Protein 7SH1 (pdb70)

Structure (mmCIF, N/CA/C/O backbone):
data_7SH1
#
_entry.id   7SH1
#
_cell.length_a   141.130
_cell.length_b   141.130
_cell.length_c   173.614
_cell.angle_alpha   90.00
_cell.angle_beta   90.00
_cell.angle_gamma   120.00
#
_symmetry.space_group_name_H-M   'P 31 2 1'
#
loop_
_entity.id
_entity.type
_entity.pdbx_description
1 polymer 'Excinuclease ABC subunit UvrA'
2 non-polymer "ADENOSINE-5'-DIPHOSPHATE"
3 non-polymer 'ZINC ION'
4 non-polymer 'CHLORIDE ION'
5 non-polymer 'MAGNESIUM ION'
6 water water
#
loop_
_atom_site.group_PDB
_atom_site.id
_atom_site.type_symbol
_atom_site.label_atom_id
_atom_site.label_alt_id
_atom_site.label_comp_id
_atom_site.label_asym_id
_atom_site.label_entity_id
_atom_site.label_seq_id
_atom_site.pdbx_PDB_ins_code
_atom_site.Cartn_x
_atom_site.Cartn_y
_atom_site.Cartn_z
_atom_site.occupancy
_atom_site.B_iso_or_equiv
_atom_site.auth_seq_id
_atom_site.auth_comp_id
_atom_site.auth_asym_id
_atom_site.auth_atom_id
_atom_site.pdbx_PDB_model_num
ATOM 1 N N . CYS A 1 35 ? -3.207 103.133 -15.404 1.00 69.37 15 CYS A N 1
ATOM 2 C CA . CYS A 1 35 ? -4.622 102.638 -15.118 1.00 63.63 15 CYS A CA 1
ATOM 3 C C . CYS A 1 35 ? -5.323 103.785 -14.428 1.00 55.92 15 CYS A C 1
ATOM 4 O O . CYS A 1 35 ? -5.027 104.057 -13.246 1.00 54.71 15 CYS A O 1
ATOM 7 N N . ALA A 1 36 ? -6.196 104.480 -15.162 1.00 47.92 16 ALA A N 1
ATOM 8 C CA . ALA A 1 36 ? -6.859 105.685 -14.674 1.00 50.54 16 ALA A CA 1
ATOM 9 C C . ALA A 1 36 ? -7.480 105.446 -13.293 1.00 54.09 16 ALA A C 1
ATOM 10 O O . ALA A 1 36 ? -7.245 106.238 -12.411 1.00 50.33 16 ALA A O 1
ATOM 12 N N . ALA A 1 37 ? -8.181 104.304 -13.101 1.00 51.65 17 ALA A N 1
ATOM 13 C CA . ALA A 1 37 ? -8.858 104.011 -11.818 1.00 50.70 17 ALA A CA 1
ATOM 14 C C . ALA A 1 37 ? -7.944 104.026 -10.627 1.00 45.09 17 ALA A C 1
ATOM 15 O O . ALA A 1 37 ? -8.405 104.343 -9.555 1.00 42.00 17 ALA A O 1
ATOM 17 N N . ASP A 1 38 ? -6.683 103.593 -10.827 1.00 47.48 18 ASP A N 1
ATOM 18 C CA . ASP A 1 38 ? -5.632 103.515 -9.794 1.00 51.75 18 ASP A CA 1
ATOM 19 C C . ASP A 1 38 ? -4.706 104.761 -9.725 1.00 51.71 18 ASP A C 1
ATOM 20 O O . ASP A 1 38 ? -3.693 104.738 -8.994 1.00 48.63 18 ASP A O 1
ATOM 25 N N . SER A 1 39 ? -5.043 105.818 -10.466 1.00 47.72 19 SER A N 1
ATOM 26 C CA . SER A 1 39 ? -4.146 106.976 -10.645 1.00 50.92 19 SER A CA 1
ATOM 27 C C . SER A 1 39 ? -4.392 108.138 -9.627 1.00 55.64 19 SER A C 1
ATOM 28 O O . SER A 1 39 ? -3.593 109.063 -9.565 1.00 53.14 19 SER A O 1
ATOM 31 N N . HIS A 1 40 ? -5.475 108.097 -8.842 1.00 50.55 20 HIS A N 1
ATOM 32 C CA . HIS A 1 40 ? -5.880 109.233 -8.015 1.00 48.72 20 HIS A CA 1
ATOM 33 C C . HIS A 1 40 ? -5.330 109.054 -6.607 1.00 47.75 20 HIS A C 1
ATOM 34 O O . HIS A 1 40 ? -6.069 108.774 -5.644 1.00 46.28 20 HIS A O 1
ATOM 41 N N . ASP A 1 41 ? -4.000 109.147 -6.519 1.00 43.99 21 ASP A N 1
ATOM 42 C CA . ASP A 1 41 ? -3.282 108.799 -5.297 1.00 41.41 21 ASP A CA 1
ATOM 43 C C . ASP A 1 41 ? -2.790 110.014 -4.476 1.00 36.81 21 ASP A C 1
ATOM 44 O O . ASP A 1 41 ? -2.039 109.819 -3.499 1.00 36.38 21 ASP A O 1
ATOM 49 N N . MET A 1 42 ? -3.325 111.202 -4.761 1.00 35.69 22 MET A N 1
ATOM 50 C CA . MET A 1 42 ? -2.949 112.463 -4.037 1.00 36.40 22 MET A CA 1
ATOM 51 C C . MET A 1 42 ? -4.167 113.250 -3.759 1.00 34.05 22 MET A C 1
ATOM 52 O O . MET A 1 42 ? -5.046 113.300 -4.572 1.00 33.01 22 MET A O 1
ATOM 57 N N . ILE A 1 43 ? -4.257 113.880 -2.593 1.00 31.55 23 ILE A N 1
ATOM 58 C CA . ILE A 1 43 ? -5.248 114.869 -2.400 1.00 34.27 23 ILE A CA 1
ATOM 59 C C . ILE A 1 43 ? -4.544 116.163 -2.858 1.00 34.29 23 ILE A C 1
ATOM 60 O O . ILE A 1 43 ? -3.543 116.528 -2.254 1.00 36.47 23 ILE A O 1
ATOM 65 N N . ARG A 1 44 ? -5.129 116.881 -3.811 1.00 36.46 24 ARG A N 1
ATOM 66 C CA . ARG A 1 44 ? -4.481 118.058 -4.446 1.00 37.95 24 ARG A CA 1
ATOM 67 C C . ARG A 1 44 ? -5.321 119.239 -4.114 1.00 36.82 24 ARG A C 1
ATOM 68 O O . ARG A 1 44 ? -6.486 119.229 -4.381 1.00 37.47 24 ARG A O 1
ATOM 76 N N . VAL A 1 45 ? -4.737 120.244 -3.472 1.00 36.52 25 VAL A N 1
ATOM 77 C CA . VAL A 1 45 ? -5.470 121.469 -3.085 1.00 34.48 25 VAL A CA 1
ATOM 78 C C . VAL A 1 45 ? -4.840 122.614 -3.929 1.00 36.48 25 VAL A C 1
ATOM 79 O O . VAL A 1 45 ? -3.605 122.732 -3.963 1.00 32.58 25 VAL A O 1
ATOM 83 N N . HIS A 1 46 ? -5.652 123.451 -4.553 1.00 36.54 26 HIS A N 1
ATOM 84 C CA . HIS A 1 46 ? -5.138 124.585 -5.327 1.00 43.45 26 HIS A CA 1
ATOM 85 C C . HIS A 1 46 ? -6.017 125.724 -4.978 1.00 38.58 26 HIS A C 1
ATOM 86 O O . HIS A 1 46 ? -7.235 125.565 -4.946 1.00 41.96 26 HIS A O 1
ATOM 93 N N . GLY A 1 47 ? -5.425 126.889 -4.687 1.00 44.55 27 GLY A N 1
ATOM 94 C CA . GLY A 1 47 ? -6.239 128.085 -4.473 1.00 41.39 27 GLY A CA 1
ATOM 95 C C . GLY A 1 47 ? -7.004 128.156 -3.177 1.00 38.85 27 GLY A C 1
ATOM 96 O O . GLY A 1 47 ? -8.086 128.722 -3.145 1.00 43.96 27 GLY A O 1
ATOM 97 N N . ALA A 1 48 ? -6.413 127.634 -2.094 1.00 42.07 28 ALA A N 1
ATOM 98 C CA . ALA A 1 48 ? -7.058 127.694 -0.769 1.00 35.63 28 ALA A CA 1
ATOM 99 C C . ALA A 1 48 ? -6.904 129.049 -0.124 1.00 33.70 28 ALA A C 1
ATOM 100 O O . ALA A 1 48 ? -5.776 129.515 0.052 1.00 33.21 28 ALA A O 1
ATOM 102 N N . ARG A 1 49 ? -8.013 129.640 0.283 1.00 36.25 29 ARG A N 1
ATOM 103 C CA . ARG A 1 49 ? -8.026 131.014 0.756 1.00 41.64 29 ARG A CA 1
ATOM 104 C C . ARG A 1 49 ? -8.855 131.145 1.999 1.00 41.48 29 ARG A C 1
ATOM 105 O O . ARG A 1 49 ? -9.051 132.272 2.444 1.00 38.05 29 ARG A O 1
ATOM 113 N N . GLU A 1 50 ? -9.300 130.047 2.635 1.00 36.88 30 GLU A N 1
ATOM 114 C CA . GLU A 1 50 ? -9.990 130.227 3.924 1.00 35.70 30 GLU A CA 1
ATOM 115 C C . GLU A 1 50 ? -9.194 130.998 4.962 1.00 31.82 30 GLU A C 1
ATOM 116 O O . GLU A 1 50 ? -8.005 130.745 5.153 1.00 33.33 30 GLU A O 1
ATOM 122 N N . ASN A 1 51 ? -9.872 131.907 5.656 1.00 34.99 31 ASN A N 1
ATOM 123 C CA . ASN A 1 51 ? -9.256 132.738 6.708 1.00 36.17 31 ASN A CA 1
ATOM 124 C C . ASN A 1 51 ? -7.951 133.427 6.247 1.00 33.01 31 ASN A C 1
ATOM 125 O O . ASN A 1 51 ? -7.999 134.120 5.266 1.00 36.53 31 ASN A O 1
ATOM 130 N N . ASN A 1 52 ? -6.786 133.184 6.842 1.00 32.64 32 ASN A N 1
ATOM 131 C CA . ASN A 1 52 ? -5.597 133.830 6.377 1.00 33.83 32 ASN A CA 1
ATOM 132 C C . ASN A 1 52 ? -4.841 133.128 5.261 1.00 38.58 32 ASN A C 1
ATOM 133 O O . ASN A 1 52 ? -3.725 133.563 4.914 1.00 35.02 32 ASN A O 1
ATOM 138 N N . LEU A 1 53 ? -5.411 132.091 4.630 1.00 33.40 33 LEU A N 1
ATOM 139 C CA . LEU A 1 53 ? -4.610 131.230 3.742 1.00 32.59 33 LEU A CA 1
ATOM 140 C C . LEU A 1 53 ? -4.357 132.022 2.458 1.00 31.75 33 LEU A C 1
ATOM 141 O O . LEU A 1 53 ? -5.274 132.468 1.879 1.00 36.64 33 LEU A O 1
ATOM 146 N N . LYS A 1 54 ? -3.127 132.088 2.010 1.00 33.45 34 LYS A N 1
ATOM 147 C CA . LYS A 1 54 ? -2.745 132.940 0.857 1.00 39.04 34 LYS A CA 1
ATOM 148 C C . LYS A 1 54 ? -2.650 132.189 -0.465 1.00 35.04 34 LYS A C 1
ATOM 149 O O . LYS A 1 54 ? -1.579 131.925 -0.991 1.00 38.76 34 LYS A O 1
ATOM 155 N N . ASN A 1 55 ? -3.817 131.817 -0.964 1.00 39.75 35 ASN A N 1
ATOM 156 C CA . ASN A 1 55 ? -3.936 131.023 -2.171 1.00 46.21 35 ASN A CA 1
ATOM 157 C C . ASN A 1 55 ? -2.991 129.818 -2.205 1.00 46.44 35 ASN A C 1
ATOM 158 O O . ASN A 1 55 ? -2.239 129.622 -3.151 1.00 48.61 35 ASN A O 1
ATOM 163 N N . VAL A 1 56 ? -3.015 129.020 -1.146 1.00 41.11 36 VAL A N 1
ATOM 164 C CA . VAL A 1 56 ? -2.053 127.980 -1.042 1.00 38.97 36 VAL A CA 1
ATOM 165 C C . VAL A 1 56 ? -2.443 126.731 -1.873 1.00 35.30 36 VAL A C 1
ATOM 166 O O . VAL A 1 56 ? -3.609 126.508 -2.242 1.00 36.65 36 VAL A O 1
ATOM 170 N N . GLN A 1 57 ? -1.409 125.931 -2.077 1.00 39.41 37 GLN A N 1
ATOM 171 C CA . GLN A 1 57 ? -1.453 124.688 -2.775 1.00 42.55 37 GLN A CA 1
ATOM 172 C C . GLN A 1 57 ? -0.591 123.692 -2.069 1.00 44.59 37 GLN A C 1
ATOM 173 O O . GLN A 1 57 ? 0.521 124.058 -1.530 1.00 42.80 37 GLN A O 1
ATOM 179 N N . VAL A 1 58 ? -1.133 122.463 -1.977 1.00 33.64 38 VAL A N 1
ATOM 180 C CA . VAL A 1 58 ? -0.380 121.305 -1.490 1.00 38.57 38 VAL A CA 1
ATOM 181 C C . VAL A 1 58 ? -0.782 120.013 -2.262 1.00 32.76 38 VAL A C 1
ATOM 182 O O . VAL A 1 58 ? -1.843 119.925 -2.793 1.00 30.31 38 VAL A O 1
ATOM 186 N N . GLU A 1 59 ? 0.031 118.998 -2.093 1.00 39.09 39 GLU A N 1
ATOM 187 C CA . GLU A 1 59 ? -0.168 117.694 -2.623 1.00 39.91 39 GLU A CA 1
ATOM 188 C C . GLU A 1 59 ? 0.087 116.710 -1.505 1.00 35.09 39 GLU A C 1
ATOM 189 O O . GLU A 1 59 ? 1.232 116.400 -1.183 1.00 33.57 39 GLU A O 1
ATOM 195 N N . ILE A 1 60 ? -1.002 116.119 -1.009 1.00 30.52 40 ILE A N 1
ATOM 196 C CA . ILE A 1 60 ? -0.932 115.284 0.188 1.00 32.17 40 ILE A CA 1
ATOM 197 C C . ILE A 1 60 ? -1.046 113.801 -0.299 1.00 31.44 40 ILE A C 1
ATOM 198 O O . ILE A 1 60 ? -1.999 113.498 -1.005 1.00 31.63 40 ILE A O 1
ATOM 203 N N . PRO A 1 61 ? -0.096 112.968 0.022 1.00 29.51 41 PRO A N 1
ATOM 204 C CA . PRO A 1 61 ? -0.093 111.596 -0.448 1.00 32.23 41 PRO A CA 1
ATOM 205 C C . PRO A 1 61 ? -1.121 110.724 0.314 1.00 32.18 41 PRO A C 1
ATOM 206 O O . PRO A 1 61 ? -1.190 110.711 1.562 1.00 29.41 41 PRO A O 1
ATOM 210 N N . LYS A 1 62 ? -1.951 110.038 -0.451 1.00 32.23 42 LYS A N 1
ATOM 211 C CA . LYS A 1 62 ? -2.994 109.184 0.159 1.00 31.78 42 LYS A CA 1
ATOM 212 C C . LYS A 1 62 ? -2.369 108.006 0.824 1.00 27.57 42 LYS A C 1
ATOM 213 O O . LYS A 1 62 ? -1.281 107.534 0.459 1.00 32.27 42 LYS A O 1
ATOM 219 N N . ARG A 1 63 ? -3.040 107.514 1.868 1.00 29.24 43 ARG A N 1
ATOM 220 C CA . ARG A 1 63 ? -2.560 106.346 2.606 1.00 29.17 43 ARG A CA 1
ATOM 221 C C . ARG A 1 63 ? -1.160 106.515 3.213 1.00 27.12 43 ARG A C 1
ATOM 222 O O . ARG A 1 63 ? -0.375 105.536 3.390 1.00 26.55 43 ARG A O 1
ATOM 230 N N . ARG A 1 64 ? -0.867 107.764 3.583 1.00 28.51 44 ARG A N 1
ATOM 231 C CA . ARG A 1 64 ? 0.365 108.144 4.263 1.00 26.56 44 ARG A CA 1
ATOM 232 C C . ARG A 1 64 ? 0.023 109.050 5.435 1.00 24.18 44 ARG A C 1
ATOM 233 O O . ARG A 1 64 ? -1.088 109.563 5.566 1.00 25.47 44 ARG A O 1
ATOM 241 N N . LEU A 1 65 ? 0.969 109.232 6.325 1.00 26.28 45 LEU A N 1
ATOM 242 C CA . LEU A 1 65 ? 0.747 110.091 7.430 1.00 26.19 45 LEU A CA 1
ATOM 243 C C . LEU A 1 65 ? 1.363 111.499 7.055 1.00 24.32 45 LEU A C 1
ATOM 244 O O . LEU A 1 65 ? 2.586 111.584 6.920 1.00 28.73 45 LEU A O 1
ATOM 249 N N . THR A 1 66 ? 0.549 112.536 6.987 1.00 29.39 46 THR A N 1
ATOM 250 C CA . THR A 1 66 ? 1.030 113.918 6.724 1.00 28.10 46 THR A CA 1
ATOM 251 C C . THR A 1 66 ? 0.814 114.751 8.013 1.00 26.31 46 THR A C 1
ATOM 252 O O . THR A 1 66 ? -0.278 114.768 8.550 1.00 25.29 46 THR A O 1
ATOM 256 N N . VAL A 1 67 ? 1.899 115.344 8.520 1.00 23.34 47 VAL A N 1
ATOM 257 C CA . VAL A 1 67 ? 1.877 116.213 9.684 1.00 26.78 47 VAL A CA 1
ATOM 258 C C . VAL A 1 67 ? 1.862 117.701 9.210 1.00 29.17 47 VAL A C 1
ATOM 259 O O . VAL A 1 67 ? 2.615 118.059 8.266 1.00 26.47 47 VAL A O 1
ATOM 263 N N . PHE A 1 68 ? 0.949 118.476 9.774 1.00 27.11 48 PHE A N 1
ATOM 264 C CA . PHE A 1 68 ? 0.765 119.897 9.509 1.00 27.96 48 PHE A CA 1
ATOM 265 C C . PHE A 1 68 ? 1.263 120.686 10.717 1.00 31.86 48 PHE A C 1
ATOM 266 O O . PHE A 1 68 ? 0.805 120.491 11.865 1.00 28.84 48 PHE A O 1
ATOM 274 N N . THR A 1 69 ? 2.295 121.494 10.456 1.00 27.21 49 THR A N 1
ATOM 275 C CA . THR A 1 69 ? 3.090 122.170 11.480 1.00 26.20 49 THR A CA 1
ATOM 276 C C . THR A 1 69 ? 3.027 123.736 11.268 1.00 26.22 49 THR A C 1
ATOM 277 O O . THR A 1 69 ? 2.580 124.222 10.209 1.00 28.26 49 THR A O 1
ATOM 281 N N . GLY A 1 70 ? 3.498 124.484 12.264 1.00 26.11 50 GLY A N 1
ATOM 282 C CA . GLY A 1 70 ? 3.451 125.926 12.204 1.00 28.40 50 GLY A CA 1
ATOM 283 C C . GLY A 1 70 ? 3.011 126.533 13.477 1.00 31.07 50 GLY A C 1
ATOM 284 O O . GLY A 1 70 ? 2.278 125.918 14.288 1.00 27.92 50 GLY A O 1
ATOM 285 N N . VAL A 1 71 ? 3.309 127.819 13.633 1.00 28.41 51 VAL A N 1
ATOM 286 C CA . VAL A 1 71 ? 2.914 128.477 14.884 1.00 26.46 51 VAL A CA 1
ATOM 287 C C . VAL A 1 71 ? 1.389 128.636 14.968 1.00 25.08 51 VAL A C 1
ATOM 288 O O . VAL A 1 71 ? 0.684 128.549 13.979 1.00 23.69 51 VAL A O 1
ATOM 292 N N . SER A 1 72 ? 0.857 128.832 16.168 1.00 28.89 52 SER A N 1
ATOM 293 C CA . SER A 1 72 ? -0.590 129.073 16.298 1.00 33.63 52 SER A CA 1
ATOM 294 C C . SER A 1 72 ? -0.963 130.286 15.471 1.00 32.44 52 SER A C 1
ATOM 295 O O . SER A 1 72 ? -0.258 131.282 15.431 1.00 33.33 52 SER A O 1
ATOM 298 N N . GLY A 1 73 ? -2.092 130.186 14.841 1.00 31.04 53 GLY A N 1
ATOM 299 C CA . GLY A 1 73 ? -2.586 131.182 13.943 1.00 30.49 53 GLY A CA 1
ATOM 300 C C . GLY A 1 73 ? -1.914 131.191 12.601 1.00 29.25 53 GLY A C 1
ATOM 301 O O . GLY A 1 73 ? -2.270 132.015 11.815 1.00 29.85 53 GLY A O 1
ATOM 302 N N . SER A 1 74 ? -1.051 130.235 12.276 1.00 31.15 54 SER A N 1
ATOM 303 C CA . SER A 1 74 ? -0.419 130.222 10.936 1.00 26.89 54 SER A CA 1
ATOM 304 C C . SER A 1 74 ? -1.337 129.802 9.840 1.00 33.57 54 SER A C 1
ATOM 305 O O . SER A 1 74 ? -1.064 130.062 8.635 1.00 28.28 54 SER A O 1
ATOM 308 N N . GLY A 1 75 ? -2.405 129.079 10.205 1.00 27.87 55 GLY A N 1
ATOM 309 C CA . GLY A 1 75 ? -3.339 128.568 9.217 1.00 25.28 55 GLY A CA 1
ATOM 310 C C . GLY A 1 75 ? -3.568 127.002 9.130 1.00 27.92 55 GLY A C 1
ATOM 311 O O . GLY A 1 75 ? -4.173 126.547 8.196 1.00 30.65 55 GLY A O 1
ATOM 312 N N . LYS A 1 76 ? -3.052 126.234 10.072 1.00 28.81 56 LYS A N 1
ATOM 313 C CA . LYS A 1 76 ? -3.032 124.788 10.002 1.00 28.96 56 LYS A CA 1
ATOM 314 C C . LYS A 1 76 ? -4.460 124.227 9.945 1.00 30.17 56 LYS A C 1
ATOM 315 O O . LYS A 1 76 ? -4.804 123.445 9.037 1.00 29.00 56 LYS A O 1
ATOM 321 N N . SER A 1 77 ? -5.291 124.678 10.870 1.00 32.32 57 SER A N 1
ATOM 322 C CA . SER A 1 77 ? -6.663 124.171 10.962 1.00 32.63 57 SER A CA 1
ATOM 323 C C . SER A 1 77 ? -7.534 124.736 9.840 1.00 36.34 57 SER A C 1
ATOM 324 O O . SER A 1 77 ? -8.422 124.018 9.322 1.00 26.77 57 SER A O 1
ATOM 327 N N . SER A 1 78 ? -7.298 125.997 9.443 1.00 30.59 58 SER A N 1
ATOM 328 C CA . SER A 1 78 ? -7.892 126.539 8.229 1.00 30.38 58 SER A CA 1
ATOM 329 C C . SER A 1 78 ? -7.731 125.584 7.009 1.00 30.98 58 SER A C 1
ATOM 330 O O . SER A 1 78 ? -8.653 125.404 6.226 1.00 30.13 58 SER A O 1
ATOM 333 N N . LEU A 1 79 ? -6.540 125.062 6.816 1.00 27.56 59 LEU A N 1
ATOM 334 C CA . LEU A 1 79 ? -6.250 124.174 5.701 1.00 27.60 59 LEU A CA 1
ATOM 335 C C . LEU A 1 79 ? -6.844 122.753 5.964 1.00 32.33 59 LEU A C 1
ATOM 336 O O . LEU A 1 79 ? -7.577 122.227 5.161 1.00 28.66 59 LEU A O 1
ATOM 341 N N . VAL A 1 80 ? -6.579 122.195 7.125 1.00 31.94 60 VAL A N 1
ATOM 342 C CA . VAL A 1 80 ? -6.846 120.768 7.366 1.00 32.06 60 VAL A CA 1
ATOM 343 C C . VAL A 1 80 ? -8.321 120.554 7.692 1.00 31.18 60 VAL A C 1
ATOM 344 O O . VAL A 1 80 ? -8.962 119.688 7.131 1.00 31.76 60 VAL A O 1
ATOM 348 N N . PHE A 1 81 ? -8.844 121.334 8.590 1.00 28.68 61 PHE A N 1
ATOM 349 C CA . PHE A 1 81 ? -10.230 121.173 9.036 1.00 31.61 61 PHE A CA 1
ATOM 350 C C . PHE A 1 81 ? -11.246 121.989 8.210 1.00 36.04 61 PHE A C 1
ATOM 351 O O . PHE A 1 81 ? -12.266 121.447 7.761 1.00 35.36 61 PHE A O 1
ATOM 359 N N . ASP A 1 82 ? -10.968 123.269 7.973 1.00 31.84 62 ASP A N 1
ATOM 360 C CA . ASP A 1 82 ? -11.945 124.175 7.324 1.00 32.78 62 ASP A CA 1
ATOM 361 C C . ASP A 1 82 ? -11.908 124.027 5.809 1.00 31.12 62 ASP A C 1
ATOM 362 O O . ASP A 1 82 ? -12.812 124.520 5.134 1.00 30.84 62 ASP A O 1
ATOM 367 N N . THR A 1 83 ? -10.883 123.391 5.253 1.00 30.11 63 THR A N 1
ATOM 368 C CA . THR A 1 83 ? -10.793 123.192 3.806 1.00 29.42 63 THR A CA 1
ATOM 369 C C . THR A 1 83 ? -10.880 121.696 3.443 1.00 33.41 63 THR A C 1
ATOM 370 O O . THR A 1 83 ? -11.924 121.285 2.915 1.00 31.45 63 THR A O 1
ATOM 374 N N . ILE A 1 84 ? -9.854 120.903 3.775 1.00 30.78 64 ILE A N 1
ATOM 375 C CA . ILE A 1 84 ? -9.752 119.526 3.342 1.00 33.15 64 ILE A CA 1
ATOM 376 C C . ILE A 1 84 ? -10.876 118.668 3.915 1.00 33.32 64 ILE A C 1
ATOM 377 O O . ILE A 1 84 ? -11.630 118.082 3.140 1.00 35.29 64 ILE A O 1
ATOM 382 N N . ALA A 1 85 ? -11.056 118.683 5.243 1.00 33.89 65 ALA A N 1
ATOM 383 C CA . ALA A 1 85 ? -12.021 117.823 5.886 1.00 36.29 65 ALA A CA 1
ATOM 384 C C . ALA A 1 85 ? -13.396 118.353 5.636 1.00 36.49 65 ALA A C 1
ATOM 385 O O . ALA A 1 85 ? -14.284 117.560 5.391 1.00 34.39 65 ALA A O 1
ATOM 387 N N . ALA A 1 86 ? -13.614 119.676 5.725 1.00 32.27 66 ALA A N 1
ATOM 388 C CA . ALA A 1 86 ? -14.937 120.242 5.496 1.00 35.78 66 ALA A CA 1
ATOM 389 C C . ALA A 1 86 ? -15.472 119.903 4.086 1.00 33.08 66 ALA A C 1
ATOM 390 O O . ALA A 1 86 ? -16.643 119.590 3.947 1.00 34.34 66 ALA A O 1
ATOM 392 N N . GLU A 1 87 ? -14.630 119.956 3.086 1.00 30.48 67 GLU A N 1
ATOM 393 C CA . GLU A 1 87 ? -15.057 119.655 1.720 1.00 36.81 67 GLU A CA 1
ATOM 394 C C . GLU A 1 87 ? -15.419 118.141 1.559 1.00 38.40 67 GLU A C 1
ATOM 395 O O . GLU A 1 87 ? -16.386 117.841 0.902 1.00 35.59 67 GLU A O 1
ATOM 401 N N . SER A 1 88 ? -14.623 117.235 2.114 1.00 36.89 68 SER A N 1
ATOM 402 C CA . SER A 1 88 ? -14.998 115.789 2.111 1.00 41.64 68 SER A CA 1
ATOM 403 C C . SER A 1 88 ? -16.348 115.581 2.740 1.00 38.34 68 SER A C 1
ATOM 404 O O . SER A 1 88 ? -17.147 114.842 2.207 1.00 41.65 68 SER A O 1
ATOM 407 N N . GLN A 1 89 ? -16.608 116.274 3.840 1.00 35.76 69 GLN A N 1
ATOM 408 C CA . GLN A 1 89 ? -17.843 116.106 4.577 1.00 40.55 69 GLN A CA 1
ATOM 409 C C . GLN A 1 89 ? -19.045 116.683 3.792 1.00 43.46 69 GLN A C 1
ATOM 410 O O . GLN A 1 89 ? -20.144 116.087 3.739 1.00 35.23 69 GLN A O 1
ATOM 416 N N . ARG A 1 90 ? -18.856 117.845 3.203 1.00 36.06 70 ARG A N 1
ATOM 417 C CA . ARG A 1 90 ? -19.853 118.374 2.291 1.00 40.31 70 ARG A CA 1
ATOM 418 C C . ARG A 1 90 ? -20.134 117.377 1.140 1.00 35.46 70 ARG A C 1
ATOM 419 O O . ARG A 1 90 ? -21.279 117.143 0.803 1.00 34.85 70 ARG A O 1
ATOM 427 N N . LEU A 1 91 ? -19.130 116.848 0.477 1.00 36.94 71 LEU A N 1
ATOM 428 C CA . LEU A 1 91 ? -19.464 115.984 -0.632 1.00 37.03 71 LEU A CA 1
ATOM 429 C C . LEU A 1 91 ? -20.255 114.724 -0.184 1.00 44.55 71 LEU A C 1
ATOM 430 O O . LEU A 1 91 ? -21.123 114.254 -0.921 1.00 46.31 71 LEU A O 1
ATOM 435 N N . ILE A 1 92 ? -19.997 114.221 1.019 1.00 43.48 72 ILE A N 1
ATOM 436 C CA . ILE A 1 92 ? -20.714 113.031 1.541 1.00 42.30 72 ILE A CA 1
ATOM 437 C C . ILE A 1 92 ? -22.095 113.438 1.867 1.00 38.64 72 ILE A C 1
ATOM 438 O O . ILE A 1 92 ? -23.045 112.741 1.496 1.00 41.45 72 ILE A O 1
ATOM 443 N N . ASN A 1 93 ? -22.243 114.558 2.557 1.00 39.78 73 ASN A N 1
ATOM 444 C CA . ASN A 1 93 ? -23.587 115.023 2.961 1.00 37.02 73 ASN A CA 1
ATOM 445 C C . ASN A 1 93 ? -24.558 115.267 1.837 1.00 40.69 73 ASN A C 1
ATOM 446 O O . ASN A 1 93 ? -25.699 114.947 2.009 1.00 40.67 73 ASN A O 1
ATOM 451 N N . GLU A 1 94 ? -24.110 115.850 0.714 1.00 40.31 74 GLU A N 1
ATOM 452 C CA . GLU A 1 94 ? -24.964 116.036 -0.468 1.00 41.51 74 GLU A CA 1
ATOM 453 C C . GLU A 1 94 ? -25.471 114.705 -1.093 1.00 40.12 74 GLU A C 1
ATOM 454 O O . GLU A 1 94 ? -26.347 114.773 -1.917 1.00 40.45 74 GLU A O 1
ATOM 460 N N . THR A 1 95 ? -24.842 113.551 -0.802 1.00 37.74 75 THR A N 1
ATOM 461 C CA . THR A 1 95 ? -25.378 112.247 -1.258 1.00 42.19 75 THR A CA 1
ATOM 462 C C . THR A 1 95 ? -26.481 111.730 -0.386 1.00 43.95 75 THR A C 1
ATOM 463 O O . THR A 1 95 ? -27.197 110.842 -0.817 1.00 53.37 75 THR A O 1
ATOM 467 N N . TYR A 1 96 ? -26.658 112.251 0.815 1.00 47.14 76 TYR A N 1
ATOM 468 C CA . TYR A 1 96 ? -27.717 111.748 1.676 1.00 45.78 76 TYR A CA 1
ATOM 469 C C . TYR A 1 96 ? -29.076 112.252 1.205 1.00 56.44 76 TYR A C 1
ATOM 470 O O . TYR A 1 96 ? -29.182 113.334 0.639 1.00 52.28 76 TYR A O 1
ATOM 479 N N . SER A 1 97 ? -30.118 111.445 1.407 1.00 61.80 77 SER A N 1
ATOM 480 C CA . SER A 1 97 ? -31.473 111.827 0.988 1.00 61.06 77 SER A CA 1
ATOM 481 C C . SER A 1 97 ? -31.759 113.162 1.658 1.00 66.89 77 SER A C 1
ATOM 482 O O . SER A 1 97 ? -31.099 113.503 2.667 1.00 55.90 77 SER A O 1
ATOM 485 N N . ALA A 1 98 ? -32.708 113.911 1.081 1.00 66.23 78 ALA A N 1
ATOM 486 C CA . ALA A 1 98 ? -33.143 115.225 1.606 1.00 72.60 78 ALA A CA 1
ATOM 487 C C . ALA A 1 98 ? -33.644 115.120 3.046 1.00 74.21 78 ALA A C 1
ATOM 488 O O . ALA A 1 98 ? -33.350 116.009 3.874 1.00 70.29 78 ALA A O 1
ATOM 490 N N . PHE A 1 99 ? -34.397 114.057 3.339 1.00 80.34 79 PHE A N 1
ATOM 491 C CA . PHE A 1 99 ? -34.876 113.811 4.710 1.00 89.47 79 PHE A CA 1
ATOM 492 C C . PHE A 1 99 ? -33.678 113.757 5.676 1.00 84.25 79 PHE A C 1
ATOM 493 O O . PHE A 1 99 ? -33.657 114.490 6.658 1.00 78.53 79 PHE A O 1
ATOM 501 N N . ILE A 1 100 ? -32.670 112.938 5.372 1.00 86.02 80 ILE A N 1
ATOM 502 C CA . ILE A 1 100 ? -31.423 112.927 6.168 1.00 88.28 80 ILE A CA 1
ATOM 503 C C . ILE A 1 100 ? -30.667 114.298 6.133 1.00 88.27 80 ILE A C 1
ATOM 504 O O . ILE A 1 100 ? -30.278 114.756 7.212 1.00 80.91 80 ILE A O 1
ATOM 509 N N . GLN A 1 101 ? -30.550 114.945 4.942 1.00 86.12 81 GLN A N 1
ATOM 510 C CA . GLN A 1 101 ? -29.826 116.263 4.621 1.00 82.03 81 GLN A CA 1
ATOM 511 C C . GLN A 1 101 ? -28.679 116.053 3.571 1.00 77.30 81 GLN A C 1
ATOM 512 O O . GLN A 1 101 ? -28.698 116.510 2.408 1.00 71.01 81 GLN A O 1
ATOM 518 N N . LEU A 1 107 ? -23.619 123.331 5.352 1.00 73.07 87 LEU A N 1
ATOM 519 C CA . LEU A 1 107 ? -22.238 123.052 4.958 1.00 79.52 87 LEU A CA 1
ATOM 520 C C . LEU A 1 107 ? -21.887 123.680 3.568 1.00 77.57 87 LEU A C 1
ATOM 521 O O . LEU A 1 107 ? -22.160 123.089 2.513 1.00 81.16 87 LEU A O 1
ATOM 526 N N . ALA A 1 108 ? -21.298 124.879 3.572 1.00 63.71 88 ALA A N 1
ATOM 527 C CA . ALA A 1 108 ? -20.935 125.571 2.327 1.00 62.16 88 ALA A CA 1
ATOM 528 C C . ALA A 1 108 ? -19.519 125.138 1.933 1.00 60.14 88 ALA A C 1
ATOM 529 O O . ALA A 1 108 ? -18.703 124.729 2.771 1.00 73.43 88 ALA A O 1
ATOM 531 N N . ARG A 1 109 ? -19.264 125.165 0.643 1.00 51.84 89 ARG A N 1
ATOM 532 C CA . ARG A 1 109 ? -17.968 124.805 0.135 1.00 59.39 89 ARG A CA 1
ATOM 533 C C . ARG A 1 109 ? -16.963 125.799 0.748 1.00 56.18 89 ARG A C 1
ATOM 534 O O . ARG A 1 109 ? -17.247 126.980 0.806 1.00 47.61 89 ARG A O 1
ATOM 542 N N . PRO A 1 110 ? -15.831 125.314 1.265 1.00 54.78 90 PRO A N 1
ATOM 543 C CA . PRO A 1 110 ? -14.789 126.284 1.597 1.00 51.58 90 PRO A CA 1
ATOM 544 C C . PRO A 1 110 ? -14.296 127.095 0.382 1.00 48.85 90 PRO A C 1
ATOM 545 O O . PRO A 1 110 ? -14.470 126.693 -0.798 1.00 41.76 90 PRO A O 1
ATOM 549 N N . GLU A 1 111 ? -13.585 128.169 0.697 1.00 42.53 91 GLU A N 1
ATOM 550 C CA . GLU A 1 111 ? -13.006 129.003 -0.309 1.00 43.68 91 GLU A CA 1
ATOM 551 C C . GLU A 1 111 ? -11.712 128.376 -0.824 1.00 40.03 91 GLU A C 1
ATOM 552 O O . GLU A 1 111 ? -10.635 128.476 -0.231 1.00 36.14 91 GLU A O 1
ATOM 558 N N . VAL A 1 112 ? -11.848 127.688 -1.939 1.00 41.32 92 VAL A N 1
ATOM 559 C CA . VAL A 1 112 ? -10.748 126.972 -2.555 1.00 43.54 92 VAL A CA 1
ATOM 560 C C . VAL A 1 112 ? -11.109 126.780 -4.043 1.00 45.90 92 VAL A C 1
ATOM 561 O O . VAL A 1 112 ? -12.268 126.663 -4.373 1.00 54.03 92 VAL A O 1
ATOM 565 N N . ASP A 1 113 ? -10.142 126.727 -4.927 1.00 45.05 93 ASP A N 1
ATOM 566 C CA . ASP A 1 113 ? -10.462 126.546 -6.354 1.00 47.89 93 ASP A CA 1
ATOM 567 C C . ASP A 1 113 ? -10.619 125.083 -6.756 1.00 50.83 93 ASP A C 1
ATOM 568 O O . ASP A 1 113 ? -11.652 124.687 -7.207 1.00 56.71 93 ASP A O 1
ATOM 573 N N . VAL A 1 114 ? -9.586 124.297 -6.605 1.00 54.31 94 VAL A N 1
ATOM 574 C CA . VAL A 1 114 ? -9.728 122.876 -6.860 1.00 56.70 94 VAL A CA 1
ATOM 575 C C . VAL A 1 114 ? -9.281 122.083 -5.616 1.00 54.04 94 VAL A C 1
ATOM 576 O O . VAL A 1 114 ? -8.313 122.441 -4.910 1.00 44.56 94 VAL A O 1
ATOM 580 N N . LEU A 1 115 ? -10.058 121.029 -5.343 1.00 49.66 95 LEU A N 1
ATOM 581 C CA . LEU A 1 115 ? -9.820 120.101 -4.261 1.00 45.48 95 LEU A CA 1
ATOM 582 C C . LEU A 1 115 ? -10.072 118.747 -4.882 1.00 41.25 95 LEU A C 1
ATOM 583 O O . LEU A 1 115 ? -11.195 118.389 -5.060 1.00 46.00 95 LEU A O 1
ATOM 588 N N . ASP A 1 116 ? -9.007 118.079 -5.318 1.00 36.61 96 ASP A N 1
ATOM 589 C CA . ASP A 1 116 ? -9.086 116.807 -6.059 1.00 46.07 96 ASP A CA 1
ATOM 590 C C . ASP A 1 116 ? -8.562 115.673 -5.249 1.00 42.04 96 ASP A C 1
ATOM 591 O O . ASP A 1 116 ? -7.654 115.869 -4.457 1.00 40.59 96 ASP A O 1
ATOM 596 N N . GLY A 1 117 ? -9.132 114.484 -5.464 1.00 33.22 97 GLY A N 1
ATOM 597 C CA . GLY A 1 117 ? -8.613 113.268 -4.802 1.00 33.19 97 GLY A CA 1
ATOM 598 C C . GLY A 1 117 ? -9.063 113.068 -3.360 1.00 26.51 97 GLY A C 1
ATOM 599 O O . GLY A 1 117 ? -8.577 112.190 -2.690 1.00 35.46 97 GLY A O 1
ATOM 600 N N . LEU A 1 118 ? -10.059 113.795 -2.928 1.00 28.08 98 LEU A N 1
ATOM 601 C CA . LEU A 1 118 ? -10.572 113.733 -1.598 1.00 30.91 98 LEU A CA 1
ATOM 602 C C . LEU A 1 118 ? -11.200 112.335 -1.373 1.00 35.90 98 LEU A C 1
ATOM 603 O O . LEU A 1 118 ? -11.783 111.785 -2.283 1.00 31.51 98 LEU A O 1
ATOM 608 N N . THR A 1 119 ? -11.187 111.888 -0.133 1.00 33.17 99 THR A N 1
ATOM 609 C CA . THR A 1 119 ? -11.935 110.688 0.288 1.00 36.02 99 THR A CA 1
ATOM 610 C C . THR A 1 119 ? -12.836 111.075 1.419 1.00 37.34 99 THR A C 1
ATOM 611 O O . THR A 1 119 ? -12.879 112.251 1.838 1.00 35.29 99 THR A O 1
ATOM 615 N N . THR A 1 120 ? -13.567 110.082 1.938 1.00 36.13 100 THR A N 1
ATOM 616 C CA . THR A 1 120 ? -14.324 110.266 3.182 1.00 33.72 100 THR A CA 1
ATOM 617 C C . THR A 1 120 ? -13.337 110.734 4.266 1.00 28.80 100 THR A C 1
ATOM 618 O O . THR A 1 120 ? -12.248 110.153 4.405 1.00 29.71 100 THR A O 1
ATOM 622 N N . ALA A 1 121 ? -13.734 111.721 5.018 1.00 28.55 101 ALA A N 1
ATOM 623 C CA . ALA A 1 121 ? -12.930 112.214 6.089 1.00 31.61 101 ALA A CA 1
ATOM 624 C C . ALA A 1 121 ? -13.621 112.003 7.406 1.00 32.91 101 ALA A C 1
ATOM 625 O O . ALA A 1 121 ? -14.753 112.280 7.502 1.00 33.99 101 ALA A O 1
ATOM 627 N N . ILE A 1 122 ? -12.881 111.584 8.425 1.00 28.17 102 ILE A N 1
ATOM 628 C CA . ILE A 1 122 ? -13.444 111.458 9.775 1.00 31.57 102 ILE A CA 1
ATOM 629 C C . ILE A 1 122 ? -12.554 112.254 10.726 1.00 25.23 102 ILE A C 1
ATOM 630 O O . ILE A 1 122 ? -11.356 112.007 10.799 1.00 27.54 102 ILE A O 1
ATOM 635 N N . LEU A 1 123 ? -13.160 113.166 11.456 1.00 29.03 103 LEU A N 1
ATOM 636 C CA . LEU A 1 123 ? -12.478 114.061 12.385 1.00 27.45 103 LEU A CA 1
ATOM 637 C C . LEU A 1 123 ? -12.238 113.314 13.662 1.00 30.53 103 LEU A C 1
ATOM 638 O O . LEU A 1 123 ? -13.171 112.748 14.190 1.00 33.88 103 LEU A O 1
ATOM 643 N N . VAL A 1 124 ? -11.002 113.252 14.149 1.00 27.93 104 VAL A N 1
ATOM 644 C CA . VAL A 1 124 ? -10.700 112.681 15.458 1.00 27.91 104 VAL A CA 1
ATOM 645 C C . VAL A 1 124 ? -10.195 113.867 16.314 1.00 30.34 104 VAL A C 1
ATOM 646 O O . VAL A 1 124 ? -8.988 114.091 16.443 1.00 33.28 104 VAL A O 1
ATOM 650 N N . ASP A 1 125 ? -11.113 114.688 16.804 1.00 32.10 105 ASP A N 1
ATOM 651 C CA . ASP A 1 125 ? -10.717 115.979 17.378 1.00 35.00 105 ASP A CA 1
ATOM 652 C C . ASP A 1 125 ? -10.858 115.879 18.882 1.00 34.25 105 ASP A C 1
ATOM 653 O O . ASP A 1 125 ? -11.162 114.800 19.384 1.00 35.48 105 ASP A O 1
ATOM 658 N N . GLN A 1 126 ? -10.549 116.931 19.598 1.00 34.53 106 GLN A N 1
ATOM 659 C CA . GLN A 1 126 ? -10.709 116.945 21.056 1.00 37.25 106 GLN A CA 1
ATOM 660 C C . GLN A 1 126 ? -12.095 117.447 21.513 1.00 43.46 106 GLN A C 1
ATOM 661 O O . GLN A 1 126 ? -12.264 117.799 22.675 1.00 43.15 106 GLN A O 1
ATOM 667 N N . GLN A 1 127 ? -13.100 117.433 20.624 1.00 48.95 107 GLN A N 1
ATOM 668 C CA . GLN A 1 127 ? -14.482 117.797 21.002 1.00 52.78 107 GLN A CA 1
ATOM 669 C C . GLN A 1 127 ? -15.103 116.735 21.917 1.00 54.54 107 GLN A C 1
ATOM 670 O O . GLN A 1 127 ? -14.798 115.556 21.765 1.00 44.15 107 GLN A O 1
ATOM 676 N N . PRO A 1 128 ? -16.004 117.143 22.843 1.00 62.52 108 PRO A N 1
ATOM 677 C CA . PRO A 1 128 ? -16.576 116.116 23.733 1.00 64.25 108 PRO A CA 1
ATOM 678 C C . PRO A 1 128 ? -17.406 114.994 23.017 1.00 69.31 108 PRO A C 1
ATOM 679 O O . PRO A 1 128 ? -17.670 115.039 21.811 1.00 56.34 108 PRO A O 1
ATOM 683 N N . MET A 1 129 ? -17.827 114.015 23.790 1.00 73.99 109 MET A N 1
ATOM 684 C CA . MET A 1 129 ? -18.799 113.022 23.335 1.00 83.72 109 MET A CA 1
ATOM 685 C C . MET A 1 129 ? -20.128 113.109 24.118 1.00 86.98 109 MET A C 1
ATOM 686 O O . MET A 1 129 ? -20.953 112.206 24.009 1.00 91.59 109 MET A O 1
ATOM 691 N N . GLY A 1 130 ? -20.335 114.191 24.886 1.00 106.47 110 GLY A N 1
ATOM 692 C CA . GLY A 1 130 ? -21.551 114.396 25.705 1.00 110.06 110 GLY A CA 1
ATOM 693 C C . GLY A 1 130 ? -22.205 115.751 25.471 1.00 111.97 110 GLY A C 1
ATOM 694 O O . GLY A 1 130 ? -22.747 116.015 24.392 1.00 90.88 110 GLY A O 1
ATOM 695 N N . LEU A 1 133 ? -25.132 114.094 31.214 1.00 77.10 113 LEU A N 1
ATOM 696 C CA . LEU A 1 133 ? -25.936 113.412 30.223 1.00 72.65 113 LEU A CA 1
ATOM 697 C C . LEU A 1 133 ? -26.299 111.970 30.696 1.00 75.37 113 LEU A C 1
ATOM 698 O O . LEU A 1 133 ? -26.122 111.599 31.855 1.00 74.15 113 LEU A O 1
ATOM 703 N N . ARG A 1 134 ? -26.853 111.165 29.804 1.00 76.22 114 ARG A N 1
ATOM 704 C CA . ARG A 1 134 ? -26.989 109.720 30.034 1.00 71.79 114 ARG A CA 1
ATOM 705 C C . ARG A 1 134 ? -25.885 109.008 29.254 1.00 66.84 114 ARG A C 1
ATOM 706 O O . ARG A 1 134 ? -26.076 107.911 28.717 1.00 75.78 114 ARG A O 1
ATOM 714 N N . SER A 1 135 ? -24.729 109.652 29.182 1.00 52.09 115 SER A N 1
ATOM 715 C CA . SER A 1 135 ? -23.702 109.255 28.275 1.00 48.69 115 SER A CA 1
ATOM 716 C C . SER A 1 135 ? -22.468 108.913 29.124 1.00 43.32 115 SER A C 1
ATOM 717 O O . SER A 1 135 ? -22.025 109.740 29.923 1.00 39.07 115 SER A O 1
ATOM 720 N N . THR A 1 136 ? -21.973 107.680 28.978 1.00 41.32 116 THR A N 1
ATOM 721 C CA . THR A 1 136 ? -20.795 107.203 29.686 1.00 39.71 116 THR A CA 1
ATOM 722 C C . THR A 1 136 ? -19.819 106.687 28.670 1.00 36.93 116 THR A C 1
ATOM 723 O O . THR A 1 136 ? -20.166 106.496 27.529 1.00 38.27 116 THR A O 1
ATOM 727 N N . VAL A 1 137 ? -18.593 106.410 29.093 1.00 35.55 117 VAL A N 1
ATOM 728 C CA . VAL A 1 137 ? -17.637 105.702 28.211 1.00 33.78 117 VAL A CA 1
ATOM 729 C C . VAL A 1 137 ? -18.276 104.350 27.702 1.00 36.00 117 VAL A C 1
ATOM 730 O O . VAL A 1 137 ? -18.072 103.985 26.569 1.00 35.81 117 VAL A O 1
ATOM 734 N N . GLY A 1 138 ? -19.016 103.617 28.531 1.00 38.74 118 GLY A N 1
ATOM 735 C CA . GLY A 1 138 ? -19.666 102.350 28.083 1.00 35.52 118 GLY A CA 1
ATOM 736 C C . GLY A 1 138 ? -20.728 102.606 26.984 1.00 37.61 118 GLY A C 1
ATOM 737 O O . GLY A 1 138 ? -20.684 101.971 25.954 1.00 41.23 118 GLY A O 1
ATOM 738 N N . THR A 1 139 ? -21.619 103.562 27.199 1.00 39.89 119 THR A N 1
ATOM 739 C CA . THR A 1 139 ? -22.601 103.900 26.191 1.00 44.84 119 THR A CA 1
ATOM 740 C C . THR A 1 139 ? -21.999 104.450 24.931 1.00 48.70 119 THR A C 1
ATOM 741 O O . THR A 1 139 ? -22.580 104.249 23.897 1.00 50.86 119 THR A O 1
ATOM 745 N N . ALA A 1 140 ? -20.835 105.120 24.989 1.00 44.81 120 ALA A N 1
ATOM 746 C CA . ALA A 1 140 ? -20.208 105.688 23.786 1.00 39.74 120 ALA A CA 1
ATOM 747 C C . ALA A 1 140 ? -19.354 104.738 22.975 1.00 45.68 120 ALA A C 1
ATOM 748 O O . ALA A 1 140 ? -18.872 105.108 21.934 1.00 50.83 120 ALA A O 1
ATOM 750 N N . THR A 1 141 ? -19.156 103.525 23.447 1.00 46.49 121 THR A N 1
ATOM 751 C CA . THR A 1 141 ? -18.246 102.576 22.860 1.00 45.73 121 THR A CA 1
ATOM 752 C C . THR A 1 141 ? -18.958 101.213 22.621 1.00 46.62 121 THR A C 1
ATOM 753 O O . THR A 1 141 ? -19.964 100.871 23.274 1.00 49.61 121 THR A O 1
ATOM 757 N N . ASP A 1 142 ? -18.353 100.414 21.755 1.00 43.07 122 ASP A N 1
ATOM 758 C CA . ASP A 1 142 ? -18.762 99.053 21.550 1.00 43.35 122 ASP A CA 1
ATOM 759 C C . ASP A 1 142 ? -18.707 98.259 22.838 1.00 49.64 122 ASP A C 1
ATOM 760 O O . ASP A 1 142 ? -19.552 97.388 23.021 1.00 40.57 122 ASP A O 1
ATOM 765 N N . ALA A 1 143 ? -17.706 98.541 23.681 1.00 43.55 123 ALA A N 1
ATOM 766 C CA . ALA A 1 143 ? -17.454 97.798 24.938 1.00 42.15 123 ALA A CA 1
ATOM 767 C C . ALA A 1 143 ? -18.708 97.671 25.829 1.00 39.14 123 ALA A C 1
ATOM 768 O O . ALA A 1 143 ? -18.964 96.616 26.392 1.00 38.83 123 ALA A O 1
ATOM 770 N N . GLY A 1 144 ? -19.460 98.734 25.924 1.00 35.97 124 GLY A N 1
ATOM 771 C CA . GLY A 1 144 ? -20.641 98.823 26.755 1.00 44.25 124 GLY A CA 1
ATOM 772 C C . GLY A 1 144 ? -21.715 97.913 26.238 1.00 50.99 124 GLY A C 1
ATOM 773 O O . GLY A 1 144 ? -22.293 97.132 26.997 1.00 41.54 124 GLY A O 1
ATOM 774 N N . THR A 1 145 ? -21.932 97.982 24.921 1.00 46.61 125 THR A N 1
ATOM 775 C CA . THR A 1 145 ? -22.921 97.162 24.257 1.00 39.02 125 THR A CA 1
ATOM 776 C C . THR A 1 145 ? -22.605 95.697 24.351 1.00 39.23 125 THR A C 1
ATOM 777 O O . THR A 1 145 ? -23.499 94.929 24.697 1.00 39.53 125 THR A O 1
ATOM 781 N N . LEU A 1 146 ? -21.337 95.338 24.152 1.00 34.71 126 LEU A N 1
ATOM 782 C CA . LEU A 1 146 ? -20.897 94.004 24.204 1.00 35.37 126 LEU A CA 1
ATOM 783 C C . LEU A 1 146 ? -20.987 93.426 25.662 1.00 42.46 126 LEU A C 1
ATOM 784 O O . LEU A 1 146 ? -21.251 92.228 25.840 1.00 39.23 126 LEU A O 1
ATOM 789 N N . LEU A 1 147 ? -20.653 94.252 26.654 1.00 36.11 127 LEU A N 1
ATOM 790 C CA . LEU A 1 147 ? -20.806 93.934 28.066 1.00 37.28 127 LEU A CA 1
ATOM 791 C C . LEU A 1 147 ? -22.281 93.552 28.393 1.00 37.32 127 LEU A C 1
ATOM 792 O O . LEU A 1 147 ? -22.476 92.519 29.001 1.00 38.34 127 LEU A O 1
ATOM 797 N N . ARG A 1 148 ? -23.233 94.370 27.975 1.00 36.00 128 ARG A N 1
ATOM 798 C CA . ARG A 1 148 ? -24.640 94.119 28.179 1.00 41.46 128 ARG A CA 1
ATOM 799 C C . ARG A 1 148 ? -25.114 92.806 27.549 1.00 49.83 128 ARG A C 1
ATOM 800 O O . ARG A 1 148 ? -25.884 92.038 28.160 1.00 41.79 128 ARG A O 1
ATOM 808 N N . ILE A 1 149 ? -24.603 92.538 26.369 1.00 41.66 129 ILE A N 1
ATOM 809 C CA . ILE A 1 149 ? -24.865 91.292 25.692 1.00 45.65 129 ILE A CA 1
ATOM 810 C C . ILE A 1 149 ? -24.279 90.132 26.453 1.00 50.97 129 ILE A C 1
ATOM 811 O O . ILE A 1 149 ? -24.951 89.070 26.599 1.00 45.54 129 ILE A O 1
ATOM 816 N N . LEU A 1 150 ? -23.042 90.279 26.940 1.00 50.11 130 LEU A N 1
ATOM 817 C CA . LEU A 1 150 ? -22.456 89.218 27.721 1.00 44.12 130 LEU A CA 1
ATOM 818 C C . LEU A 1 150 ? -23.343 88.908 28.959 1.00 52.51 130 LEU A C 1
ATOM 819 O O . LEU A 1 150 ? -23.668 87.748 29.214 1.00 47.59 130 LEU A O 1
ATOM 824 N N . PHE A 1 151 ? -23.739 89.941 29.682 1.00 46.85 131 PHE A N 1
ATOM 825 C CA . PHE A 1 151 ? -24.550 89.776 30.876 1.00 50.05 131 PHE A CA 1
ATOM 826 C C . PHE A 1 151 ? -25.904 89.083 30.528 1.00 54.66 131 PHE A C 1
ATOM 827 O O . PHE A 1 151 ? -26.221 88.029 31.131 1.00 52.17 131 PHE A O 1
ATOM 835 N N . SER A 1 152 ? -26.621 89.578 29.515 1.00 51.03 132 SER A N 1
ATOM 836 C CA . SER A 1 152 ? -27.864 88.894 29.026 1.00 53.19 132 SER A CA 1
ATOM 837 C C . SER A 1 152 ? -27.726 87.406 28.653 1.00 48.24 132 SER A C 1
ATOM 838 O O . SER A 1 152 ? -28.683 86.659 28.769 1.00 54.97 132 SER A O 1
ATOM 841 N N . ARG A 1 153 ? -26.561 86.963 28.250 1.00 44.83 133 ARG A N 1
ATOM 842 C CA . ARG A 1 153 ? -26.347 85.567 27.937 1.00 54.67 133 ARG A CA 1
ATOM 843 C C . ARG A 1 153 ? -25.871 84.700 29.091 1.00 57.81 133 ARG A C 1
ATOM 844 O O . ARG A 1 153 ? -26.183 83.511 29.152 1.00 54.18 133 ARG A O 1
ATOM 852 N N . LEU A 1 154 ? -25.084 85.281 29.969 1.00 47.40 134 LEU A N 1
ATOM 853 C CA . LEU A 1 154 ? -24.328 84.511 30.916 1.00 54.53 134 LEU A CA 1
ATOM 854 C C . LEU A 1 154 ? -24.798 84.713 32.352 1.00 45.94 134 LEU A C 1
ATOM 855 O O . LEU A 1 154 ? -24.645 83.832 33.161 1.00 52.68 134 LEU A O 1
ATOM 860 N N . ALA A 1 155 ? -25.389 85.857 32.657 1.00 47.79 135 ALA A N 1
ATOM 861 C CA . ALA A 1 155 ? -25.711 86.192 34.025 1.00 43.61 135 ALA A CA 1
ATOM 862 C C . ALA A 1 155 ? -26.962 85.443 34.532 1.00 50.12 135 ALA A C 1
ATOM 863 O O . ALA A 1 155 ? -27.854 85.139 33.747 1.00 42.00 135 ALA A O 1
ATOM 865 N N . LYS A 1 156 ? -26.981 85.186 35.840 1.00 46.98 136 LYS A N 1
ATOM 866 C CA . LYS A 1 156 ? -28.056 84.419 36.557 1.00 49.92 136 LYS A CA 1
ATOM 867 C C . LYS A 1 156 ? -28.489 85.279 37.740 1.00 47.29 136 LYS A C 1
ATOM 868 O O . LYS A 1 156 ? -27.637 85.802 38.444 1.00 49.09 136 LYS A O 1
ATOM 874 N N . PRO A 1 157 ? -29.771 85.444 37.988 1.00 44.76 137 PRO A N 1
ATOM 875 C CA . PRO A 1 157 ? -30.829 84.879 37.164 1.00 48.99 137 PRO A CA 1
ATOM 876 C C . PRO A 1 157 ? -30.942 85.594 35.817 1.00 48.18 137 PRO A C 1
ATOM 877 O O . PRO A 1 157 ? -30.635 86.804 35.752 1.00 49.49 137 PRO A O 1
ATOM 881 N N . TYR A 1 158 ? -31.462 84.896 34.798 1.00 46.89 138 TYR A N 1
ATOM 882 C CA . TYR A 1 158 ? -31.968 85.549 33.576 1.00 44.06 138 TYR A CA 1
ATOM 883 C C . TYR A 1 158 ? -32.922 86.654 33.905 1.00 51.34 138 TYR A C 1
ATOM 884 O O . TYR A 1 158 ? -33.853 86.463 34.703 1.00 52.19 138 TYR A O 1
ATOM 893 N N . ILE A 1 159 ? -32.696 87.829 33.300 1.00 40.69 139 ILE A N 1
ATOM 894 C CA . ILE A 1 159 ? -33.625 88.956 33.413 1.00 40.05 139 ILE A CA 1
ATOM 895 C C . ILE A 1 159 ? -34.078 89.560 32.075 1.00 36.98 139 ILE A C 1
ATOM 896 O O . ILE A 1 159 ? -34.784 90.605 32.030 1.00 41.19 139 ILE A O 1
ATOM 901 N N . GLY A 1 160 ? -33.662 88.990 30.986 1.00 40.77 140 GLY A N 1
ATOM 902 C CA . GLY A 1 160 ? -33.966 89.647 29.717 1.00 44.95 140 GLY A CA 1
ATOM 903 C C . GLY A 1 160 ? -32.806 89.752 28.746 1.00 43.75 140 GLY A C 1
ATOM 904 O O . GLY A 1 160 ? -31.712 89.204 28.961 1.00 47.76 140 GLY A O 1
ATOM 905 N N . THR A 1 161 ? -33.071 90.491 27.667 1.00 48.22 141 THR A N 1
ATOM 906 C CA . THR A 1 161 ? -32.088 90.716 26.570 1.00 47.27 141 THR A CA 1
ATOM 907 C C . THR A 1 161 ? -31.132 91.877 26.981 1.00 42.51 141 THR A C 1
ATOM 908 O O . THR A 1 161 ? -31.331 92.514 28.019 1.00 42.89 141 THR A O 1
ATOM 912 N N . GLN A 1 162 ? -30.165 92.197 26.126 1.00 49.22 142 GLN A N 1
ATOM 913 C CA . GLN A 1 162 ? -29.118 93.229 26.414 1.00 42.79 142 GLN A CA 1
ATOM 914 C C . GLN A 1 162 ? -29.715 94.504 26.941 1.00 39.40 142 GLN A C 1
ATOM 915 O O . GLN A 1 162 ? -29.146 95.160 27.852 1.00 43.96 142 GLN A O 1
ATOM 921 N N . LYS A 1 163 ? -30.896 94.875 26.485 1.00 40.15 143 LYS A N 1
ATOM 922 C CA . LYS A 1 163 ? -31.445 96.104 26.998 1.00 37.23 143 LYS A CA 1
ATOM 923 C C . LYS A 1 163 ? -31.967 96.081 28.459 1.00 41.51 143 LYS A C 1
ATOM 924 O O . LYS A 1 163 ? -32.229 97.161 29.042 1.00 35.98 143 LYS A O 1
ATOM 930 N N . ALA A 1 164 ? -32.142 94.885 29.036 1.00 38.11 144 ALA A N 1
ATOM 931 C CA . ALA A 1 164 ? -32.504 94.818 30.514 1.00 44.30 144 ALA A CA 1
ATOM 932 C C . ALA A 1 164 ? -31.323 95.333 31.427 1.00 45.47 144 ALA A C 1
ATOM 933 O O . ALA A 1 164 ? -31.493 95.657 32.621 1.00 42.25 144 ALA A O 1
ATOM 935 N N . PHE A 1 165 ? -30.131 95.403 30.826 1.00 45.12 145 PHE A N 1
ATOM 936 C CA . PHE A 1 165 ? -28.937 95.873 31.492 1.00 41.56 145 PHE A CA 1
ATOM 937 C C . PHE A 1 165 ? -28.542 97.302 31.179 1.00 44.73 145 PHE A C 1
ATOM 938 O O . PHE A 1 165 ? -27.492 97.753 31.641 1.00 40.63 145 PHE A O 1
ATOM 946 N N . ALA A 1 166 ? -29.418 98.053 30.507 1.00 45.48 146 ALA A N 1
ATOM 947 C CA . ALA A 1 166 ? -29.114 99.399 29.997 1.00 45.54 146 ALA A CA 1
ATOM 948 C C . ALA A 1 166 ? -29.883 100.387 30.783 1.00 48.73 146 ALA A C 1
ATOM 949 O O . ALA A 1 166 ? -31.002 100.111 31.144 1.00 42.27 146 ALA A O 1
ATOM 951 N N . PHE A 1 167 ? -29.340 101.584 30.991 1.00 46.38 147 PHE A N 1
ATOM 952 C CA . PHE A 1 167 ? -30.004 102.611 31.792 1.00 48.67 147 PHE A CA 1
ATOM 953 C C . PHE A 1 167 ? -30.558 103.731 30.927 1.00 54.80 147 PHE A C 1
ATOM 954 O O . PHE A 1 167 ? -31.082 104.716 31.456 1.00 58.17 147 PHE A O 1
ATOM 962 N N . ASN A 1 168 ? -30.505 103.564 29.608 1.00 63.06 148 ASN A N 1
ATOM 963 C CA . ASN A 1 168 ? -31.421 104.294 28.674 1.00 80.97 148 ASN A CA 1
ATOM 964 C C . ASN A 1 168 ? -32.674 103.497 28.297 1.00 80.32 148 ASN A C 1
ATOM 965 O O . ASN A 1 168 ? -33.161 102.676 29.083 1.00 93.96 148 ASN A O 1
ATOM 970 N N . VAL A 1 192 ? -38.400 100.542 31.511 1.00 83.34 172 VAL A N 1
ATOM 971 C CA . VAL A 1 192 ? -37.630 100.924 30.330 1.00 80.10 172 VAL A CA 1
ATOM 972 C C . VAL A 1 192 ? -36.212 100.324 30.391 1.00 90.90 172 VAL A C 1
ATOM 973 O O . VAL A 1 192 ? -35.164 101.036 30.475 1.00 89.62 172 VAL A O 1
ATOM 977 N N . GLY A 1 193 ? -36.213 98.987 30.326 1.00 78.02 173 GLY A N 1
ATOM 978 C CA . GLY A 1 193 ? -35.003 98.167 30.437 1.00 70.02 173 GLY A CA 1
ATOM 979 C C . GLY A 1 193 ? -34.439 98.158 31.857 1.00 69.24 173 GLY A C 1
ATOM 980 O O . GLY A 1 193 ? -35.191 97.959 32.852 1.00 55.81 173 GLY A O 1
ATOM 981 N N . GLY A 1 194 ? -33.126 98.403 31.961 1.00 49.64 174 GLY A N 1
ATOM 982 C CA . GLY A 1 194 ? -32.429 98.344 33.229 1.00 44.83 174 GLY A CA 1
ATOM 983 C C . GLY A 1 194 ? -32.439 99.585 34.055 1.00 41.75 174 GLY A C 1
ATOM 984 O O . GLY A 1 194 ? -31.854 99.616 35.135 1.00 48.46 174 GLY A O 1
ATOM 985 N N . MET A 1 195 ? -33.063 100.622 33.563 1.00 39.94 175 MET A N 1
ATOM 986 C CA . MET A 1 195 ? -33.003 101.917 34.188 1.00 46.11 175 MET A CA 1
ATOM 987 C C . MET A 1 195 ? -33.560 101.935 35.602 1.00 57.76 175 MET A C 1
ATOM 988 O O . MET A 1 195 ? -34.569 101.272 35.909 1.00 51.22 175 MET A O 1
ATOM 993 N N . CYS A 1 196 ? -32.909 102.697 36.472 1.00 58.37 176 CYS A N 1
ATOM 994 C CA . CYS A 1 196 ? -33.452 102.908 37.807 1.00 66.52 176 CYS A CA 1
ATOM 995 C C . CYS A 1 196 ? -34.566 103.950 37.708 1.00 65.56 176 CYS A C 1
ATOM 996 O O . CYS A 1 196 ? -34.336 105.082 37.272 1.00 64.98 176 CYS A O 1
ATOM 999 N N . LEU A 1 197 ? -35.769 103.543 38.112 1.00 68.14 177 LEU A N 1
ATOM 1000 C CA . LEU A 1 197 ? -36.977 104.345 37.894 1.00 69.29 177 LEU A CA 1
ATOM 1001 C C . LEU A 1 197 ? -36.946 105.594 38.741 1.00 71.66 177 LEU A C 1
ATOM 1002 O O . LEU A 1 197 ? -37.318 106.654 38.246 1.00 75.48 177 LEU A O 1
ATOM 1007 N N . ALA A 1 198 ? -36.439 105.476 39.978 1.00 71.12 178 ALA A N 1
ATOM 1008 C CA . ALA A 1 198 ? -36.302 106.611 40.924 1.00 75.40 178 ALA A CA 1
ATOM 1009 C C . ALA A 1 198 ? -35.516 107.816 40.381 1.00 72.96 178 ALA A C 1
ATOM 1010 O O . ALA A 1 198 ? -36.017 108.933 40.456 1.00 85.27 178 ALA A O 1
ATOM 1012 N N . CYS A 1 199 ? -34.310 107.589 39.840 1.00 71.93 179 CYS A N 1
ATOM 1013 C CA . CYS A 1 199 ? -33.447 108.667 39.275 1.00 64.07 179 CYS A CA 1
ATOM 1014 C C . CYS A 1 199 ? -33.448 108.777 37.725 1.00 68.22 179 CYS A C 1
ATOM 1015 O O . CYS A 1 199 ? -32.818 109.686 37.157 1.00 72.07 179 CYS A O 1
ATOM 1018 N N . GLU A 1 200 ? -34.168 107.859 37.059 1.00 65.77 180 GLU A N 1
ATOM 1019 C CA . GLU A 1 200 ? -34.315 107.810 35.585 1.00 75.00 180 GLU A CA 1
ATOM 1020 C C . GLU A 1 200 ? -32.961 107.692 34.852 1.00 77.46 180 GLU A C 1
ATOM 1021 O O . GLU A 1 200 ? -32.688 108.397 33.888 1.00 77.70 180 GLU A O 1
ATOM 1027 N N . GLY A 1 201 ? -32.124 106.784 35.347 1.00 81.88 181 GLY A N 1
ATOM 1028 C CA . GLY A 1 201 ? -30.821 106.480 34.749 1.00 87.36 181 GLY A CA 1
ATOM 1029 C C . GLY A 1 201 ? -29.690 107.491 34.902 1.00 84.26 181 GLY A C 1
ATOM 1030 O O . GLY A 1 201 ? -28.707 107.388 34.167 1.00 75.06 181 GLY A O 1
ATOM 1031 N N . ILE A 1 202 ? -29.791 108.411 35.872 1.00 83.16 182 ILE A N 1
ATOM 1032 C CA . ILE A 1 202 ? -28.876 109.578 35.987 1.00 78.66 182 ILE A CA 1
ATOM 1033 C C . ILE A 1 202 ? -27.609 109.291 36.806 1.00 61.47 182 ILE A C 1
ATOM 1034 O O . ILE A 1 202 ? -27.678 109.009 37.990 1.00 59.83 182 ILE A O 1
ATOM 1039 N N . CYS A 1 316 ? -28.346 108.772 44.614 1.00 66.22 296 CYS A N 1
ATOM 1040 C CA . CYS A 1 316 ? -29.627 108.091 44.545 1.00 74.69 296 CYS A CA 1
ATOM 1041 C C . CYS A 1 316 ? -29.711 106.969 45.567 1.00 74.54 296 CYS A C 1
ATOM 1042 O O . CYS A 1 316 ? -29.026 105.974 45.433 1.00 90.51 296 CYS A O 1
ATOM 1045 N N . SER A 1 317 ? -30.557 107.116 46.577 1.00 86.26 297 SER A N 1
ATOM 1046 C CA . SER A 1 317 ? -30.715 106.106 47.632 1.00 89.40 297 SER A CA 1
ATOM 1047 C C . SER A 1 317 ? -31.123 104.682 47.178 1.00 98.59 297 SER A C 1
ATOM 1048 O O . SER A 1 317 ? -30.830 103.708 47.876 1.00 102.66 297 SER A O 1
ATOM 1049 N N . GLU A 1 318 ? -31.780 104.555 46.021 1.00 96.73 298 GLU A N 1
ATOM 1050 C CA . GLU A 1 318 ? -32.283 103.244 45.552 1.00 91.44 298 GLU A CA 1
ATOM 1051 C C . GLU A 1 318 ? -31.234 102.411 44.813 1.00 77.65 298 GLU A C 1
ATOM 1052 O O . GLU A 1 318 ? -31.137 101.199 45.026 1.00 71.60 298 GLU A O 1
ATOM 1058 N N . CYS A 1 319 ? -30.461 103.060 43.942 1.00 68.95 299 CYS A N 1
ATOM 1059 C CA . CYS A 1 319 ? -29.411 102.376 43.158 1.00 77.39 299 CYS A CA 1
ATOM 1060 C C . CYS A 1 319 ? -27.949 102.737 43.496 1.00 76.64 299 CYS A C 1
ATOM 1061 O O . CYS A 1 319 ? -27.032 102.218 42.840 1.00 72.58 299 CYS A O 1
ATOM 1064 N N . HIS A 1 320 ? -27.735 103.617 44.484 1.00 78.27 300 HIS A N 1
ATOM 1065 C CA . HIS A 1 320 ? -26.385 103.970 44.978 1.00 74.06 300 HIS A CA 1
ATOM 1066 C C . HIS A 1 320 ? -25.475 104.542 43.897 1.00 61.49 300 HIS A C 1
ATOM 1067 O O . HIS A 1 320 ? -24.301 104.269 43.893 1.00 64.95 300 HIS A O 1
ATOM 1074 N N . GLY A 1 321 ? -26.035 105.337 42.988 1.00 58.16 301 GLY A N 1
ATOM 1075 C CA . GLY A 1 321 ? -25.267 105.953 41.884 1.00 56.91 301 GLY A CA 1
ATOM 1076 C C . GLY A 1 321 ? -25.049 105.130 40.611 1.00 54.20 301 GLY A C 1
ATOM 1077 O O . GLY A 1 321 ? -24.635 105.682 39.601 1.00 51.08 301 GLY A O 1
ATOM 1078 N N . THR A 1 322 ? -25.358 103.831 40.628 1.00 60.43 302 THR A N 1
ATOM 1079 C CA . THR A 1 322 ? -25.067 102.928 39.469 1.00 53.75 302 THR A CA 1
ATOM 1080 C C . THR A 1 322 ? -25.984 103.080 38.251 1.00 55.40 302 THR A C 1
ATOM 1081 O O . THR A 1 322 ? -25.640 102.631 37.155 1.00 48.70 302 THR A O 1
ATOM 1085 N N . ARG A 1 323 ? -27.164 103.670 38.462 1.00 54.16 303 ARG A N 1
ATOM 1086 C CA . ARG A 1 323 ? -28.168 104.011 37.412 1.00 57.12 303 ARG A CA 1
ATOM 1087 C C . ARG A 1 323 ? -29.099 102.866 37.023 1.00 48.64 303 ARG A C 1
ATOM 1088 O O . ARG A 1 323 ? -29.968 103.029 36.182 1.00 46.49 303 ARG A O 1
ATOM 1096 N N . LEU A 1 324 ? -28.976 101.755 37.708 1.00 49.15 304 LEU A N 1
ATOM 1097 C CA . LEU A 1 324 ? -29.591 100.539 37.313 1.00 46.60 304 LEU A CA 1
ATOM 1098 C C . LEU A 1 324 ? -30.604 100.056 38.379 1.00 53.43 304 LEU A C 1
ATOM 1099 O O . LEU A 1 324 ? -30.383 100.116 39.577 1.00 49.23 304 LEU A O 1
ATOM 1104 N N . SER A 1 325 ? -31.726 99.552 37.909 1.00 52.89 305 SER A N 1
ATOM 1105 C CA . SER A 1 325 ? -32.735 99.011 38.789 1.00 52.84 305 SER A CA 1
ATOM 1106 C C . SER A 1 325 ? -32.154 97.821 39.559 1.00 52.33 305 SER A C 1
ATOM 1107 O O . SER A 1 325 ? -31.084 97.240 39.206 1.00 46.45 305 SER A O 1
ATOM 1110 N N . GLU A 1 326 ? -32.916 97.413 40.560 1.00 52.19 306 GLU A N 1
ATOM 1111 C CA . GLU A 1 326 ? -32.584 96.268 41.432 1.00 51.58 306 GLU A CA 1
ATOM 1112 C C . GLU A 1 326 ? -32.527 94.995 40.655 1.00 40.23 306 GLU A C 1
ATOM 1113 O O . GLU A 1 326 ? -31.610 94.151 40.787 1.00 47.32 306 GLU A O 1
ATOM 1119 N N . THR A 1 327 ? -33.500 94.840 39.764 1.00 41.23 307 THR A N 1
ATOM 1120 C CA . THR A 1 327 ? -33.482 93.681 38.883 1.00 44.25 307 THR A CA 1
ATOM 1121 C C . THR A 1 327 ? -32.229 93.710 38.013 1.00 37.55 307 THR A C 1
ATOM 1122 O O . THR A 1 327 ? -31.569 92.651 37.804 1.00 38.15 307 THR A O 1
ATOM 1126 N N . ALA A 1 328 ? -31.910 94.882 37.468 1.00 37.64 308 ALA A N 1
ATOM 1127 C CA . ALA A 1 328 ? -30.690 94.959 36.567 1.00 41.28 308 ALA A CA 1
ATOM 1128 C C . ALA A 1 328 ? -29.443 94.499 37.330 1.00 36.22 308 ALA A C 1
ATOM 1129 O O . ALA A 1 328 ? -28.705 93.641 36.859 1.00 40.72 308 ALA A O 1
ATOM 1131 N N . ARG A 1 329 ? -29.311 94.968 38.570 1.00 40.49 309 ARG A N 1
ATOM 1132 C CA . ARG A 1 329 ? -28.198 94.569 39.450 1.00 41.58 309 ARG A CA 1
ATOM 1133 C C . ARG A 1 329 ? -28.220 93.159 40.038 1.00 47.83 309 ARG A C 1
ATOM 1134 O O . ARG A 1 329 ? -27.133 92.617 40.392 1.00 42.32 309 ARG A O 1
ATOM 1142 N N . SER A 1 330 ? -29.374 92.480 40.005 1.00 45.29 310 SER A N 1
ATOM 1143 C CA . SER A 1 330 ? -29.458 91.097 40.521 1.00 39.18 310 SER A CA 1
ATOM 1144 C C . SER A 1 330 ? -28.825 90.107 39.663 1.00 45.04 310 SER A C 1
ATOM 1145 O O . SER A 1 330 ? -28.555 89.001 40.091 1.00 43.90 310 SER A O 1
ATOM 1148 N N . ALA A 1 331 ? -28.590 90.450 38.394 1.00 42.16 311 ALA A N 1
ATOM 1149 C CA . ALA A 1 331 ? -28.095 89.455 37.505 1.00 39.19 311 ALA A CA 1
ATOM 1150 C C . ALA A 1 331 ? -26.571 89.388 37.585 1.00 45.52 311 ALA A C 1
ATOM 1151 O O . ALA A 1 331 ? -25.908 90.372 37.252 1.00 52.54 311 ALA A O 1
ATOM 1153 N N . LYS A 1 332 ? -26.014 88.207 37.868 1.00 41.49 312 LYS A N 1
ATOM 1154 C CA . LYS A 1 332 ? -24.623 88.087 38.267 1.00 44.24 312 LYS A CA 1
ATOM 1155 C C . LYS A 1 332 ? -23.827 87.093 37.466 1.00 47.07 312 LYS A C 1
ATOM 1156 O O . LYS A 1 332 ? -24.334 86.091 37.010 1.00 51.32 312 LYS A O 1
ATOM 1162 N N . ILE A 1 333 ? -22.577 87.434 37.193 1.00 43.91 313 ILE A N 1
ATOM 1163 C CA . ILE A 1 333 ? -21.615 86.461 36.705 1.00 42.43 313 ILE A CA 1
ATOM 1164 C C . ILE A 1 333 ? -20.547 86.450 37.776 1.00 48.02 313 ILE A C 1
ATOM 1165 O O . ILE A 1 333 ? -19.940 87.491 38.090 1.00 47.09 313 ILE A O 1
ATOM 1170 N N . ASP A 1 334 ? -20.275 85.277 38.327 1.00 52.77 314 ASP A N 1
ATOM 1171 C CA . ASP A 1 334 ? -19.260 85.099 39.345 1.00 51.27 314 ASP A CA 1
ATOM 1172 C C . ASP A 1 334 ? -19.331 86.191 40.403 1.00 45.62 314 ASP A C 1
ATOM 1173 O O . ASP A 1 334 ? -18.353 86.704 40.838 1.00 44.72 314 ASP A O 1
ATOM 1178 N N . GLY A 1 335 ? -20.532 86.525 40.818 1.00 42.34 315 GLY A N 1
ATOM 1179 C CA . GLY A 1 335 ? -20.745 87.412 41.926 1.00 43.40 315 GLY A CA 1
ATOM 1180 C C . GLY A 1 335 ? -20.885 88.859 41.545 1.00 45.68 315 GLY A C 1
ATOM 1181 O O . GLY A 1 335 ? -21.346 89.647 42.355 1.00 43.16 315 GLY A O 1
ATOM 1182 N N . LEU A 1 336 ? -20.586 89.213 40.298 1.00 45.29 316 LEU A N 1
ATOM 1183 C CA . LEU A 1 336 ? -20.549 90.639 39.896 1.00 43.82 316 LEU A CA 1
ATOM 1184 C C . LEU A 1 336 ? -21.781 91.039 39.089 1.00 40.53 316 LEU A C 1
ATOM 1185 O O . LEU A 1 336 ? -22.189 90.296 38.218 1.00 44.50 316 LEU A O 1
ATOM 1190 N N . SER A 1 337 ? -22.396 92.174 39.368 1.00 35.44 317 SER A N 1
ATOM 1191 C CA . SER A 1 337 ? -23.404 92.668 38.460 1.00 38.98 317 SER A CA 1
ATOM 1192 C C . SER A 1 337 ? -22.730 93.548 37.343 1.00 43.91 317 SER A C 1
ATOM 1193 O O . SER A 1 337 ? -21.523 93.814 37.392 1.00 36.68 317 SER A O 1
ATOM 1196 N N . ILE A 1 338 ? -23.530 94.030 36.409 1.00 39.20 318 ILE A N 1
ATOM 1197 C CA . ILE A 1 338 ? -23.025 94.869 35.369 1.00 43.34 318 ILE A CA 1
ATOM 1198 C C . ILE A 1 338 ? -22.604 96.217 35.936 1.00 41.64 318 ILE A C 1
ATOM 1199 O O . ILE A 1 338 ? -21.698 96.838 35.365 1.00 36.64 318 ILE A O 1
ATOM 1204 N N . ALA A 1 339 ? -23.239 96.655 37.034 1.00 37.26 319 ALA A N 1
ATOM 1205 C CA . ALA A 1 339 ? -22.792 97.864 37.761 1.00 41.55 319 ALA A CA 1
ATOM 1206 C C . ALA A 1 339 ? -21.368 97.744 38.315 1.00 37.18 319 ALA A C 1
ATOM 1207 O O . ALA A 1 339 ? -20.583 98.699 38.127 1.00 37.90 319 ALA A O 1
ATOM 1209 N N . ASP A 1 340 ? -21.033 96.579 38.885 1.00 37.65 320 ASP A N 1
ATOM 1210 C CA . ASP A 1 340 ? -19.653 96.262 39.312 1.00 43.41 320 ASP A CA 1
ATOM 1211 C C . ASP A 1 340 ? -18.699 96.224 38.123 1.00 38.59 320 ASP A C 1
ATOM 1212 O O . ASP A 1 340 ? -17.608 96.793 38.182 1.00 35.10 320 ASP A O 1
ATOM 1217 N N . ALA A 1 341 ? -19.059 95.506 37.064 1.00 32.90 321 ALA A N 1
ATOM 1218 C CA . ALA A 1 341 ? -18.162 95.433 35.908 1.00 34.36 321 ALA A CA 1
ATOM 1219 C C . ALA A 1 341 ? -17.886 96.876 35.281 1.00 36.20 321 ALA A C 1
ATOM 1220 O O . ALA A 1 341 ? -16.755 97.169 34.895 1.00 32.56 321 ALA A O 1
ATOM 1222 N N . SER A 1 342 ? -18.917 97.708 35.221 1.00 32.62 322 SER A N 1
ATOM 1223 C CA . SER A 1 342 ? -18.834 99.062 34.765 1.00 37.62 322 SER A CA 1
ATOM 1224 C C . SER A 1 342 ? -18.045 100.004 35.704 1.00 37.59 322 SER A C 1
ATOM 1225 O O . SER A 1 342 ? -17.620 101.061 35.247 1.00 37.38 322 SER A O 1
ATOM 1228 N N . ALA A 1 343 ? -17.955 99.687 37.007 1.00 34.10 323 ALA A N 1
ATOM 1229 C CA . ALA A 1 343 ? -17.314 100.562 38.006 1.00 36.20 323 ALA A CA 1
ATOM 1230 C C . ALA A 1 343 ? -15.814 100.321 38.049 1.00 36.56 323 ALA A C 1
ATOM 1231 O O . ALA A 1 343 ? -15.113 101.204 38.435 1.00 37.01 323 ALA A O 1
ATOM 1233 N N . MET A 1 344 ? -15.359 99.132 37.685 1.00 32.67 324 MET A N 1
ATOM 1234 C CA . MET A 1 344 ? -13.974 98.788 37.701 1.00 37.02 324 MET A CA 1
ATOM 1235 C C . MET A 1 344 ? -13.157 99.570 36.640 1.00 34.92 324 MET A C 1
ATOM 1236 O O . MET A 1 344 ? -13.713 99.948 35.614 1.00 32.14 324 MET A O 1
ATOM 1241 N N . GLN A 1 345 ? -11.838 99.635 36.794 1.00 35.24 325 GLN A N 1
ATOM 1242 C CA . GLN A 1 345 ? -10.980 100.171 35.717 1.00 33.76 325 GLN A CA 1
ATOM 1243 C C . GLN A 1 345 ? -11.068 99.229 34.539 1.00 36.53 325 GLN A C 1
ATOM 1244 O O . GLN A 1 345 ? -11.193 98.014 34.727 1.00 34.85 325 GLN A O 1
ATOM 1250 N N . ILE A 1 346 ? -10.917 99.757 33.327 1.00 32.71 326 ILE A N 1
ATOM 1251 C CA . ILE A 1 346 ? -10.941 98.921 32.167 1.00 30.34 326 ILE A CA 1
ATOM 1252 C C . ILE A 1 346 ? -9.827 97.920 32.208 1.00 36.59 326 ILE A C 1
ATOM 1253 O O . ILE A 1 346 ? -10.002 96.779 31.749 1.00 34.35 326 ILE A O 1
ATOM 1258 N N . SER A 1 347 ? -8.686 98.304 32.769 1.00 30.69 327 SER A N 1
ATOM 1259 C CA . SER A 1 347 ? -7.635 97.373 32.849 1.00 36.53 327 SER A CA 1
ATOM 1260 C C . SER A 1 347 ? -8.004 96.084 33.703 1.00 34.18 327 SER A C 1
ATOM 1261 O O . SER A 1 347 ? -7.626 95.017 33.346 1.00 38.21 327 SER A O 1
ATOM 1264 N N . ASP A 1 348 ? -8.717 96.232 34.808 1.00 35.04 328 ASP A N 1
ATOM 1265 C CA . ASP A 1 348 ? -9.172 95.079 35.641 1.00 35.91 328 ASP A CA 1
ATOM 1266 C C . ASP A 1 348 ? -10.354 94.333 34.973 1.00 38.61 328 ASP A C 1
ATOM 1267 O O . ASP A 1 348 ? -10.388 93.116 34.977 1.00 46.42 328 ASP A O 1
ATOM 1272 N N . LEU A 1 349 ? -11.272 95.071 34.352 1.00 35.99 329 LEU A N 1
ATOM 1273 C CA . LEU A 1 349 ? -12.301 94.463 33.533 1.00 35.07 329 LEU A CA 1
ATOM 1274 C C . LEU A 1 349 ? -11.771 93.560 32.448 1.00 44.30 329 LEU A C 1
ATOM 1275 O O . LEU A 1 349 ? -12.302 92.470 32.250 1.00 41.12 329 LEU A O 1
ATOM 1280 N N . ALA A 1 350 ? -10.712 93.959 31.761 1.00 42.19 330 ALA A N 1
ATOM 1281 C CA . ALA A 1 350 ? -10.144 93.100 30.702 1.00 43.54 330 ALA A CA 1
ATOM 1282 C C . ALA A 1 350 ? -9.637 91.737 31.269 1.00 44.38 330 ALA A C 1
ATOM 1283 O O . ALA A 1 350 ? -9.850 90.673 30.651 1.00 47.36 330 ALA A O 1
ATOM 1285 N N . ALA A 1 351 ? -8.972 91.780 32.418 1.00 42.76 331 ALA A N 1
ATOM 1286 C CA . ALA A 1 351 ? -8.460 90.569 33.084 1.00 48.23 331 ALA A CA 1
ATOM 1287 C C . ALA A 1 351 ? -9.625 89.673 33.541 1.00 48.91 331 ALA A C 1
ATOM 1288 O O . ALA A 1 351 ? -9.592 88.489 33.308 1.00 53.80 331 ALA A O 1
ATOM 1290 N N . TRP A 1 352 ? -10.644 90.275 34.136 1.00 44.46 332 TRP A N 1
ATOM 1291 C CA . TRP A 1 352 ? -11.868 89.571 34.514 1.00 51.41 332 TRP A CA 1
ATOM 1292 C C . TRP A 1 352 ? -12.499 88.847 33.333 1.00 51.68 332 TRP A C 1
ATOM 1293 O O . TRP A 1 352 ? -12.798 87.639 33.386 1.00 55.09 332 TRP A O 1
ATOM 1304 N N . ILE A 1 353 ? -12.719 89.597 32.267 1.00 45.87 333 ILE A N 1
ATOM 1305 C CA . ILE A 1 353 ? -13.302 89.060 31.049 1.00 53.43 333 ILE A CA 1
ATOM 1306 C C . ILE A 1 353 ? -12.476 87.880 30.531 1.00 57.11 333 ILE A C 1
ATOM 1307 O O . ILE A 1 353 ? -13.041 86.877 30.159 1.00 53.70 333 ILE A O 1
ATOM 1312 N N . ARG A 1 354 ? -11.160 88.031 30.512 1.00 56.64 334 ARG A N 1
ATOM 1313 C CA . ARG A 1 354 ? -10.266 86.971 30.099 1.00 62.22 334 ARG A CA 1
ATOM 1314 C C . ARG A 1 354 ? -10.359 85.714 31.010 1.00 67.87 334 ARG A C 1
ATOM 1315 O O . ARG A 1 354 ? -10.034 84.626 30.566 1.00 66.82 334 ARG A O 1
ATOM 1323 N N . GLY A 1 355 ? -10.761 85.887 32.271 1.00 71.17 335 GLY A N 1
ATOM 1324 C CA . GLY A 1 355 ? -10.902 84.791 33.232 1.00 71.57 335 GLY A CA 1
ATOM 1325 C C . GLY A 1 355 ? -12.172 83.963 33.084 1.00 70.11 335 GLY A C 1
ATOM 1326 O O . GLY A 1 355 ? -12.235 82.856 33.570 1.00 68.55 335 GLY A O 1
ATOM 1327 N N . LEU A 1 356 ? -13.177 84.509 32.417 1.00 64.95 336 LEU A N 1
ATOM 1328 C CA . LEU A 1 356 ? -14.421 83.820 32.199 1.00 63.31 336 LEU A CA 1
ATOM 1329 C C . LEU A 1 356 ? -14.274 82.703 31.146 1.00 70.10 336 LEU A C 1
ATOM 1330 O O . LEU A 1 356 ? -13.841 82.951 30.021 1.00 65.55 336 LEU A O 1
ATOM 1335 N N . THR A 1 357 ? -14.674 81.488 31.508 1.00 80.33 337 THR A N 1
ATOM 1336 C CA . THR A 1 357 ? -14.699 80.344 30.571 1.00 89.03 337 THR A CA 1
ATOM 1337 C C . THR A 1 357 ? -16.122 79.798 30.524 1.00 84.42 337 THR A C 1
ATOM 1338 O O . THR A 1 357 ? -16.624 79.289 31.509 1.00 93.29 337 THR A O 1
ATOM 1342 N N . ASP A 1 358 ? -16.787 79.957 29.398 1.00 77.19 338 ASP A N 1
ATOM 1343 C CA . ASP A 1 358 ? -18.069 79.347 29.216 1.00 79.72 338 ASP A CA 1
ATOM 1344 C C . ASP A 1 358 ? -18.215 79.177 27.721 1.00 92.74 338 ASP A C 1
ATOM 1345 O O . ASP A 1 358 ? -18.332 80.182 27.017 1.00 113.63 338 ASP A O 1
ATOM 1350 N N . PRO A 1 359 ? -18.200 77.916 27.220 1.00 94.74 339 PRO A N 1
ATOM 1351 C CA . PRO A 1 359 ? -18.384 77.642 25.770 1.00 84.14 339 PRO A CA 1
ATOM 1352 C C . PRO A 1 359 ? -19.542 78.407 25.068 1.00 71.29 339 PRO A C 1
ATOM 1353 O O . PRO A 1 359 ? -19.459 78.674 23.865 1.00 71.26 339 PRO A O 1
ATOM 1357 N N . SER A 1 360 ? -20.607 78.745 25.796 1.00 67.61 340 SER A N 1
ATOM 1358 C CA . SER A 1 360 ? -21.729 79.516 25.218 1.00 73.56 340 SER A CA 1
ATOM 1359 C C . SER A 1 360 ? -21.298 80.842 24.560 1.00 81.80 340 SER A C 1
ATOM 1360 O O . SER A 1 360 ? -21.985 81.317 23.648 1.00 79.93 340 SER A O 1
ATOM 1363 N N . VAL A 1 361 ? -20.192 81.437 25.032 1.00 82.75 341 VAL A N 1
ATOM 1364 C CA . VAL A 1 361 ? -19.798 82.796 24.627 1.00 87.35 341 VAL A CA 1
ATOM 1365 C C . VAL A 1 361 ? -18.288 82.943 24.371 1.00 92.56 341 VAL A C 1
ATOM 1366 O O . VAL A 1 361 ? -17.719 84.008 24.613 1.00 97.53 341 VAL A O 1
ATOM 1370 N N . THR A 1 362 ? -17.643 81.889 23.872 1.00 87.22 342 THR A N 1
ATOM 1371 C CA . THR A 1 362 ? -16.214 81.941 23.549 1.00 84.63 342 THR A CA 1
ATOM 1372 C C . THR A 1 362 ? -15.906 83.134 22.629 1.00 80.81 342 THR A C 1
ATOM 1373 O O . THR A 1 362 ? -14.932 83.851 22.840 1.00 79.62 342 THR A O 1
ATOM 1377 N N . THR A 1 363 ? -16.778 83.358 21.654 1.00 71.72 343 THR A N 1
ATOM 1378 C CA . THR A 1 363 ? -16.563 84.347 20.595 1.00 72.72 343 THR A CA 1
ATOM 1379 C C . THR A 1 363 ? -16.754 85.817 21.096 1.00 77.62 343 THR A C 1
ATOM 1380 O O . THR A 1 363 ? -15.950 86.722 20.756 1.00 70.19 343 THR A O 1
ATOM 1384 N N . LEU A 1 364 ? -17.788 86.039 21.909 1.00 68.37 344 LEU A N 1
ATOM 1385 C CA . LEU A 1 364 ? -18.074 87.357 22.501 1.00 60.46 344 LEU A CA 1
ATOM 1386 C C . LEU A 1 364 ? -17.003 87.779 23.517 1.00 58.12 344 LEU A C 1
ATOM 1387 O O . LEU A 1 364 ? -16.634 88.940 23.569 1.00 61.69 344 LEU A O 1
ATOM 1392 N N . LEU A 1 365 ? -16.491 86.837 24.301 1.00 54.84 345 LEU A N 1
ATOM 1393 C CA . LEU A 1 365 ? -15.386 87.091 25.213 1.00 59.30 345 LEU A CA 1
ATOM 1394 C C . LEU A 1 365 ? -14.090 87.517 24.503 1.00 67.85 345 LEU A C 1
ATOM 1395 O O . LEU A 1 365 ? -13.275 88.279 25.051 1.00 62.36 345 LEU A O 1
ATOM 1400 N N . THR A 1 366 ? -13.892 86.999 23.299 1.00 68.26 346 THR A N 1
ATOM 1401 C CA . THR A 1 366 ? -12.722 87.315 22.501 1.00 66.76 346 THR A CA 1
ATOM 1402 C C . THR A 1 366 ? -12.878 88.734 21.884 1.00 60.51 346 THR A C 1
ATOM 1403 O O . THR A 1 366 ? -11.964 89.540 21.938 1.00 56.79 346 THR A O 1
ATOM 1407 N N . VAL A 1 367 ? -14.051 89.026 21.354 1.00 49.90 347 VAL A N 1
ATOM 1408 C CA . VAL A 1 367 ? -14.373 90.306 20.781 1.00 49.64 347 VAL A CA 1
ATOM 1409 C C . VAL A 1 367 ? -14.382 91.421 21.850 1.00 55.32 347 VAL A C 1
ATOM 1410 O O . VAL A 1 367 ? -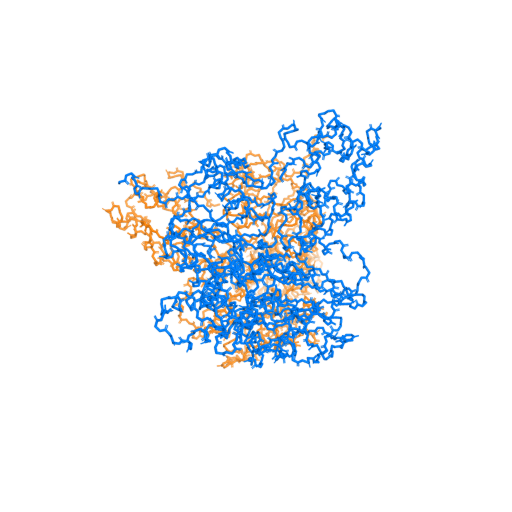13.833 92.495 21.591 1.00 47.85 347 VAL A O 1
ATOM 1414 N N . LEU A 1 368 ? -15.000 91.164 23.021 1.00 50.25 348 LEU A N 1
ATOM 1415 C CA . LEU A 1 368 ? -15.061 92.117 24.140 1.00 46.63 348 LEU A CA 1
ATOM 1416 C C . LEU A 1 368 ? -13.668 92.363 24.711 1.00 51.41 348 LEU A C 1
ATOM 1417 O O . LEU A 1 368 ? -13.270 93.524 24.919 1.00 49.33 348 LEU A O 1
ATOM 1422 N N . GLY A 1 369 ? -12.981 91.262 25.014 1.00 48.40 349 GLY A N 1
ATOM 1423 C CA . GLY A 1 369 ? -11.590 91.235 25.487 1.00 52.49 349 GLY A CA 1
ATOM 1424 C C . GLY A 1 369 ? -10.640 91.987 24.558 1.00 54.85 349 GLY A C 1
ATOM 1425 O O . GLY A 1 369 ? -9.739 92.632 25.032 1.00 50.64 349 GLY A O 1
ATOM 1426 N N . GLN A 1 370 ? -10.879 91.951 23.248 1.00 50.93 350 GLN A N 1
ATOM 1427 C CA . GLN A 1 370 ? -10.064 92.711 22.300 1.00 60.19 350 GLN A CA 1
ATOM 1428 C C . GLN A 1 370 ? -10.334 94.205 22.340 1.00 55.04 350 GLN A C 1
ATOM 1429 O O . GLN A 1 370 ? -9.381 94.961 22.398 1.00 51.66 350 GLN A O 1
ATOM 1435 N N . THR A 1 371 ? -11.598 94.630 22.276 1.00 48.01 351 THR A N 1
ATOM 1436 C CA . THR A 1 371 ? -11.883 96.035 22.392 1.00 48.88 351 THR A CA 1
ATOM 1437 C C . THR A 1 371 ? -11.327 96.621 23.746 1.00 47.96 351 THR A C 1
ATOM 1438 O O . THR A 1 371 ? -10.683 97.701 23.746 1.00 40.52 351 THR A O 1
ATOM 1442 N N . LEU A 1 372 ? -11.436 95.860 24.834 1.00 33.99 352 LEU A N 1
ATOM 1443 C CA . LEU A 1 372 ? -10.922 96.311 26.119 1.00 38.32 352 LEU A CA 1
ATOM 1444 C C . LEU A 1 372 ? -9.415 96.412 26.079 1.00 42.35 352 LEU A C 1
ATOM 1445 O O . LEU A 1 372 ? -8.850 97.381 26.674 1.00 35.30 352 LEU A O 1
ATOM 1450 N N . GLU A 1 373 ? -8.758 95.462 25.397 1.00 41.28 353 GLU A N 1
ATOM 1451 C CA . GLU A 1 373 ? -7.296 95.478 25.312 1.00 48.41 353 GLU A CA 1
ATOM 1452 C C . GLU A 1 373 ? -6.804 96.723 24.548 1.00 40.06 353 GLU A C 1
ATOM 1453 O O . GLU A 1 373 ? -5.793 97.276 24.908 1.00 40.15 353 GLU A O 1
ATOM 1459 N N . SER A 1 374 ? -7.545 97.129 23.534 1.00 38.06 354 SER A N 1
ATOM 1460 C CA . SER A 1 374 ? -7.264 98.301 22.791 1.00 43.00 354 SER A CA 1
ATOM 1461 C C . SER A 1 374 ? -7.390 99.583 23.644 1.00 45.27 354 SER A C 1
ATOM 1462 O O . SER A 1 374 ? -6.489 100.438 23.542 1.00 41.45 354 SER A O 1
ATOM 1465 N N . PHE A 1 375 ? -8.427 99.716 24.519 1.00 36.51 355 PHE A N 1
ATOM 1466 C CA . PHE A 1 375 ? -8.383 100.766 25.569 1.00 34.98 355 PHE A CA 1
ATOM 1467 C C . PHE A 1 375 ? -7.094 100.702 26.366 1.00 37.04 355 PHE A C 1
ATOM 1468 O O . PHE A 1 375 ? -6.489 101.737 26.605 1.00 31.48 355 PHE A O 1
ATOM 1476 N N . VAL A 1 376 ? -6.646 99.514 26.752 1.00 33.49 356 VAL A N 1
ATOM 1477 C CA . VAL A 1 376 ? -5.432 99.435 27.536 1.00 38.67 356 VAL A CA 1
ATOM 1478 C C . VAL A 1 376 ? -4.195 99.904 26.742 1.00 36.77 356 VAL A C 1
ATOM 1479 O O . VAL A 1 376 ? -3.390 100.642 27.286 1.00 36.02 356 VAL A O 1
ATOM 1483 N N . GLN A 1 377 ? -4.094 99.469 25.513 1.00 37.23 357 GLN A N 1
ATOM 1484 C CA . GLN A 1 377 ? -2.985 99.763 24.631 1.00 43.35 357 GLN A CA 1
ATOM 1485 C C . GLN A 1 377 ? -2.894 101.259 24.360 1.00 44.54 357 GLN A C 1
ATOM 1486 O O . GLN A 1 377 ? -1.811 101.770 24.270 1.00 41.49 357 GLN A O 1
ATOM 1492 N N . ILE A 1 378 ? -4.023 101.917 24.114 1.00 37.48 358 ILE A N 1
ATOM 1493 C CA . ILE A 1 378 ? -4.015 103.359 23.902 1.00 36.46 358 ILE A CA 1
ATOM 1494 C C . ILE A 1 378 ? -3.730 104.151 25.176 1.00 37.58 358 ILE A C 1
ATOM 1495 O O . ILE A 1 378 ? -3.637 105.377 25.156 1.00 40.38 358 ILE A O 1
ATOM 1500 N N . GLY A 1 379 ? -3.691 103.478 26.320 1.00 34.43 359 GLY A N 1
ATOM 1501 C CA . GLY A 1 379 ? -3.417 104.109 27.574 1.00 33.46 359 GLY A CA 1
ATOM 1502 C C . GLY A 1 379 ? -4.626 104.555 28.356 1.00 34.01 359 GLY A C 1
ATOM 1503 O O . GLY A 1 379 ? -4.482 105.318 29.275 1.00 35.91 359 GLY A O 1
ATOM 1504 N N . LEU A 1 380 ? -5.844 104.058 28.054 1.00 31.26 360 LEU A N 1
ATOM 1505 C CA . LEU A 1 380 ? -7.005 104.484 28.821 1.00 30.02 360 LEU A CA 1
ATOM 1506 C C . LEU A 1 380 ? -7.509 103.381 29.817 1.00 34.33 360 LEU A C 1
ATOM 1507 O O . LEU A 1 380 ? -8.672 103.414 30.238 1.00 32.04 360 LEU A O 1
ATOM 1512 N N . GLY A 1 381 ? -6.630 102.454 30.188 1.00 32.25 361 GLY A N 1
ATOM 1513 C CA . GLY A 1 381 ? -6.889 101.435 31.179 1.00 32.22 361 GLY A CA 1
ATOM 1514 C C . GLY A 1 381 ? -7.407 101.847 32.508 1.00 35.31 361 GLY A C 1
ATOM 1515 O O . GLY A 1 381 ? -8.113 101.054 33.175 1.00 30.65 361 GLY A O 1
ATOM 1516 N N . TYR A 1 382 ? -7.107 103.092 32.866 1.00 32.79 362 TYR A N 1
ATOM 1517 C CA . TYR A 1 382 ? -7.551 103.706 34.125 1.00 32.58 362 TYR A CA 1
ATOM 1518 C C . TYR A 1 382 ? -8.965 104.236 34.151 1.00 31.63 362 TYR A C 1
ATOM 1519 O O . TYR A 1 382 ? -9.456 104.555 35.199 1.00 31.03 362 TYR A O 1
ATOM 1528 N N . LEU A 1 383 ? -9.598 104.408 32.993 1.00 28.38 363 LEU A N 1
ATOM 1529 C CA . LEU A 1 383 ? -10.958 104.821 32.943 1.00 28.08 363 LEU A CA 1
ATOM 1530 C C . LEU A 1 383 ? -11.830 103.637 33.386 1.00 30.77 363 LEU A C 1
ATOM 1531 O O . LEU A 1 383 ? -11.417 102.493 33.259 1.00 30.67 363 LEU A O 1
ATOM 1536 N N . SER A 1 384 ? -13.023 103.947 33.829 1.00 31.99 364 SER A N 1
ATOM 1537 C CA . SER A 1 384 ? -14.076 102.893 34.018 1.00 33.34 364 SER A CA 1
ATOM 1538 C C . SER A 1 384 ? -15.176 103.116 32.953 1.00 32.54 364 SER A C 1
ATOM 1539 O O . SER A 1 384 ? -15.331 104.237 32.434 1.00 30.67 364 SER A O 1
ATOM 1542 N N . LEU A 1 385 ? -15.907 102.066 32.602 1.00 30.27 365 LEU A N 1
ATOM 1543 C CA . LEU A 1 385 ? -16.957 102.204 31.597 1.00 32.73 365 LEU A CA 1
ATOM 1544 C C . LEU A 1 385 ? -18.044 103.094 32.127 1.00 33.92 365 LEU A C 1
ATOM 1545 O O . LEU A 1 385 ? -18.712 103.726 31.333 1.00 32.29 365 LEU A O 1
ATOM 1550 N N . ASP A 1 386 ? -18.211 103.219 33.444 1.00 30.77 366 ASP A N 1
ATOM 1551 C CA . ASP A 1 386 ? -19.282 104.090 33.946 1.00 32.00 366 ASP A CA 1
ATOM 1552 C C . ASP A 1 386 ? -18.899 105.583 34.076 1.00 37.35 366 ASP A C 1
ATOM 1553 O O . ASP A 1 386 ? -19.659 106.349 34.569 1.00 36.65 366 ASP A O 1
ATOM 1558 N N . ARG A 1 387 ? -17.701 105.979 33.631 1.00 35.92 367 ARG A N 1
ATOM 1559 C CA . ARG A 1 387 ? -17.249 107.378 33.685 1.00 30.89 367 ARG A CA 1
ATOM 1560 C C . ARG A 1 387 ? -18.114 108.144 32.774 1.00 32.60 367 ARG A C 1
ATOM 1561 O O . ARG A 1 387 ? -18.303 107.745 31.618 1.00 31.42 367 ARG A O 1
ATOM 1569 N N . SER A 1 388 ? -18.643 109.252 33.282 1.00 33.81 368 SER A N 1
ATOM 1570 C CA . SER A 1 388 ? -19.467 110.133 32.506 1.00 40.71 368 SER A CA 1
ATOM 1571 C C . SER A 1 388 ? -18.653 110.796 31.342 1.00 43.50 368 SER A C 1
ATOM 1572 O O . SER A 1 388 ? -17.587 111.333 31.552 1.00 33.71 368 SER A O 1
ATOM 1575 N N . SER A 1 389 ? -19.168 110.710 30.120 1.00 35.48 369 SER A N 1
ATOM 1576 C CA . SER A 1 389 ? -18.528 111.257 28.955 1.00 40.29 369 SER A CA 1
ATOM 1577 C C . SER A 1 389 ? -18.175 112.723 29.081 1.00 39.35 369 SER A C 1
ATOM 1578 O O . SER A 1 389 ? -17.139 113.120 28.594 1.00 36.56 369 SER A O 1
ATOM 1581 N N . SER A 1 390 ? -19.037 113.517 29.708 1.00 36.29 370 SER A N 1
ATOM 1582 C CA . SER A 1 390 ? -18.820 114.947 29.798 1.00 38.34 370 SER A CA 1
ATOM 1583 C C . SER A 1 390 ? -17.630 115.280 30.683 1.00 38.97 370 SER A C 1
ATOM 1584 O O . SER A 1 390 ? -17.078 116.311 30.524 1.00 38.63 370 SER A O 1
ATOM 1587 N N . THR A 1 391 ? -17.202 114.391 31.571 1.00 35.63 371 THR A N 1
ATOM 1588 C CA . THR A 1 391 ? -16.075 114.641 32.426 1.00 35.83 371 THR A CA 1
ATOM 1589 C C . THR A 1 391 ? -14.731 114.183 31.865 1.00 37.29 371 THR A C 1
ATOM 1590 O O . THR A 1 391 ? -13.727 114.238 32.546 1.00 37.10 371 THR A O 1
ATOM 1594 N N . LEU A 1 392 ? -14.699 113.657 30.646 1.00 34.14 372 LEU A N 1
ATOM 1595 C CA . LEU A 1 392 ? -13.405 113.356 30.023 1.00 34.37 372 LEU A CA 1
ATOM 1596 C C . LEU A 1 392 ? -12.643 114.622 29.604 1.00 31.94 372 LEU A C 1
ATOM 1597 O O . LEU A 1 392 ? -13.229 115.562 29.084 1.00 31.61 372 LEU A O 1
ATOM 1602 N N . SER A 1 393 ? -11.333 114.616 29.697 1.00 31.01 373 SER A N 1
ATOM 1603 C CA . SER A 1 393 ? -10.595 115.705 29.035 1.00 35.18 373 SER A CA 1
ATOM 1604 C C . SER A 1 393 ? -10.757 115.609 27.467 1.00 41.08 373 SER A C 1
ATOM 1605 O O . SER A 1 393 ? -11.157 114.579 26.897 1.00 35.92 373 SER A O 1
ATOM 1608 N N . GLY A 1 394 ? -10.372 116.669 26.774 1.00 33.69 374 GLY A N 1
ATOM 1609 C CA . GLY A 1 394 ? -10.285 116.620 25.325 1.00 33.94 374 GLY A CA 1
ATOM 1610 C C . GLY A 1 394 ? -9.443 115.485 24.806 1.00 30.88 374 GLY A C 1
ATOM 1611 O O . GLY A 1 394 ? -9.854 114.777 23.879 1.00 30.02 374 GLY A O 1
ATOM 1612 N N . GLY A 1 395 ? -8.274 115.270 25.410 1.00 28.05 375 GLY A N 1
ATOM 1613 C CA . GLY A 1 395 ? -7.398 114.193 25.062 1.00 27.57 375 GLY A CA 1
ATOM 1614 C C . GLY A 1 395 ? -7.999 112.763 25.262 1.00 33.43 375 GLY A C 1
ATOM 1615 O O . GLY A 1 395 ? -7.849 111.864 24.434 1.00 28.32 375 GLY A O 1
ATOM 1616 N N . GLU A 1 396 ? -8.614 112.565 26.411 1.00 30.85 376 GLU A N 1
ATOM 1617 C CA . GLU A 1 396 ? -9.255 111.326 26.723 1.00 31.25 376 GLU A CA 1
ATOM 1618 C C . GLU A 1 396 ? -10.372 111.023 25.691 1.00 29.90 376 GLU A C 1
ATOM 1619 O O . GLU A 1 396 ? -10.434 109.900 25.236 1.00 31.16 376 GLU A O 1
ATOM 1625 N N . ALA A 1 397 ? -11.207 112.030 25.394 1.00 26.79 377 ALA A N 1
ATOM 1626 C CA . ALA A 1 397 ? -12.273 111.975 24.423 1.00 28.71 377 ALA A CA 1
ATOM 1627 C C . ALA A 1 397 ? -11.747 111.593 23.098 1.00 34.07 377 ALA A C 1
ATOM 1628 O O . ALA A 1 397 ? -12.264 110.656 22.461 1.00 31.85 377 ALA A O 1
ATOM 1630 N N . GLN A 1 398 ? -10.642 112.229 22.674 1.00 28.92 378 GLN A N 1
ATOM 1631 C CA . GLN A 1 398 ? -10.023 111.839 21.428 1.00 28.41 378 GLN A CA 1
ATOM 1632 C C . GLN A 1 398 ? -9.530 110.396 21.390 1.00 30.39 378 GLN A C 1
ATOM 1633 O O . GLN A 1 398 ? -9.652 109.731 20.377 1.00 27.77 378 GLN A O 1
ATOM 1639 N N . ARG A 1 399 ? -8.889 109.936 22.460 1.00 28.19 379 ARG A N 1
ATOM 1640 C CA . ARG A 1 399 ? -8.442 108.582 22.514 1.00 29.03 379 ARG A CA 1
ATOM 1641 C C . ARG A 1 399 ? -9.601 107.559 22.594 1.00 28.09 379 ARG A C 1
ATOM 1642 O O . ARG A 1 399 ? -9.443 106.492 22.057 1.00 27.30 379 ARG A O 1
ATOM 1650 N N . VAL A 1 400 ? -10.703 107.898 23.213 1.00 26.96 380 VAL A N 1
ATOM 1651 C CA . VAL A 1 400 ? -11.869 107.002 23.224 1.00 30.52 380 VAL A CA 1
ATOM 1652 C C . VAL A 1 400 ? -12.370 106.805 21.777 1.00 35.10 380 VAL A C 1
ATOM 1653 O O . VAL A 1 400 ? -12.613 105.693 21.374 1.00 30.79 380 VAL A O 1
ATOM 1657 N N . LYS A 1 401 ? -12.439 107.903 20.989 1.00 30.49 381 LYS A N 1
ATOM 1658 C CA . LYS A 1 401 ? -12.799 107.818 19.590 1.00 30.56 381 LYS A CA 1
ATOM 1659 C C . LYS A 1 401 ? -11.847 106.993 18.801 1.00 29.57 381 LYS A C 1
ATOM 1660 O O . LYS A 1 401 ? -12.257 106.304 17.877 1.00 28.00 381 LYS A O 1
ATOM 1666 N N . MET A 1 402 ? -10.561 107.072 19.119 1.00 28.11 382 MET A N 1
ATOM 1667 C CA . MET A 1 402 ? -9.530 106.385 18.339 1.00 31.73 382 MET A CA 1
ATOM 1668 C C . MET A 1 402 ? -9.614 104.869 18.515 1.00 34.78 382 MET A C 1
ATOM 1669 O O . MET A 1 402 ? -9.182 104.140 17.610 1.00 31.25 382 MET A O 1
ATOM 1674 N N . VAL A 1 403 ? -10.152 104.413 19.659 1.00 34.90 383 VAL A N 1
ATOM 1675 C CA . VAL A 1 403 ? -10.374 102.976 19.884 1.00 38.30 383 VAL A CA 1
ATOM 1676 C C . VAL A 1 403 ? -11.316 102.374 18.828 1.00 27.94 383 VAL A C 1
ATOM 1677 O O . VAL A 1 403 ? -11.016 101.351 18.236 1.00 32.57 383 VAL A O 1
ATOM 1681 N N . ARG A 1 404 ? -12.384 103.082 18.581 1.00 28.07 384 ARG A N 1
ATOM 1682 C CA . ARG A 1 404 ? -13.340 102.767 17.533 1.00 30.89 384 ARG A CA 1
ATOM 1683 C C . ARG A 1 404 ? -12.701 102.736 16.131 1.00 32.66 384 ARG A C 1
ATOM 1684 O O . ARG A 1 404 ? -12.864 101.790 15.377 1.00 28.51 384 ARG A O 1
ATOM 1692 N N . HIS A 1 405 ? -11.860 103.721 15.794 1.00 29.31 385 HIS A N 1
ATOM 1693 C CA . HIS A 1 405 ? -11.222 103.752 14.475 1.00 28.78 385 HIS A CA 1
ATOM 1694 C C . HIS A 1 405 ? -10.212 102.652 14.294 1.00 27.57 385 HIS A C 1
ATOM 1695 O O . HIS A 1 405 ? -10.066 102.034 13.234 1.00 25.82 385 HIS A O 1
ATOM 1702 N N . LEU A 1 406 ? -9.432 102.413 15.316 1.00 27.68 386 LEU A N 1
ATOM 1703 C CA . LEU A 1 406 ? -8.484 101.305 15.251 1.00 29.28 386 LEU A CA 1
ATOM 1704 C C . LEU A 1 406 ? -9.182 99.925 15.069 1.00 30.66 386 LEU A C 1
ATOM 1705 O O . LEU A 1 406 ? -8.600 99.038 14.491 1.00 30.28 386 LEU A O 1
ATOM 1710 N N . GLY A 1 407 ? -10.385 99.776 15.600 1.00 31.20 387 GLY A N 1
ATOM 1711 C CA . GLY A 1 407 ? -11.109 98.481 15.450 1.00 33.11 387 GLY A CA 1
ATOM 1712 C C . GLY A 1 407 ? -11.945 98.461 14.172 1.00 38.27 387 GLY A C 1
ATOM 1713 O O . GLY A 1 407 ? -12.538 97.465 13.905 1.00 39.41 387 GLY A O 1
ATOM 1714 N N . SER A 1 408 ? -12.087 99.594 13.432 1.00 31.39 388 SER A N 1
ATOM 1715 C CA . SER A 1 408 ? -13.024 99.667 12.304 1.00 29.06 388 SER A CA 1
ATOM 1716 C C . SER A 1 408 ? -12.437 99.007 11.110 1.00 34.13 388 SER A C 1
ATOM 1717 O O . SER A 1 408 ? -11.220 99.070 10.823 1.00 32.46 388 SER A O 1
ATOM 1720 N N . ALA A 1 409 ? -13.277 98.325 10.373 1.00 30.64 389 ALA A N 1
ATOM 1721 C CA . ALA A 1 409 ? -12.803 97.725 9.102 1.00 32.48 389 ALA A CA 1
ATOM 1722 C C . ALA A 1 409 ? -12.768 98.741 7.941 1.00 31.41 389 ALA A C 1
ATOM 1723 O O . ALA A 1 409 ? -12.363 98.382 6.852 1.00 36.01 389 ALA A O 1
ATOM 1725 N N . LEU A 1 410 ? -13.244 99.957 8.141 1.00 33.53 390 LEU A N 1
ATOM 1726 C CA . LEU A 1 410 ? -13.121 101.007 7.106 1.00 34.08 390 LEU A CA 1
ATOM 1727 C C . LEU A 1 410 ? -11.700 101.220 6.689 1.00 32.78 390 LEU A C 1
ATOM 1728 O O . LEU A 1 410 ? -10.746 101.190 7.486 1.00 32.80 390 LEU A O 1
ATOM 1733 N N . THR A 1 411 ? -11.553 101.337 5.381 1.00 29.35 391 THR A N 1
ATOM 1734 C CA . THR A 1 411 ? -10.307 101.673 4.711 1.00 29.53 391 THR A CA 1
ATOM 1735 C C . THR A 1 411 ? -10.579 102.824 3.718 1.00 28.28 391 THR A C 1
ATOM 1736 O O . THR A 1 411 ? -11.740 103.215 3.467 1.00 29.45 391 THR A O 1
ATOM 1740 N N . ASP A 1 412 ? -9.481 103.409 3.232 1.00 31.45 392 ASP A N 1
ATOM 1741 C CA . ASP A 1 412 ? -9.507 104.601 2.339 1.00 28.96 392 ASP A CA 1
ATOM 1742 C C . ASP A 1 412 ? -10.259 105.794 2.887 1.00 27.50 392 ASP A C 1
ATOM 1743 O O . ASP A 1 412 ? -10.885 106.568 2.141 1.00 35.68 392 ASP A O 1
ATOM 1748 N N . VAL A 1 413 ? -10.160 105.954 4.188 1.00 26.66 393 VAL A N 1
ATOM 1749 C CA . VAL A 1 413 ? -10.729 107.024 4.907 1.00 32.48 393 VAL A CA 1
ATOM 1750 C C . VAL A 1 413 ? -9.561 108.046 5.163 1.00 30.60 393 VAL A C 1
ATOM 1751 O O . VAL A 1 413 ? -8.447 107.653 5.323 1.00 30.18 393 VAL A O 1
ATOM 1755 N N . THR A 1 414 ? -9.893 109.311 5.248 1.00 29.61 394 THR A N 1
ATOM 1756 C CA . THR A 1 414 ? -8.933 110.310 5.725 1.00 32.66 394 THR A CA 1
ATOM 1757 C C . THR A 1 414 ? -9.265 110.603 7.184 1.00 24.50 394 THR A C 1
ATOM 1758 O O . THR A 1 414 ? -10.262 111.240 7.466 1.00 29.11 394 THR A O 1
ATOM 1762 N N . TYR A 1 415 ? -8.440 110.096 8.094 1.00 23.04 395 TYR A N 1
ATOM 1763 C CA . TYR A 1 415 ? -8.630 110.391 9.524 1.00 25.26 395 TYR A CA 1
ATOM 1764 C C . TYR A 1 415 ? -7.845 111.686 9.838 1.00 28.26 395 TYR A C 1
ATOM 1765 O O . TYR A 1 415 ? -6.635 111.780 9.497 1.00 28.43 395 TYR A O 1
ATOM 1774 N N . VAL A 1 416 ? -8.514 112.641 10.456 1.00 26.99 396 VAL A N 1
ATOM 1775 C CA . VAL A 1 416 ? -7.910 113.971 10.706 1.00 28.37 396 VAL A CA 1
ATOM 1776 C C . VAL A 1 416 ? -7.829 114.246 12.218 1.00 28.81 396 VAL A C 1
ATOM 1777 O O . VAL A 1 416 ? -8.845 114.390 12.891 1.00 27.94 396 VAL A O 1
ATOM 1781 N N . PHE A 1 417 ? -6.626 114.281 12.757 1.00 25.10 397 PHE A N 1
ATOM 1782 C CA . PHE A 1 417 ? -6.394 114.472 14.150 1.00 25.69 397 PHE A CA 1
ATOM 1783 C C . PHE A 1 417 ? -5.866 115.903 14.502 1.00 31.31 397 PHE A C 1
ATOM 1784 O O . PHE A 1 417 ? -4.855 116.376 13.923 1.00 30.75 397 PHE A O 1
ATOM 1792 N N . ASP A 1 418 ? -6.419 116.465 15.547 1.00 30.72 398 ASP A N 1
ATOM 1793 C CA . ASP A 1 418 ? -5.945 117.680 16.165 1.00 31.27 398 ASP A CA 1
ATOM 1794 C C . ASP A 1 418 ? -5.035 117.399 17.360 1.00 28.53 398 ASP A C 1
ATOM 1795 O O . ASP A 1 418 ? -5.511 117.014 18.401 1.00 30.54 398 ASP A O 1
ATOM 1800 N N . GLU A 1 419 ? -3.718 117.453 17.174 1.00 26.40 399 GLU A N 1
ATOM 1801 C CA . GLU A 1 419 ? -2.783 117.412 18.223 1.00 28.67 399 GLU A CA 1
ATOM 1802 C C . GLU A 1 419 ? -2.991 116.182 19.175 1.00 29.45 399 GLU A C 1
ATOM 1803 O O . GLU A 1 419 ? -3.283 116.321 20.383 1.00 29.62 399 GLU A O 1
ATOM 1809 N N . PRO A 1 420 ? -2.745 115.008 18.636 1.00 28.60 400 PRO A N 1
ATOM 1810 C CA . PRO A 1 420 ? -3.052 113.788 19.361 1.00 28.94 400 PRO A CA 1
ATOM 1811 C C . PRO A 1 420 ? -2.098 113.461 20.522 1.00 30.57 400 PRO A C 1
ATOM 1812 O O . PRO A 1 420 ? -2.356 112.500 21.280 1.00 32.62 400 PRO A O 1
ATOM 1816 N N . THR A 1 421 ? -1.078 114.299 20.758 1.00 26.95 401 THR A N 1
ATOM 1817 C CA . THR A 1 421 ? -0.221 114.162 21.927 1.00 29.76 401 THR A CA 1
ATOM 1818 C C . THR A 1 421 ? -0.753 114.868 23.159 1.00 28.87 401 THR A C 1
ATOM 1819 O O . THR A 1 421 ? -0.140 114.727 24.240 1.00 28.34 401 THR A O 1
ATOM 1823 N N . VAL A 1 422 ? -1.854 115.619 23.020 1.00 27.61 402 VAL A N 1
ATOM 1824 C CA . VAL A 1 422 ? -2.469 116.326 24.099 1.00 30.35 402 VAL A CA 1
ATOM 1825 C C . VAL A 1 422 ? -2.769 115.373 25.264 1.00 32.09 402 VAL A C 1
ATOM 1826 O O . VAL A 1 422 ? -3.326 114.267 25.081 1.00 30.57 402 VAL A O 1
ATOM 1830 N N . GLY A 1 423 ? -2.377 115.784 26.453 1.00 26.45 403 GLY A N 1
ATOM 1831 C CA . GLY A 1 423 ? -2.651 115.037 27.682 1.00 27.78 403 GLY A CA 1
ATOM 1832 C C . GLY A 1 423 ? -1.794 113.807 27.803 1.00 26.38 403 GLY A C 1
ATOM 1833 O O . GLY A 1 423 ? -2.006 113.014 28.720 1.00 30.46 403 GLY A O 1
ATOM 1834 N N . LEU A 1 424 ? -0.781 113.656 26.975 1.00 25.95 404 LEU A N 1
ATOM 1835 C CA . LEU A 1 424 ? 0.125 112.550 27.132 1.00 26.83 404 LEU A CA 1
ATOM 1836 C C . LEU A 1 424 ? 1.460 112.925 27.770 1.00 29.06 404 LEU A C 1
ATOM 1837 O O . LEU A 1 424 ? 2.213 113.828 27.322 1.00 29.64 404 LEU A O 1
ATOM 1842 N N . HIS A 1 425 ? 1.846 112.086 28.709 1.00 27.43 405 HIS A N 1
ATOM 1843 C CA . HIS A 1 425 ? 3.152 112.142 29.344 1.00 31.23 405 HIS A CA 1
ATOM 1844 C C . HIS A 1 425 ? 4.276 111.802 28.375 1.00 27.73 405 HIS A C 1
ATOM 1845 O O . HIS A 1 425 ? 4.057 111.035 27.427 1.00 30.50 405 HIS A O 1
ATOM 1852 N N . PRO A 1 426 ? 5.494 112.335 28.607 1.00 29.13 406 PRO A N 1
ATOM 1853 C CA . PRO A 1 426 ? 6.603 112.013 27.717 1.00 31.28 406 PRO A CA 1
ATOM 1854 C C . PRO A 1 426 ? 6.811 110.503 27.481 1.00 31.01 406 PRO A C 1
ATOM 1855 O O . PRO A 1 426 ? 7.218 110.049 26.434 1.00 29.71 406 PRO A O 1
ATOM 1859 N N . HIS A 1 427 ? 6.566 109.731 28.509 1.00 30.07 407 HIS A N 1
ATOM 1860 C CA . HIS A 1 427 ? 6.686 108.288 28.437 1.00 32.80 407 HIS A CA 1
ATOM 1861 C C . HIS A 1 427 ? 5.734 107.657 27.427 1.00 30.49 407 HIS A C 1
ATOM 1862 O O . HIS A 1 427 ? 6.030 106.592 26.920 1.00 32.02 407 HIS A O 1
ATOM 1869 N N . ASP A 1 428 ? 4.596 108.288 27.183 1.00 27.65 408 ASP A N 1
ATOM 1870 C CA . ASP A 1 428 ? 3.515 107.695 26.388 1.00 29.41 408 ASP A CA 1
ATOM 1871 C C . ASP A 1 428 ? 3.384 108.194 24.928 1.00 33.16 408 ASP A C 1
ATOM 1872 O O . ASP A 1 428 ? 2.501 107.750 24.196 1.00 29.91 408 ASP A O 1
ATOM 1877 N N . ILE A 1 429 ? 4.280 109.090 24.489 1.00 26.65 409 ILE A N 1
ATOM 1878 C CA . ILE A 1 429 ? 4.262 109.568 23.153 1.00 28.14 409 ILE A CA 1
ATOM 1879 C C . ILE A 1 429 ? 4.562 108.480 22.147 1.00 26.10 409 ILE A C 1
ATOM 1880 O O . ILE A 1 429 ? 3.891 108.420 21.141 1.00 24.80 409 ILE A O 1
ATOM 1885 N N . GLN A 1 430 ? 5.609 107.690 22.334 1.00 27.88 410 GLN A N 1
ATOM 1886 C CA . GLN A 1 430 ? 5.959 106.693 21.353 1.00 30.09 410 GLN A CA 1
ATOM 1887 C C . GLN A 1 430 ? 4.743 105.764 21.032 1.00 29.23 410 GLN A C 1
ATOM 1888 O O . GLN A 1 430 ? 4.521 105.400 19.864 1.00 27.41 410 GLN A O 1
ATOM 1894 N N . ARG A 1 431 ? 3.983 105.400 22.033 1.00 32.19 411 ARG A N 1
ATOM 1895 C CA . ARG A 1 431 ? 2.803 104.505 21.825 1.00 31.40 411 ARG A CA 1
ATOM 1896 C C . ARG A 1 431 ? 1.743 105.153 20.986 1.00 32.79 411 ARG A C 1
ATOM 1897 O O . ARG A 1 431 ? 1.120 104.511 20.198 1.00 28.04 411 ARG A O 1
ATOM 1905 N N . MET A 1 432 ? 1.465 106.435 21.202 1.00 29.38 412 MET A N 1
ATOM 1906 C CA . MET A 1 432 ? 0.522 107.148 20.335 1.00 28.83 412 MET A CA 1
ATOM 1907 C C . MET A 1 432 ? 1.067 107.217 18.864 1.00 28.62 412 MET A C 1
ATOM 1908 O O . MET A 1 432 ? 0.318 107.000 17.938 1.00 28.60 412 MET A O 1
ATOM 1913 N N . ASN A 1 433 ? 2.353 107.469 18.663 1.00 27.30 413 ASN A N 1
ATOM 1914 C CA . ASN A 1 433 ? 2.935 107.441 17.342 1.00 28.80 413 ASN A CA 1
ATOM 1915 C C . ASN A 1 433 ? 2.681 106.095 16.673 1.00 28.05 413 ASN A C 1
ATOM 1916 O O . ASN A 1 433 ? 2.413 106.047 15.499 1.00 24.69 413 ASN A O 1
ATOM 1921 N N . GLU A 1 434 ? 2.908 105.013 17.402 1.00 28.01 414 GLU A N 1
ATOM 1922 C CA . GLU A 1 434 ? 2.706 103.666 16.843 1.00 29.96 414 GLU A CA 1
ATOM 1923 C C . GLU A 1 434 ? 1.261 103.458 16.454 1.00 26.19 414 GLU A C 1
ATOM 1924 O O . GLU A 1 434 ? 1.015 102.886 15.395 1.00 29.07 414 GLU A O 1
ATOM 1930 N N . LEU A 1 435 ? 0.315 103.979 17.216 1.00 25.86 415 LEU A N 1
ATOM 1931 C CA . LEU A 1 435 ? -1.065 103.850 16.837 1.00 27.56 415 LEU A CA 1
ATOM 1932 C C . LEU A 1 435 ? -1.499 104.645 15.640 1.00 32.41 415 LEU A C 1
ATOM 1933 O O . LEU A 1 435 ? -2.346 104.164 14.832 1.00 25.43 415 LEU A O 1
ATOM 1938 N N . LEU A 1 436 ? -0.946 105.868 15.485 1.00 27.59 416 LEU A N 1
ATOM 1939 C CA . LEU A 1 436 ? -1.176 106.630 14.273 1.00 27.57 416 LEU A CA 1
ATOM 1940 C C . LEU A 1 436 ? -0.666 105.901 13.046 1.00 23.78 416 LEU A C 1
ATOM 1941 O O . LEU A 1 436 ? -1.385 105.867 11.998 1.00 24.68 416 LEU A O 1
ATOM 1946 N N . LEU A 1 437 ? 0.518 105.281 13.150 1.00 23.37 417 LEU A N 1
ATOM 1947 C CA . LEU A 1 437 ? 1.076 104.602 12.029 1.00 25.96 417 LEU A CA 1
ATOM 1948 C C . LEU A 1 437 ? 0.232 103.275 11.773 1.00 30.79 417 LEU A C 1
ATOM 1949 O O . LEU A 1 437 ? 0.040 102.893 10.625 1.00 27.39 417 LEU A O 1
ATOM 1954 N N . ARG A 1 438 ? -0.277 102.663 12.844 1.00 31.44 418 ARG A N 1
ATOM 1955 C CA . ARG A 1 438 ? -1.163 101.490 12.735 1.00 31.34 418 ARG A CA 1
ATOM 1956 C C . ARG A 1 438 ? -2.392 101.834 11.914 1.00 33.27 418 ARG A C 1
ATOM 1957 O O . ARG A 1 438 ? -2.729 101.107 10.989 1.00 30.98 418 ARG A O 1
ATOM 1965 N N . LEU A 1 439 ? -3.030 102.992 12.211 1.00 27.77 419 LEU A N 1
ATOM 1966 C CA . LEU A 1 439 ? -4.119 103.455 11.482 1.00 26.56 419 LEU A CA 1
ATOM 1967 C C . LEU A 1 439 ? -3.856 103.713 10.013 1.00 29.84 419 LEU A C 1
ATOM 1968 O O . LEU A 1 439 ? -4.674 103.391 9.137 1.00 31.38 419 LEU A O 1
ATOM 1973 N N . ARG A 1 440 ? -2.701 104.307 9.687 1.00 29.85 420 ARG A N 1
ATOM 1974 C CA . ARG A 1 440 ? -2.277 104.435 8.315 1.00 26.24 420 ARG A CA 1
ATOM 1975 C C . ARG A 1 440 ? -2.171 103.037 7.665 1.00 28.84 420 ARG A C 1
ATOM 1976 O O . ARG A 1 440 ? -2.565 102.860 6.514 1.00 30.32 420 ARG A O 1
ATOM 1984 N N . ASP A 1 441 ? -1.514 102.114 8.351 1.00 29.75 421 ASP A N 1
ATOM 1985 C CA . ASP A 1 441 ? -1.152 100.833 7.788 1.00 30.50 421 ASP A CA 1
ATOM 1986 C C . ASP A 1 441 ? -2.392 99.897 7.540 1.00 31.97 421 ASP A C 1
ATOM 1987 O O . ASP A 1 441 ? -2.271 98.937 6.793 1.00 31.10 421 ASP A O 1
ATOM 1992 N N . LYS A 1 442 ? -3.520 100.238 8.123 1.00 30.16 422 LYS A N 1
ATOM 1993 C CA . LYS A 1 442 ? -4.846 99.702 7.762 1.00 31.04 422 LYS A CA 1
ATOM 1994 C C . LYS A 1 442 ? -5.332 100.113 6.388 1.00 33.88 422 LYS A C 1
ATOM 1995 O O . LYS A 1 442 ? -6.350 99.613 5.940 1.00 33.48 422 LYS A O 1
ATOM 2001 N N . GLY A 1 443 ? -4.608 101.023 5.715 1.00 29.36 423 GLY A N 1
ATOM 2002 C CA . GLY A 1 443 ? -4.976 101.517 4.443 1.00 26.97 423 GLY A CA 1
ATOM 2003 C C . GLY A 1 443 ? -5.701 102.811 4.406 1.00 28.45 423 GLY A C 1
ATOM 2004 O O . GLY A 1 443 ? -6.638 102.986 3.625 1.00 28.45 423 GLY A O 1
ATOM 2005 N N . ASN A 1 444 ? -5.261 103.769 5.237 1.00 28.66 424 ASN A N 1
ATOM 2006 C CA . ASN A 1 444 ? -5.918 105.026 5.386 1.00 26.28 424 ASN A CA 1
ATOM 2007 C C . ASN A 1 444 ? -4.974 106.248 5.303 1.00 27.80 424 ASN A C 1
ATOM 2008 O O . ASN A 1 444 ? -3.901 106.150 5.697 1.00 27.01 424 ASN A O 1
ATOM 2013 N N . THR A 1 445 ? -5.499 107.408 4.930 1.00 28.15 425 THR A N 1
ATOM 2014 C CA . THR A 1 445 ? -4.770 108.666 4.998 1.00 26.45 425 THR A CA 1
ATOM 2015 C C . THR A 1 445 ? -4.910 109.208 6.403 1.00 25.86 425 THR A C 1
ATOM 2016 O O . THR A 1 445 ? -5.982 109.253 6.948 1.00 28.95 425 THR A O 1
ATOM 2020 N N . VAL A 1 446 ? -3.793 109.559 7.014 1.00 25.88 426 VAL A N 1
ATOM 2021 C CA . VAL A 1 446 ? -3.806 110.132 8.346 1.00 25.84 426 VAL A CA 1
ATOM 2022 C C . VAL A 1 446 ? -3.191 111.575 8.278 1.00 26.99 426 VAL A C 1
ATOM 2023 O O . VAL A 1 446 ? -2.001 111.736 7.968 1.00 26.74 426 VAL A O 1
ATOM 2027 N N . LEU A 1 447 ? -4.019 112.551 8.605 1.00 27.90 427 LEU A N 1
ATOM 2028 C CA . LEU A 1 447 ? -3.642 113.943 8.692 1.00 31.12 427 LEU A CA 1
ATOM 2029 C C . LEU A 1 447 ? -3.566 114.344 10.148 1.00 30.93 427 LEU A C 1
ATOM 2030 O O . LEU A 1 447 ? -4.520 114.195 10.866 1.00 28.36 427 LEU A O 1
ATOM 2035 N N . VAL A 1 448 ? -2.401 114.864 10.572 1.00 25.72 428 VAL A N 1
ATOM 2036 C CA . VAL A 1 448 ? -2.206 115.233 11.950 1.00 27.88 428 VAL A CA 1
ATOM 2037 C C . VAL A 1 448 ? -1.673 116.707 12.115 1.00 25.83 428 VAL A C 1
ATOM 2038 O O . VAL A 1 448 ? -0.673 117.071 11.479 1.00 27.09 428 VAL A O 1
ATOM 2042 N N . VAL A 1 449 ? -2.341 117.512 12.929 1.00 25.84 429 VAL A N 1
ATOM 2043 C CA . VAL A 1 449 ? -1.834 118.875 13.259 1.00 24.77 429 VAL A CA 1
ATOM 2044 C C . VAL A 1 449 ? -1.010 118.696 14.517 1.00 27.27 429 VAL A C 1
ATOM 2045 O O . VAL A 1 449 ? -1.552 118.203 15.514 1.00 27.40 429 VAL A O 1
ATOM 2049 N N . GLU A 1 450 ? 0.313 118.870 14.464 1.00 24.28 430 GLU A N 1
ATOM 2050 C CA . GLU A 1 450 ? 1.141 118.741 15.643 1.00 25.35 430 GLU A CA 1
ATOM 2051 C C . GLU A 1 450 ? 2.249 119.793 15.812 1.00 27.76 430 GLU A C 1
ATOM 2052 O O . GLU A 1 450 ? 2.721 120.331 14.806 1.00 26.22 430 GLU A O 1
ATOM 2058 N N . HIS A 1 451 ? 2.690 119.944 17.075 1.00 26.04 431 HIS A N 1
ATOM 2059 C CA . HIS A 1 451 ? 3.798 120.768 17.487 1.00 28.17 431 HIS A CA 1
ATOM 2060 C C . HIS A 1 451 ? 4.885 119.963 18.084 1.00 32.52 431 HIS A C 1
ATOM 2061 O O . HIS A 1 451 ? 6.016 120.423 18.134 1.00 29.98 431 HIS A O 1
ATOM 2068 N N . LYS A 1 452 ? 4.637 118.699 18.443 1.00 28.65 432 LYS A N 1
ATOM 2069 C CA . LYS A 1 452 ? 5.659 117.918 19.173 1.00 30.29 432 LYS A CA 1
ATOM 2070 C C . LYS A 1 452 ? 6.647 117.280 18.202 1.00 31.46 432 LYS A C 1
ATOM 2071 O O . LYS A 1 452 ? 6.268 116.477 17.347 1.00 30.10 432 LYS A O 1
ATOM 2077 N N . PRO A 1 453 ? 7.943 117.622 18.309 1.00 29.74 433 PRO A N 1
ATOM 2078 C CA . PRO A 1 453 ? 8.901 117.014 17.400 1.00 30.92 433 PRO A CA 1
ATOM 2079 C C . PRO A 1 453 ? 8.955 115.459 17.391 1.00 31.25 433 PRO A C 1
ATOM 2080 O O . PRO A 1 453 ? 9.208 114.867 16.376 1.00 28.09 433 PRO A O 1
ATOM 2084 N N . GLU A 1 454 ? 8.825 114.839 18.530 1.00 27.22 434 GLU A N 1
ATOM 2085 C CA . GLU A 1 454 ? 8.807 113.391 18.602 1.00 30.15 434 GLU A CA 1
ATOM 2086 C C . GLU A 1 454 ? 7.694 112.728 17.708 1.00 26.56 434 GLU A C 1
ATOM 2087 O O . GLU A 1 454 ? 7.883 111.612 17.219 1.00 28.27 434 GLU A O 1
ATOM 2093 N N . THR A 1 455 ? 6.605 113.431 17.460 1.00 24.37 435 THR A N 1
ATOM 2094 C CA . THR A 1 455 ? 5.553 112.969 16.526 1.00 27.89 435 THR A CA 1
ATOM 2095 C C . THR A 1 455 ? 5.761 113.463 15.109 1.00 31.22 435 THR A C 1
ATOM 2096 O O . THR A 1 455 ? 5.637 112.696 14.138 1.00 28.41 435 THR A O 1
ATOM 2100 N N . ILE A 1 456 ? 6.113 114.745 14.949 1.00 31.75 436 ILE A N 1
ATOM 2101 C CA . ILE A 1 456 ? 6.459 115.273 13.634 1.00 28.76 436 ILE A CA 1
ATOM 2102 C C . ILE A 1 456 ? 7.419 114.358 12.891 1.00 25.13 436 ILE A C 1
ATOM 2103 O O . ILE A 1 456 ? 7.191 114.074 11.714 1.00 28.23 436 ILE A O 1
ATOM 2108 N N . VAL A 1 457 ? 8.480 113.879 13.522 1.00 25.68 437 VAL A N 1
ATOM 2109 C CA . VAL A 1 457 ? 9.487 113.163 12.811 1.00 28.42 437 VAL A CA 1
ATOM 2110 C C . VAL A 1 457 ? 9.075 111.780 12.317 1.00 33.15 437 VAL A C 1
ATOM 2111 O O . VAL A 1 457 ? 9.845 111.151 11.596 1.00 29.58 437 VAL A O 1
ATOM 2115 N N . ILE A 1 458 ? 7.907 111.273 12.705 1.00 29.68 438 ILE A N 1
ATOM 2116 C CA . ILE A 1 458 ? 7.427 109.991 12.071 1.00 33.10 438 ILE A CA 1
ATOM 2117 C C . ILE A 1 458 ? 6.700 110.184 10.756 1.00 31.54 438 ILE A C 1
ATOM 2118 O O . ILE A 1 458 ? 6.324 109.231 10.142 1.00 29.00 438 ILE A O 1
ATOM 2123 N N . ALA A 1 459 ? 6.470 111.418 10.343 1.00 29.36 439 ALA A N 1
ATOM 2124 C CA . ALA A 1 459 ? 5.639 111.677 9.214 1.00 30.70 439 ALA A CA 1
ATOM 2125 C C . ALA A 1 459 ? 6.286 111.198 7.908 1.00 29.67 439 ALA A C 1
ATOM 2126 O O . ALA A 1 459 ? 7.520 111.174 7.766 1.00 28.65 439 ALA A O 1
ATOM 2128 N N . ASP A 1 460 ? 5.422 110.739 6.991 1.00 29.64 440 ASP A N 1
ATOM 2129 C CA . ASP A 1 460 ? 5.826 110.518 5.620 1.00 30.95 440 ASP A CA 1
ATOM 2130 C C . ASP A 1 460 ? 5.960 111.848 4.888 1.00 28.05 440 ASP A C 1
ATOM 2131 O O . ASP A 1 460 ? 6.597 111.916 3.873 1.00 28.11 440 ASP A O 1
ATOM 2136 N N . HIS A 1 461 ? 5.202 112.867 5.302 1.00 27.79 441 HIS A N 1
ATOM 2137 C CA . HIS A 1 461 ? 5.195 114.140 4.551 1.00 29.15 441 HIS A CA 1
ATOM 2138 C C . HIS A 1 461 ? 4.849 115.266 5.558 1.00 29.53 441 HIS A C 1
ATOM 2139 O O . HIS A 1 461 ? 4.074 115.059 6.492 1.00 22.90 441 HIS A O 1
ATOM 2146 N N . VAL A 1 462 ? 5.424 116.469 5.343 1.00 28.19 442 VAL A N 1
ATOM 2147 C CA . VAL A 1 462 ? 5.218 117.601 6.198 1.00 24.82 442 VAL A CA 1
ATOM 2148 C C . VAL A 1 462 ? 4.657 118.702 5.399 1.00 25.78 442 VAL A C 1
ATOM 2149 O O . VAL A 1 462 ? 5.118 118.956 4.274 1.00 28.73 442 VAL A O 1
ATOM 2153 N N . VAL A 1 463 ? 3.685 119.404 5.952 1.00 27.45 443 VAL A N 1
ATOM 2154 C CA . VAL A 1 463 ? 3.192 120.634 5.413 1.00 27.58 443 VAL A CA 1
ATOM 2155 C C . VAL A 1 463 ? 3.310 121.683 6.546 1.00 30.46 443 VAL A C 1
ATOM 2156 O O . VAL A 1 463 ? 2.622 121.605 7.545 1.00 30.89 443 VAL A O 1
ATOM 2160 N N . ASP A 1 464 ? 4.177 122.680 6.358 1.00 28.29 444 ASP A N 1
ATOM 2161 C CA . ASP A 1 464 ? 4.517 123.690 7.408 1.00 26.89 444 ASP A CA 1
ATOM 2162 C C . ASP A 1 464 ? 3.916 125.021 6.995 1.00 27.36 444 ASP A C 1
ATOM 2163 O O . ASP A 1 464 ? 4.163 125.462 5.853 1.00 27.11 444 ASP A O 1
ATOM 2168 N N . LEU A 1 465 ? 3.058 125.585 7.853 1.00 28.09 445 LEU A N 1
ATOM 2169 C CA . LEU A 1 465 ? 2.345 126.801 7.584 1.00 27.38 445 LEU A CA 1
ATOM 2170 C C . LEU A 1 465 ? 3.104 127.948 8.298 1.00 27.71 445 LEU A C 1
ATOM 2171 O O . LEU A 1 465 ? 3.749 127.741 9.316 1.00 26.47 445 LEU A O 1
ATOM 2176 N N . GLY A 1 466 ? 3.043 129.142 7.697 1.00 30.75 446 GLY A N 1
ATOM 2177 C CA . GLY A 1 466 ? 3.820 130.251 8.258 1.00 31.77 446 GLY A CA 1
ATOM 2178 C C . GLY A 1 466 ? 3.833 131.439 7.278 1.00 32.82 446 GLY A C 1
ATOM 2179 O O . GLY A 1 466 ? 3.035 131.478 6.372 1.00 33.97 446 GLY A O 1
ATOM 2180 N N . PRO A 1 467 ? 4.775 132.368 7.427 1.00 32.72 447 PRO A N 1
ATOM 2181 C CA . PRO A 1 467 ? 5.895 132.239 8.306 1.00 30.81 447 PRO A CA 1
ATOM 2182 C C . PRO A 1 467 ? 5.547 132.295 9.760 1.00 28.84 447 PRO A C 1
ATOM 2183 O O . PRO A 1 467 ? 6.123 131.598 10.580 1.00 32.04 447 PRO A O 1
ATOM 2187 N N . LEU A 1 468 ? 4.606 133.152 10.097 1.00 31.86 448 LEU A N 1
ATOM 2188 C CA . LEU A 1 468 ? 4.258 133.387 11.484 1.00 35.13 448 LEU A CA 1
ATOM 2189 C C . LEU A 1 468 ? 2.751 133.336 11.518 1.00 32.62 448 LEU A C 1
ATOM 2190 O O . LEU A 1 468 ? 2.172 132.475 10.789 1.00 31.99 448 LEU A O 1
ATOM 2195 N N . ALA A 1 469 ? 2.102 134.119 12.370 1.00 30.73 449 ALA A N 1
ATOM 2196 C CA . ALA A 1 469 ? 0.631 134.045 12.598 1.00 33.32 449 ALA A CA 1
ATOM 2197 C C . ALA A 1 469 ? -0.167 135.093 11.907 1.00 41.79 449 ALA A C 1
ATOM 2198 O O . ALA A 1 469 ? 0.355 136.164 11.611 1.00 35.04 449 ALA A O 1
ATOM 2200 N N . GLY A 1 470 ? -1.429 134.767 11.606 1.00 39.13 450 GLY A N 1
ATOM 2201 C CA . GLY A 1 470 ? -2.396 135.737 11.102 1.00 43.85 450 GLY A CA 1
ATOM 2202 C C . GLY A 1 470 ? -2.038 136.296 9.751 1.00 41.95 450 GLY A C 1
ATOM 2203 O O . GLY A 1 470 ? -1.714 135.548 8.821 1.00 36.96 450 GLY A O 1
ATOM 2204 N N . THR A 1 471 ? -1.988 137.622 9.642 1.00 43.49 451 THR A N 1
ATOM 2205 C CA . THR A 1 471 ? -1.484 138.279 8.388 1.00 41.14 451 THR A CA 1
ATOM 2206 C C . THR A 1 471 ? -0.028 137.970 8.130 1.00 38.29 451 THR A C 1
ATOM 2207 O O . THR A 1 471 ? 0.386 137.991 7.025 1.00 38.85 451 THR A O 1
ATOM 2211 N N . LYS A 1 472 ? 0.755 137.651 9.151 1.00 39.56 452 LYS A N 1
ATOM 2212 C CA . LYS A 1 472 ? 2.137 137.210 8.925 1.00 38.70 452 LYS A CA 1
ATOM 2213 C C . LYS A 1 472 ? 2.258 135.688 8.613 1.00 36.32 452 LYS A C 1
ATOM 2214 O O . LYS A 1 472 ? 3.356 135.159 8.537 1.00 33.43 452 LYS A O 1
ATOM 2220 N N . GLY A 1 473 ? 1.142 134.999 8.417 1.00 40.51 453 GLY A N 1
ATOM 2221 C CA . GLY A 1 473 ? 1.176 133.552 8.122 1.00 38.03 453 GLY A CA 1
ATOM 2222 C C . GLY A 1 473 ? 0.350 133.212 6.916 1.00 37.56 453 GLY A C 1
ATOM 2223 O O . GLY A 1 473 ? 0.216 133.995 6.002 1.00 33.34 453 GLY A O 1
ATOM 2224 N N . GLY A 1 474 ? -0.212 131.999 6.887 1.00 30.06 454 GLY A N 1
ATOM 2225 C CA . GLY A 1 474 ? -1.144 131.650 5.846 1.00 27.28 454 GLY A CA 1
ATOM 2226 C C . GLY A 1 474 ? -0.422 131.188 4.614 1.00 27.81 454 GLY A C 1
ATOM 2227 O O . GLY A 1 474 ? -1.037 130.949 3.615 1.00 29.95 454 GLY A O 1
ATOM 2228 N N . GLU A 1 475 ? 0.878 130.968 4.698 1.00 26.90 455 GLU A N 1
ATOM 2229 C CA . GLU A 1 475 ? 1.536 130.442 3.568 1.00 29.94 455 GLU A CA 1
ATOM 2230 C C . GLU A 1 475 ? 2.073 129.056 3.898 1.00 26.83 455 GLU A C 1
ATOM 2231 O O . GLU A 1 475 ? 2.425 128.780 5.083 1.00 31.61 455 GLU A O 1
ATOM 2237 N N . VAL A 1 476 ? 2.209 128.237 2.851 1.00 29.24 456 VAL A N 1
ATOM 2238 C CA . VAL A 1 476 ? 2.989 126.994 2.967 1.00 32.97 456 VAL A CA 1
ATOM 2239 C C . VAL A 1 476 ? 4.458 127.307 2.799 1.00 31.42 456 VAL A C 1
ATOM 2240 O O . VAL A 1 476 ? 4.901 127.486 1.724 1.00 35.95 456 VAL A O 1
ATOM 2244 N N . VAL A 1 477 ? 5.215 127.348 3.887 1.00 30.26 457 VAL A N 1
ATOM 2245 C CA . VAL A 1 477 ? 6.594 127.745 3.841 1.00 28.12 457 VAL A CA 1
ATOM 2246 C C . VAL A 1 477 ? 7.494 126.588 3.705 1.00 29.11 457 VAL A C 1
ATOM 2247 O O . VAL A 1 477 ? 8.658 126.749 3.394 1.00 26.49 457 VAL A O 1
ATOM 2251 N N . PHE A 1 478 ? 7.022 125.355 3.978 1.00 26.62 458 PHE A N 1
ATOM 2252 C CA . PHE A 1 478 ? 7.791 124.197 3.575 1.00 26.26 458 PHE A CA 1
ATOM 2253 C C . PHE A 1 478 ? 6.782 123.045 3.275 1.00 31.60 458 PHE A C 1
ATOM 2254 O O . PHE A 1 478 ? 5.818 122.917 4.009 1.00 30.03 458 PHE A O 1
ATOM 2262 N N . GLU A 1 479 ? 7.083 122.195 2.296 1.00 29.17 459 GLU A N 1
ATOM 2263 C CA . GLU A 1 479 ? 6.336 120.941 2.085 1.00 29.33 459 GLU A CA 1
ATOM 2264 C C . GLU A 1 479 ? 7.307 119.898 1.625 1.00 29.35 459 GLU A C 1
ATOM 2265 O O . GLU A 1 479 ? 8.091 120.168 0.718 1.00 29.01 459 GLU A O 1
ATOM 2271 N N . GLY A 1 480 ? 7.352 118.731 2.253 1.00 26.89 460 GLY A N 1
ATOM 2272 C CA . GLY A 1 480 ? 8.289 117.725 1.874 1.00 25.99 460 GLY A CA 1
ATOM 2273 C C . GLY A 1 480 ? 8.534 116.747 2.962 1.00 27.25 460 GLY A C 1
ATOM 2274 O O . GLY A 1 480 ? 7.656 116.481 3.753 1.00 31.74 460 GLY A O 1
ATOM 2275 N N . THR A 1 481 ? 9.733 116.201 2.970 1.00 27.30 461 THR A N 1
ATOM 2276 C CA . THR A 1 481 ? 10.158 115.292 3.934 1.00 30.23 461 THR A CA 1
ATOM 2277 C C . THR A 1 481 ? 10.510 115.895 5.298 1.00 36.15 461 THR A C 1
ATOM 2278 O O . THR A 1 481 ? 10.768 117.102 5.410 1.00 29.44 461 THR A O 1
ATOM 2282 N N . VAL A 1 482 ? 10.556 115.042 6.315 1.00 29.52 462 VAL A N 1
ATOM 2283 C CA . VAL A 1 482 ? 10.965 115.457 7.639 1.00 28.46 462 VAL A CA 1
ATOM 2284 C C . VAL A 1 482 ? 12.440 115.981 7.605 1.00 33.72 462 VAL A C 1
ATOM 2285 O O . VAL A 1 482 ? 12.757 116.959 8.286 1.00 29.22 462 VAL A O 1
ATOM 2289 N N . GLU A 1 483 ? 13.332 115.298 6.879 1.00 29.98 463 GLU A N 1
ATOM 2290 C CA . GLU A 1 483 ? 14.750 115.704 6.772 1.00 33.32 463 GLU A CA 1
ATOM 2291 C C . GLU A 1 483 ? 14.861 117.080 6.085 1.00 32.16 463 GLU A C 1
ATOM 2292 O O . GLU A 1 483 ? 15.677 117.863 6.504 1.00 35.01 463 GLU A O 1
ATOM 2298 N N . GLY A 1 484 ? 13.987 117.344 5.105 1.00 31.21 464 GLY A N 1
ATOM 2299 C CA . GLY A 1 484 ? 13.764 118.608 4.458 1.00 27.65 464 GLY A CA 1
ATOM 2300 C C . GLY A 1 484 ? 13.329 119.694 5.415 1.00 34.67 464 GLY A C 1
ATOM 2301 O O . GLY A 1 484 ? 13.803 120.878 5.345 1.00 27.47 464 GLY A O 1
ATOM 2302 N N . LEU A 1 485 ? 12.387 119.340 6.300 1.00 26.62 465 LEU A N 1
ATOM 2303 C CA . LEU A 1 485 ? 11.925 120.245 7.303 1.00 30.74 465 LEU A CA 1
ATOM 2304 C C . LEU A 1 485 ? 13.077 120.663 8.201 1.00 30.09 465 LEU A C 1
ATOM 2305 O O . LEU A 1 485 ? 13.237 121.856 8.452 1.00 30.99 465 LEU A O 1
ATOM 2310 N N . ARG A 1 486 ? 13.867 119.698 8.655 1.00 30.25 466 ARG A N 1
ATOM 2311 C CA . ARG A 1 486 ? 14.971 119.957 9.509 1.00 31.29 466 ARG A CA 1
ATOM 2312 C C . ARG A 1 486 ? 15.969 120.974 8.890 1.00 35.44 466 ARG A C 1
ATOM 2313 O O . ARG A 1 486 ? 16.487 121.816 9.623 1.00 31.86 466 ARG A O 1
ATOM 2321 N N . ALA A 1 487 ? 16.189 120.901 7.572 1.00 29.93 467 ALA A N 1
ATOM 2322 C CA . ALA A 1 487 ? 17.120 121.784 6.853 1.00 31.98 467 ALA A CA 1
ATOM 2323 C C . ALA A 1 487 ? 16.505 123.056 6.393 1.00 31.26 467 ALA A C 1
ATOM 2324 O O . ALA A 1 487 ? 17.217 123.931 5.831 1.00 34.77 467 ALA A O 1
ATOM 2326 N N . SER A 1 488 ? 15.189 123.186 6.540 1.00 25.91 468 SER A N 1
ATOM 2327 C CA . SER A 1 488 ? 14.493 124.175 5.807 1.00 29.77 468 SER A CA 1
ATOM 2328 C C . SER A 1 488 ? 14.776 125.642 6.309 1.00 31.49 468 SER A C 1
ATOM 2329 O O . SER A 1 488 ? 14.534 126.573 5.549 1.00 34.98 468 SER A O 1
ATOM 2332 N N . GLY A 1 489 ? 15.085 125.838 7.572 1.00 35.59 469 GLY A N 1
ATOM 2333 C CA . GLY A 1 489 ? 15.078 127.200 8.138 1.00 34.35 469 GLY A CA 1
ATOM 2334 C C . GLY A 1 489 ? 13.800 127.894 8.408 1.00 34.08 469 GLY A C 1
ATOM 2335 O O . GLY A 1 489 ? 13.791 129.117 8.658 1.00 32.97 469 GLY A O 1
ATOM 2336 N N . THR A 1 490 ? 12.652 127.191 8.373 1.00 25.73 470 THR A N 1
ATOM 2337 C CA . THR A 1 490 ? 11.431 127.834 8.754 1.00 23.64 470 THR A CA 1
ATOM 2338 C C . THR A 1 490 ? 11.495 127.952 10.282 1.00 21.67 470 THR A C 1
ATOM 2339 O O . THR A 1 490 ? 12.391 127.411 10.945 1.00 24.57 470 THR A O 1
ATOM 2343 N N . VAL A 1 491 ? 10.540 128.670 10.814 1.00 25.65 471 VAL A N 1
ATOM 2344 C CA . VAL A 1 491 ? 10.349 128.712 12.305 1.00 29.40 471 VAL A CA 1
ATOM 2345 C C . VAL A 1 491 ? 10.252 127.314 12.893 1.00 31.34 471 VAL A C 1
ATOM 2346 O O . VAL A 1 491 ? 10.911 126.967 13.897 1.00 27.29 471 VAL A O 1
ATOM 2350 N N . THR A 1 492 ? 9.432 126.465 12.254 1.00 27.55 472 THR A N 1
ATOM 2351 C CA . THR A 1 492 ? 9.358 125.095 12.726 1.00 27.04 472 THR A CA 1
ATOM 2352 C C . THR A 1 492 ? 10.678 124.411 12.622 1.00 24.63 472 THR A C 1
ATOM 2353 O O . THR A 1 492 ? 11.162 123.728 13.553 1.00 25.15 472 THR A O 1
ATOM 2357 N N . GLY A 1 493 ? 11.277 124.479 11.460 1.00 26.38 473 GLY A N 1
ATOM 2358 C CA . GLY A 1 493 ? 12.541 123.832 11.349 1.00 25.10 473 GLY A CA 1
ATOM 2359 C C . GLY A 1 493 ? 13.593 124.270 12.363 1.00 30.20 473 GLY A C 1
ATOM 2360 O O . GLY A 1 493 ? 14.344 123.455 12.858 1.00 25.81 473 GLY A O 1
ATOM 2361 N N . ARG A 1 494 ? 13.642 125.566 12.658 1.00 30.44 474 ARG A N 1
ATOM 2362 C CA . ARG A 1 494 ? 14.688 126.101 13.577 1.00 29.78 474 ARG A CA 1
ATOM 2363 C C . ARG A 1 494 ? 14.455 125.665 14.995 1.00 32.66 474 ARG A C 1
ATOM 2364 O O . ARG A 1 494 ? 15.373 125.599 15.760 1.00 34.55 474 ARG A O 1
ATOM 2372 N N . HIS A 1 495 ? 13.221 125.360 15.355 1.00 31.45 475 HIS A N 1
ATOM 2373 C CA . HIS A 1 495 ? 12.886 124.929 16.746 1.00 30.99 475 HIS A CA 1
ATOM 2374 C C . HIS A 1 495 ? 12.803 123.445 16.951 1.00 35.25 475 HIS A C 1
ATOM 2375 O O . HIS A 1 495 ? 12.699 122.990 18.084 1.00 31.89 475 HIS A O 1
ATOM 2382 N N . LEU A 1 496 ? 12.918 122.667 15.892 1.00 35.39 476 LEU A N 1
ATOM 2383 C CA . LEU A 1 496 ? 12.762 121.175 16.018 1.00 36.81 476 LEU A CA 1
ATOM 2384 C C . LEU A 1 496 ? 13.602 120.516 17.041 1.00 40.17 476 LEU A C 1
ATOM 2385 O O . LEU A 1 496 ? 13.173 119.508 17.623 1.00 37.96 476 LEU A O 1
ATOM 2390 N N . ASP A 1 497 ? 14.833 120.998 17.195 1.00 37.93 477 ASP A N 1
ATOM 2391 C CA . ASP A 1 497 ? 15.799 120.411 18.089 1.00 39.41 477 ASP A CA 1
ATOM 2392 C C . ASP A 1 497 ? 16.009 121.220 19.377 1.00 39.50 477 ASP A C 1
ATOM 2393 O O . ASP A 1 497 ? 16.986 121.033 20.063 1.00 46.58 477 ASP A O 1
ATOM 2398 N N . ASP A 1 498 ? 15.135 122.163 19.674 1.00 43.19 478 ASP A N 1
ATOM 2399 C CA . ASP A 1 498 ? 15.141 122.887 20.961 1.00 50.66 478 ASP A CA 1
ATOM 2400 C C . ASP A 1 498 ? 14.820 122.076 22.151 1.00 56.86 478 ASP A C 1
ATOM 2401 O O . ASP A 1 498 ? 13.750 121.464 22.223 1.00 69.40 478 ASP A O 1
ATOM 2406 N N . ARG A 1 499 ? 15.730 122.128 23.111 1.00 52.32 479 ARG A N 1
ATOM 2407 C CA . ARG A 1 499 ? 15.584 121.469 24.371 1.00 53.78 479 ARG A CA 1
ATOM 2408 C C . ARG A 1 499 ? 15.893 122.539 25.398 1.00 58.55 479 ARG A C 1
ATOM 2409 O O . ARG A 1 499 ? 17.004 123.008 25.429 1.00 49.40 479 ARG A O 1
ATOM 2417 N N . ALA A 1 500 ? 14.914 122.939 26.205 1.00 45.75 480 ALA A N 1
ATOM 2418 C CA . ALA A 1 500 ? 15.188 123.878 27.262 1.00 44.67 480 ALA A CA 1
ATOM 2419 C C . ALA A 1 500 ? 16.139 123.262 28.259 1.00 42.00 480 ALA A C 1
ATOM 2420 O O . ALA A 1 500 ? 16.282 122.064 28.369 1.00 47.53 480 ALA A O 1
ATOM 2422 N N . SER A 1 501 ? 16.799 124.113 29.014 1.00 39.10 481 SER A N 1
ATOM 2423 C CA . SER A 1 501 ? 17.656 123.650 30.063 1.00 37.10 481 SER A CA 1
ATOM 2424 C C . SER A 1 501 ? 17.026 124.107 31.379 1.00 32.50 481 SER A C 1
ATOM 2425 O O . SER A 1 501 ? 16.159 124.990 31.405 1.00 36.08 481 SER A O 1
ATOM 2428 N N . LEU A 1 502 ? 17.410 123.425 32.446 1.00 32.99 482 LEU A N 1
ATOM 2429 C CA . LEU A 1 502 ? 17.014 123.799 33.785 1.00 37.80 482 LEU A CA 1
ATOM 2430 C C . LEU A 1 502 ? 17.526 125.221 34.121 1.00 42.33 482 LEU A C 1
ATOM 2431 O O . LEU A 1 502 ? 18.598 125.607 33.664 1.00 34.91 482 LEU A O 1
ATOM 2436 N N . LYS A 1 503 ? 16.779 125.970 34.923 1.00 40.71 483 LYS A N 1
ATOM 2437 C CA . LYS A 1 503 ? 17.273 127.265 35.424 1.00 41.55 483 LYS A CA 1
ATOM 2438 C C . LYS A 1 503 ? 18.441 127.073 36.382 1.00 42.25 483 LYS A C 1
ATOM 2439 O O . LYS A 1 503 ? 18.492 126.096 37.091 1.00 41.98 483 LYS A O 1
ATOM 2445 N N . PRO A 1 504 ? 19.432 128.002 36.363 1.00 41.84 484 PRO A N 1
ATOM 2446 C CA . PRO A 1 504 ? 20.610 127.828 37.236 1.00 42.24 484 PRO A CA 1
ATOM 2447 C C . PRO A 1 504 ? 20.244 128.035 38.711 1.00 37.08 484 PRO A C 1
ATOM 2448 O O . PRO A 1 504 ? 20.945 127.515 39.595 1.00 43.91 484 PRO A O 1
ATOM 2452 N N . SER A 1 505 ? 19.133 128.715 38.964 1.00 37.94 485 SER A N 1
ATOM 2453 C CA . SER A 1 505 ? 18.584 128.782 40.294 1.00 42.27 485 SER A CA 1
ATOM 2454 C C . SER A 1 505 ? 17.085 128.909 40.223 1.00 40.37 485 SER A C 1
ATOM 2455 O O . SER A 1 505 ? 16.526 129.235 39.182 1.00 44.93 485 SER A O 1
ATOM 2458 N N . VAL A 1 506 ? 16.417 128.656 41.344 1.00 41.76 486 VAL A N 1
ATOM 2459 C CA . VAL A 1 506 ? 14.959 128.786 41.411 1.00 44.24 486 VAL A CA 1
ATOM 2460 C C . VAL A 1 506 ? 14.536 129.785 42.442 1.00 45.06 486 VAL A C 1
ATOM 2461 O O . VAL A 1 506 ? 15.206 129.983 43.404 1.00 48.34 486 VAL A O 1
ATOM 2465 N N . ARG A 1 507 ? 13.317 130.257 42.303 1.00 48.90 487 ARG A N 1
ATOM 2466 C CA . ARG A 1 507 ? 12.721 131.145 43.266 1.00 48.35 487 ARG A CA 1
ATOM 2467 C C . ARG A 1 507 ? 12.456 130.468 44.588 1.00 53.87 487 ARG A C 1
ATOM 2468 O O . ARG A 1 507 ? 12.229 129.265 44.637 1.00 43.60 487 ARG A O 1
ATOM 2476 N N . GLN A 1 508 ? 12.412 131.285 45.649 1.00 60.69 488 GLN A N 1
ATOM 2477 C CA . GLN A 1 508 ? 12.190 130.812 47.014 1.00 52.20 488 GLN A CA 1
ATOM 2478 C C . GLN A 1 508 ? 10.767 131.040 47.392 1.00 47.47 488 GLN A C 1
ATOM 2479 O O . GLN A 1 508 ? 10.164 132.113 47.050 1.00 42.22 488 GLN A O 1
ATOM 2485 N N . ARG A 1 509 ? 10.159 130.025 48.020 1.00 43.27 489 ARG A N 1
ATOM 2486 C CA . ARG A 1 509 ? 8.736 130.190 48.394 1.00 52.99 489 ARG A CA 1
ATOM 2487 C C . ARG A 1 509 ? 8.533 131.301 49.446 1.00 60.74 489 ARG A C 1
ATOM 2488 O O . ARG A 1 509 ? 9.371 131.486 50.338 1.00 55.75 489 ARG A O 1
ATOM 2496 N N . THR A 1 510 ? 7.390 131.956 49.366 1.00 59.16 490 THR A N 1
ATOM 2497 C CA . THR A 1 510 ? 6.975 132.982 50.306 1.00 60.60 490 THR A CA 1
ATOM 2498 C C . THR A 1 510 ? 5.872 132.481 51.225 1.00 64.84 490 THR A C 1
ATOM 2499 O O . THR A 1 510 ? 5.164 133.294 51.811 1.00 70.10 490 THR A O 1
ATOM 2503 N N . GLY A 1 511 ? 5.722 131.161 51.350 1.00 58.37 491 GLY A N 1
ATOM 2504 C CA . GLY A 1 511 ? 4.523 130.552 51.933 1.00 58.39 491 GLY A CA 1
ATOM 2505 C C . GLY A 1 511 ? 4.229 129.158 51.336 1.00 63.64 491 GLY A C 1
ATOM 2506 O O . GLY A 1 511 ? 5.035 128.566 50.592 1.00 54.46 491 GLY A O 1
ATOM 2507 N N . VAL A 1 512 ? 3.054 128.643 51.640 1.00 53.31 492 VAL A N 1
ATOM 2508 C CA . VAL A 1 512 ? 2.762 127.233 51.410 1.00 51.29 492 VAL A CA 1
ATOM 2509 C C . VAL A 1 512 ? 1.242 127.153 51.364 1.00 56.86 492 VAL A C 1
ATOM 2510 O O . VAL A 1 512 ? 0.583 127.901 52.080 1.00 58.12 492 VAL A O 1
ATOM 2514 N N . VAL A 1 513 ? 0.685 126.380 50.424 1.00 52.18 493 VAL A N 1
ATOM 2515 C CA . VAL A 1 513 ? -0.706 125.962 50.460 1.00 45.92 493 VAL A CA 1
ATOM 2516 C C . VAL A 1 513 ? -0.664 124.560 51.014 1.00 44.56 493 VAL A C 1
ATOM 2517 O O . VAL A 1 513 ? -0.015 123.677 50.446 1.00 40.74 493 VAL A O 1
ATOM 2521 N N . GLU A 1 514 ? -1.347 124.337 52.120 1.00 46.80 494 GLU A N 1
ATOM 2522 C CA . GLU A 1 514 ? -1.273 123.054 52.830 1.00 42.01 494 GLU A CA 1
ATOM 2523 C C . GLU A 1 514 ? -2.424 122.181 52.387 1.00 43.00 494 GLU A C 1
ATOM 2524 O O . GLU A 1 514 ? -3.537 122.519 52.638 1.00 39.12 494 GLU A O 1
ATOM 2530 N N . VAL A 1 515 ? -2.127 121.068 51.708 1.00 45.76 495 VAL A N 1
ATOM 2531 C CA . VAL A 1 515 ? -3.135 120.126 51.264 1.00 39.48 495 VAL A CA 1
ATOM 2532 C C . VAL A 1 515 ? -3.046 118.965 52.170 1.00 37.81 495 VAL A C 1
ATOM 2533 O O . VAL A 1 515 ? -1.961 118.413 52.348 1.00 36.54 495 VAL A O 1
ATOM 2537 N N . ARG A 1 516 ? -4.177 118.528 52.718 1.00 38.40 496 ARG A N 1
ATOM 2538 C CA . ARG A 1 516 ? -4.166 117.441 53.657 1.00 38.40 496 ARG A CA 1
ATOM 2539 C C . ARG A 1 516 ? -5.280 116.455 53.429 1.00 37.45 496 ARG A C 1
ATOM 2540 O O . ARG A 1 516 ? -6.379 116.845 53.308 1.00 41.95 496 ARG A O 1
ATOM 2548 N N . GLY A 1 517 ? -4.998 115.170 53.473 1.00 38.91 497 GLY A N 1
ATOM 2549 C CA . GLY A 1 517 ? -6.047 114.182 53.329 1.00 45.41 497 GLY A CA 1
ATOM 2550 C C . GLY A 1 517 ? -6.760 114.150 51.977 1.00 46.26 497 GLY A C 1
ATOM 2551 O O . GLY A 1 517 ? -7.863 113.622 51.918 1.00 44.14 497 GLY A O 1
ATOM 2552 N N . ALA A 1 518 ? -6.153 114.708 50.912 1.00 43.80 498 ALA A N 1
ATOM 2553 C CA . ALA A 1 518 ? -6.766 114.711 49.530 1.00 38.38 498 ALA A CA 1
ATOM 2554 C C . ALA A 1 518 ? -7.056 113.262 49.149 1.00 36.88 498 ALA A C 1
ATOM 2555 O O . ALA A 1 518 ? -6.184 112.387 49.177 1.00 35.12 498 ALA A O 1
ATOM 2557 N N . ASP A 1 519 ? -8.324 112.986 48.928 1.00 36.54 499 ASP A N 1
ATOM 2558 C CA . ASP A 1 519 ? -8.761 111.628 48.611 1.00 40.87 499 ASP A CA 1
ATOM 2559 C C . ASP A 1 519 ? -9.752 111.559 47.452 1.00 37.58 499 ASP A C 1
ATOM 2560 O O . ASP A 1 519 ? -10.319 110.507 47.244 1.00 33.57 499 ASP A O 1
ATOM 2565 N N . ALA A 1 520 ? -9.928 112.655 46.719 1.00 37.21 500 ALA A N 1
ATOM 2566 C CA . ALA A 1 520 ? -10.693 112.618 45.477 1.00 41.98 500 ALA A CA 1
ATOM 2567 C C . ALA A 1 520 ? -10.167 111.491 44.564 1.00 39.33 500 ALA A C 1
ATOM 2568 O O . ALA A 1 520 ? -8.950 111.280 44.401 1.00 39.49 500 ALA A O 1
ATOM 2570 N N . HIS A 1 521 ? -11.110 110.705 44.025 1.00 38.48 501 HIS A N 1
ATOM 2571 C CA . HIS A 1 521 ? -10.833 109.695 43.038 1.00 35.86 501 HIS A CA 1
ATOM 2572 C C . HIS A 1 521 ? -9.828 108.668 43.439 1.00 39.13 501 HIS A C 1
ATOM 2573 O O . HIS A 1 521 ? -10.078 107.916 44.370 1.00 40.03 501 HIS A O 1
ATOM 2580 N N . ASN A 1 522 ? -8.666 108.603 42.773 1.00 33.08 502 ASN A N 1
ATOM 2581 C CA . ASN A 1 522 ? -7.662 107.650 43.177 1.00 31.11 502 ASN A CA 1
ATOM 2582 C C . ASN A 1 522 ? -6.619 108.134 44.251 1.00 31.90 502 ASN A C 1
ATOM 2583 O O . ASN A 1 522 ? -5.625 107.456 44.464 1.00 33.33 502 ASN A O 1
ATOM 2588 N N . LEU A 1 523 ? -6.787 109.316 44.815 1.00 30.97 503 LEU A N 1
ATOM 2589 C CA . LEU A 1 523 ? -5.717 109.937 45.614 1.00 36.47 503 LEU A CA 1
ATOM 2590 C C . LEU A 1 523 ? -5.630 109.283 46.988 1.00 41.59 503 LEU A C 1
ATOM 2591 O O . LEU A 1 523 ? -6.667 109.067 47.647 1.00 42.85 503 LEU A O 1
ATOM 2596 N N . ARG A 1 524 ? -4.418 108.983 47.417 1.00 35.04 504 ARG A N 1
ATOM 2597 C CA . ARG A 1 524 ? -4.208 108.073 48.551 1.00 42.71 504 ARG A CA 1
ATOM 2598 C C . ARG A 1 524 ? -3.980 108.902 49.814 1.00 38.99 504 ARG A C 1
ATOM 2599 O O . ARG A 1 524 ? -2.889 108.896 50.358 1.00 39.38 504 ARG A O 1
ATOM 2607 N N . ASP A 1 525 ? -4.972 109.693 50.196 1.00 38.70 505 ASP A N 1
ATOM 2608 C CA . ASP A 1 525 ? -4.913 110.526 51.401 1.00 44.42 505 ASP A CA 1
ATOM 2609 C C . ASP A 1 525 ? -3.694 111.388 51.407 1.00 44.56 505 ASP A C 1
ATOM 2610 O O . ASP A 1 525 ? -2.887 111.340 52.336 1.00 43.92 505 ASP A O 1
ATOM 2615 N N . VAL A 1 526 ? -3.545 112.151 50.335 1.00 40.63 506 VAL A N 1
ATOM 2616 C CA . VAL A 1 526 ? -2.296 112.868 50.083 1.00 40.20 506 VAL A CA 1
ATOM 2617 C C . VAL A 1 526 ? -2.171 114.093 50.969 1.00 38.10 506 VAL A C 1
ATOM 2618 O O . VAL A 1 526 ? -3.067 114.916 51.017 1.00 37.15 506 VAL A O 1
ATOM 2622 N N . ASP A 1 527 ? -0.997 114.228 51.582 1.00 40.32 507 ASP A N 1
ATOM 2623 C CA . ASP A 1 527 ? -0.566 115.455 52.236 1.00 42.93 507 ASP A CA 1
ATOM 2624 C C . ASP A 1 527 ? 0.555 116.068 51.437 1.00 35.04 507 ASP A C 1
ATOM 2625 O O . ASP A 1 527 ? 1.567 115.426 51.237 1.00 39.10 507 ASP A O 1
ATOM 2630 N N . VAL A 1 528 ? 0.395 117.303 51.023 1.00 34.52 508 VAL A N 1
ATOM 2631 C CA . VAL A 1 528 ? 1.463 117.937 50.298 1.00 41.36 508 VAL A CA 1
ATOM 2632 C C . VAL A 1 528 ? 1.349 119.386 50.554 1.00 34.79 508 VAL A C 1
ATOM 2633 O O . VAL A 1 528 ? 0.250 119.921 50.630 1.00 36.61 508 VAL A O 1
ATOM 2637 N N . ASP A 1 529 ? 2.500 120.034 50.632 1.00 37.52 509 ASP A N 1
ATOM 2638 C CA . ASP A 1 529 ? 2.593 121.502 50.583 1.00 39.24 509 ASP A CA 1
ATOM 2639 C C . ASP A 1 529 ? 2.967 122.038 49.189 1.00 36.48 509 ASP A C 1
ATOM 2640 O O . ASP A 1 529 ? 4.008 121.697 48.670 1.00 44.27 509 ASP A O 1
ATOM 2645 N N . ILE A 1 530 ? 2.157 122.917 48.627 1.00 37.85 510 ILE A N 1
ATOM 2646 C CA . ILE A 1 530 ? 2.433 123.579 47.371 1.00 39.55 510 ILE A CA 1
ATOM 2647 C C . ILE A 1 530 ? 3.036 124.993 47.667 1.00 41.52 510 ILE A C 1
ATOM 2648 O O . ILE A 1 530 ? 2.412 125.779 48.329 1.00 41.41 510 ILE A O 1
ATOM 2653 N N . PRO A 1 531 ? 4.213 125.339 47.113 1.00 41.87 511 PRO A N 1
ATOM 2654 C CA . PRO A 1 531 ? 4.820 126.617 47.481 1.00 41.10 511 PRO A CA 1
ATOM 2655 C C . PRO A 1 531 ? 4.155 127.825 46.863 1.00 46.42 511 PRO A C 1
ATOM 2656 O O . PRO A 1 531 ? 3.704 127.801 45.694 1.00 47.71 511 PRO A O 1
ATOM 2660 N N . LEU A 1 532 ? 4.032 128.874 47.668 1.00 47.34 512 LEU A N 1
ATOM 2661 C CA . LEU A 1 532 ? 3.463 130.134 47.222 1.00 47.60 512 LEU A CA 1
ATOM 2662 C C . LEU A 1 532 ? 4.610 131.032 46.719 1.00 41.86 512 LEU A C 1
ATOM 2663 O O . LEU A 1 532 ? 5.754 130.848 47.126 1.00 45.62 512 LEU A O 1
ATOM 2668 N N . GLY A 1 533 ? 4.290 131.963 45.826 1.00 44.27 513 GLY A N 1
ATOM 2669 C CA . GLY A 1 533 ? 5.266 132.872 45.194 1.00 45.64 513 GLY A CA 1
ATOM 2670 C C . GLY A 1 533 ? 6.215 132.314 44.147 1.00 50.19 513 GLY A C 1
ATOM 2671 O O . GLY A 1 533 ? 7.222 132.972 43.830 1.00 44.40 513 GLY A O 1
ATOM 2672 N N . VAL A 1 534 ? 5.943 131.103 43.628 1.00 45.63 514 VAL A N 1
ATOM 2673 C CA . VAL A 1 534 ? 6.824 130.450 42.643 1.00 40.32 514 VAL A CA 1
ATOM 2674 C C . VAL A 1 534 ? 6.014 129.751 41.556 1.00 42.77 514 VAL A C 1
ATOM 2675 O O . VAL A 1 534 ? 4.778 129.709 41.633 1.00 42.87 514 VAL A O 1
ATOM 2679 N N . LEU A 1 535 ? 6.704 129.247 40.532 1.00 40.75 515 LEU A N 1
ATOM 2680 C CA . LEU A 1 535 ? 6.039 128.531 39.434 1.00 36.07 515 LEU A CA 1
ATOM 2681 C C . LEU A 1 535 ? 6.098 127.074 39.859 1.00 34.26 515 LEU A C 1
ATOM 2682 O O . LEU A 1 535 ? 7.154 126.503 39.931 1.00 38.32 515 LEU A O 1
ATOM 2687 N N . THR A 1 536 ? 4.970 126.490 40.211 1.00 37.67 516 THR A N 1
ATOM 2688 C CA . THR A 1 536 ? 4.942 125.027 40.436 1.00 37.12 516 THR A CA 1
ATOM 2689 C C . THR A 1 536 ? 4.407 124.298 39.197 1.00 32.85 516 THR A C 1
ATOM 2690 O O . THR A 1 536 ? 3.426 124.754 38.583 1.00 30.66 516 THR A O 1
ATOM 2694 N N . VAL A 1 537 ? 5.094 123.221 38.814 1.00 32.78 517 VAL A N 1
ATOM 2695 C CA . VAL A 1 537 ? 4.614 122.350 37.754 1.00 32.70 517 VAL A CA 1
ATOM 2696 C C . VAL A 1 537 ? 4.192 120.998 38.297 1.00 33.58 517 VAL A C 1
ATOM 2697 O O . VAL A 1 537 ? 4.963 120.319 38.907 1.00 31.83 517 VAL A O 1
ATOM 2701 N N . VAL A 1 538 ? 2.933 120.606 38.032 1.00 30.78 518 VAL A N 1
ATOM 2702 C CA . VAL A 1 538 ? 2.410 119.341 38.538 1.00 28.23 518 VAL A CA 1
ATOM 2703 C C . VAL A 1 538 ? 2.441 118.386 37.358 1.00 27.66 518 VAL A C 1
ATOM 2704 O O . VAL A 1 538 ? 1.851 118.697 36.338 1.00 28.96 518 VAL A O 1
ATOM 2708 N N . THR A 1 539 ? 3.088 117.226 37.539 1.00 27.49 519 THR A N 1
ATOM 2709 C CA . THR A 1 539 ? 3.392 116.306 36.476 1.00 29.83 519 THR A CA 1
ATOM 2710 C C . THR A 1 539 ? 2.965 114.885 36.913 1.00 30.96 519 THR A C 1
ATOM 2711 O O . THR A 1 539 ? 2.611 114.628 38.089 1.00 29.88 519 THR A O 1
ATOM 2715 N N . GLY A 1 540 ? 3.056 113.970 35.962 1.00 29.28 520 GLY A N 1
ATOM 2716 C CA . GLY A 1 540 ? 2.858 112.534 36.176 1.00 30.59 520 GLY A CA 1
ATOM 2717 C C . GLY A 1 540 ? 1.977 112.020 35.027 1.00 31.50 520 GLY A C 1
ATOM 2718 O O . GLY A 1 540 ? 1.348 112.816 34.291 1.00 29.20 520 GLY A O 1
ATOM 2719 N N . VAL A 1 541 ? 1.939 110.714 34.868 1.00 30.08 521 VAL A N 1
ATOM 2720 C CA . VAL A 1 541 ? 1.218 110.108 33.741 1.00 30.08 521 VAL A CA 1
ATOM 2721 C C . VAL A 1 541 ? -0.269 110.413 33.772 1.00 26.68 521 VAL A C 1
ATOM 2722 O O . VAL A 1 541 ? -0.810 110.807 34.771 1.00 24.69 521 VAL A O 1
ATOM 2726 N N . ALA A 1 542 ? -0.899 110.413 32.606 1.00 27.00 522 ALA A N 1
ATOM 2727 C CA . ALA A 1 542 ? -2.342 110.574 32.536 1.00 28.55 522 ALA A CA 1
ATOM 2728 C C . ALA A 1 542 ? -2.938 109.535 33.499 1.00 25.72 522 ALA A C 1
ATOM 2729 O O . ALA A 1 542 ? -2.480 108.387 33.554 1.00 29.33 522 ALA A O 1
ATOM 2731 N N . GLY A 1 543 ? -3.963 109.971 34.161 1.00 28.96 523 GLY A N 1
ATOM 2732 C CA . GLY A 1 543 ? -4.633 109.243 35.196 1.00 33.47 523 GLY A CA 1
ATOM 2733 C C . GLY A 1 543 ? -3.886 109.050 36.519 1.00 34.75 523 GLY A C 1
ATOM 2734 O O . GLY A 1 543 ? -4.353 108.286 37.345 1.00 28.89 523 GLY A O 1
ATOM 2735 N N . SER A 1 544 ? -2.761 109.739 36.729 1.00 30.37 524 SER A N 1
ATOM 2736 C CA . SER A 1 544 ? -2.040 109.603 38.000 1.00 29.87 524 SER A CA 1
ATOM 2737 C C . SER A 1 544 ? -2.718 110.322 39.134 1.00 29.13 524 SER A C 1
ATOM 2738 O O . SER A 1 544 ? -2.493 109.976 40.259 1.00 32.86 524 SER A O 1
ATOM 2741 N N . GLY A 1 545 ? -3.573 111.290 38.821 1.00 29.20 525 GLY A N 1
ATOM 2742 C CA . GLY A 1 545 ? -4.348 112.060 39.783 1.00 31.70 525 GLY A CA 1
ATOM 2743 C C . GLY A 1 545 ? -4.051 113.558 39.901 1.00 33.69 525 GLY A C 1
ATOM 2744 O O . GLY A 1 545 ? -4.371 114.140 40.919 1.00 31.90 525 GLY A O 1
ATOM 2745 N N . LYS A 1 546 ? -3.450 114.183 38.861 1.00 34.08 526 LYS A N 1
ATOM 2746 C CA . LYS A 1 546 ? -3.050 115.578 38.881 1.00 31.99 526 LYS A CA 1
ATOM 2747 C C . LYS A 1 546 ? -4.221 116.499 39.014 1.00 30.77 526 LYS A C 1
ATOM 2748 O O . LYS A 1 546 ? -4.235 117.349 39.874 1.00 33.72 526 LYS A O 1
ATOM 2754 N N . SER A 1 547 ? -5.213 116.347 38.159 1.00 28.80 527 SER A N 1
ATOM 2755 C CA . SER A 1 547 ? -6.349 117.175 38.199 1.00 30.33 527 SER A CA 1
ATOM 2756 C C . SER A 1 547 ? -7.203 116.844 39.458 1.00 30.66 527 SER A C 1
ATOM 2757 O O . SER A 1 547 ? -7.832 117.726 40.029 1.00 35.12 527 SER A O 1
ATOM 2760 N N . SER A 1 548 ? -7.255 115.598 39.875 1.00 33.81 528 SER A N 1
ATOM 2761 C CA . SER A 1 548 ? -8.042 115.247 41.103 1.00 33.36 528 SER A CA 1
ATOM 2762 C C . SER A 1 548 ? -7.431 116.067 42.312 1.00 34.73 528 SER A C 1
ATOM 2763 O O . SER A 1 548 ? -8.127 116.738 43.058 1.00 35.62 528 SER A O 1
ATOM 2766 N N . LEU A 1 549 ? -6.102 116.087 42.380 1.00 34.43 529 LEU A N 1
ATOM 2767 C CA . LEU A 1 549 ? -5.407 116.829 43.434 1.00 35.84 529 LEU A CA 1
ATOM 2768 C C . LEU A 1 549 ? -5.638 118.284 43.358 1.00 37.06 529 LEU A C 1
ATOM 2769 O O . LEU A 1 549 ? -6.090 118.895 44.334 1.00 39.63 529 LEU A O 1
ATOM 2774 N N . ILE A 1 550 ? -5.336 118.895 42.225 1.00 35.50 530 ILE A N 1
ATOM 2775 C CA . ILE A 1 550 ? -5.431 120.347 42.094 1.00 36.40 530 ILE A CA 1
ATOM 2776 C C . ILE A 1 550 ? -6.841 120.883 42.117 1.00 41.28 530 ILE A C 1
ATOM 2777 O O . ILE A 1 550 ? -7.149 121.878 42.820 1.00 42.01 530 ILE A O 1
ATOM 2782 N N . HIS A 1 551 ? -7.723 120.249 41.375 1.00 41.20 531 HIS A N 1
ATOM 2783 C CA . HIS A 1 551 ? -9.072 120.676 41.369 1.00 40.36 531 HIS A CA 1
ATOM 2784 C C . HIS A 1 551 ? -9.741 120.387 42.719 1.00 40.41 531 HIS A C 1
ATOM 2785 O O . HIS A 1 551 ? -10.510 121.200 43.193 1.00 46.74 531 HIS A O 1
ATOM 2792 N N . GLY A 1 552 ? -9.492 119.230 43.312 1.00 40.56 532 GLY A N 1
ATOM 2793 C CA . GLY A 1 552 ? -10.196 118.864 44.513 1.00 42.33 532 GLY A CA 1
ATOM 2794 C C . GLY A 1 552 ? -9.695 119.636 45.721 1.00 43.99 532 GLY A C 1
ATOM 2795 O O . GLY A 1 552 ? -10.458 119.939 46.587 1.00 43.31 532 GLY A O 1
ATOM 2796 N N . SER A 1 553 ? -8.391 119.921 45.800 1.00 47.21 533 SER A N 1
ATOM 2797 C CA . SER A 1 553 ? -7.790 120.488 47.028 1.00 39.80 533 SER A CA 1
ATOM 2798 C C . SER A 1 553 ? -7.365 121.925 46.962 1.00 42.36 533 SER A C 1
ATOM 2799 O O . SER A 1 553 ? -7.175 122.534 48.019 1.00 41.77 533 SER A O 1
ATOM 2802 N N . VAL A 1 554 ? -7.152 122.487 45.769 1.00 39.15 534 VAL A N 1
ATOM 2803 C CA . VAL A 1 554 ? -6.666 123.877 45.663 1.00 37.13 534 VAL A CA 1
ATOM 2804 C C . VAL A 1 554 ? -7.677 124.787 45.075 1.00 42.51 534 VAL A C 1
ATOM 2805 O O . VAL A 1 554 ? -7.810 125.894 45.581 1.00 38.10 534 VAL A O 1
ATOM 2809 N N . ALA A 1 555 ? -8.362 124.356 43.994 1.00 41.65 535 ALA A N 1
ATOM 2810 C CA . ALA A 1 555 ? -9.276 125.238 43.262 1.00 41.23 535 ALA A CA 1
ATOM 2811 C C . ALA A 1 555 ? -10.427 125.810 44.086 1.00 49.45 535 ALA A C 1
ATOM 2812 O O . ALA A 1 555 ? -10.926 126.878 43.764 1.00 51.28 535 ALA A O 1
ATOM 2814 N N . GLY A 1 556 ? -10.870 125.132 45.127 1.00 48.46 536 GLY A N 1
ATOM 2815 C CA . GLY A 1 556 ? -11.864 125.788 46.046 1.00 68.34 536 GLY A CA 1
ATOM 2816 C C . GLY A 1 556 ? -11.540 127.168 46.686 1.00 67.11 536 GLY A C 1
ATOM 2817 O O . GLY A 1 556 ? -12.396 127.998 46.859 1.00 73.13 536 GLY A O 1
ATOM 2818 N N . ARG A 1 557 ? -10.283 127.433 46.961 1.00 59.74 537 ARG A N 1
ATOM 2819 C CA . ARG A 1 557 ? -9.879 128.333 48.028 1.00 59.19 537 ARG A CA 1
ATOM 2820 C C . ARG A 1 557 ? -9.858 129.810 47.610 1.00 57.58 537 ARG A C 1
ATOM 2821 O O . ARG A 1 557 ? -10.052 130.125 46.446 1.00 56.48 537 ARG A O 1
ATOM 2829 N N . ASP A 1 558 ? -9.593 130.691 48.582 1.00 55.67 538 ASP A N 1
ATOM 2830 C CA . ASP A 1 558 ? -9.743 132.143 48.421 1.00 60.79 538 ASP A CA 1
ATOM 2831 C C . ASP A 1 558 ? -8.567 132.716 47.666 1.00 54.19 538 ASP A C 1
ATOM 2832 O O . ASP A 1 558 ? -7.429 132.463 48.007 1.00 52.54 538 ASP A O 1
ATOM 2837 N N . GLY A 1 559 ? -8.854 133.588 46.717 1.00 56.32 539 GLY A N 1
ATOM 2838 C CA . GLY A 1 559 ? -7.821 134.189 45.875 1.00 60.13 539 GLY A CA 1
ATOM 2839 C C . GLY A 1 559 ? -7.200 133.210 44.865 1.00 57.16 539 GLY A C 1
ATOM 2840 O O . GLY A 1 559 ? -6.125 133.528 44.340 1.00 51.96 539 GLY A O 1
ATOM 2841 N N . VAL A 1 560 ? -7.860 132.052 44.603 1.00 58.93 540 VAL A N 1
ATOM 2842 C CA . VAL A 1 560 ? -7.416 131.061 43.584 1.00 52.07 540 VAL A CA 1
ATOM 2843 C C . VAL A 1 560 ? -8.268 131.186 42.346 1.00 47.06 540 VAL A C 1
ATOM 2844 O O . VAL A 1 560 ? -9.434 130.980 42.417 1.00 50.58 540 VAL A O 1
ATOM 2848 N N . VAL A 1 561 ? -7.659 131.554 41.214 1.00 46.29 541 VAL A N 1
ATOM 2849 C CA . VAL A 1 561 ? -8.337 131.681 39.912 1.00 45.19 541 VAL A CA 1
ATOM 2850 C C . VAL A 1 561 ? -7.985 130.432 39.126 1.00 47.68 541 VAL A C 1
ATOM 2851 O O . VAL A 1 561 ? -6.774 130.159 38.917 1.00 44.90 541 VAL A O 1
ATOM 2855 N N . THR A 1 562 ? -9.000 129.650 38.745 1.00 44.74 542 THR A N 1
ATOM 2856 C CA . THR A 1 562 ? -8.837 128.538 37.811 1.00 48.96 542 THR A CA 1
ATOM 2857 C C . THR A 1 562 ? -8.970 129.054 36.406 1.00 47.87 542 THR A C 1
ATOM 2858 O O . THR A 1 562 ? -9.970 129.705 36.109 1.00 47.79 542 THR A O 1
ATOM 2862 N N . VAL A 1 563 ? -7.976 128.815 35.537 1.00 40.09 543 VAL A N 1
ATOM 2863 C CA . VAL A 1 563 ? -8.129 129.216 34.110 1.00 41.22 543 VAL A CA 1
ATOM 2864 C C . VAL A 1 563 ? -7.972 128.004 33.176 1.00 42.51 543 VAL A C 1
ATOM 2865 O O . VAL A 1 563 ? -6.865 127.592 32.867 1.00 50.34 543 VAL A O 1
ATOM 2869 N N . ASP A 1 564 ? -9.097 127.418 32.773 1.00 47.18 544 ASP A N 1
ATOM 2870 C CA . ASP A 1 564 ? -9.113 126.159 32.043 1.00 44.41 544 ASP A CA 1
ATOM 2871 C C . ASP A 1 564 ? -9.588 126.300 30.615 1.00 47.82 544 ASP A C 1
ATOM 2872 O O . ASP A 1 564 ? -9.907 127.405 30.158 1.00 41.13 544 ASP A O 1
ATOM 2877 N N . GLN A 1 565 ? -9.644 125.153 29.913 1.00 46.06 545 GLN A N 1
ATOM 2878 C CA . GLN A 1 565 ? -9.925 125.088 28.479 1.00 43.84 545 GLN A CA 1
ATOM 2879 C C . GLN A 1 565 ? -11.344 124.913 28.093 1.00 43.56 545 GLN A C 1
ATOM 2880 O O . GLN A 1 565 ? -11.625 124.807 26.905 1.00 41.16 545 GLN A O 1
ATOM 2886 N N . SER A 1 566 ? -12.244 125.006 29.070 1.00 43.20 546 SER A N 1
ATOM 2887 C CA . SER A 1 566 ? -13.651 124.704 28.841 1.00 46.93 546 SER A CA 1
ATOM 2888 C C . SER A 1 566 ? -14.423 125.762 28.037 1.00 50.19 546 SER A C 1
ATOM 2889 O O . SER A 1 566 ? -14.056 126.933 28.036 1.00 46.20 546 SER A O 1
ATOM 2892 N N . PRO A 1 567 ? -15.521 125.345 27.362 1.00 57.38 547 PRO A N 1
ATOM 2893 C CA . PRO A 1 567 ? -16.327 126.280 26.593 1.00 56.37 547 PRO A CA 1
ATOM 2894 C C . PRO A 1 567 ? -16.877 127.454 27.366 1.00 59.60 547 PRO A C 1
ATOM 2895 O O . PRO A 1 567 ? -17.065 127.394 28.573 1.00 62.17 547 PRO A O 1
ATOM 2899 N N . ILE A 1 568 ? -17.085 128.535 26.633 1.00 66.26 548 ILE A N 1
ATOM 2900 C CA . ILE A 1 568 ? -17.546 129.782 27.188 1.00 67.71 548 ILE A CA 1
ATOM 2901 C C . ILE A 1 568 ? -19.030 129.904 26.831 1.00 73.45 548 ILE A C 1
ATOM 2902 O O . ILE A 1 568 ? -19.457 129.553 25.711 1.00 69.00 548 ILE A O 1
ATOM 2907 N N . LYS A 1 569 ? -19.777 130.485 27.764 1.00 76.38 549 LYS A N 1
ATOM 2908 C CA . LYS A 1 569 ? -21.243 130.611 27.709 1.00 84.84 549 LYS A CA 1
ATOM 2909 C C . LYS A 1 569 ? -21.768 131.409 26.503 1.00 73.13 549 LYS A C 1
ATOM 2910 O O . LYS A 1 569 ? -21.350 132.541 26.284 1.00 72.49 549 LYS A O 1
ATOM 2916 N N . GLY A 1 570 ? -22.686 130.834 25.728 1.00 66.31 550 GLY A N 1
ATOM 2917 C CA . GLY A 1 570 ? -23.305 131.565 24.608 1.00 59.54 550 GLY A CA 1
ATOM 2918 C C . GLY A 1 570 ? -22.349 131.994 23.511 1.00 62.10 550 GLY A C 1
ATOM 2919 O O . GLY A 1 570 ? -22.519 133.039 22.881 1.00 60.80 550 GLY A O 1
ATOM 2920 N N . SER A 1 571 ? -21.342 131.160 23.271 1.00 73.20 551 SER A N 1
ATOM 2921 C CA . SER A 1 571 ? -20.303 131.420 22.250 1.00 78.54 551 SER A CA 1
ATOM 2922 C C . SER A 1 571 ? -20.831 131.702 20.823 1.00 80.19 551 SER A C 1
ATOM 2923 O O . SER A 1 571 ? -20.162 132.419 20.034 1.00 62.91 551 SER A O 1
ATOM 2926 N N . ARG A 1 572 ? -21.999 131.115 20.506 1.00 76.22 552 ARG A N 1
ATOM 2927 C CA . ARG A 1 572 ? -22.685 131.328 19.233 1.00 77.00 552 ARG A CA 1
ATOM 2928 C C . ARG A 1 572 ? -22.939 132.798 18.965 1.00 73.58 552 ARG A C 1
ATOM 2929 O O . ARG A 1 572 ? -22.849 133.210 17.827 1.00 75.52 552 ARG A O 1
ATOM 2937 N N . ARG A 1 573 ? -23.240 133.582 20.001 1.00 73.71 553 ARG A N 1
ATOM 2938 C CA . ARG A 1 573 ? -23.493 135.019 19.835 1.00 75.95 553 ARG A CA 1
ATOM 2939 C C . ARG A 1 573 ? -22.362 135.883 20.372 1.00 69.09 553 ARG A C 1
ATOM 2940 O O . ARG A 1 573 ? -22.560 137.079 20.640 1.00 79.42 553 ARG A O 1
ATOM 2948 N N . SER A 1 574 ? -21.168 135.320 20.519 1.00 66.63 554 SER A N 1
ATOM 2949 C CA . SER A 1 574 ? -20.053 136.102 21.061 1.00 58.10 554 SER A CA 1
ATOM 2950 C C . SER A 1 574 ? -18.782 136.042 20.190 1.00 55.52 554 SER A C 1
ATOM 2951 O O . SER A 1 574 ? -18.693 135.343 19.172 1.00 51.08 554 SER A O 1
ATOM 2954 N N . ASN A 1 575 ? -17.835 136.871 20.576 1.00 49.62 555 ASN A N 1
ATOM 2955 C CA . ASN A 1 575 ? -16.598 137.051 19.852 1.00 50.55 555 ASN A CA 1
ATOM 2956 C C . ASN A 1 575 ? -15.626 137.710 20.828 1.00 48.72 555 ASN A C 1
ATOM 2957 O O . ASN A 1 575 ? -16.027 138.053 21.947 1.00 48.93 555 ASN A O 1
ATOM 2962 N N . PRO A 1 576 ? -14.340 137.847 20.451 1.00 44.53 556 PRO A N 1
ATOM 2963 C CA . PRO A 1 576 ? -13.456 138.334 21.506 1.00 45.86 556 PRO A CA 1
ATOM 2964 C C . PRO A 1 576 ? -13.789 139.736 21.976 1.00 47.56 556 PRO A C 1
ATOM 2965 O O . PRO A 1 576 ? -13.558 140.077 23.137 1.00 49.36 556 PRO A O 1
ATOM 2969 N N . ALA A 1 577 ? -14.201 140.572 21.020 1.00 51.59 557 ALA A N 1
ATOM 2970 C CA . ALA A 1 577 ? -14.533 141.961 21.322 1.00 56.78 557 ALA A CA 1
ATOM 2971 C C . ALA A 1 577 ? -15.675 141.997 22.361 1.00 55.80 557 ALA A C 1
ATOM 2972 O O . ALA A 1 577 ? -15.536 142.648 23.412 1.00 52.63 557 ALA A O 1
ATOM 2974 N N . THR A 1 578 ? -16.727 141.197 22.128 1.00 48.77 558 THR A N 1
ATOM 2975 C CA . THR A 1 578 ? -17.866 141.128 23.065 1.00 51.53 558 THR A CA 1
ATOM 2976 C C . THR A 1 578 ? -17.422 140.581 24.432 1.00 55.04 558 THR A C 1
ATOM 2977 O O . THR A 1 578 ? -17.624 141.270 25.405 1.00 52.93 558 THR A O 1
ATOM 2981 N N . TYR A 1 579 ? -16.813 139.376 24.492 1.00 57.23 559 TYR A N 1
ATOM 2982 C CA . TYR A 1 579 ? -16.383 138.700 25.758 1.00 57.91 559 TYR A CA 1
ATOM 2983 C C . TYR A 1 579 ? -15.510 139.557 26.691 1.00 53.33 559 TYR A C 1
ATOM 2984 O O . TYR A 1 579 ? -15.533 139.407 27.900 1.00 51.78 559 TYR A O 1
ATOM 2993 N N . THR A 1 580 ? -14.662 140.380 26.122 1.00 57.46 560 THR A N 1
ATOM 2994 C CA . THR A 1 580 ? -13.728 141.191 26.919 1.00 52.24 560 THR A CA 1
ATOM 2995 C C . THR A 1 580 ? -14.312 142.587 27.277 1.00 51.31 560 THR A C 1
ATOM 2996 O O . THR A 1 580 ? -13.601 143.393 27.861 1.00 51.27 560 THR A O 1
ATOM 3000 N N . GLY A 1 581 ? -15.545 142.915 26.861 1.00 51.59 561 GLY A N 1
ATOM 3001 C CA . GLY A 1 581 ? -16.137 144.265 27.167 1.00 55.68 561 GLY A CA 1
ATOM 3002 C C . GLY A 1 581 ? -15.784 145.466 26.267 1.00 59.49 561 GLY A C 1
ATOM 3003 O O . GLY A 1 581 ? -16.396 146.540 26.403 1.00 67.03 561 GLY A O 1
ATOM 3004 N N . MET A 1 582 ? -14.850 145.288 25.321 1.00 57.41 562 MET A N 1
ATOM 3005 C CA . MET A 1 582 ? -14.355 146.396 24.483 1.00 56.63 562 MET A CA 1
ATOM 3006 C C . MET A 1 582 ? -15.332 146.844 23.398 1.00 51.81 562 MET A C 1
ATOM 3007 O O . MET A 1 582 ? -15.175 147.947 22.873 1.00 52.65 562 MET A O 1
ATOM 3012 N N . LEU A 1 583 ? -16.310 146.012 23.024 1.00 49.76 563 LEU A N 1
ATOM 3013 C CA . LEU A 1 583 ? -17.170 146.332 21.877 1.00 51.63 563 LEU A CA 1
ATOM 3014 C C . LEU A 1 583 ? -18.058 147.561 22.192 1.00 59.86 563 LEU A C 1
ATOM 3015 O O . LEU A 1 583 ? -18.210 148.427 21.329 1.00 58.09 563 LEU A O 1
ATOM 3020 N N . GLU A 1 584 ? -18.571 147.705 23.418 1.00 65.38 564 GLU A N 1
ATOM 3021 C CA . GLU A 1 584 ? -19.392 148.941 23.740 1.00 77.59 564 GLU A CA 1
ATOM 3022 C C . GLU A 1 584 ? -18.616 150.304 23.644 1.00 62.51 564 GLU A C 1
ATOM 3023 O O . GLU A 1 584 ? -19.111 151.223 22.956 1.00 54.50 564 GLU A O 1
ATOM 3029 N N . PRO A 1 585 ? -17.406 150.416 24.283 1.00 59.36 565 PRO A N 1
ATOM 3030 C CA . PRO A 1 585 ? -16.567 151.626 24.009 1.00 54.75 565 PRO A CA 1
ATOM 3031 C C . PRO A 1 585 ? -16.389 151.895 22.512 1.00 58.53 565 PRO A C 1
ATOM 3032 O O . PRO A 1 585 ? -16.541 153.021 22.078 1.00 60.08 565 PRO A O 1
ATOM 3036 N N . ILE A 1 586 ? -16.160 150.851 21.711 1.00 58.49 566 ILE A N 1
ATOM 3037 C CA . ILE A 1 586 ? -16.007 151.024 20.243 1.00 57.36 566 ILE A CA 1
ATOM 3038 C C . ILE A 1 586 ? -17.266 151.585 19.539 1.00 53.71 566 ILE A C 1
ATOM 3039 O O . ILE A 1 586 ? -17.153 152.455 18.639 1.00 48.83 566 ILE A O 1
ATOM 3044 N N . ARG A 1 587 ? -18.440 151.076 19.925 1.00 56.26 567 ARG A N 1
ATOM 3045 C CA . ARG A 1 587 ? -19.712 151.562 19.383 1.00 60.35 567 ARG A CA 1
ATOM 3046 C C . ARG A 1 587 ? -19.963 153.049 19.719 1.00 57.96 567 ARG A C 1
ATOM 3047 O O . ARG A 1 587 ? -20.481 153.806 18.856 1.00 53.48 567 ARG A O 1
ATOM 3055 N N . LYS A 1 588 ? -19.550 153.446 20.928 1.00 63.22 568 LYS A N 1
ATOM 3056 C CA . LYS A 1 588 ? -19.618 154.867 21.389 1.00 70.87 568 LYS A CA 1
ATOM 3057 C C . LYS A 1 588 ? -18.687 155.779 20.616 1.00 64.22 568 LYS A C 1
ATOM 3058 O O . LYS A 1 588 ? -19.065 156.905 20.216 1.00 60.59 568 LYS A O 1
ATOM 3064 N N . THR A 1 589 ? -17.472 155.297 20.403 1.00 56.95 569 THR A N 1
ATOM 3065 C CA . THR A 1 589 ? -16.575 155.961 19.475 1.00 59.30 569 THR A CA 1
ATOM 3066 C C . THR A 1 589 ? -17.243 156.144 18.095 1.00 65.03 569 THR A C 1
ATOM 3067 O O . THR A 1 589 ? -17.332 157.296 17.620 1.00 55.92 569 THR A O 1
ATOM 3071 N N . PHE A 1 590 ? -17.773 155.053 17.496 1.00 63.21 570 PHE A N 1
ATOM 3072 C CA . PHE A 1 590 ? -18.493 155.159 16.182 1.00 65.77 570 PHE A CA 1
ATOM 3073 C C . PHE A 1 590 ? -19.705 156.133 16.239 1.00 67.23 570 PHE A C 1
ATOM 3074 O O . PHE A 1 590 ? -19.874 156.951 15.324 1.00 59.66 570 PHE A O 1
ATOM 3082 N N . ALA A 1 591 ? -20.499 156.052 17.323 1.00 62.36 571 ALA A N 1
ATOM 3083 C CA . ALA A 1 591 ? -21.642 156.986 17.605 1.00 68.81 571 ALA A CA 1
ATOM 3084 C C . ALA A 1 591 ? -21.288 158.501 17.682 1.00 67.01 571 ALA A C 1
ATOM 3085 O O . ALA A 1 591 ? -21.815 159.277 16.869 1.00 66.06 571 ALA A O 1
ATOM 3087 N N . LYS A 1 592 ? -20.450 158.906 18.663 1.00 68.73 572 LYS A N 1
ATOM 3088 C CA . LYS A 1 592 ? -19.913 160.300 18.757 1.00 71.33 572 LYS A CA 1
ATOM 3089 C C . LYS A 1 592 ? -19.420 160.840 17.405 1.00 70.16 572 LYS A C 1
ATOM 3090 O O . LYS A 1 592 ? -19.833 161.921 16.996 1.00 68.75 572 LYS A O 1
ATOM 3096 N N . ALA A 1 593 ? -18.530 160.102 16.735 1.00 67.13 573 ALA A N 1
ATOM 3097 C CA . ALA A 1 593 ? -17.854 160.619 15.532 1.00 70.83 573 ALA A CA 1
ATOM 3098 C C . ALA A 1 593 ? -18.805 160.787 14.348 1.00 71.10 573 ALA A C 1
ATOM 3099 O O . ALA A 1 593 ? -18.456 161.482 13.403 1.00 65.94 573 ALA A O 1
ATOM 3101 N N . ASN A 1 594 ? -19.980 160.150 14.400 1.00 63.42 574 ASN A N 1
ATOM 3102 C CA . ASN A 1 594 ? -20.984 160.225 13.326 1.00 71.15 574 ASN A CA 1
ATOM 3103 C C . ASN A 1 594 ? -22.347 160.896 13.702 1.00 67.57 574 ASN A C 1
ATOM 3104 O O . ASN A 1 594 ? -23.277 160.841 12.905 1.00 61.49 574 ASN A O 1
ATOM 3109 N N . GLY A 1 595 ? -22.467 161.509 14.891 1.00 64.00 575 GLY A N 1
ATOM 3110 C CA . GLY A 1 595 ? -23.769 162.061 15.379 1.00 65.27 575 GLY A CA 1
ATOM 3111 C C . GLY A 1 595 ? -24.968 161.096 15.311 1.00 72.10 575 GLY A C 1
ATOM 3112 O O . GLY A 1 595 ? -26.125 161.521 15.037 1.00 56.96 575 GLY A O 1
ATOM 3113 N N . VAL A 1 596 ? -24.695 159.795 15.513 1.00 68.30 576 VAL A N 1
ATOM 3114 C CA . VAL A 1 596 ? -25.756 158.778 15.687 1.00 69.05 576 VAL A CA 1
ATOM 3115 C C . VAL A 1 596 ? -25.574 158.283 17.118 1.00 65.91 576 VAL A C 1
ATOM 3116 O O . VAL A 1 596 ? -24.754 158.873 17.855 1.00 54.17 576 VAL A O 1
ATOM 3120 N N . LYS A 1 597 ? -26.337 157.244 17.512 1.00 63.72 577 LYS A N 1
ATOM 3121 C CA . LYS A 1 597 ? -26.243 156.637 18.870 1.00 71.44 577 LYS A CA 1
ATOM 3122 C C . LYS A 1 597 ? -25.567 155.202 18.817 1.00 63.61 577 LYS A C 1
ATOM 3123 O O . LYS A 1 597 ? -25.682 154.508 17.766 1.00 64.37 577 LYS A O 1
ATOM 3129 N N . PRO A 1 598 ? -24.882 154.760 19.923 1.00 59.36 578 PRO A N 1
ATOM 3130 C CA . PRO A 1 598 ? -24.165 153.435 19.953 1.00 57.31 578 PRO A CA 1
ATOM 3131 C C . PRO A 1 598 ? -24.993 152.167 19.529 1.00 61.96 578 PRO A C 1
ATOM 3132 O O . PRO A 1 598 ? -24.447 151.242 18.886 1.00 60.35 578 PRO A O 1
ATOM 3136 N N . ALA A 1 599 ? -26.279 152.135 19.900 1.00 59.05 579 ALA A N 1
ATOM 3137 C CA . ALA A 1 599 ? -27.178 150.990 19.615 1.00 63.64 579 ALA A CA 1
ATOM 3138 C C . ALA A 1 599 ? -27.369 150.675 18.105 1.00 67.94 579 ALA A C 1
ATOM 3139 O O . ALA A 1 599 ? -27.660 149.504 17.770 1.00 61.66 579 ALA A O 1
ATOM 3141 N N . LEU A 1 600 ? -27.194 151.686 17.213 1.00 60.42 580 LEU A N 1
ATOM 3142 C CA . LEU A 1 600 ? -27.177 151.472 15.722 1.00 63.06 580 LEU A CA 1
ATOM 3143 C C . LEU A 1 600 ? -26.179 150.397 15.277 1.00 62.22 580 LEU A C 1
ATOM 3144 O O . LEU A 1 600 ? -26.415 149.708 14.240 1.00 57.09 580 LEU A O 1
ATOM 3149 N N . PHE A 1 601 ? -25.069 150.306 16.040 1.00 66.00 581 PHE A N 1
ATOM 3150 C CA . PHE A 1 601 ? -23.923 149.388 15.783 1.00 71.31 581 PHE A CA 1
ATOM 3151 C C . PHE A 1 601 ? -23.913 148.082 16.615 1.00 67.22 581 PHE A C 1
ATOM 3152 O O . PHE A 1 601 ? -22.944 147.340 16.554 1.00 70.26 581 PHE A O 1
ATOM 3160 N N . SER A 1 602 ? -24.989 147.802 17.362 1.00 63.47 582 SER A N 1
ATOM 3161 C CA . SER A 1 602 ? -25.094 146.635 18.265 1.00 65.56 582 SER A CA 1
ATOM 3162 C C . SER A 1 602 ? -25.963 145.503 17.660 1.00 70.81 582 SER A C 1
ATOM 3163 O O . SER A 1 602 ? -26.709 145.723 16.667 1.00 59.48 582 SER A O 1
ATOM 3166 N N . PRO A 1 603 ? -25.909 144.298 18.278 1.00 78.82 583 PRO A N 1
ATOM 3167 C CA . PRO A 1 603 ? -26.813 143.209 17.832 1.00 81.16 583 PRO A CA 1
ATOM 3168 C C . PRO A 1 603 ? -28.351 143.536 17.900 1.00 82.88 583 PRO A C 1
ATOM 3169 O O . PRO A 1 603 ? -29.083 143.131 16.997 1.00 82.53 583 PRO A O 1
ATOM 3173 N N . ASN A 1 604 ? -28.822 144.305 18.891 1.00 86.17 584 ASN A N 1
ATOM 3174 C CA . ASN A 1 604 ? -30.267 144.696 18.958 1.00 90.97 584 ASN A CA 1
ATOM 3175 C C . ASN A 1 604 ? -30.699 145.913 18.072 1.00 91.13 584 ASN A C 1
ATOM 3176 O O . ASN A 1 604 ? -31.824 146.394 18.205 1.00 92.11 584 ASN A O 1
ATOM 3181 N N . SER A 1 605 ? -29.820 146.385 17.169 1.00 84.23 585 SER A N 1
ATOM 3182 C CA . SER A 1 605 ? -30.157 147.414 16.164 1.00 76.68 585 SER A CA 1
ATOM 3183 C C . SER A 1 605 ? -31.150 146.893 15.124 1.00 78.56 585 SER A C 1
ATOM 3184 O O . SER A 1 605 ? -31.058 145.731 14.666 1.00 65.28 585 SER A O 1
ATOM 3187 N N . GLU A 1 606 ? -32.042 147.785 14.686 1.00 74.67 586 GLU A N 1
ATOM 3188 C CA . GLU A 1 606 ? -32.908 147.489 13.545 1.00 72.92 586 GLU A CA 1
ATOM 3189 C C . GLU A 1 606 ? -32.113 147.532 12.210 1.00 69.51 586 GLU A C 1
ATOM 3190 O O . GLU A 1 606 ? -32.573 146.950 11.230 1.00 62.12 586 GLU A O 1
ATOM 3196 N N . GLY A 1 607 ? -30.946 148.204 12.170 1.00 62.10 587 GLY A N 1
ATOM 3197 C CA . GLY A 1 607 ? -29.990 148.093 11.037 1.00 65.80 587 GLY A CA 1
ATOM 3198 C C . GLY A 1 607 ? -29.118 146.817 11.007 1.00 66.02 587 GLY A C 1
ATOM 3199 O O . GLY A 1 607 ? -28.387 146.608 10.030 1.00 67.30 587 GLY A O 1
ATOM 3200 N N . ALA A 1 608 ? -29.172 145.989 12.067 1.00 60.79 588 ALA A N 1
ATOM 3201 C CA . ALA A 1 608 ? -28.455 144.701 12.106 1.00 71.93 588 ALA A CA 1
ATOM 3202 C C . ALA A 1 608 ? -29.123 143.719 11.154 1.00 77.18 588 ALA A C 1
ATOM 3203 O O . ALA A 1 608 ? -30.326 143.816 10.856 1.00 68.69 588 ALA A O 1
ATOM 3205 N N . CYS A 1 609 ? -28.346 142.759 10.686 1.00 73.21 589 CYS A N 1
ATOM 3206 C CA . CYS A 1 609 ? -28.904 141.785 9.790 1.00 76.12 589 CYS A CA 1
ATOM 3207 C C . CYS A 1 609 ? -30.029 141.025 10.541 1.00 78.70 589 CYS A C 1
ATOM 3208 O O . CYS A 1 609 ? -29.831 140.619 11.696 1.00 65.90 589 CYS A O 1
ATOM 3211 N N . PRO A 1 610 ? -31.220 140.885 9.903 1.00 84.40 590 PRO A N 1
ATOM 3212 C CA . PRO A 1 610 ? -32.354 140.286 10.620 1.00 85.00 590 PRO A CA 1
ATOM 3213 C C . PRO A 1 610 ? -32.151 138.830 11.051 1.00 87.73 590 PRO A C 1
ATOM 3214 O O . PRO A 1 610 ? -32.694 138.430 12.085 1.00 86.69 590 PRO A O 1
ATOM 3218 N N . THR A 1 611 ? -31.380 138.050 10.294 1.00 79.44 591 THR A N 1
ATOM 3219 C CA . THR A 1 611 ? -31.200 136.636 10.645 1.00 84.47 591 THR A CA 1
ATOM 3220 C C . THR A 1 611 ? -29.896 136.335 11.414 1.00 86.64 591 THR A C 1
ATOM 3221 O O . THR A 1 611 ? -29.839 135.307 12.083 1.00 88.26 591 THR A O 1
ATOM 3225 N N . CYS A 1 612 ? -28.891 137.230 11.363 1.00 92.36 592 CYS A N 1
ATOM 3226 C CA . CYS A 1 612 ? -27.655 137.085 12.185 1.00 90.46 592 CYS A CA 1
ATOM 3227 C C . CYS A 1 612 ? -27.344 138.237 13.207 1.00 90.97 592 CYS A C 1
ATOM 3228 O O . CYS A 1 612 ? -27.816 138.113 14.312 1.00 89.73 592 CYS A O 1
ATOM 3231 N N . LYS A 1 613 ? -26.636 139.335 12.822 1.00 96.57 593 LYS A N 1
ATOM 3232 C CA . LYS A 1 613 ? -25.713 140.207 13.698 1.00 81.48 593 LYS A CA 1
ATOM 3233 C C . LYS A 1 613 ? -24.192 139.733 13.768 1.00 77.89 593 LYS A C 1
ATOM 3234 O O . LYS A 1 613 ? -23.249 140.536 13.700 1.00 68.93 593 LYS A O 1
ATOM 3240 N N . GLY A 1 614 ? -23.978 138.421 13.922 1.00 69.34 594 GLY A N 1
ATOM 3241 C CA . GLY A 1 614 ? -22.649 137.803 14.014 1.00 66.34 594 GLY A CA 1
ATOM 3242 C C . GLY A 1 614 ? -22.003 137.429 12.684 1.00 62.13 594 GLY A C 1
ATOM 3243 O O . GLY A 1 614 ? -20.838 137.004 12.645 1.00 65.53 594 GLY A O 1
ATOM 3244 N N . ALA A 1 615 ? -22.786 137.502 11.611 1.00 61.58 595 ALA A N 1
ATOM 3245 C CA . ALA A 1 615 ? -22.373 137.313 10.199 1.00 67.40 595 ALA A CA 1
ATOM 3246 C C . ALA A 1 615 ? -22.188 135.836 9.753 1.00 71.03 595 ALA A C 1
ATOM 3247 O O . ALA A 1 615 ? -21.780 135.557 8.599 1.00 63.25 595 ALA A O 1
ATOM 3249 N N . GLY A 1 616 ? -22.469 134.918 10.672 1.00 62.28 596 GLY A N 1
ATOM 3250 C CA . GLY A 1 616 ? -22.751 133.536 10.346 1.00 68.95 596 GLY A CA 1
ATOM 3251 C C . GLY A 1 616 ? -24.042 133.077 11.033 1.00 70.62 596 GLY A C 1
ATOM 3252 O O . GLY A 1 616 ? -24.529 133.723 12.005 1.00 55.43 596 GLY A O 1
ATOM 3253 N N . VAL A 1 617 ? -24.584 131.960 10.522 1.00 77.41 597 VAL A N 1
ATOM 3254 C CA . VAL A 1 617 ? -25.777 131.268 11.087 1.00 80.25 597 VAL A CA 1
ATOM 3255 C C . VAL A 1 617 ? -25.430 129.810 11.502 1.00 80.75 597 VAL A C 1
ATOM 3256 O O . VAL A 1 617 ? -24.353 129.293 11.133 1.00 78.09 597 VAL A O 1
ATOM 3260 N N . ILE A 1 618 ? -26.359 129.186 12.245 1.00 84.29 598 ILE A N 1
ATOM 3261 C CA . ILE A 1 618 ? -26.323 127.764 12.743 1.00 96.49 598 ILE A CA 1
ATOM 3262 C C . ILE A 1 618 ? -24.927 127.187 12.952 1.00 96.80 598 ILE A C 1
ATOM 3263 O O . ILE A 1 618 ? -24.276 127.490 13.944 1.00 114.01 598 ILE A O 1
ATOM 3268 N N . VAL A 1 628 ? -20.695 123.672 11.341 1.00 91.64 608 VAL A N 1
ATOM 3269 C CA . VAL A 1 628 ? -21.671 124.308 12.222 1.00 95.82 608 VAL A CA 1
ATOM 3270 C C . VAL A 1 628 ? -21.796 125.796 11.773 1.00 98.63 608 VAL A C 1
ATOM 3271 O O . VAL A 1 628 ? -22.832 126.171 11.197 1.00 95.65 608 VAL A O 1
ATOM 3275 N N . ALA A 1 629 ? -20.729 126.593 11.911 1.00 95.43 609 ALA A N 1
ATOM 3276 C CA . ALA A 1 629 ? -20.766 128.036 11.597 1.00 86.21 609 ALA A CA 1
ATOM 3277 C C . ALA A 1 629 ? -20.600 128.289 10.098 1.00 86.67 609 ALA A C 1
ATOM 3278 O O . ALA A 1 629 ? -19.533 128.043 9.562 1.00 86.91 609 ALA A O 1
ATOM 3280 N N . THR A 1 630 ? -21.649 128.812 9.448 1.00 91.91 610 THR A N 1
ATOM 3281 C CA . THR A 1 630 ? -21.665 129.141 8.003 1.00 83.95 610 THR A CA 1
ATOM 3282 C C . THR A 1 630 ? -21.939 130.647 7.777 1.00 83.34 610 THR A C 1
ATOM 3283 O O . THR A 1 630 ? -22.634 131.262 8.575 1.00 77.85 610 THR A O 1
ATOM 3287 N N . THR A 1 631 ? -21.425 131.212 6.676 1.00 79.74 611 THR A N 1
ATOM 3288 C CA . THR A 1 631 ? -21.617 132.642 6.354 1.00 78.99 611 THR A CA 1
ATOM 3289 C C . THR A 1 631 ? -23.057 132.949 5.995 1.00 76.64 611 THR A C 1
ATOM 3290 O O . THR A 1 631 ? -23.655 132.263 5.193 1.00 72.10 611 THR A O 1
ATOM 3294 N N . CYS A 1 632 ? -23.584 134.018 6.581 1.00 80.06 612 CYS A N 1
ATOM 3295 C CA . CYS A 1 632 ? -24.991 134.387 6.441 1.00 77.27 612 CYS A CA 1
ATOM 3296 C C . CYS A 1 632 ? -25.332 134.964 5.039 1.00 74.79 612 CYS A C 1
ATOM 3297 O O . CYS A 1 632 ? -24.676 135.883 4.578 1.00 66.09 612 CYS A O 1
ATOM 3300 N N . GLU A 1 633 ? -26.346 134.400 4.384 1.00 73.00 613 GLU A N 1
ATOM 3301 C CA . GLU A 1 633 ? -26.756 134.800 3.026 1.00 83.26 613 GLU A CA 1
ATOM 3302 C C . GLU A 1 633 ? -27.411 136.177 2.964 1.00 81.58 613 GLU A C 1
ATOM 3303 O O . GLU A 1 633 ? -27.139 136.958 2.042 1.00 83.02 613 GLU A O 1
ATOM 3309 N N . ASP A 1 634 ? -28.296 136.460 3.912 1.00 78.48 614 ASP A N 1
ATOM 3310 C CA . ASP A 1 634 ? -29.026 137.733 3.910 1.00 81.81 614 ASP A CA 1
ATOM 3311 C C . ASP A 1 634 ? -28.069 138.937 3.789 1.00 82.72 614 ASP A C 1
ATOM 3312 O O . ASP A 1 634 ? -28.157 139.692 2.824 1.00 85.50 614 ASP A O 1
ATOM 3317 N N . CYS A 1 635 ? -27.129 139.060 4.733 1.00 79.83 615 CYS A N 1
ATOM 3318 C CA . CYS A 1 635 ? -26.147 140.164 4.763 1.00 72.36 615 CYS A CA 1
ATOM 3319 C C . CYS A 1 635 ? -24.804 139.866 4.047 1.00 80.44 615 CYS A C 1
ATOM 3320 O O . CYS A 1 635 ? -23.955 140.776 3.900 1.00 72.86 615 CYS A O 1
ATOM 3323 N N . GLY A 1 636 ? -24.584 138.607 3.641 1.00 77.70 616 GLY A N 1
ATOM 3324 C CA . GLY A 1 636 ? -23.344 138.215 2.945 1.00 76.52 616 GLY A CA 1
ATOM 3325 C C . GLY A 1 636 ? -22.100 138.253 3.833 1.00 80.02 616 GLY A C 1
ATOM 3326 O O . GLY A 1 636 ? -20.976 138.513 3.371 1.00 82.19 616 GLY A O 1
ATOM 3327 N N . GLY A 1 637 ? -22.291 137.971 5.116 1.00 76.44 617 GLY A N 1
ATOM 3328 C CA . GLY A 1 637 ? -21.240 138.196 6.092 1.00 69.61 617 GLY A CA 1
ATOM 3329 C C . GLY A 1 637 ? -21.059 139.635 6.558 1.00 64.07 617 GLY A C 1
ATOM 3330 O O . GLY A 1 637 ? -20.292 139.838 7.479 1.00 62.85 617 GLY A O 1
ATOM 3331 N N . LYS A 1 638 ? -21.769 140.622 5.984 1.00 66.92 618 LYS A N 1
ATOM 3332 C CA . LYS A 1 638 ? -21.593 142.063 6.359 1.00 71.32 618 LYS A CA 1
ATOM 3333 C C . LYS A 1 638 ? -22.011 142.498 7.788 1.00 66.62 618 LYS A C 1
ATOM 3334 O O . LYS A 1 638 ? -21.499 143.521 8.292 1.00 55.37 618 LYS A O 1
ATOM 3340 N N . ARG A 1 639 ? -22.953 141.759 8.395 1.00 63.41 619 ARG A N 1
ATOM 3341 C CA . ARG A 1 639 ? -23.473 141.977 9.772 1.00 70.34 619 ARG A CA 1
ATOM 3342 C C . ARG A 1 639 ? -24.607 143.026 9.891 1.00 67.21 619 ARG A C 1
ATOM 3343 O O . ARG A 1 639 ? -25.563 142.806 10.637 1.00 57.02 619 ARG A O 1
ATOM 3351 N N . PHE A 1 640 ? -24.452 144.145 9.177 1.00 65.68 620 PHE A N 1
ATOM 3352 C CA . PHE A 1 640 ? -25.371 145.312 9.182 1.00 73.35 620 PHE A CA 1
ATOM 3353 C C . PHE A 1 640 ? -25.754 145.748 7.752 1.00 67.12 620 PHE A C 1
ATOM 3354 O O . PHE A 1 640 ? -24.989 145.513 6.794 1.00 64.47 620 PHE A O 1
ATOM 3362 N N . GLN A 1 641 ? -26.903 146.408 7.598 1.00 62.60 621 GLN A N 1
ATOM 3363 C CA . GLN A 1 641 ? -27.274 146.900 6.255 1.00 70.75 621 GLN A CA 1
ATOM 3364 C C . GLN A 1 641 ? -26.275 147.992 5.799 1.00 72.44 621 GLN A C 1
ATOM 3365 O O . GLN A 1 641 ? -25.658 148.633 6.672 1.00 64.74 621 GLN A O 1
ATOM 3371 N N . PRO A 1 642 ? -26.103 148.195 4.458 1.00 79.82 622 PRO A N 1
ATOM 3372 C CA . PRO A 1 642 ? -25.102 149.174 3.909 1.00 82.17 622 PRO A CA 1
ATOM 3373 C C . PRO A 1 642 ? -25.200 150.648 4.386 1.00 75.31 622 PRO A C 1
ATOM 3374 O O . PRO A 1 642 ? -24.184 151.363 4.351 1.00 72.98 622 PRO A O 1
ATOM 3378 N N . SER A 1 643 ? -26.385 151.096 4.806 1.00 66.51 623 SER A N 1
ATOM 3379 C CA . SER A 1 643 ? -26.520 152.431 5.439 1.00 72.46 623 SER A CA 1
ATOM 3380 C C . SER A 1 643 ? -25.828 152.528 6.823 1.00 70.27 623 SER A C 1
ATOM 3381 O O . SER A 1 643 ? -25.300 153.591 7.168 1.00 76.48 623 SER A O 1
ATOM 3384 N N . VAL A 1 644 ? -25.827 151.445 7.608 1.00 62.73 624 VAL A N 1
ATOM 3385 C CA . VAL A 1 644 ? -25.026 151.412 8.863 1.00 65.72 624 VAL A CA 1
ATOM 3386 C C . VAL A 1 644 ? -23.481 151.527 8.616 1.00 63.30 624 VAL A C 1
ATOM 3387 O O . VAL A 1 644 ? -22.732 152.187 9.377 1.00 52.27 624 VAL A O 1
ATOM 3391 N N . LEU A 1 645 ? -23.039 150.909 7.523 1.00 65.38 625 LEU A N 1
ATOM 3392 C CA . LEU A 1 645 ? -21.628 150.911 7.106 1.00 67.10 625 LEU A CA 1
ATOM 3393 C C . LEU A 1 645 ? -21.216 152.212 6.370 1.00 68.93 625 LEU A C 1
ATOM 3394 O O . LEU A 1 645 ? -20.049 152.314 5.945 1.00 70.74 625 LEU A O 1
ATOM 3399 N N . GLN A 1 646 ? -22.149 153.177 6.191 1.00 64.20 626 GLN A N 1
ATOM 3400 C CA . GLN A 1 646 ? -21.781 154.572 5.841 1.00 70.30 626 GLN A CA 1
ATOM 3401 C C . GLN A 1 646 ? -21.019 155.323 6.949 1.00 68.29 626 GLN A C 1
ATOM 3402 O O . GLN A 1 646 ? -20.272 156.271 6.657 1.00 58.14 626 GLN A O 1
ATOM 3408 N N . TYR A 1 647 ? -21.196 154.892 8.202 1.00 64.68 627 TYR A N 1
ATOM 3409 C CA . TYR A 1 647 ? -20.589 155.554 9.357 1.00 61.27 627 TYR A CA 1
ATOM 3410 C C . TYR A 1 647 ? -19.259 154.923 9.629 1.00 64.58 627 TYR A C 1
ATOM 3411 O O . TYR A 1 647 ? -19.197 153.709 9.852 1.00 63.99 627 TYR A O 1
ATOM 3420 N N . ARG A 1 648 ? -18.216 155.771 9.611 1.00 65.55 628 ARG A N 1
ATOM 3421 C CA . ARG A 1 648 ? -16.804 155.382 9.732 1.00 62.54 628 ARG A CA 1
ATOM 3422 C C . ARG A 1 648 ? -16.058 156.249 10.726 1.00 61.09 628 ARG A C 1
ATOM 3423 O O . ARG A 1 648 ? -16.483 157.350 11.042 1.00 68.04 628 ARG A O 1
ATOM 3431 N N . VAL A 1 649 ? -14.989 155.672 11.261 1.00 63.97 629 VAL A N 1
ATOM 3432 C CA . VAL A 1 649 ? -13.927 156.329 12.021 1.00 61.53 629 VAL A CA 1
ATOM 3433 C C . VAL A 1 649 ? -12.595 155.737 11.501 1.00 68.23 629 VAL A C 1
ATOM 3434 O O . VAL A 1 649 ? -12.544 154.562 11.060 1.00 61.14 629 VAL A O 1
ATOM 3438 N N . GLY A 1 650 ? -11.533 156.536 11.553 1.00 64.78 630 GLY A N 1
ATOM 3439 C CA . GLY A 1 650 ? -10.254 156.208 10.907 1.00 66.25 630 GLY A CA 1
ATOM 3440 C C . GLY A 1 650 ? -10.365 155.610 9.512 1.00 66.05 630 GLY A C 1
ATOM 3441 O O . GLY A 1 650 ? -9.509 154.840 9.129 1.00 72.14 630 GLY A O 1
ATOM 3442 N N . GLY A 1 651 ? -11.403 155.980 8.750 1.00 66.28 631 GLY A N 1
ATOM 3443 C CA . GLY A 1 651 ? -11.668 155.427 7.412 1.00 62.28 631 GLY A CA 1
ATOM 3444 C C . GLY A 1 651 ? -12.256 154.005 7.390 1.00 65.50 631 GLY A C 1
ATOM 3445 O O . GLY A 1 651 ? -12.350 153.391 6.318 1.00 59.10 631 GLY A O 1
ATOM 3446 N N . ARG A 1 652 ? -12.699 153.497 8.547 1.00 58.41 632 ARG A N 1
ATOM 3447 C CA . ARG A 1 652 ? -13.170 152.103 8.689 1.00 59.59 632 ARG A CA 1
ATOM 3448 C C . ARG A 1 652 ? -14.617 152.039 9.198 1.00 58.97 632 ARG A C 1
ATOM 3449 O O . ARG A 1 652 ? -14.928 152.701 10.184 1.00 58.62 632 ARG A O 1
ATOM 3457 N N . ASP A 1 653 ? -15.477 151.225 8.568 1.00 53.96 633 ASP A N 1
ATOM 3458 C CA . ASP A 1 653 ? -16.804 150.954 9.134 1.00 53.46 633 ASP A CA 1
ATOM 3459 C C . ASP A 1 653 ? -16.702 149.861 10.232 1.00 64.83 633 ASP A C 1
ATOM 3460 O O . ASP A 1 653 ? -15.665 149.164 10.390 1.00 56.74 633 ASP A O 1
ATOM 3465 N N . ILE A 1 654 ? -17.789 149.697 10.984 1.00 59.72 634 ILE A N 1
ATOM 3466 C CA . ILE A 1 654 ? -17.829 148.724 12.082 1.00 60.55 634 ILE A CA 1
ATOM 3467 C C . ILE A 1 654 ? -17.583 147.253 11.600 1.00 56.54 634 ILE A C 1
ATOM 3468 O O . ILE A 1 654 ? -17.060 146.437 12.361 1.00 50.29 634 ILE A O 1
ATOM 3473 N N . SER A 1 655 ? -17.957 146.962 10.350 1.00 52.97 635 SER A N 1
ATOM 3474 C CA . SER A 1 655 ? -17.813 145.633 9.718 1.00 59.85 635 SER A CA 1
ATOM 3475 C C . SER A 1 655 ? -16.335 145.273 9.565 1.00 58.66 635 SER A C 1
ATOM 3476 O O . SER A 1 655 ? -15.915 144.114 9.744 1.00 53.74 635 SER A O 1
ATOM 3479 N N . GLU A 1 656 ? -15.575 146.292 9.169 1.00 57.58 636 GLU A N 1
ATOM 3480 C CA . GLU A 1 656 ? -14.133 146.225 9.031 1.00 59.57 636 GLU A CA 1
ATOM 3481 C C . GLU A 1 656 ? -13.426 146.100 10.359 1.00 60.81 636 GLU A C 1
ATOM 3482 O O . GLU A 1 656 ? -12.410 145.398 10.419 1.00 56.26 636 GLU A O 1
ATOM 3488 N N . VAL A 1 657 ? -13.938 146.749 11.407 1.00 55.08 637 VAL A N 1
ATOM 3489 C CA . VAL A 1 657 ? -13.360 146.607 12.760 1.00 55.57 637 VAL A CA 1
ATOM 3490 C C . VAL A 1 657 ? -13.477 145.162 13.299 1.00 55.53 637 VAL A C 1
ATOM 3491 O O . VAL A 1 657 ? -12.537 144.602 13.877 1.00 57.91 637 VAL A O 1
ATOM 3495 N N . PHE A 1 658 ? -14.644 144.575 13.128 1.00 54.10 638 PHE A N 1
ATOM 3496 C CA . PHE A 1 658 ? -14.848 143.169 13.496 1.00 53.67 638 PHE A CA 1
ATOM 3497 C C . PHE A 1 658 ? -13.860 142.247 12.739 1.00 48.49 638 PHE A C 1
ATOM 3498 O O . PHE A 1 658 ? -13.389 141.268 13.278 1.00 47.01 638 PHE A O 1
ATOM 3506 N N . ALA A 1 659 ? -13.576 142.576 11.481 1.00 45.62 639 ALA A N 1
ATOM 3507 C CA . ALA A 1 659 ? -12.645 141.821 10.684 1.00 51.85 639 ALA A CA 1
ATOM 3508 C C . ALA A 1 659 ? -11.157 141.978 11.051 1.00 51.07 639 ALA A C 1
ATOM 3509 O O . ALA A 1 659 ? -10.343 141.169 10.600 1.00 53.94 639 ALA A O 1
ATOM 3511 N N . MET A 1 660 ? -10.790 142.976 11.842 1.00 45.19 640 MET A N 1
ATOM 3512 C CA . MET A 1 660 ? -9.373 143.199 12.137 1.00 47.17 640 MET A CA 1
ATOM 3513 C C . MET A 1 660 ? -8.775 142.236 13.121 1.00 49.53 640 MET A C 1
ATOM 3514 O O . MET A 1 660 ? -9.407 141.995 14.150 1.00 49.15 640 MET A O 1
ATOM 3519 N N . PRO A 1 661 ? -7.494 141.821 12.901 1.00 50.41 641 PRO A N 1
ATOM 3520 C CA . PRO A 1 661 ? -6.749 141.171 13.965 1.00 49.93 641 PRO A CA 1
ATOM 3521 C C . PRO A 1 661 ? -6.550 142.091 15.142 1.00 46.84 641 PRO A C 1
ATOM 3522 O O . PRO A 1 661 ? -6.432 143.312 14.955 1.00 45.50 641 PRO A O 1
ATOM 3526 N N . VAL A 1 662 ? -6.473 141.478 16.315 1.00 40.43 642 VAL A N 1
ATOM 3527 C CA . VAL A 1 662 ? -6.073 142.109 17.559 1.00 41.76 642 VAL A CA 1
ATOM 3528 C C . VAL A 1 662 ? -4.854 142.996 17.336 1.00 51.97 642 VAL A C 1
ATOM 3529 O O . VAL A 1 662 ? -4.931 144.158 17.634 1.00 50.90 642 VAL A O 1
ATOM 3533 N N . ALA A 1 663 ? -3.739 142.462 16.825 1.00 50.53 643 ALA A N 1
ATOM 3534 C CA . ALA A 1 663 ? -2.544 143.289 16.665 1.00 50.21 643 ALA A CA 1
ATOM 3535 C C . ALA A 1 663 ? -2.788 144.580 15.833 1.00 49.29 643 ALA A C 1
ATOM 3536 O O . ALA A 1 663 ? -2.271 145.570 16.202 1.00 51.72 643 ALA A O 1
ATOM 3538 N N . GLU A 1 664 ? -3.562 144.547 14.744 1.00 50.59 644 GLU A N 1
ATOM 3539 C CA . GLU A 1 664 ? -3.967 145.781 14.021 1.00 57.45 644 GLU A CA 1
ATOM 3540 C C . GLU A 1 664 ? -4.986 146.631 14.851 1.00 64.58 644 GLU A C 1
ATOM 3541 O O . GLU A 1 664 ? -4.834 147.858 14.917 1.00 58.03 644 GLU A O 1
ATOM 3547 N N . ALA A 1 665 ? -5.997 145.999 15.486 1.00 52.98 645 ALA A N 1
ATOM 3548 C CA . ALA A 1 665 ? -6.960 146.740 16.328 1.00 56.31 645 ALA A CA 1
ATOM 3549 C C . ALA A 1 665 ? -6.233 147.561 17.372 1.00 53.97 645 ALA A C 1
ATOM 3550 O O . ALA A 1 665 ? -6.615 148.724 17.593 1.00 52.86 645 ALA A O 1
ATOM 3552 N N . ALA A 1 666 ? -5.215 146.981 17.998 1.00 48.70 646 ALA A N 1
ATOM 3553 C CA . ALA A 1 666 ? -4.492 147.641 19.097 1.00 52.00 646 ALA A CA 1
ATOM 3554 C C . ALA A 1 666 ? -3.951 149.022 18.720 1.00 60.02 646 ALA A C 1
ATOM 3555 O O . ALA A 1 666 ? -4.050 149.938 19.516 1.00 66.66 646 ALA A O 1
ATOM 3557 N N . GLU A 1 667 ? -3.400 149.148 17.520 1.00 54.33 647 GLU A N 1
ATOM 3558 C CA . GLU A 1 667 ? -2.915 150.434 17.002 1.00 62.38 647 GLU A CA 1
ATOM 3559 C C . GLU A 1 667 ? -4.003 151.344 16.503 1.00 58.59 647 GLU A C 1
ATOM 3560 O O . GLU A 1 667 ? -4.024 152.488 16.873 1.00 72.34 647 GLU A O 1
ATOM 3566 N N . PHE A 1 668 ? -4.903 150.838 15.667 1.00 62.33 648 PHE A N 1
ATOM 3567 C CA . PHE A 1 668 ? -6.059 151.603 15.171 1.00 65.92 648 PHE A CA 1
ATOM 3568 C C . PHE A 1 668 ? -6.894 152.281 16.275 1.00 67.92 648 PHE A C 1
ATOM 3569 O O . PHE A 1 668 ? -7.463 153.354 16.056 1.00 62.41 648 PHE A O 1
ATOM 3577 N N . PHE A 1 669 ? -6.983 151.636 17.432 1.00 61.84 649 PHE A N 1
ATOM 3578 C CA . PHE A 1 669 ? -7.611 152.230 18.611 1.00 65.96 649 PHE A CA 1
ATOM 3579 C C . PHE A 1 669 ? -6.646 152.988 19.530 1.00 61.12 649 PHE A C 1
ATOM 3580 O O . PHE A 1 669 ? -7.104 153.531 20.526 1.00 61.14 649 PHE A O 1
ATOM 3588 N N . ARG A 1 670 ? -5.353 153.081 19.206 1.00 57.53 650 ARG A N 1
ATOM 3589 C CA . ARG A 1 670 ? -4.402 153.779 20.100 1.00 67.40 650 ARG A CA 1
ATOM 3590 C C . ARG A 1 670 ? -4.254 155.317 19.879 1.00 76.21 650 ARG A C 1
ATOM 3591 O O . ARG A 1 670 ? -4.136 156.058 20.858 1.00 81.47 650 ARG A O 1
ATOM 3599 N N . THR A 1 671 ? -4.252 155.791 18.632 1.00 81.09 651 THR A N 1
ATOM 3600 C CA . THR A 1 671 ? -4.078 157.235 18.326 1.00 85.57 651 THR A CA 1
ATOM 3601 C C . THR A 1 671 ? -4.994 157.659 17.186 1.00 87.27 651 THR A C 1
ATOM 3602 O O . THR A 1 671 ? -5.264 156.862 16.287 1.00 86.52 651 THR A O 1
ATOM 3606 N N . GLY A 1 672 ? -5.487 158.902 17.234 1.00 92.80 652 GLY A N 1
ATOM 3607 C CA . GLY A 1 672 ? -6.283 159.487 16.129 1.00 82.66 652 GLY A CA 1
ATOM 3608 C C . GLY A 1 672 ? -7.776 159.556 16.398 1.00 82.41 652 GLY A C 1
ATOM 3609 O O . GLY A 1 672 ? -8.238 159.365 17.533 1.00 77.43 652 GLY A O 1
ATOM 3610 N N . GLU A 1 673 ? -8.534 159.817 15.342 1.00 82.82 653 GLU A N 1
ATOM 3611 C CA . GLU A 1 673 ? -9.990 160.038 15.458 1.00 84.70 653 GLU A CA 1
ATOM 3612 C C . GLU A 1 673 ? -10.825 158.795 15.865 1.00 84.04 653 GLU A C 1
ATOM 3613 O O . GLU A 1 673 ? -11.969 158.942 16.297 1.00 87.19 653 GLU A O 1
ATOM 3619 N N . ALA A 1 674 ? -10.263 157.591 15.729 1.00 75.39 654 ALA A N 1
ATOM 3620 C CA . ALA A 1 674 ? -10.862 156.382 16.300 1.00 78.62 654 ALA A CA 1
ATOM 3621 C C . ALA A 1 674 ? -10.274 155.953 17.664 1.00 72.99 654 ALA A C 1
ATOM 3622 O O . ALA A 1 674 ? -10.789 155.009 18.242 1.00 80.87 654 ALA A O 1
ATOM 3624 N N . ARG A 1 675 ? -9.221 156.612 18.168 1.00 64.23 655 ARG A N 1
ATOM 3625 C CA . ARG A 1 675 ? -8.686 156.365 19.529 1.00 66.95 655 ARG A CA 1
ATOM 3626 C C . ARG A 1 675 ? -9.772 156.034 20.567 1.00 65.62 655 ARG A C 1
ATOM 3627 O O . ARG A 1 675 ? -10.742 156.808 20.728 1.00 64.35 655 ARG A O 1
ATOM 3635 N N . THR A 1 676 ? -9.617 154.879 21.242 1.00 60.50 656 THR A N 1
ATOM 3636 C CA . THR A 1 676 ? -10.551 154.379 22.280 1.00 61.61 656 THR A CA 1
ATOM 3637 C C . THR A 1 676 ? -9.719 153.659 23.326 1.00 66.89 656 THR A C 1
ATOM 3638 O O . THR A 1 676 ? -9.512 152.451 23.217 1.00 78.01 656 THR A O 1
ATOM 3642 N N . PRO A 1 677 ? -9.195 154.395 24.316 1.00 70.93 657 PRO A N 1
ATOM 3643 C CA . PRO A 1 677 ? -8.286 153.856 25.328 1.00 65.99 657 PRO A CA 1
ATOM 3644 C C . PRO A 1 677 ? -8.682 152.537 25.981 1.00 66.59 657 PRO A C 1
ATOM 3645 O O . PRO A 1 677 ? -7.814 151.737 26.275 1.00 61.93 657 PRO A O 1
ATOM 3649 N N . ALA A 1 678 ? -9.968 152.333 26.259 1.00 65.79 658 ALA A N 1
ATOM 3650 C CA . ALA A 1 678 ? -10.426 151.126 27.008 1.00 67.14 658 ALA A CA 1
ATOM 3651 C C . ALA A 1 678 ? -10.252 149.808 26.185 1.00 63.11 658 ALA A C 1
ATOM 3652 O O . ALA A 1 678 ? -9.930 148.729 26.737 1.00 56.40 658 ALA A O 1
ATOM 3654 N N . ALA A 1 679 ? -10.501 149.939 24.877 1.00 52.25 659 ALA A N 1
ATOM 3655 C CA . ALA A 1 679 ? -10.217 148.899 23.878 1.00 63.73 659 ALA A CA 1
ATOM 3656 C C . ALA A 1 679 ? -8.703 148.549 23.820 1.00 64.42 659 ALA A C 1
ATOM 3657 O O . ALA A 1 679 ? -8.332 147.377 23.826 1.00 54.25 659 ALA A O 1
ATOM 3659 N N . CYS A 1 680 ? -7.834 149.563 23.824 1.00 69.86 660 CYS A N 1
ATOM 3660 C CA . CYS A 1 680 ? -6.366 149.340 23.790 1.00 69.53 660 CYS A CA 1
ATOM 3661 C C . CYS A 1 680 ? -5.866 148.549 24.944 1.00 64.01 660 CYS A C 1
ATOM 3662 O O . CYS A 1 680 ? -4.921 147.781 24.793 1.00 68.67 660 CYS A O 1
ATOM 3665 N N . THR A 1 681 ? -6.440 148.790 26.108 1.00 56.20 661 THR A N 1
ATOM 3666 C CA . THR A 1 681 ? -6.014 148.093 27.307 1.00 62.07 661 THR A CA 1
ATOM 3667 C C . THR A 1 681 ? -6.273 146.574 27.170 1.00 61.63 661 THR A C 1
ATOM 3668 O O . THR A 1 681 ? -5.422 145.740 27.499 1.00 55.22 661 THR A O 1
ATOM 3672 N N . VAL A 1 682 ? -7.469 146.231 26.695 1.00 63.91 662 VAL A N 1
ATOM 3673 C CA . VAL A 1 682 ? -7.850 144.826 26.494 1.00 58.43 662 VAL A CA 1
ATOM 3674 C C . VAL A 1 682 ? -7.027 144.266 25.335 1.00 52.44 662 VAL A C 1
ATOM 3675 O O . VAL A 1 682 ? -6.399 143.232 25.491 1.00 55.43 662 VAL A O 1
ATOM 3679 N N . LEU A 1 683 ? -6.994 144.984 24.206 1.00 51.42 663 LEU A N 1
ATOM 3680 C CA . LEU A 1 683 ? -6.253 144.540 23.049 1.00 51.13 663 LEU A CA 1
ATOM 3681 C C . LEU A 1 683 ? -4.803 144.148 23.362 1.00 51.89 663 LEU A C 1
ATOM 3682 O O . LEU A 1 683 ? -4.355 143.072 22.917 1.00 48.65 663 LEU A O 1
ATOM 3687 N N . ASP A 1 684 ? -4.103 144.945 24.174 1.00 53.51 664 ASP A N 1
ATOM 3688 C CA . ASP A 1 684 ? -2.705 144.647 24.566 1.00 52.50 664 ASP A CA 1
ATOM 3689 C C . ASP A 1 684 ? -2.579 143.388 25.401 1.00 48.86 664 ASP A C 1
ATOM 3690 O O . ASP A 1 684 ? -1.563 142.685 25.366 1.00 51.66 664 ASP A O 1
ATOM 3695 N N . ARG A 1 685 ? -3.585 143.129 26.220 1.00 55.58 665 ARG A N 1
ATOM 3696 C CA . ARG A 1 685 ? -3.594 141.922 27.060 1.00 56.61 665 ARG A CA 1
ATOM 3697 C C . ARG A 1 685 ? -3.714 140.629 26.216 1.00 46.59 665 ARG A C 1
ATOM 3698 O O . ARG A 1 685 ? -3.032 139.636 26.452 1.00 41.80 665 ARG A O 1
ATOM 3706 N N . LEU A 1 686 ? -4.553 140.719 25.202 1.00 49.86 666 LEU A N 1
ATOM 3707 C CA . LEU A 1 686 ? -4.767 139.659 24.243 1.00 47.32 666 LEU A CA 1
ATOM 3708 C C . LEU A 1 686 ? -3.475 139.380 23.449 1.00 48.46 666 LEU A C 1
ATOM 3709 O O . LEU A 1 686 ? -3.077 138.217 23.275 1.00 42.42 666 LEU A O 1
ATOM 3714 N N . ALA A 1 687 ? -2.767 140.433 23.059 1.00 44.59 667 ALA A N 1
ATOM 3715 C CA . ALA A 1 687 ? -1.466 140.305 22.401 1.00 46.70 667 ALA A CA 1
ATOM 3716 C C . ALA A 1 687 ? -0.498 139.575 23.277 1.00 44.73 667 ALA A C 1
ATOM 3717 O O . ALA A 1 687 ? 0.179 138.624 22.861 1.00 45.02 667 ALA A O 1
ATOM 3719 N N . GLU A 1 688 ? -0.478 139.931 24.529 1.00 45.42 668 GLU A N 1
ATOM 3720 C CA . GLU A 1 688 ? 0.491 139.332 25.438 1.00 45.84 668 GLU A CA 1
ATOM 3721 C C . GLU A 1 688 ? 0.329 137.806 25.809 1.00 47.10 668 GLU A C 1
ATOM 3722 O O . GLU A 1 688 ? 1.299 137.112 26.204 1.00 45.59 668 GLU A O 1
ATOM 3728 N N . VAL A 1 689 ? -0.897 137.305 25.762 1.00 41.13 669 VAL A N 1
ATOM 3729 C CA . VAL A 1 689 ? -1.164 135.854 25.948 1.00 44.63 669 VAL A CA 1
ATOM 3730 C C . VAL A 1 689 ? -1.077 135.055 24.619 1.00 46.32 669 VAL A C 1
ATOM 3731 O O . VAL A 1 689 ? -1.392 133.863 24.598 1.00 43.70 669 VAL A O 1
ATOM 3735 N N . GLY A 1 690 ? -0.602 135.701 23.547 1.00 42.80 670 GLY A N 1
ATOM 3736 C CA . GLY A 1 690 ? -0.340 135.057 22.263 1.00 41.96 670 GLY A CA 1
ATOM 3737 C C . GLY A 1 690 ? -1.522 135.128 21.302 1.00 43.72 670 GLY A C 1
ATOM 3738 O O . GLY A 1 690 ? -1.532 134.439 20.290 1.00 44.30 670 GLY A O 1
ATOM 3739 N N . LEU A 1 691 ? -2.513 135.999 21.569 1.00 38.14 671 LEU A N 1
ATOM 3740 C CA . LEU A 1 691 ? -3.667 136.075 20.731 1.00 34.40 671 LEU A CA 1
ATOM 3741 C C . LEU A 1 691 ? -3.728 137.261 19.803 1.00 40.36 671 LEU A C 1
ATOM 3742 O O . LEU A 1 691 ? -4.841 137.622 19.303 1.00 35.68 671 LEU A O 1
ATOM 3747 N N . GLY A 1 692 ? -2.560 137.781 19.422 1.00 40.84 672 GLY A N 1
ATOM 3748 C CA . GLY A 1 692 ? -2.535 138.860 18.434 1.00 36.53 672 GLY A CA 1
ATOM 3749 C C . GLY A 1 692 ? -3.146 138.585 17.097 1.00 40.30 672 GLY A C 1
ATOM 3750 O O . GLY A 1 692 ? -3.580 139.514 16.428 1.00 39.05 672 GLY A O 1
ATOM 3751 N N . TYR A 1 693 ? -3.261 137.303 16.709 1.00 35.35 673 TYR A N 1
ATOM 3752 C CA . TYR A 1 693 ? -3.847 136.967 15.411 1.00 31.98 673 TYR A CA 1
ATOM 3753 C C . TYR A 1 693 ? -5.368 136.853 15.392 1.00 30.36 673 TYR A C 1
ATOM 3754 O O . TYR A 1 693 ? -5.963 136.749 14.324 1.00 36.40 673 TYR A O 1
ATOM 3763 N N . LEU A 1 694 ? -6.037 136.813 16.528 1.00 36.52 674 LEU A N 1
ATOM 3764 C CA . LEU A 1 694 ? -7.488 136.644 16.531 1.00 38.25 674 LEU A CA 1
ATOM 3765 C C . LEU A 1 694 ? -8.208 137.849 15.991 1.00 41.13 674 LEU A C 1
ATOM 3766 O O . LEU A 1 694 ? -7.839 138.928 16.367 1.00 40.27 674 LEU A O 1
ATOM 3771 N N . SER A 1 695 ? -9.251 137.693 15.168 1.00 46.41 675 SER A N 1
ATOM 3772 C CA . SER A 1 695 ? -10.060 138.868 14.815 1.00 44.53 675 SER A CA 1
ATOM 3773 C C . SER A 1 695 ? -11.091 139.212 15.919 1.00 48.07 675 SER A C 1
ATOM 3774 O O . SER A 1 695 ? -11.504 138.361 16.738 1.00 43.44 675 SER A O 1
ATOM 3777 N N . LEU A 1 696 ? -11.479 140.481 15.964 1.00 53.31 676 LEU A N 1
ATOM 3778 C CA . LEU A 1 696 ? -12.390 140.999 17.012 1.00 49.54 676 LEU A CA 1
ATOM 3779 C C . LEU A 1 696 ? -13.785 140.357 16.912 1.00 43.16 676 LEU A C 1
ATOM 3780 O O . LEU A 1 696 ? -14.442 140.151 17.899 1.00 41.55 676 LEU A O 1
ATOM 3785 N N . GLY A 1 697 ? -14.205 140.037 15.697 1.00 43.93 677 GLY A N 1
ATOM 3786 C CA . GLY A 1 697 ? -15.532 139.480 15.447 1.00 53.85 677 GLY A CA 1
ATOM 3787 C C . GLY A 1 697 ? -15.526 137.971 15.271 1.00 55.11 677 GLY A C 1
ATOM 3788 O O . GLY A 1 697 ? -16.521 137.386 14.788 1.00 51.73 677 GLY A O 1
ATOM 3789 N N . GLN A 1 698 ? -14.405 137.337 15.651 1.00 49.34 678 GLN A N 1
ATOM 3790 C CA . GLN A 1 698 ? -14.219 135.953 15.358 1.00 46.50 678 GLN A CA 1
ATOM 3791 C C . GLN A 1 698 ? -15.179 135.218 16.262 1.00 41.73 678 GLN A C 1
ATOM 3792 O O . GLN A 1 698 ? -15.110 135.384 17.463 1.00 43.58 678 GLN A O 1
ATOM 3798 N N . PRO A 1 699 ? -16.097 134.440 15.700 1.00 48.57 679 PRO A N 1
ATOM 3799 C CA . PRO A 1 699 ? -16.995 133.727 16.638 1.00 52.24 679 PRO A CA 1
ATOM 3800 C C . PRO A 1 699 ? -16.235 132.837 17.660 1.00 54.01 679 PRO A C 1
ATOM 3801 O O . PRO A 1 699 ? -15.281 132.118 17.285 1.00 45.12 679 PRO A O 1
ATOM 3805 N N . LEU A 1 700 ? -16.644 132.899 18.929 1.00 52.25 680 LEU A N 1
ATOM 3806 C CA . LEU A 1 700 ? -15.955 132.162 19.978 1.00 48.69 680 LEU A CA 1
ATOM 3807 C C . LEU A 1 700 ? -16.039 130.654 19.890 1.00 49.59 680 LEU A C 1
ATOM 3808 O O . LEU A 1 700 ? -15.239 129.975 20.537 1.00 49.42 680 LEU A O 1
ATOM 3813 N N . THR A 1 701 ? -17.002 130.149 19.127 1.00 50.35 681 THR A N 1
ATOM 3814 C CA . THR A 1 701 ? -17.104 128.735 18.829 1.00 54.82 681 THR A CA 1
ATOM 3815 C C . THR A 1 701 ? -15.953 128.277 17.936 1.00 48.54 681 THR A C 1
ATOM 3816 O O . THR A 1 701 ? -15.686 127.093 17.864 1.00 49.97 681 THR A O 1
ATOM 3820 N N . THR A 1 702 ? -15.273 129.182 17.240 1.00 44.00 682 THR A N 1
ATOM 3821 C CA . THR A 1 702 ? -14.117 128.783 16.459 1.00 46.18 682 THR A CA 1
ATOM 3822 C C . THR A 1 702 ? -12.839 128.722 17.246 1.00 45.87 682 THR A C 1
ATOM 3823 O O . THR A 1 702 ? -11.865 128.244 16.713 1.00 47.95 682 THR A O 1
ATOM 3827 N N . LEU A 1 703 ? -12.809 129.195 18.482 1.00 43.83 683 LEU A N 1
ATOM 3828 C CA . LEU A 1 703 ? -11.583 129.104 19.234 1.00 41.91 683 LEU A CA 1
ATOM 3829 C C . LEU A 1 703 ? -11.315 127.645 19.678 1.00 43.48 683 LEU A C 1
ATOM 3830 O O . LEU A 1 703 ? -12.212 126.930 20.102 1.00 43.24 683 LEU A O 1
ATOM 3835 N N . SER A 1 704 ? -10.060 127.251 19.637 1.00 42.31 684 SER A N 1
ATOM 3836 C CA . SER A 1 704 ? -9.636 126.037 20.269 1.00 40.09 684 SER A CA 1
ATOM 3837 C C . SER A 1 704 ? -9.673 126.179 21.771 1.00 43.08 684 SER A C 1
ATOM 3838 O O . SER A 1 704 ? -9.734 127.294 22.351 1.00 39.37 684 SER A O 1
ATOM 3841 N N . GLY A 1 705 ? -9.621 125.021 22.416 1.00 40.76 685 GLY A N 1
ATOM 3842 C CA . GLY A 1 705 ? -9.388 124.942 23.858 1.00 39.13 685 GLY A CA 1
ATOM 3843 C C . GLY A 1 705 ? -8.302 125.835 24.424 1.00 39.06 685 GLY A C 1
ATOM 3844 O O . GLY A 1 705 ? -8.562 126.563 25.398 1.00 40.01 685 GLY A O 1
ATOM 3845 N N . GLY A 1 706 ? -7.084 125.753 23.855 1.00 36.48 686 GLY A N 1
ATOM 3846 C CA . GLY A 1 706 ? -5.946 126.602 24.274 1.00 37.56 686 GLY A CA 1
ATOM 3847 C C . GLY A 1 706 ? -6.262 128.105 24.155 1.00 34.96 686 GLY A C 1
ATOM 3848 O O . GLY A 1 706 ? -5.904 128.912 25.024 1.00 39.86 686 GLY A O 1
ATOM 3849 N N . GLU A 1 707 ? -6.894 128.463 23.052 1.00 33.52 687 GLU A N 1
ATOM 3850 C CA . GLU A 1 707 ? -7.230 129.847 22.760 1.00 40.22 687 GLU A CA 1
ATOM 3851 C C . GLU A 1 707 ? -8.274 130.386 23.742 1.00 40.39 687 GLU A C 1
ATOM 3852 O O . GLU A 1 707 ? -8.168 131.512 24.171 1.00 37.37 687 GLU A O 1
ATOM 3858 N N . ARG A 1 708 ? -9.245 129.551 24.130 1.00 36.43 688 ARG A N 1
ATOM 3859 C CA . ARG A 1 708 ? -10.225 129.904 25.155 1.00 38.13 688 ARG A CA 1
ATOM 3860 C C . ARG A 1 708 ? -9.549 130.111 26.490 1.00 37.89 688 ARG A C 1
ATOM 3861 O O . ARG A 1 708 ? -9.810 131.070 27.203 1.00 41.98 688 ARG A O 1
ATOM 3869 N N . GLN A 1 709 ? -8.634 129.225 26.837 1.00 36.75 689 GLN A N 1
ATOM 3870 C CA . GLN A 1 709 ? -7.929 129.358 28.068 1.00 34.69 689 GLN A CA 1
ATOM 3871 C C . GLN A 1 709 ? -7.150 130.662 28.091 1.00 41.92 689 GLN A C 1
ATOM 3872 O O . GLN A 1 709 ? -7.252 131.411 29.043 1.00 38.91 689 GLN A O 1
ATOM 3878 N N . ARG A 1 710 ? -6.361 130.900 27.060 1.00 38.10 690 ARG A N 1
ATOM 3879 C CA . ARG A 1 710 ? -5.538 132.118 26.978 1.00 42.05 690 ARG A CA 1
ATOM 3880 C C . ARG A 1 710 ? -6.454 133.401 26.940 1.00 40.96 690 ARG A C 1
ATOM 3881 O O . ARG A 1 710 ? -6.104 134.449 27.476 1.00 43.41 690 ARG A O 1
ATOM 3889 N N . LEU A 1 711 ? -7.595 133.313 26.282 1.00 39.41 691 LEU A N 1
ATOM 3890 C CA . LEU A 1 711 ? -8.579 134.401 26.287 1.00 41.87 691 LEU A CA 1
ATOM 3891 C C . LEU A 1 711 ? -9.067 134.710 27.710 1.00 48.62 691 LEU A C 1
ATOM 3892 O O . LEU A 1 711 ? -9.132 135.851 28.109 1.00 46.48 691 LEU A O 1
ATOM 3897 N N . LYS A 1 712 ? -9.370 133.672 28.473 1.00 47.15 692 LYS A N 1
ATOM 3898 C CA . LYS A 1 712 ? -9.835 133.831 29.834 1.00 45.11 692 LYS A CA 1
ATOM 3899 C C . LYS A 1 712 ? -8.727 134.369 30.687 1.00 50.39 692 LYS A C 1
ATOM 3900 O O . LYS A 1 712 ? -8.988 135.150 31.590 1.00 51.22 692 LYS A O 1
ATOM 3906 N N . LEU A 1 713 ? -7.484 133.957 30.414 1.00 45.99 693 LEU A N 1
ATOM 3907 C CA . LEU A 1 713 ? -6.353 134.462 31.167 1.00 47.63 693 LEU A CA 1
ATOM 3908 C C . LEU A 1 713 ? -6.145 135.964 30.984 1.00 51.02 693 LEU A C 1
ATOM 3909 O O . LEU A 1 713 ? -5.832 136.675 31.937 1.00 47.63 693 LEU A O 1
ATOM 3914 N N . ALA A 1 714 ? -6.253 136.426 29.753 1.00 52.61 694 ALA A N 1
ATOM 3915 C CA . ALA A 1 714 ? -6.182 137.865 29.495 1.00 61.28 694 ALA A CA 1
ATOM 3916 C C . ALA A 1 714 ? -7.223 138.604 30.346 1.00 60.92 694 ALA A C 1
ATOM 3917 O O . ALA A 1 714 ? -6.885 139.602 30.942 1.00 55.93 694 ALA A O 1
ATOM 3919 N N . GLY A 1 715 ? -8.462 138.102 30.380 1.00 62.44 695 GLY A N 1
ATOM 3920 C CA . GLY A 1 715 ? -9.541 138.683 31.190 1.00 66.01 695 GLY A CA 1
ATOM 3921 C C . GLY A 1 715 ? -9.257 138.748 32.683 1.00 65.94 695 GLY A C 1
ATOM 3922 O O . GLY A 1 715 ? -9.703 139.673 33.324 1.00 63.78 695 GLY A O 1
ATOM 3923 N N . HIS A 1 716 ? -8.537 137.763 33.233 1.00 61.79 696 HIS A N 1
ATOM 3924 C CA . HIS A 1 716 ? -8.229 137.713 34.673 1.00 56.19 696 HIS A CA 1
ATOM 3925 C C . HIS A 1 716 ? -7.007 138.469 35.091 1.00 59.33 696 HIS A C 1
ATOM 3926 O O . HIS A 1 716 ? -6.794 138.633 36.290 1.00 58.01 696 HIS A O 1
ATOM 3933 N N . MET A 1 717 ? -6.186 138.910 34.146 1.00 67.64 697 MET A N 1
ATOM 3934 C CA . MET A 1 717 ? -4.828 139.386 34.497 1.00 72.71 697 MET A CA 1
ATOM 3935 C C . MET A 1 717 ? -4.859 140.740 35.209 1.00 76.30 697 MET A C 1
ATOM 3936 O O . MET A 1 717 ? -4.065 140.972 36.121 1.00 82.98 697 MET A O 1
ATOM 3941 N N . GLY A 1 718 ? -5.775 141.612 34.804 1.00 68.68 698 GLY A N 1
ATOM 3942 C CA . GLY A 1 718 ? -6.086 142.803 35.604 1.00 86.54 698 GLY A CA 1
ATOM 3943 C C . GLY A 1 718 ? -6.490 142.542 37.066 1.00 88.77 698 GLY A C 1
ATOM 3944 O O . GLY A 1 718 ? -6.021 143.222 37.985 1.00 93.61 698 GLY A O 1
ATOM 3945 N N . GLY A 1 719 ? -7.330 141.535 37.275 1.00 79.13 699 GLY A N 1
ATOM 3946 C CA . GLY A 1 719 ? -8.043 141.332 38.529 1.00 70.66 699 GLY A CA 1
ATOM 3947 C C . GLY A 1 719 ? -7.280 140.905 39.771 1.00 68.24 699 GLY A C 1
ATOM 3948 O O . GLY A 1 719 ? -6.033 141.027 39.848 1.00 59.43 699 GLY A O 1
ATOM 3949 N N . ALA A 1 720 ? -8.054 140.352 40.720 1.00 67.17 700 ALA A N 1
ATOM 3950 C CA . ALA A 1 720 ? -7.705 140.317 42.154 1.00 73.18 700 ALA A CA 1
ATOM 3951 C C . ALA A 1 720 ? -6.938 139.102 42.649 1.00 72.30 700 ALA A C 1
ATOM 3952 O O . ALA A 1 720 ? -6.341 139.159 43.727 1.00 77.25 700 ALA A O 1
ATOM 3954 N N . GLY A 1 721 ? -6.942 138.002 41.901 1.00 68.85 701 GLY A N 1
ATOM 3955 C CA . GLY A 1 721 ? -6.355 136.767 42.422 1.00 61.22 701 GLY A CA 1
ATOM 3956 C C . GLY A 1 721 ? -4.851 136.834 42.673 1.00 56.07 701 GLY A C 1
ATOM 3957 O O . GLY A 1 721 ? -4.125 137.585 42.029 1.00 55.46 701 GLY A O 1
ATOM 3958 N N . SER A 1 722 ? -4.390 136.033 43.620 1.00 56.62 702 SER A N 1
ATOM 3959 C CA . SER A 1 722 ? -2.963 135.853 43.838 1.00 61.32 702 SER A CA 1
ATOM 3960 C C . SER A 1 722 ? -2.408 134.434 43.466 1.00 57.18 702 SER A C 1
ATOM 3961 O O . SER A 1 722 ? -1.174 134.273 43.357 1.00 53.23 702 SER A O 1
ATOM 3964 N N . VAL A 1 723 ? -3.290 133.440 43.310 1.00 47.70 703 VAL A N 1
ATOM 3965 C CA . VAL A 1 723 ? -2.900 132.102 42.845 1.00 51.86 703 VAL A CA 1
ATOM 3966 C C . VAL A 1 723 ? -3.663 131.738 41.574 1.00 48.80 703 VAL A C 1
ATOM 3967 O O . VAL A 1 723 ? -4.916 131.752 41.570 1.00 46.89 703 VAL A O 1
ATOM 3971 N N . TYR A 1 724 ? -2.910 131.359 40.547 1.00 45.56 704 TYR A N 1
ATOM 3972 C CA . TYR A 1 724 ? -3.460 130.968 39.220 1.00 49.17 704 TYR A CA 1
ATOM 3973 C C . TYR A 1 724 ? -3.221 129.500 38.903 1.00 43.35 704 TYR A C 1
ATOM 3974 O O . TYR A 1 724 ? -2.104 129.019 38.976 1.00 49.58 704 TYR A O 1
ATOM 3983 N N . ILE A 1 725 ? -4.277 128.795 38.549 1.00 47.12 705 ILE A N 1
ATOM 3984 C CA . ILE A 1 725 ? -4.169 127.408 38.156 1.00 47.56 705 ILE A CA 1
ATOM 3985 C C . ILE A 1 725 ? -4.405 127.297 36.651 1.00 43.13 705 ILE A C 1
ATOM 3986 O O . ILE A 1 725 ? -5.473 127.616 36.169 1.00 40.36 705 ILE A O 1
ATOM 3991 N N . LEU A 1 726 ? -3.400 126.775 35.949 1.00 43.11 706 LEU A N 1
ATOM 3992 C CA . LEU A 1 726 ? -3.449 126.581 34.484 1.00 39.91 706 LEU A CA 1
ATOM 3993 C C . LEU A 1 726 ? -3.256 125.111 34.141 1.00 37.59 706 LEU A C 1
ATOM 3994 O O . LEU A 1 726 ? -2.196 124.560 34.360 1.00 34.59 706 LEU A O 1
ATOM 3999 N N . ASP A 1 727 ? -4.280 124.515 33.566 1.00 36.35 707 ASP A N 1
ATOM 4000 C CA . ASP A 1 727 ? -4.272 123.141 33.155 1.00 39.80 707 ASP A CA 1
ATOM 4001 C C . ASP A 1 727 ? -3.769 123.071 31.693 1.00 38.67 707 ASP A C 1
ATOM 4002 O O . ASP A 1 727 ? -4.384 123.633 30.767 1.00 38.65 707 ASP A O 1
ATOM 4007 N N . GLU A 1 728 ? -2.631 122.426 31.509 1.00 38.41 708 GLU A N 1
ATOM 4008 C CA . GLU A 1 728 ? -2.003 122.260 30.171 1.00 39.94 708 GLU A CA 1
ATOM 4009 C C . GLU A 1 728 ? -2.002 123.485 29.253 1.00 32.69 708 GLU A C 1
ATOM 4010 O O . GLU A 1 728 ? -2.533 123.439 28.132 1.00 31.93 708 GLU A O 1
ATOM 4016 N N . PRO A 1 729 ? -1.396 124.589 29.700 1.00 36.31 709 PRO A N 1
ATOM 4017 C CA . PRO A 1 729 ? -1.525 125.811 28.907 1.00 35.43 709 PRO A CA 1
ATOM 4018 C C . PRO A 1 729 ? -0.666 125.789 27.624 1.00 34.26 709 PRO A C 1
ATOM 4019 O O . PRO A 1 729 ? -0.770 126.732 26.817 1.00 31.96 709 PRO A O 1
ATOM 4023 N N . THR A 1 730 ? 0.164 124.755 27.435 1.00 33.80 710 THR A N 1
ATOM 4024 C CA . THR A 1 730 ? 0.891 124.587 26.173 1.00 34.40 710 THR A CA 1
ATOM 4025 C C . THR A 1 730 ? 0.049 123.996 25.066 1.00 39.32 710 THR A C 1
ATOM 4026 O O . THR A 1 730 ? 0.531 123.884 23.945 1.00 37.97 710 THR A O 1
ATOM 4030 N N . SER A 1 731 ? -1.195 123.589 25.360 1.00 38.03 711 SER A N 1
ATOM 4031 C CA . SER A 1 731 ? -2.047 123.000 24.346 1.00 38.56 711 SER A CA 1
ATOM 4032 C C . SER A 1 731 ? -2.299 123.928 23.148 1.00 38.39 711 SER A C 1
ATOM 4033 O O . SER A 1 731 ? -2.693 125.118 23.290 1.00 36.76 711 SER A O 1
ATOM 4036 N N . GLY A 1 732 ? -1.994 123.433 21.943 1.00 30.26 712 GLY A N 1
ATOM 4037 C CA . GLY A 1 732 ? -2.107 124.302 20.738 1.00 32.76 712 GLY A CA 1
ATOM 4038 C C . GLY A 1 732 ? -0.903 125.232 20.486 1.00 28.23 712 GLY A C 1
ATOM 4039 O O . GLY A 1 732 ? -0.914 125.902 19.485 1.00 34.24 712 GLY A O 1
ATOM 4040 N N . LEU A 1 733 ? 0.126 125.177 21.325 1.00 30.23 713 LEU A N 1
ATOM 4041 C CA . LEU A 1 733 ? 1.354 126.006 21.161 1.00 28.92 713 LEU A CA 1
ATOM 4042 C C . LEU A 1 733 ? 2.537 125.347 20.566 1.00 28.86 713 LEU A C 1
ATOM 4043 O O . LEU A 1 733 ? 3.035 124.343 21.005 1.00 28.97 713 LEU A O 1
ATOM 4048 N N . HIS A 1 734 ? 3.032 125.978 19.517 1.00 27.97 714 HIS A N 1
ATOM 4049 C CA . HIS A 1 734 ? 4.316 125.676 18.936 1.00 30.05 714 HIS A CA 1
ATOM 4050 C C . HIS A 1 734 ? 5.454 125.956 19.909 1.00 29.22 714 HIS A C 1
ATOM 4051 O O . HIS A 1 734 ? 5.299 126.712 20.848 1.00 32.37 714 HIS A O 1
ATOM 4058 N N . LEU A 1 735 ? 6.579 125.333 19.720 1.00 28.32 715 LEU A N 1
ATOM 4059 C CA . LEU A 1 735 ? 7.710 125.558 20.589 1.00 33.72 715 LEU A CA 1
ATOM 4060 C C . LEU A 1 735 ? 8.115 127.082 20.615 1.00 40.96 715 LEU A C 1
ATOM 4061 O O . LEU A 1 735 ? 8.526 127.619 21.675 1.00 37.30 715 LEU A O 1
ATOM 4066 N N . ALA A 1 736 ? 8.019 127.750 19.467 1.00 33.33 716 ALA A N 1
ATOM 4067 C CA . ALA A 1 736 ? 8.157 129.250 19.445 1.00 37.68 716 ALA A CA 1
ATOM 4068 C C . ALA A 1 736 ? 7.107 129.977 20.321 1.00 37.63 716 ALA A C 1
ATOM 4069 O O . ALA A 1 736 ? 7.399 130.995 20.914 1.00 36.93 716 ALA A O 1
ATOM 4071 N N . ASP A 1 737 ? 5.859 129.517 20.376 1.00 34.17 717 ASP A N 1
ATOM 4072 C CA . ASP A 1 737 ? 4.835 130.205 21.161 1.00 33.45 717 ASP A CA 1
ATOM 4073 C C . ASP A 1 737 ? 5.052 129.849 22.665 1.00 37.36 717 ASP A C 1
ATOM 4074 O O . ASP A 1 737 ? 4.643 130.605 23.532 1.00 35.49 717 ASP A O 1
ATOM 4079 N N . VAL A 1 738 ? 5.611 128.676 22.971 1.00 37.89 718 VAL A N 1
ATOM 4080 C CA . VAL A 1 738 ? 5.798 128.231 24.350 1.00 40.07 718 VAL A CA 1
ATOM 4081 C C . VAL A 1 738 ? 6.874 129.119 25.013 1.00 42.55 718 VAL A C 1
ATOM 4082 O O . VAL A 1 738 ? 6.738 129.474 26.187 1.00 37.23 718 VAL A O 1
ATOM 4086 N N . GLU A 1 739 ? 7.923 129.469 24.291 1.00 40.42 719 GLU A N 1
ATOM 4087 C CA . GLU A 1 739 ? 8.925 130.486 24.794 1.00 40.69 719 GLU A CA 1
ATOM 4088 C C . GLU A 1 739 ? 8.243 131.791 25.278 1.00 41.98 719 GLU A C 1
ATOM 4089 O O . GLU A 1 739 ? 8.588 132.295 26.310 1.00 38.62 719 GLU A O 1
ATOM 4095 N N . GLN A 1 740 ? 7.237 132.278 24.550 1.00 37.95 720 GLN A N 1
ATOM 4096 C CA . GLN A 1 740 ? 6.492 133.498 24.892 1.00 40.39 720 GLN A CA 1
ATOM 4097 C C . GLN A 1 740 ? 5.500 133.266 26.044 1.00 46.32 720 GLN A C 1
ATOM 4098 O O . GLN A 1 740 ? 5.326 134.116 26.891 1.00 35.73 720 GLN A O 1
ATOM 4104 N N . LEU A 1 741 ? 4.824 132.108 26.073 1.00 43.15 721 LEU A N 1
ATOM 4105 C CA . LEU A 1 741 ? 4.114 131.693 27.290 1.00 40.04 721 LEU A CA 1
ATOM 4106 C C . LEU A 1 741 ? 5.024 131.740 28.525 1.00 36.09 721 LEU A C 1
ATOM 4107 O O . LEU A 1 741 ? 4.595 132.272 29.559 1.00 37.77 721 LEU A O 1
ATOM 4112 N N . LEU A 1 742 ? 6.219 131.152 28.476 1.00 35.63 722 LEU A N 1
ATOM 4113 C CA . LEU A 1 742 ? 7.054 131.133 29.644 1.00 39.83 722 LEU A CA 1
ATOM 4114 C C . LEU A 1 742 ? 7.526 132.521 30.118 1.00 46.16 722 LEU A C 1
ATOM 4115 O O . LEU A 1 742 ? 7.798 132.716 31.305 1.00 44.43 722 LEU A O 1
ATOM 4120 N N . ARG A 1 743 ? 7.624 133.464 29.201 1.00 43.64 723 ARG A N 1
ATOM 4121 C CA . ARG A 1 743 ? 7.995 134.840 29.609 1.00 49.03 723 ARG A CA 1
ATOM 4122 C C . ARG A 1 743 ? 6.828 135.366 30.334 1.00 45.39 723 ARG A C 1
ATOM 4123 O O . ARG A 1 743 ? 7.012 135.963 31.348 1.00 46.40 723 ARG A O 1
ATOM 4131 N N . LEU A 1 744 ? 5.618 135.127 29.813 1.00 45.96 724 LEU A N 1
ATOM 4132 C CA . LEU A 1 744 ? 4.399 135.613 30.463 1.00 48.51 724 LEU A CA 1
ATOM 4133 C C . LEU A 1 744 ? 4.253 135.043 31.863 1.00 48.95 724 LEU A C 1
ATOM 4134 O O . LEU A 1 744 ? 4.038 135.783 32.821 1.00 51.39 724 LEU A O 1
ATOM 4139 N N . LEU A 1 745 ? 4.402 133.742 31.991 1.00 45.82 725 LEU A N 1
ATOM 4140 C CA . LEU A 1 745 ? 4.324 133.122 33.310 1.00 48.43 725 LEU A CA 1
ATOM 4141 C C . LEU A 1 745 ? 5.383 133.714 34.265 1.00 50.60 725 LEU A C 1
ATOM 4142 O O . LEU A 1 745 ? 5.093 133.878 35.463 1.00 40.21 725 LEU A O 1
ATOM 4147 N N . ASP A 1 746 ? 6.598 133.939 33.756 1.00 41.80 726 ASP A N 1
ATOM 4148 C CA . ASP A 1 746 ? 7.673 134.519 34.592 1.00 44.52 726 ASP A CA 1
ATOM 4149 C C . ASP A 1 746 ? 7.292 135.940 35.063 1.00 47.33 726 ASP A C 1
ATOM 4150 O O . ASP A 1 746 ? 7.526 136.273 36.208 1.00 46.23 726 ASP A O 1
ATOM 4155 N N . ARG A 1 747 ? 6.675 136.736 34.200 1.00 47.58 727 ARG A N 1
ATOM 4156 C CA . ARG A 1 747 ? 6.174 138.079 34.600 1.00 52.13 727 ARG A CA 1
ATOM 4157 C C . ARG A 1 747 ? 5.060 137.939 35.595 1.00 56.93 727 ARG A C 1
ATOM 4158 O O . ARG A 1 747 ? 5.003 138.713 36.556 1.00 59.25 727 ARG A O 1
ATOM 4166 N N . LEU A 1 748 ? 4.178 136.957 35.405 1.00 48.94 728 LEU A N 1
ATOM 4167 C CA . LEU A 1 748 ? 3.111 136.735 36.378 1.00 48.64 728 LEU A CA 1
ATOM 4168 C C . LEU A 1 748 ? 3.633 136.425 37.748 1.00 54.06 728 LEU A C 1
ATOM 4169 O O . LEU A 1 748 ? 3.166 137.021 38.720 1.00 55.47 728 LEU A O 1
ATOM 4174 N N . VAL A 1 749 ? 4.576 135.482 37.837 1.00 49.38 729 VAL A N 1
ATOM 4175 C CA . VAL A 1 749 ? 5.152 135.108 39.127 1.00 50.41 729 VAL A CA 1
ATOM 4176 C C . VAL A 1 749 ? 5.971 136.304 39.689 1.00 55.33 729 VAL A C 1
ATOM 4177 O O . VAL A 1 749 ? 5.806 136.638 40.845 1.00 58.26 729 VAL A O 1
ATOM 4181 N N . ASP A 1 750 ? 6.787 136.957 38.863 1.00 51.43 730 ASP A N 1
ATOM 4182 C CA . ASP A 1 750 ? 7.650 138.060 39.327 1.00 49.55 730 ASP A CA 1
ATOM 4183 C C . ASP A 1 750 ? 6.899 139.281 39.874 1.00 49.02 730 ASP A C 1
ATOM 4184 O O . ASP A 1 750 ? 7.406 139.927 40.749 1.00 58.10 730 ASP A O 1
ATOM 4189 N N . SER A 1 751 ? 5.661 139.499 39.444 1.00 53.82 731 SER A N 1
ATOM 4190 C CA . SER A 1 751 ? 4.769 140.483 40.010 1.00 57.54 731 SER A CA 1
ATOM 4191 C C . SER A 1 751 ? 4.081 140.044 41.331 1.00 63.00 731 SER A C 1
ATOM 4192 O O . SER A 1 751 ? 3.122 140.686 41.772 1.00 70.96 731 SER A O 1
ATOM 4195 N N . GLY A 1 752 ? 4.539 138.966 41.953 1.00 59.23 732 GLY A N 1
ATOM 4196 C CA . GLY A 1 752 ? 4.008 138.514 43.228 1.00 58.44 732 GLY A CA 1
ATOM 4197 C C . GLY A 1 752 ? 2.928 137.427 43.235 1.00 63.44 732 GLY A C 1
ATOM 4198 O O . GLY A 1 752 ? 2.419 137.103 44.296 1.00 62.65 732 GLY A O 1
ATOM 4199 N N . LYS A 1 753 ? 2.601 136.829 42.093 1.00 62.80 733 LYS A N 1
ATOM 4200 C CA . LYS A 1 753 ? 1.539 135.802 42.031 1.00 63.10 733 LYS A CA 1
ATOM 4201 C C . LYS A 1 753 ? 2.077 134.368 42.110 1.00 54.99 733 LYS A C 1
ATOM 4202 O O . LYS A 1 753 ? 3.224 134.111 41.828 1.00 51.66 733 LYS A O 1
ATOM 4208 N N . THR A 1 754 ? 1.250 133.445 42.565 1.00 53.89 734 THR A N 1
ATOM 4209 C CA . THR A 1 754 ? 1.596 132.017 42.548 1.00 54.15 734 THR A CA 1
ATOM 4210 C C . THR A 1 754 ? 1.021 131.439 41.237 1.00 50.30 734 THR A C 1
ATOM 4211 O O . THR A 1 754 ? -0.128 131.740 40.881 1.00 44.53 734 THR A O 1
ATOM 4215 N N . VAL A 1 755 ? 1.829 130.655 40.512 1.00 49.13 735 VAL A N 1
ATOM 4216 C CA . VAL A 1 755 ? 1.340 130.004 39.302 1.00 42.93 735 VAL A CA 1
ATOM 4217 C C . VAL A 1 755 ? 1.566 128.506 39.477 1.00 41.96 735 VAL A C 1
ATOM 4218 O O . VAL A 1 755 ? 2.722 128.039 39.713 1.00 43.57 735 VAL A O 1
ATOM 4222 N N . ILE A 1 756 ? 0.453 127.766 39.390 1.00 37.40 736 ILE A N 1
ATOM 4223 C CA . ILE A 1 756 ? 0.456 126.303 39.414 1.00 39.79 736 ILE A CA 1
ATOM 4224 C C . ILE A 1 756 ? 0.016 125.802 38.036 1.00 36.20 736 ILE A C 1
ATOM 4225 O O . ILE A 1 756 ? -1.007 126.157 37.536 1.00 34.41 736 ILE A O 1
ATOM 4230 N N . VAL A 1 757 ? 0.848 124.972 37.431 1.00 37.29 737 VAL A N 1
ATOM 4231 C CA . VAL A 1 757 ? 0.644 124.537 36.069 1.00 34.37 737 VAL A CA 1
ATOM 4232 C C . VAL A 1 757 ? 0.664 123.012 36.081 1.00 31.22 737 VAL A C 1
ATOM 4233 O O . VAL A 1 757 ? 1.596 122.426 36.575 1.00 32.77 737 VAL A O 1
ATOM 4237 N N . VAL A 1 758 ? -0.361 122.407 35.485 1.00 30.50 738 VAL A N 1
ATOM 4238 C CA . VAL A 1 758 ? -0.372 120.983 35.280 1.00 30.55 738 VAL A CA 1
ATOM 4239 C C . VAL A 1 758 ? 0.197 120.758 33.867 1.00 30.88 738 VAL A C 1
ATOM 4240 O O . VAL A 1 758 ? -0.417 121.206 32.940 1.00 34.60 738 VAL A O 1
ATOM 4244 N N . GLU A 1 759 ? 1.310 120.033 33.709 1.00 30.86 739 GLU A N 1
ATOM 4245 C CA . GLU A 1 759 ? 1.898 119.862 32.402 1.00 33.45 739 GLU A CA 1
ATOM 4246 C C . GLU A 1 759 ? 2.579 118.549 32.131 1.00 30.30 739 GLU A C 1
ATOM 4247 O O . GLU A 1 759 ? 3.159 117.900 33.021 1.00 30.76 739 GLU A O 1
ATOM 4253 N N . HIS A 1 760 ? 2.519 118.199 30.846 1.00 27.47 740 HIS A N 1
ATOM 4254 C CA . HIS A 1 760 ? 3.366 117.129 30.272 1.00 30.63 740 HIS A CA 1
ATOM 4255 C C . HIS A 1 760 ? 4.477 117.731 29.403 1.00 31.42 740 HIS A C 1
ATOM 4256 O O . HIS A 1 760 ? 5.324 117.008 28.958 1.00 30.90 740 HIS A O 1
ATOM 4263 N N . HIS A 1 761 ? 4.455 119.043 29.162 1.00 29.84 741 HIS A N 1
ATOM 4264 C CA . HIS A 1 761 ? 5.467 119.674 28.241 1.00 31.81 741 HIS A CA 1
ATOM 4265 C C . HIS A 1 761 ? 6.783 119.885 29.000 1.00 31.94 741 HIS A C 1
ATOM 4266 O O . HIS A 1 761 ? 6.820 120.631 30.031 1.00 29.31 741 HIS A O 1
ATOM 4273 N N . GLN A 1 762 ? 7.841 119.195 28.570 1.00 28.37 742 GLN A N 1
ATOM 4274 C CA . GLN A 1 762 ? 9.077 119.178 29.343 1.00 29.61 742 GLN A CA 1
ATOM 4275 C C . GLN A 1 762 ? 9.814 120.593 29.365 1.00 33.67 742 GLN A C 1
ATOM 4276 O O . GLN A 1 762 ? 10.627 120.828 30.240 1.00 33.42 742 GLN A O 1
ATOM 4282 N N . ALA A 1 763 ? 9.604 121.443 28.368 1.00 32.68 743 ALA A N 1
ATOM 4283 C CA . ALA A 1 763 ? 10.170 122.828 28.446 1.00 34.83 743 ALA A CA 1
ATOM 4284 C C . ALA A 1 763 ? 9.582 123.545 29.653 1.00 39.10 743 ALA A C 1
ATOM 4285 O O . ALA A 1 763 ? 10.299 124.251 30.354 1.00 37.48 743 ALA A O 1
ATOM 4287 N N . VAL A 1 764 ? 8.286 123.328 29.942 1.00 32.09 744 VAL A N 1
ATOM 4288 C CA . VAL A 1 764 ? 7.667 123.975 31.073 1.00 32.15 744 VAL A CA 1
ATOM 4289 C C . VAL A 1 764 ? 8.183 123.346 32.374 1.00 36.98 744 VAL A C 1
ATOM 4290 O O . VAL A 1 764 ? 8.473 124.040 33.320 1.00 33.90 744 VAL A O 1
ATOM 4294 N N . MET A 1 765 ? 8.379 122.022 32.409 1.00 32.05 745 MET A N 1
ATOM 4295 C CA . MET A 1 765 ? 8.880 121.412 33.595 1.00 31.02 745 MET A CA 1
ATOM 4296 C C . MET A 1 765 ? 10.315 121.939 33.906 1.00 34.08 745 MET A C 1
ATOM 4297 O O . MET A 1 765 ? 10.692 122.108 35.050 1.00 36.33 745 MET A O 1
ATOM 4302 N N . ALA A 1 766 ? 11.143 122.045 32.894 1.00 32.71 746 ALA A N 1
ATOM 4303 C CA . ALA A 1 766 ? 12.547 122.507 33.075 1.00 36.01 746 ALA A CA 1
ATOM 4304 C C . ALA A 1 766 ? 12.689 123.967 33.615 1.00 35.46 746 ALA A C 1
ATOM 4305 O O . ALA A 1 766 ? 13.695 124.297 34.202 1.00 39.45 746 ALA A O 1
ATOM 4307 N N . HIS A 1 767 ? 11.692 124.787 33.319 1.00 34.74 747 HIS A N 1
ATOM 4308 C CA . HIS A 1 767 ? 11.603 126.150 33.696 1.00 34.08 747 HIS A CA 1
ATOM 4309 C C . HIS A 1 767 ? 10.962 126.381 35.051 1.00 42.38 747 HIS A C 1
ATOM 4310 O O . HIS A 1 767 ? 10.833 127.550 35.462 1.00 40.53 747 HIS A O 1
ATOM 4317 N N . ALA A 1 768 ? 10.534 125.308 35.750 1.00 35.47 748 ALA A N 1
ATOM 4318 C CA . ALA A 1 768 ? 9.767 125.498 36.957 1.00 36.51 748 ALA A CA 1
ATOM 4319 C C . ALA A 1 768 ? 10.672 125.834 38.191 1.00 33.24 748 ALA A C 1
ATOM 4320 O O . ALA A 1 768 ? 11.844 125.508 38.240 1.00 37.31 748 ALA A O 1
ATOM 4322 N N . ASP A 1 769 ? 10.054 126.401 39.214 1.00 35.66 749 ASP A N 1
ATOM 4323 C CA . ASP A 1 769 ? 10.693 126.462 40.548 1.00 37.05 749 ASP A CA 1
ATOM 4324 C C . ASP A 1 769 ? 10.540 125.243 41.371 1.00 42.80 749 ASP A C 1
ATOM 4325 O O . ASP A 1 769 ? 11.370 124.994 42.255 1.00 37.87 749 ASP A O 1
ATOM 4330 N N . TRP A 1 770 ? 9.491 124.462 41.076 1.00 34.83 750 TRP A N 1
ATOM 4331 C CA . TRP A 1 770 ? 9.134 123.355 41.917 1.00 35.47 750 TRP A CA 1
ATOM 4332 C C . TRP A 1 770 ? 8.253 122.372 41.119 1.00 35.11 750 TRP A C 1
ATOM 4333 O O . TRP A 1 770 ? 7.420 122.774 40.295 1.00 35.97 750 TRP A O 1
ATOM 4344 N N . ILE A 1 771 ? 8.496 121.102 41.363 1.00 36.72 751 ILE A N 1
ATOM 4345 C CA . ILE A 1 771 ? 7.751 120.030 40.721 1.00 36.67 751 ILE A CA 1
ATOM 4346 C C . ILE A 1 771 ? 7.157 119.104 41.772 1.00 36.38 751 ILE A C 1
ATOM 4347 O O . ILE A 1 771 ? 7.872 118.630 42.662 1.00 32.93 751 ILE A O 1
ATOM 4352 N N . ILE A 1 772 ? 5.855 118.854 41.604 1.00 34.83 752 ILE A N 1
ATOM 4353 C CA . ILE A 1 772 ? 5.077 117.794 42.300 1.00 33.72 752 ILE A CA 1
ATOM 4354 C C . ILE A 1 772 ? 4.673 116.719 41.284 1.00 29.80 752 ILE A C 1
ATOM 4355 O O . ILE A 1 772 ? 3.912 116.992 40.399 1.00 30.85 752 ILE A O 1
ATOM 4360 N N . ASP A 1 773 ? 5.230 115.535 41.410 1.00 28.22 753 ASP A N 1
ATOM 4361 C CA . ASP A 1 773 ? 5.101 114.453 40.455 1.00 30.58 753 ASP A CA 1
ATOM 4362 C C . ASP A 1 773 ? 4.125 113.415 41.076 1.00 33.75 753 ASP A C 1
ATOM 4363 O O . ASP A 1 773 ? 4.368 112.933 42.183 1.00 34.14 753 ASP A O 1
ATOM 4368 N N . LEU A 1 774 ? 3.050 113.091 40.363 1.00 34.36 754 LEU A N 1
ATOM 4369 C CA . LEU A 1 774 ? 2.062 112.039 40.806 1.00 33.58 754 LEU A CA 1
ATOM 4370 C C . LEU A 1 774 ? 2.351 110.739 40.100 1.00 33.53 754 LEU A C 1
ATOM 4371 O O . LEU A 1 774 ? 2.819 110.738 38.954 1.00 34.95 754 LEU A O 1
ATOM 4376 N N . GLY A 1 775 ? 2.077 109.626 40.770 1.00 30.14 755 GLY A N 1
ATOM 4377 C CA . GLY A 1 775 ? 2.442 108.367 40.274 1.00 31.56 755 GLY A CA 1
ATOM 4378 C C . GLY A 1 775 ? 2.355 107.303 41.362 1.00 32.34 755 GLY A C 1
ATOM 4379 O O . GLY A 1 775 ? 1.616 107.443 42.308 1.00 33.22 755 GLY A O 1
ATOM 4380 N N . PRO A 1 776 ? 3.040 106.201 41.188 1.00 36.51 756 PRO A N 1
ATOM 4381 C CA . PRO A 1 776 ? 3.937 105.961 40.078 1.00 38.00 756 PRO A CA 1
ATOM 4382 C C . PRO A 1 776 ? 3.249 105.866 38.700 1.00 39.49 756 PRO A C 1
ATOM 4383 O O . PRO A 1 776 ? 3.868 106.229 37.687 1.00 36.14 756 PRO A O 1
ATOM 4387 N N . GLY A 1 777 ? 2.019 105.335 38.688 1.00 34.18 757 GLY A N 1
ATOM 4388 C CA . GLY A 1 777 ? 1.282 105.094 37.448 1.00 33.07 757 GLY A CA 1
ATOM 4389 C C . GLY A 1 777 ? -0.059 105.809 37.435 1.00 31.64 757 GLY A C 1
ATOM 4390 O O . GLY A 1 777 ? -0.241 106.910 38.003 1.00 31.78 757 GLY A O 1
ATOM 4391 N N . ALA A 1 778 ? -1.030 105.152 36.776 1.00 32.45 758 ALA A N 1
ATOM 4392 C CA . ALA A 1 778 ? -2.386 105.677 36.564 1.00 33.25 758 ALA A CA 1
ATOM 4393 C C . ALA A 1 778 ? -3.355 104.879 37.433 1.00 33.43 758 ALA A C 1
ATOM 4394 O O . ALA A 1 778 ? -3.083 103.726 37.765 1.00 30.70 758 ALA A O 1
ATOM 4396 N N . GLY A 1 779 ? -4.440 105.512 37.805 1.00 33.43 759 GLY A N 1
ATOM 4397 C CA . GLY A 1 779 ? -5.505 104.814 38.480 1.00 40.41 759 GLY A CA 1
ATOM 4398 C C . GLY A 1 779 ? -5.075 104.323 39.843 1.00 44.00 759 GLY A C 1
ATOM 4399 O O . GLY A 1 779 ? -4.408 105.078 40.595 1.00 37.16 759 GLY A O 1
ATOM 4400 N N . HIS A 1 780 ? -5.371 103.059 40.151 1.00 39.61 760 HIS A N 1
ATOM 4401 C CA . HIS A 1 780 ? -5.050 102.566 41.482 1.00 40.45 760 HIS A CA 1
ATOM 4402 C C . HIS A 1 780 ? -3.557 102.391 41.620 1.00 36.10 760 HIS A C 1
ATOM 4403 O O . HIS A 1 780 ? -3.139 102.308 42.705 1.00 39.56 760 HIS A O 1
ATOM 4410 N N . ASP A 1 781 ? -2.763 102.332 40.523 1.00 38.90 761 ASP A N 1
ATOM 4411 C CA . ASP A 1 781 ? -1.290 102.408 40.559 1.00 34.51 761 ASP A CA 1
ATOM 4412 C C . ASP A 1 781 ? -0.739 103.841 40.603 1.00 35.54 761 ASP A C 1
ATOM 4413 O O . ASP A 1 781 ? 0.436 104.029 40.526 1.00 32.69 761 ASP A O 1
ATOM 4418 N N . GLY A 1 782 ? -1.584 104.833 40.750 1.00 32.27 762 GLY A N 1
ATOM 4419 C CA . GLY A 1 782 ? -1.170 106.192 40.862 1.00 32.48 762 GLY A CA 1
ATOM 4420 C C . GLY A 1 782 ? -1.687 106.710 42.140 1.00 31.13 762 GLY A C 1
ATOM 4421 O O . GLY A 1 782 ? -1.757 105.970 43.141 1.00 31.99 762 GLY A O 1
ATOM 4422 N N . GLY A 1 783 ? -2.012 107.991 42.126 1.00 30.11 763 GLY A N 1
ATOM 4423 C CA . GLY A 1 783 ? -2.559 108.689 43.258 1.00 30.87 763 GLY A CA 1
ATOM 4424 C C . GLY A 1 783 ? -1.651 109.033 44.465 1.00 34.95 763 GLY A C 1
ATOM 4425 O O . GLY A 1 783 ? -2.168 109.410 45.473 1.00 32.81 763 GLY A O 1
ATOM 4426 N N A ARG A 1 784 ? -0.337 108.809 44.327 0.47 34.92 764 ARG A N 1
ATOM 4427 N N B ARG A 1 784 ? -0.348 108.900 44.321 0.53 36.46 764 ARG A N 1
ATOM 4428 C CA A ARG A 1 784 ? 0.714 109.104 45.334 0.47 38.62 764 ARG A CA 1
ATOM 4429 C CA B ARG A 1 784 ? 0.600 109.277 45.362 0.53 41.73 764 ARG A CA 1
ATOM 4430 C C A ARG A 1 784 ? 1.583 110.280 44.800 0.47 37.13 764 ARG A C 1
ATOM 4431 C C B ARG A 1 784 ? 1.577 110.303 44.799 0.53 38.76 764 ARG A C 1
ATOM 4432 O O A ARG A 1 784 ? 1.837 110.365 43.576 0.47 36.12 764 ARG A O 1
ATOM 4433 O O B ARG A 1 784 ? 1.905 110.306 43.585 0.53 37.26 764 ARG A O 1
ATOM 4448 N N . VAL A 1 785 ? 2.044 111.158 45.684 1.00 40.05 765 VAL A N 1
ATOM 4449 C CA . VAL A 1 785 ? 3.109 112.110 45.339 1.00 34.79 765 VAL A CA 1
ATOM 4450 C C . VAL A 1 785 ? 4.361 111.269 45.337 1.00 40.58 765 VAL A C 1
ATOM 4451 O O . VAL A 1 785 ? 4.759 110.761 46.372 1.00 40.13 765 VAL A O 1
ATOM 4455 N N . VAL A 1 786 ? 4.953 111.031 44.164 1.00 33.16 766 VAL A N 1
ATOM 4456 C CA . VAL A 1 786 ? 6.159 110.228 44.126 1.00 32.67 766 VAL A CA 1
ATOM 4457 C C . VAL A 1 786 ? 7.415 111.127 44.053 1.00 33.70 766 VAL A C 1
ATOM 4458 O O . VAL A 1 786 ? 8.489 110.640 44.161 1.00 30.80 766 VAL A O 1
ATOM 4462 N N . PHE A 1 787 ? 7.264 112.414 43.854 1.00 34.00 767 PHE A N 1
ATOM 4463 C CA . PHE A 1 787 ? 8.428 113.297 43.965 1.00 36.06 767 PHE A CA 1
ATOM 4464 C C . PHE A 1 787 ? 7.971 114.674 44.285 1.00 31.76 767 PHE A C 1
ATOM 4465 O O . PHE A 1 787 ? 6.964 115.169 43.745 1.00 33.54 767 PHE A O 1
ATOM 4473 N N . GLU A 1 788 ? 8.732 115.375 45.120 1.00 35.22 768 GLU A N 1
ATOM 4474 C CA . GLU A 1 788 ? 8.494 116.826 45.293 1.00 36.54 768 GLU A CA 1
ATOM 4475 C C . GLU A 1 788 ? 9.832 117.526 45.462 1.00 38.96 768 GLU A C 1
ATOM 4476 O O . GLU A 1 788 ? 10.649 117.022 46.185 1.00 36.59 768 GLU A O 1
ATOM 4482 N N . GLY A 1 789 ? 10.086 118.614 44.726 1.00 40.31 769 GLY A N 1
ATOM 4483 C CA . GLY A 1 789 ? 11.460 119.167 44.653 1.00 41.30 769 GLY A CA 1
ATOM 4484 C C . GLY A 1 789 ? 11.686 119.989 43.445 1.00 41.42 769 GLY A C 1
ATOM 4485 O O . GLY A 1 789 ? 10.808 120.105 42.593 1.00 40.75 769 GLY A O 1
ATOM 4486 N N . THR A 1 790 ? 12.877 120.568 43.357 1.00 37.77 770 THR A N 1
ATOM 4487 C CA . THR A 1 790 ? 13.225 121.408 42.215 1.00 37.98 770 THR A CA 1
ATOM 4488 C C . THR A 1 790 ? 13.383 120.479 40.985 1.00 34.80 770 THR A C 1
ATOM 4489 O O . THR A 1 790 ? 13.770 119.327 41.145 1.00 34.60 770 THR A O 1
ATOM 4493 N N . PRO A 1 791 ? 13.191 121.001 39.757 1.00 35.65 771 PRO A N 1
ATOM 4494 C CA . PRO A 1 791 ? 13.543 120.236 38.560 1.00 37.02 771 PRO A CA 1
ATOM 4495 C C . PRO A 1 791 ? 14.939 119.642 38.557 1.00 35.26 771 PRO A C 1
ATOM 4496 O O . PRO A 1 791 ? 15.134 118.437 38.213 1.00 35.16 771 PRO A O 1
ATOM 4500 N N . ALA A 1 792 ? 15.920 120.412 39.040 1.00 37.23 772 ALA A N 1
ATOM 4501 C CA . ALA A 1 792 ? 17.250 119.873 39.245 1.00 35.48 772 ALA A CA 1
ATOM 4502 C C . ALA A 1 792 ? 17.334 118.608 40.112 1.00 34.98 772 ALA A C 1
ATOM 4503 O O . ALA A 1 792 ? 18.000 117.599 39.736 1.00 34.97 772 ALA A O 1
ATOM 4505 N N . ASP A 1 793 ? 16.683 118.633 41.253 1.00 36.76 773 ASP A N 1
ATOM 4506 C CA . ASP A 1 793 ? 16.684 117.476 42.131 1.00 36.64 773 ASP A CA 1
ATOM 4507 C C . ASP A 1 793 ? 15.873 116.292 41.518 1.00 35.85 773 ASP A C 1
ATOM 4508 O O . ASP A 1 793 ? 16.299 115.164 41.638 1.00 34.58 773 ASP A O 1
ATOM 4513 N N . LEU A 1 794 ? 14.780 116.581 40.791 1.00 37.58 774 LEU A N 1
ATOM 4514 C CA . LEU A 1 794 ? 14.070 115.531 40.006 1.00 34.36 774 LEU A CA 1
ATOM 4515 C C . LEU A 1 794 ? 15.017 114.828 39.033 1.00 38.10 774 LEU A C 1
ATOM 4516 O O . LEU A 1 794 ? 15.110 113.564 38.989 1.00 34.12 774 LEU A O 1
ATOM 4521 N N . VAL A 1 795 ? 15.758 115.655 38.283 1.00 37.57 775 VAL A N 1
ATOM 4522 C CA . VAL A 1 795 ? 16.680 115.154 37.289 1.00 37.18 775 VAL A CA 1
ATOM 4523 C C . VAL A 1 795 ? 17.842 114.389 37.905 1.00 37.11 775 VAL A C 1
ATOM 4524 O O . VAL A 1 795 ? 18.166 113.302 37.408 1.00 37.72 775 VAL A O 1
ATOM 4528 N N . ALA A 1 796 ? 18.449 114.913 38.969 1.00 37.24 776 ALA A N 1
ATOM 4529 C CA . ALA A 1 796 ? 19.530 114.197 39.707 1.00 38.07 776 ALA A CA 1
ATOM 4530 C C . ALA A 1 796 ? 19.051 112.845 40.288 1.00 37.29 776 ALA A C 1
ATOM 4531 O O . ALA A 1 796 ? 19.758 111.861 40.247 1.00 37.58 776 ALA A O 1
ATOM 4533 N N . ALA A 1 797 ? 17.839 112.776 40.807 1.00 41.51 777 ALA A N 1
ATOM 4534 C CA . ALA A 1 797 ? 17.317 111.493 41.375 1.00 37.74 777 ALA A CA 1
ATOM 4535 C C . ALA A 1 797 ? 16.969 110.496 40.244 1.00 43.93 777 ALA A C 1
ATOM 4536 O O . ALA A 1 797 ? 17.268 109.277 40.317 1.00 45.20 777 ALA A O 1
ATOM 4538 N N . ARG A 1 798 ? 16.335 111.000 39.177 1.00 39.91 778 ARG A N 1
ATOM 4539 C CA . ARG A 1 798 ? 16.057 110.185 38.036 1.00 39.38 778 ARG A CA 1
ATOM 4540 C C . ARG A 1 798 ? 15.312 108.882 38.451 1.00 37.82 778 ARG A C 1
ATOM 4541 O O . ARG A 1 798 ? 15.638 107.803 38.018 1.00 39.12 778 ARG A O 1
ATOM 4549 N N . SER A 1 799 ? 14.386 109.034 39.364 1.00 36.24 779 SER A N 1
ATOM 4550 C CA . SER A 1 799 ? 13.797 107.963 40.124 1.00 42.03 779 SER A CA 1
ATOM 4551 C C . SER A 1 799 ? 12.288 107.775 39.848 1.00 42.92 779 SER A C 1
ATOM 4552 O O . SER A 1 799 ? 11.691 106.835 40.370 1.00 44.07 779 SER A O 1
ATOM 4555 N N . THR A 1 800 ? 11.664 108.665 39.071 1.00 42.30 780 THR A N 1
ATOM 4556 C CA . THR A 1 800 ? 10.268 108.450 38.626 1.00 36.53 780 THR A CA 1
ATOM 4557 C C . THR A 1 800 ? 10.219 108.462 37.099 1.00 39.35 780 THR A C 1
ATOM 4558 O O . THR A 1 800 ? 11.234 108.819 36.424 1.00 34.00 780 THR A O 1
ATOM 4562 N N . LEU A 1 801 ? 9.053 108.138 36.516 1.00 33.74 781 LEU A N 1
ATOM 4563 C CA . LEU A 1 801 ? 8.938 108.231 35.060 1.00 32.52 781 LEU A CA 1
ATOM 4564 C C . LEU A 1 801 ? 9.203 109.672 34.583 1.00 33.02 781 LEU A C 1
ATOM 4565 O O . LEU A 1 801 ? 9.881 109.869 33.579 1.00 33.01 781 LEU A O 1
ATOM 4570 N N . THR A 1 802 ? 8.621 110.659 35.249 1.00 28.55 782 THR A N 1
ATOM 4571 C CA . THR A 1 802 ? 8.848 112.019 34.849 1.00 31.80 782 THR A CA 1
ATOM 4572 C C . THR A 1 802 ? 10.320 112.428 34.935 1.00 36.42 782 THR A C 1
ATOM 4573 O O . THR A 1 802 ? 10.779 113.184 34.102 1.00 34.87 782 THR A O 1
ATOM 4577 N N . GLY A 1 803 ? 11.015 111.983 35.979 1.00 37.04 783 GLY A N 1
ATOM 4578 C CA . GLY A 1 803 ? 12.405 112.362 36.156 1.00 36.01 783 GLY A CA 1
ATOM 4579 C C . GLY A 1 803 ? 13.312 111.716 35.149 1.00 34.83 783 GLY A C 1
ATOM 4580 O O . GLY A 1 803 ? 14.241 112.334 34.641 1.00 34.75 783 GLY A O 1
ATOM 4581 N N . GLU A 1 804 ? 13.066 110.447 34.876 1.00 33.30 784 GLU A N 1
ATOM 4582 C CA . GLU A 1 804 ? 13.835 109.720 33.878 1.00 37.63 784 GLU A CA 1
ATOM 4583 C C . GLU A 1 804 ? 13.693 110.434 32.528 1.00 35.24 784 GLU A C 1
ATOM 4584 O O . GLU A 1 804 ? 14.661 110.647 31.862 1.00 38.70 784 GLU A O 1
ATOM 4590 N N . HIS A 1 805 ? 12.467 110.775 32.138 1.00 33.77 785 HIS A N 1
ATOM 4591 C CA . HIS A 1 805 ? 12.255 111.481 30.880 1.00 33.22 785 HIS A CA 1
ATOM 4592 C C . HIS A 1 805 ? 12.837 112.921 30.883 1.00 34.06 785 HIS A C 1
ATOM 4593 O O . HIS A 1 805 ? 13.403 113.306 29.887 1.00 29.64 785 HIS A O 1
ATOM 4600 N N . LEU A 1 806 ? 12.699 113.679 31.983 1.00 31.34 786 LEU A N 1
ATOM 4601 C CA . LEU A 1 806 ? 13.227 115.027 32.048 1.00 34.85 786 LEU A CA 1
ATOM 4602 C C . LEU A 1 806 ? 14.778 114.968 32.004 1.00 34.32 786 LEU A C 1
ATOM 4603 O O . LEU A 1 806 ? 15.422 115.787 31.364 1.00 39.00 786 LEU A O 1
ATOM 4608 N N . ALA A 1 807 ? 15.352 113.961 32.620 1.00 34.44 787 ALA A N 1
ATOM 4609 C CA . ALA A 1 807 ? 16.790 113.788 32.566 1.00 38.03 787 ALA A CA 1
ATOM 4610 C C . ALA A 1 807 ? 17.235 113.565 31.149 1.00 39.94 787 ALA A C 1
ATOM 4611 O O . ALA A 1 807 ? 18.246 114.125 30.742 1.00 39.06 787 ALA A O 1
ATOM 4613 N N . GLN A 1 808 ? 16.508 112.782 30.374 1.00 34.26 788 GLN A N 1
ATOM 4614 C CA . GLN A 1 808 ? 16.947 112.553 29.022 1.00 37.78 788 GLN A CA 1
ATOM 4615 C C . GLN A 1 808 ? 16.710 113.839 28.226 1.00 36.55 788 GLN A C 1
ATOM 4616 O O . GLN A 1 808 ? 17.493 114.141 27.333 1.00 39.47 788 GLN A O 1
ATOM 4622 N N . TYR A 1 809 ? 15.622 114.565 28.514 1.00 36.07 789 TYR A N 1
ATOM 4623 C CA . TYR A 1 809 ? 15.243 115.764 27.767 1.00 36.06 789 TYR A CA 1
ATOM 4624 C C . TYR A 1 809 ? 16.361 116.860 27.887 1.00 37.78 789 TYR A C 1
ATOM 4625 O O . TYR A 1 809 ? 16.685 117.476 26.905 1.00 36.31 789 TYR A O 1
ATOM 4634 N N . VAL A 1 810 ? 16.869 117.100 29.083 1.00 37.12 790 VAL A N 1
ATOM 4635 C CA . VAL A 1 810 ? 17.929 118.111 29.303 1.00 44.61 790 VAL A CA 1
ATOM 4636 C C . VAL A 1 810 ? 19.373 117.594 29.118 1.00 53.53 790 VAL A C 1
ATOM 4637 O O . VAL A 1 810 ? 20.297 118.317 29.436 1.00 53.54 790 VAL A O 1
ATOM 4641 N N . GLY A 1 811 ? 19.549 116.352 28.644 1.00 57.20 791 GLY A N 1
ATOM 4642 C CA . GLY A 1 811 ? 20.843 115.834 28.221 1.00 64.57 791 GLY A CA 1
ATOM 4643 C C . GLY A 1 811 ? 21.636 115.306 29.406 1.00 70.16 791 GLY A C 1
ATOM 4644 O O . GLY A 1 811 ? 22.849 115.175 29.315 1.00 83.18 791 GLY A O 1
ATOM 4645 N N . ALA A 1 812 ? 20.953 114.983 30.506 1.00 75.50 792 ALA A N 1
ATOM 4646 C CA . ALA A 1 812 ? 21.584 114.457 31.737 1.00 83.09 792 ALA A CA 1
ATOM 4647 C C . ALA A 1 812 ? 21.833 112.927 31.656 1.00 83.77 792 ALA A C 1
ATOM 4648 O O . ALA A 1 812 ? 21.062 112.156 31.061 1.00 84.33 792 ALA A O 1
ATOM 4651 N N . CYS B 1 35 ? 11.597 174.690 -0.918 1.00 60.93 15 CYS B N 1
ATOM 4652 C CA . CYS B 1 35 ? 12.731 174.873 -1.905 1.00 53.99 15 CYS B CA 1
ATOM 4653 C C . CYS B 1 35 ? 13.250 173.487 -2.380 1.00 47.33 15 CYS B C 1
ATOM 4654 O O . CYS B 1 35 ? 13.747 172.656 -1.582 1.00 45.55 15 CYS B O 1
ATOM 4657 N N . ALA B 1 36 ? 13.065 173.228 -3.671 1.00 40.29 16 ALA B N 1
ATOM 4658 C CA . ALA B 1 36 ? 13.432 171.977 -4.324 1.00 42.72 16 ALA B CA 1
ATOM 4659 C C . ALA B 1 36 ? 14.832 171.549 -3.975 1.00 42.43 16 ALA B C 1
ATOM 4660 O O . ALA B 1 36 ? 15.027 170.395 -3.623 1.00 37.83 16 ALA B O 1
ATOM 4662 N N . ALA B 1 37 ? 15.822 172.474 -3.981 1.00 35.20 17 ALA B N 1
ATOM 4663 C CA . ALA B 1 37 ? 17.181 172.037 -3.748 1.00 36.38 17 ALA B CA 1
ATOM 4664 C C . ALA B 1 37 ? 17.403 171.425 -2.376 1.00 31.97 17 ALA B C 1
ATOM 4665 O O . ALA B 1 37 ? 18.365 170.630 -2.200 1.00 34.46 17 ALA B O 1
ATOM 4667 N N . ASP B 1 38 ? 16.593 171.825 -1.394 1.00 33.93 18 ASP B N 1
ATOM 4668 C CA . ASP B 1 38 ? 16.713 171.329 -0.046 1.00 39.66 18 ASP B CA 1
ATOM 4669 C C . ASP B 1 38 ? 15.685 170.203 0.235 1.00 44.06 18 ASP B C 1
ATOM 4670 O O . ASP B 1 38 ? 15.569 169.776 1.371 1.00 38.00 18 ASP B O 1
ATOM 4675 N N . SER B 1 39 ? 15.010 169.693 -0.783 1.00 39.46 19 SER B N 1
ATOM 4676 C CA . SER B 1 39 ? 13.915 168.728 -0.552 1.00 42.30 19 SER B CA 1
ATOM 4677 C C . SER B 1 39 ? 14.367 167.255 -0.584 1.00 47.43 19 SER B C 1
ATOM 4678 O O . SER B 1 39 ? 13.538 166.387 -0.336 1.00 49.99 19 SER B O 1
ATOM 4681 N N . HIS B 1 40 ? 15.639 166.960 -0.893 1.00 41.69 20 HIS B N 1
ATOM 4682 C CA . HIS B 1 40 ? 16.095 165.596 -1.139 1.00 40.72 20 HIS B CA 1
ATOM 4683 C C . HIS B 1 40 ? 16.787 165.050 0.102 1.00 41.10 20 HIS B C 1
ATOM 4684 O O . HIS B 1 40 ? 18.003 164.770 0.062 1.00 42.81 20 HIS B O 1
ATOM 4691 N N . ASP B 1 41 ? 15.989 164.882 1.166 1.00 38.44 21 ASP B N 1
ATOM 4692 C CA . ASP B 1 41 ? 16.463 164.455 2.492 1.00 43.57 21 ASP B CA 1
ATOM 4693 C C . ASP B 1 41 ? 16.292 162.942 2.817 1.00 38.99 21 ASP B C 1
ATOM 4694 O O . ASP B 1 41 ? 16.570 162.526 3.944 1.00 38.99 21 ASP B O 1
ATOM 4699 N N . MET B 1 42 ? 15.878 162.133 1.841 1.00 39.87 22 MET B N 1
ATOM 4700 C CA . MET B 1 42 ? 15.654 160.678 2.049 1.00 43.53 22 MET B CA 1
ATOM 4701 C C . MET B 1 42 ? 16.405 159.945 0.979 1.00 39.60 22 MET B C 1
ATOM 4702 O O . MET B 1 42 ? 16.387 160.354 -0.181 1.00 37.26 22 MET B O 1
ATOM 4707 N N . ILE B 1 43 ? 17.020 158.830 1.326 1.00 35.51 23 ILE B N 1
ATOM 4708 C CA . ILE B 1 43 ? 17.455 157.909 0.316 1.00 30.49 23 ILE B CA 1
ATOM 4709 C C . ILE B 1 43 ? 16.231 156.967 0.069 1.00 40.98 23 ILE B C 1
ATOM 4710 O O . ILE B 1 43 ? 15.814 156.224 0.981 1.00 39.37 23 ILE B O 1
ATOM 4715 N N . ARG B 1 44 ? 15.704 156.956 -1.165 1.00 39.94 24 ARG B N 1
ATOM 4716 C CA . ARG B 1 44 ? 14.481 156.209 -1.501 1.00 42.82 24 ARG B CA 1
ATOM 4717 C C . ARG B 1 44 ? 14.768 155.074 -2.408 1.00 43.27 24 ARG B C 1
ATOM 4718 O O . ARG B 1 44 ? 15.253 155.276 -3.513 1.00 40.83 24 ARG B O 1
ATOM 4726 N N . VAL B 1 45 ? 14.418 153.861 -1.971 1.00 40.87 25 VAL B N 1
ATOM 4727 C CA . VAL B 1 45 ? 14.659 152.654 -2.748 1.00 38.21 25 VAL B CA 1
ATOM 4728 C C . VAL B 1 45 ? 13.269 152.060 -3.128 1.00 40.59 25 VAL B C 1
ATOM 4729 O O . VAL B 1 45 ? 12.372 151.959 -2.273 1.00 39.07 25 VAL B O 1
ATOM 4733 N N . HIS B 1 46 ? 13.129 151.637 -4.373 1.00 40.89 26 HIS B N 1
ATOM 4734 C CA . HIS B 1 46 ? 11.916 151.007 -4.890 1.00 43.34 26 HIS B CA 1
ATOM 4735 C C . HIS B 1 46 ? 12.317 149.930 -5.787 1.00 40.40 26 HIS B C 1
ATOM 4736 O O . HIS B 1 46 ? 13.211 150.110 -6.635 1.00 42.46 26 HIS B O 1
ATOM 4743 N N . GLY B 1 47 ? 11.702 148.754 -5.608 1.00 42.61 27 GLY B N 1
ATOM 4744 C CA . GLY B 1 47 ? 11.937 147.667 -6.551 1.00 33.21 27 GLY B CA 1
ATOM 4745 C C . GLY B 1 47 ? 13.260 147.019 -6.503 1.00 33.24 27 GLY B C 1
ATOM 4746 O O . GLY B 1 47 ? 13.811 146.592 -7.511 1.00 37.84 27 GLY B O 1
ATOM 4747 N N . ALA B 1 48 ? 13.790 146.909 -5.292 1.00 40.12 28 ALA B N 1
ATOM 4748 C CA . ALA B 1 48 ? 15.013 146.231 -5.074 1.00 31.60 28 ALA B CA 1
ATOM 4749 C C . ALA B 1 48 ? 14.866 144.704 -5.056 1.00 33.54 28 ALA B C 1
ATOM 4750 O O . ALA B 1 48 ? 14.160 144.168 -4.192 1.00 31.76 28 ALA B O 1
ATOM 4752 N N . ARG B 1 49 ? 15.678 144.036 -5.865 1.00 32.85 29 ARG B N 1
ATOM 4753 C CA . ARG B 1 49 ? 15.599 142.605 -6.112 1.00 39.76 29 ARG B CA 1
ATOM 4754 C C . ARG B 1 49 ? 16.901 141.931 -6.084 1.00 37.92 29 ARG B C 1
ATOM 4755 O O . ARG B 1 49 ? 16.936 140.812 -6.482 1.00 36.39 29 ARG B O 1
ATOM 4763 N N . GLU B 1 50 ? 18.002 142.568 -5.633 1.00 33.76 30 GLU B N 1
ATOM 4764 C CA . GLU B 1 50 ? 19.290 141.861 -5.663 1.00 34.26 30 GLU B CA 1
ATOM 4765 C C . GLU B 1 50 ? 19.212 140.594 -4.743 1.00 32.80 30 GLU B C 1
ATOM 4766 O O . GLU B 1 50 ? 18.714 140.701 -3.652 1.00 31.83 30 GLU B O 1
ATOM 4772 N N . ASN B 1 51 ? 19.824 139.507 -5.176 1.00 33.36 31 ASN B N 1
ATOM 4773 C CA . ASN B 1 51 ? 19.778 138.179 -4.522 1.00 39.37 31 ASN B CA 1
ATOM 4774 C C . ASN B 1 51 ? 18.388 137.793 -4.114 1.00 35.73 31 ASN B C 1
ATOM 4775 O O . ASN B 1 51 ? 17.565 137.734 -4.961 1.00 36.46 31 ASN B O 1
ATOM 4780 N N . ASN B 1 52 ? 18.058 137.751 -2.818 1.00 35.61 32 ASN B N 1
ATOM 4781 C CA . ASN B 1 52 ? 16.747 137.263 -2.340 1.00 32.45 32 ASN B CA 1
ATOM 4782 C C . ASN B 1 52 ? 15.797 138.315 -2.086 1.00 36.52 32 ASN B C 1
ATOM 4783 O O . ASN B 1 52 ? 14.667 138.042 -1.628 1.00 31.21 32 ASN B O 1
ATOM 4788 N N . LEU B 1 53 ? 16.195 139.574 -2.321 1.00 32.55 33 LEU B N 1
ATOM 4789 C CA . LEU B 1 53 ? 15.297 140.678 -1.979 1.00 30.10 33 LEU B CA 1
ATOM 4790 C C . LEU B 1 53 ? 13.996 140.643 -2.810 1.00 34.44 33 LEU B C 1
ATOM 4791 O O . LEU B 1 53 ? 14.071 140.477 -4.021 1.00 38.92 33 LEU B O 1
ATOM 4796 N N . LYS B 1 54 ? 12.849 140.868 -2.158 1.00 37.82 34 LYS B N 1
ATOM 4797 C CA . LYS B 1 54 ? 11.509 140.623 -2.765 1.00 40.45 34 LYS B CA 1
ATOM 4798 C C . LYS B 1 54 ? 10.897 141.956 -3.160 1.00 34.72 34 LYS B C 1
ATOM 4799 O O . LYS B 1 54 ? 9.954 142.458 -2.530 1.00 36.07 34 LYS B O 1
ATOM 4805 N N . ASN B 1 55 ? 11.561 142.583 -4.127 1.00 38.42 35 ASN B N 1
ATOM 4806 C CA . ASN B 1 55 ? 11.079 143.831 -4.659 1.00 45.16 35 ASN B CA 1
ATOM 4807 C C . ASN B 1 55 ? 10.854 144.801 -3.548 1.00 39.96 35 ASN B C 1
ATOM 4808 O O . ASN B 1 55 ? 9.814 145.400 -3.429 1.00 38.47 35 ASN B O 1
ATOM 4813 N N . VAL B 1 56 ? 11.850 144.986 -2.683 1.00 38.52 36 VAL B N 1
ATOM 4814 C CA . VAL B 1 56 ? 11.579 145.827 -1.501 1.00 37.03 36 VAL B CA 1
ATOM 4815 C C . VAL B 1 56 ? 11.736 147.369 -1.732 1.00 36.33 36 VAL B C 1
ATOM 4816 O O . VAL B 1 56 ? 12.336 147.804 -2.712 1.00 39.12 36 VAL B O 1
ATOM 4820 N N . GLN B 1 57 ? 11.165 148.114 -0.806 1.00 36.73 37 GLN B N 1
ATOM 4821 C CA . GLN B 1 57 ? 11.227 149.543 -0.736 1.00 44.78 37 GLN B CA 1
ATOM 4822 C C . GLN B 1 57 ? 11.492 149.989 0.664 1.00 44.58 37 GLN B C 1
ATOM 4823 O O . GLN B 1 57 ? 10.946 149.407 1.603 1.00 43.96 37 GLN B O 1
ATOM 4829 N N . VAL B 1 58 ? 12.365 151.000 0.805 1.00 44.02 38 VAL B N 1
ATOM 4830 C CA . VAL B 1 58 ? 12.657 151.652 2.071 1.00 39.08 38 VAL B CA 1
ATOM 4831 C C . VAL B 1 58 ? 12.864 153.156 1.857 1.00 35.10 38 VAL B C 1
ATOM 4832 O O . VAL B 1 58 ? 13.107 153.574 0.758 1.00 34.92 38 VAL B O 1
ATOM 4836 N N . GLU B 1 59 ? 12.765 153.916 2.932 1.00 39.98 39 GLU B N 1
ATOM 4837 C CA . GLU B 1 59 ? 13.021 155.332 2.954 1.00 43.89 39 GLU B CA 1
ATOM 4838 C C . GLU B 1 59 ? 13.978 155.611 4.082 1.00 38.57 39 GLU B C 1
ATOM 4839 O O . GLU B 1 59 ? 13.586 155.690 5.230 1.00 41.89 39 GLU B O 1
ATOM 4845 N N . ILE B 1 60 ? 15.247 155.852 3.742 1.00 34.07 40 ILE B N 1
ATOM 4846 C CA . ILE B 1 60 ? 16.310 156.063 4.733 1.00 31.12 40 ILE B CA 1
ATOM 4847 C C . ILE B 1 60 ? 16.570 157.597 4.891 1.00 35.41 40 ILE B C 1
ATOM 4848 O O . ILE B 1 60 ? 16.877 158.227 3.885 1.00 32.56 40 ILE B O 1
ATOM 4853 N N . PRO B 1 61 ? 16.432 158.158 6.118 1.00 35.01 41 PRO B N 1
ATOM 4854 C CA . PRO B 1 61 ? 16.698 159.533 6.397 1.00 36.99 41 PRO B CA 1
ATOM 4855 C C . PRO B 1 61 ? 18.185 159.872 6.323 1.00 35.09 41 PRO B C 1
ATOM 4856 O O . PRO B 1 61 ? 19.036 159.207 6.884 1.00 33.50 41 PRO B O 1
ATOM 4860 N N . LYS B 1 62 ? 18.492 160.885 5.532 1.00 34.76 42 LYS B N 1
ATOM 4861 C CA . LYS B 1 62 ? 19.874 161.315 5.323 1.00 33.95 42 LYS B CA 1
ATOM 4862 C C . LYS B 1 62 ? 20.315 162.010 6.563 1.00 32.59 42 LYS B C 1
ATOM 4863 O O . LYS B 1 62 ? 19.489 162.540 7.306 1.00 31.46 42 LYS B O 1
ATOM 4869 N N . ARG B 1 63 ? 21.622 161.978 6.809 1.00 31.29 43 ARG B N 1
ATOM 4870 C CA . ARG B 1 63 ? 22.235 162.583 7.953 1.00 33.18 43 ARG B CA 1
ATOM 4871 C C . ARG B 1 63 ? 21.732 162.026 9.314 1.00 38.04 43 ARG B C 1
ATOM 4872 O O . ARG B 1 63 ? 21.685 162.745 10.341 1.00 33.19 43 ARG B O 1
ATOM 4880 N N . ARG B 1 64 ? 21.391 160.714 9.315 1.00 33.52 44 ARG B N 1
ATOM 4881 C CA . ARG B 1 64 ? 20.876 160.034 10.521 1.00 31.99 44 ARG B CA 1
ATOM 4882 C C . ARG B 1 64 ? 21.501 158.633 10.533 1.00 28.49 44 ARG B C 1
ATOM 4883 O O . ARG B 1 64 ? 22.160 158.179 9.530 1.00 28.97 44 ARG B O 1
ATOM 4891 N N . LEU B 1 65 ? 21.381 157.961 11.651 1.00 30.29 45 LEU B N 1
ATOM 4892 C CA . LEU B 1 65 ? 21.952 156.620 11.750 1.00 30.14 45 LEU B CA 1
ATOM 4893 C C . LEU B 1 65 ? 20.776 155.628 11.571 1.00 32.74 45 LEU B C 1
ATOM 4894 O O . LEU B 1 65 ? 19.838 155.648 12.364 1.00 31.23 45 LEU B O 1
ATOM 4899 N N . THR B 1 66 ? 20.865 154.802 10.508 1.00 32.09 46 THR B N 1
ATOM 4900 C CA . THR B 1 66 ? 19.952 153.711 10.266 1.00 29.55 46 THR B CA 1
ATOM 4901 C C . THR B 1 66 ? 20.618 152.382 10.495 1.00 30.08 46 THR B C 1
ATOM 4902 O O . THR B 1 66 ? 21.680 152.126 9.967 1.00 27.13 46 THR B O 1
ATOM 4906 N N . VAL B 1 67 ? 19.996 151.549 11.333 1.00 28.56 47 VAL B N 1
ATOM 4907 C CA . VAL B 1 67 ? 20.491 150.206 11.552 1.00 25.84 47 VAL B CA 1
ATOM 4908 C C . VAL B 1 67 ? 19.606 149.187 10.790 1.00 26.95 47 VAL B C 1
ATOM 4909 O O . VAL B 1 67 ? 18.401 149.323 10.763 1.00 28.14 47 VAL B O 1
ATOM 4913 N N . PHE B 1 68 ? 20.248 148.225 10.134 1.00 26.62 48 PHE B N 1
ATOM 4914 C CA . PHE B 1 68 ? 19.661 147.182 9.357 1.00 27.63 48 PHE B CA 1
ATOM 4915 C C . PHE B 1 68 ? 19.869 145.892 10.165 1.00 28.92 48 PHE B C 1
ATOM 4916 O O . PHE B 1 68 ? 20.998 145.486 10.473 1.00 29.70 48 PHE B O 1
ATOM 4924 N N . THR B 1 69 ? 18.759 145.295 10.512 1.00 29.10 49 THR B N 1
ATOM 4925 C CA . THR B 1 69 ? 18.697 144.144 11.407 1.00 29.67 49 THR B CA 1
ATOM 4926 C C . THR B 1 69 ? 18.014 142.974 10.647 1.00 31.21 49 THR B C 1
ATOM 4927 O O . THR B 1 69 ? 17.424 143.162 9.547 1.00 29.36 49 THR B O 1
ATOM 4931 N N . GLY B 1 70 ? 18.087 141.783 11.244 1.00 28.30 50 GLY B N 1
ATOM 4932 C CA . GLY B 1 70 ? 17.490 140.582 10.655 1.00 33.35 50 GLY B CA 1
ATOM 4933 C C . GLY B 1 70 ? 18.426 139.422 10.718 1.00 32.36 50 GLY B C 1
ATOM 4934 O O . GLY B 1 70 ? 19.644 139.618 10.862 1.00 28.47 50 GLY B O 1
ATOM 4935 N N . VAL B 1 71 ? 17.882 138.186 10.604 1.00 26.20 51 VAL B N 1
ATOM 4936 C CA . VAL B 1 71 ? 18.694 136.995 10.802 1.00 26.26 51 VAL B CA 1
ATOM 4937 C C . VAL B 1 71 ? 19.750 136.938 9.757 1.00 27.74 51 VAL B C 1
ATOM 4938 O O . VAL B 1 71 ? 19.652 137.563 8.688 1.00 27.15 51 VAL B O 1
ATOM 4942 N N . SER B 1 72 ? 20.792 136.158 9.981 1.00 28.17 52 SER B N 1
ATOM 4943 C CA . SER B 1 72 ? 21.741 136.071 8.924 1.00 30.90 52 SER B CA 1
ATOM 4944 C C . SER B 1 72 ? 21.132 135.466 7.630 1.00 36.25 52 SER B C 1
ATOM 4945 O O . SER B 1 72 ? 20.344 134.549 7.673 1.00 30.73 52 SER B O 1
ATOM 4948 N N . GLY B 1 73 ? 21.571 135.957 6.465 1.00 30.81 53 GLY B N 1
ATOM 4949 C CA . GLY B 1 73 ? 20.923 135.597 5.189 1.00 29.44 53 GLY B CA 1
ATOM 4950 C C . GLY B 1 73 ? 19.566 136.177 4.899 1.00 29.44 53 GLY B C 1
ATOM 4951 O O . GLY B 1 73 ? 19.022 135.826 3.871 1.00 27.07 53 GLY B O 1
ATOM 4952 N N . SER B 1 74 ? 19.037 137.074 5.754 1.00 27.30 54 SER B N 1
ATOM 4953 C CA . SER B 1 74 ? 17.823 137.734 5.492 1.00 28.80 54 SER B CA 1
ATOM 4954 C C . SER B 1 74 ? 17.824 138.767 4.397 1.00 33.69 54 SER B C 1
ATOM 4955 O O . SER B 1 74 ? 16.772 139.158 3.952 1.00 26.21 54 SER B O 1
ATOM 4958 N N . GLY B 1 75 ? 18.998 139.260 3.990 1.00 30.21 55 GLY B N 1
ATOM 4959 C CA . GLY B 1 75 ? 19.051 140.289 2.928 1.00 29.70 55 GLY B CA 1
ATOM 4960 C C . GLY B 1 75 ? 19.769 141.642 3.249 1.00 27.46 55 GLY B C 1
ATOM 4961 O O . GLY B 1 75 ? 19.677 142.546 2.468 1.00 27.31 55 GLY B O 1
ATOM 4962 N N . LYS B 1 76 ? 20.312 141.781 4.435 1.00 25.27 56 LYS B N 1
ATOM 4963 C CA . LYS B 1 76 ? 20.777 143.074 4.981 1.00 26.87 56 LYS B CA 1
ATOM 4964 C C . LYS B 1 76 ? 21.926 143.645 4.094 1.00 24.85 56 LYS B C 1
ATOM 4965 O O . LYS B 1 76 ? 21.813 144.756 3.570 1.00 26.71 56 LYS B O 1
ATOM 4971 N N . SER B 1 77 ? 22.890 142.828 3.807 1.00 27.58 57 SER B N 1
ATOM 4972 C CA . SER B 1 77 ? 23.986 143.244 2.937 1.00 29.66 57 SER B CA 1
ATOM 4973 C C . SER B 1 77 ? 23.599 143.340 1.464 1.00 35.84 57 SER B C 1
ATOM 4974 O O . SER B 1 77 ? 24.142 144.184 0.738 1.00 27.40 57 SER B O 1
ATOM 4977 N N . SER B 1 78 ? 22.649 142.499 1.010 1.00 29.83 58 SER B N 1
ATOM 4978 C CA . SER B 1 78 ? 22.033 142.691 -0.296 1.00 28.02 58 SER B CA 1
ATOM 4979 C C . SER B 1 78 ? 21.443 144.097 -0.490 1.00 28.11 58 SER B C 1
ATOM 4980 O O . SER B 1 78 ? 21.541 144.697 -1.600 1.00 29.02 58 SER B O 1
ATOM 4983 N N . LEU B 1 79 ? 20.757 144.568 0.545 1.00 24.64 59 LEU B N 1
ATOM 4984 C CA . LEU B 1 79 ? 20.188 145.855 0.485 1.00 28.47 59 LEU B CA 1
ATOM 4985 C C . LEU B 1 79 ? 21.267 146.986 0.695 1.00 32.01 59 LEU B C 1
ATOM 4986 O O . LEU B 1 79 ? 21.342 147.904 -0.091 1.00 29.79 59 LEU B O 1
ATOM 4991 N N . VAL B 1 80 ? 22.069 146.896 1.727 1.00 28.45 60 VAL B N 1
ATOM 4992 C CA . VAL B 1 80 ? 22.971 148.011 2.106 1.00 28.74 60 VAL B CA 1
ATOM 4993 C C . VAL B 1 80 ? 24.184 148.045 1.200 1.00 29.60 60 VAL B C 1
ATOM 4994 O O . VAL B 1 80 ? 24.475 149.091 0.660 1.00 31.16 60 VAL B O 1
ATOM 4998 N N . PHE B 1 81 ? 24.864 146.912 1.011 1.00 27.21 61 PHE B N 1
ATOM 4999 C CA . PHE B 1 81 ? 26.079 146.840 0.240 1.00 28.94 61 PHE B CA 1
ATOM 5000 C C . PHE B 1 81 ? 25.850 146.588 -1.244 1.00 34.62 61 PHE B C 1
ATOM 5001 O O . PHE B 1 81 ? 26.423 147.318 -2.079 1.00 32.02 61 PHE B O 1
ATOM 5009 N N . ASP B 1 82 ? 24.971 145.660 -1.629 1.00 29.01 62 ASP B N 1
ATOM 5010 C CA . ASP B 1 82 ? 24.927 145.261 -3.070 1.00 28.38 62 ASP B CA 1
ATOM 5011 C C . ASP B 1 82 ? 23.940 146.104 -3.819 1.00 27.69 62 ASP B C 1
ATOM 5012 O O . ASP B 1 82 ? 23.936 146.054 -5.037 1.00 31.41 62 ASP B O 1
ATOM 5017 N N . THR B 1 83 ? 23.115 146.874 -3.123 1.00 25.79 63 THR B N 1
ATOM 5018 C CA . THR B 1 83 ? 22.195 147.797 -3.730 1.00 29.97 63 THR B CA 1
ATOM 5019 C C . THR B 1 83 ? 22.552 149.306 -3.483 1.00 30.61 63 THR B C 1
ATOM 5020 O O . THR B 1 83 ? 22.956 149.954 -4.407 1.00 29.91 63 THR B O 1
ATOM 5024 N N . ILE B 1 84 ? 22.403 149.815 -2.283 1.00 32.58 64 ILE B N 1
ATOM 5025 C CA . ILE B 1 84 ? 22.608 151.232 -1.976 1.00 35.30 64 ILE B CA 1
ATOM 5026 C C . ILE B 1 84 ? 24.067 151.620 -2.239 1.00 33.72 64 ILE B C 1
ATOM 5027 O O . ILE B 1 84 ? 24.341 152.451 -3.113 1.00 34.44 64 ILE B O 1
ATOM 5032 N N . ALA B 1 85 ? 25.016 150.935 -1.638 1.00 33.47 65 ALA B N 1
ATOM 5033 C CA . ALA B 1 85 ? 26.387 151.379 -1.802 1.00 34.11 65 ALA B CA 1
ATOM 5034 C C . ALA B 1 85 ? 26.881 151.077 -3.192 1.00 38.15 65 ALA B C 1
ATOM 5035 O O . ALA B 1 85 ? 27.658 151.872 -3.756 1.00 31.27 65 ALA B O 1
ATOM 5037 N N . ALA B 1 86 ? 26.480 149.938 -3.779 1.00 30.14 66 ALA B N 1
ATOM 5038 C CA . ALA B 1 86 ? 27.000 149.548 -5.072 1.00 32.41 66 ALA B CA 1
ATOM 5039 C C . ALA B 1 86 ? 26.533 150.530 -6.142 1.00 31.66 66 ALA B C 1
ATOM 5040 O O . ALA B 1 86 ? 27.262 150.833 -7.033 1.00 39.95 66 ALA B O 1
ATOM 5042 N N . GLU B 1 87 ? 25.312 150.995 -6.048 1.00 33.09 67 GLU B N 1
ATOM 5043 C CA . GLU B 1 87 ? 24.782 151.926 -7.000 1.00 35.43 67 GLU B CA 1
ATOM 5044 C C . GLU B 1 87 ? 25.430 153.325 -6.837 1.00 35.82 67 GLU B C 1
ATOM 5045 O O . GLU B 1 87 ? 25.731 153.950 -7.839 1.00 35.67 67 GLU B O 1
ATOM 5051 N N . SER B 1 88 ? 25.573 153.843 -5.609 1.00 32.17 68 SER B N 1
ATOM 5052 C CA . SER B 1 88 ? 26.423 155.066 -5.380 1.00 37.68 68 SER B CA 1
ATOM 5053 C C . SER B 1 88 ? 27.808 154.956 -6.018 1.00 38.83 68 SER B C 1
ATOM 5054 O O . SER B 1 88 ? 28.272 155.844 -6.745 1.00 35.42 68 SER B O 1
ATOM 5057 N N . GLN B 1 89 ? 28.465 153.851 -5.777 1.00 34.53 69 GLN B N 1
ATOM 5058 C CA . GLN B 1 89 ? 29.774 153.610 -6.328 1.00 35.50 69 GLN B CA 1
ATOM 5059 C C . GLN B 1 89 ? 2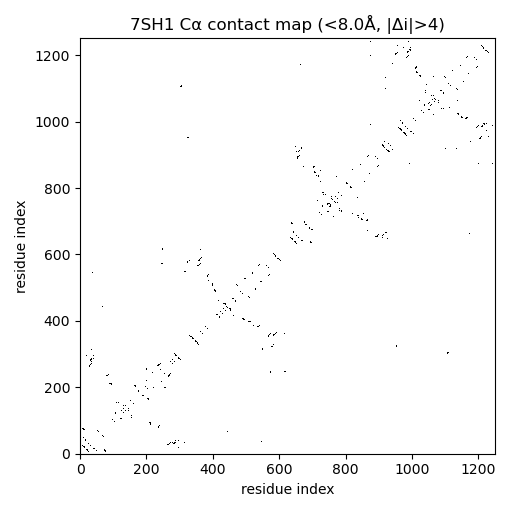9.758 153.559 -7.862 1.00 43.01 69 GLN B C 1
ATOM 5060 O O . GLN B 1 89 ? 30.666 154.070 -8.519 1.00 37.43 69 GLN B O 1
ATOM 5066 N N . ARG B 1 90 ? 28.787 152.893 -8.447 1.00 41.91 70 ARG B N 1
ATOM 5067 C CA . ARG B 1 90 ? 28.716 152.872 -9.913 1.00 42.68 70 ARG B CA 1
ATOM 5068 C C . ARG B 1 90 ? 28.479 154.331 -10.510 1.00 38.39 70 ARG B C 1
ATOM 5069 O O . ARG B 1 90 ? 29.016 154.636 -11.530 1.00 45.58 70 ARG B O 1
ATOM 5077 N N . LEU B 1 91 ? 27.662 155.152 -9.867 1.00 36.94 71 LEU B N 1
ATOM 5078 C CA . LEU B 1 91 ? 27.283 156.447 -10.373 1.00 38.50 71 LEU B CA 1
ATOM 5079 C C . LEU B 1 91 ? 28.524 157.368 -10.302 1.00 44.96 71 LEU B C 1
ATOM 5080 O O . LEU B 1 91 ? 28.752 158.124 -11.269 1.00 45.35 71 LEU B O 1
ATOM 5085 N N . ILE B 1 92 ? 29.332 157.220 -9.231 1.00 39.61 72 ILE B N 1
ATOM 5086 C CA . ILE B 1 92 ? 30.621 157.862 -9.092 1.00 41.92 72 ILE B CA 1
ATOM 5087 C C . ILE B 1 92 ? 31.565 157.394 -10.147 1.00 49.00 72 ILE B C 1
ATOM 5088 O O . ILE B 1 92 ? 32.120 158.241 -10.853 1.00 45.22 72 ILE B O 1
ATOM 5093 N N . ASN B 1 93 ? 31.756 156.082 -10.265 1.00 43.91 73 ASN B N 1
ATOM 5094 C CA . ASN B 1 93 ? 32.665 155.498 -11.268 1.00 46.70 73 ASN B CA 1
ATOM 5095 C C . ASN B 1 93 ? 32.410 155.994 -12.743 1.00 45.00 73 ASN B C 1
ATOM 5096 O O . ASN B 1 93 ? 33.345 156.262 -13.505 1.00 47.62 73 ASN B O 1
ATOM 5101 N N . GLU B 1 94 ? 31.137 156.140 -13.093 1.00 41.42 74 GLU B N 1
ATOM 5102 C CA . GLU B 1 94 ? 30.703 156.495 -14.441 1.00 41.90 74 GLU B CA 1
ATOM 5103 C C . GLU B 1 94 ? 31.092 157.931 -14.774 1.00 41.71 74 GLU B C 1
ATOM 5104 O O . GLU B 1 94 ? 30.993 158.296 -15.923 1.00 39.58 74 GLU B O 1
ATOM 5110 N N . THR B 1 95 ? 31.438 158.760 -13.782 1.00 42.08 75 THR B N 1
ATOM 5111 C CA . THR B 1 95 ? 31.885 160.146 -14.037 1.00 45.28 75 THR B CA 1
ATOM 5112 C C . THR B 1 95 ? 33.377 160.272 -14.283 1.00 51.96 75 THR B C 1
ATOM 5113 O O . THR B 1 95 ? 33.826 161.354 -14.693 1.00 52.20 75 THR B O 1
ATOM 5117 N N . TYR B 1 96 ? 34.132 159.202 -14.009 1.00 57.88 76 TYR B N 1
ATOM 5118 C CA . TYR B 1 96 ? 35.601 159.249 -14.113 1.00 66.45 76 TYR B CA 1
ATOM 5119 C C . TYR B 1 96 ? 36.067 158.926 -15.552 1.00 77.55 76 TYR B C 1
ATOM 5120 O O . TYR B 1 96 ? 35.513 158.054 -16.235 1.00 72.21 76 TYR B O 1
ATOM 5129 N N . SER B 1 97 ? 37.138 159.598 -15.963 1.00 87.77 77 SER B N 1
ATOM 5130 C CA . SER B 1 97 ? 37.712 159.476 -17.313 1.00 93.51 77 SER B CA 1
ATOM 5131 C C . SER B 1 97 ? 38.381 158.109 -17.545 1.00 99.49 77 SER B C 1
ATOM 5132 O O . SER B 1 97 ? 38.029 157.401 -18.513 1.00 80.05 77 SER B O 1
ATOM 5135 N N . ALA B 1 98 ? 39.333 157.794 -16.641 1.00 110.17 78 ALA B N 1
ATOM 5136 C CA . ALA B 1 98 ? 40.075 156.518 -16.530 1.00 100.86 78 ALA B CA 1
ATOM 5137 C C . ALA B 1 98 ? 40.815 156.112 -17.806 1.00 100.73 78 ALA B C 1
ATOM 5138 O O . ALA B 1 98 ? 40.226 155.549 -18.722 1.00 92.62 78 ALA B O 1
ATOM 5140 N N . ARG B 1 109 ? 25.910 147.278 -11.929 1.00 60.60 89 ARG B N 1
ATOM 5141 C CA . ARG B 1 109 ? 24.561 147.859 -11.815 1.00 70.30 89 ARG B CA 1
ATOM 5142 C C . ARG B 1 109 ? 23.588 146.907 -11.136 1.00 66.62 89 ARG B C 1
ATOM 5143 O O . ARG B 1 109 ? 23.174 145.917 -11.721 1.00 74.06 89 ARG B O 1
ATOM 5151 N N . PRO B 1 110 ? 23.231 147.207 -9.898 1.00 61.48 90 PRO B N 1
ATOM 5152 C CA . PRO B 1 110 ? 22.331 146.314 -9.197 1.00 55.88 90 PRO B CA 1
ATOM 5153 C C . PRO B 1 110 ? 20.915 146.296 -9.717 1.00 53.88 90 PRO B C 1
ATOM 5154 O O . PRO B 1 110 ? 20.431 147.290 -10.271 1.00 41.64 90 PRO B O 1
ATOM 5158 N N . GLU B 1 111 ? 20.224 145.181 -9.445 1.00 48.01 91 GLU B N 1
ATOM 5159 C CA . GLU B 1 111 ? 18.818 145.078 -9.764 1.00 44.32 91 GLU B CA 1
ATOM 5160 C C . GLU B 1 111 ? 17.923 145.849 -8.795 1.00 41.51 91 GLU B C 1
ATOM 5161 O O . GLU B 1 111 ? 17.537 145.421 -7.681 1.00 40.06 91 GLU B O 1
ATOM 5167 N N . VAL B 1 112 ? 17.529 147.011 -9.247 1.00 38.04 92 VAL B N 1
ATOM 5168 C CA . VAL B 1 112 ? 16.656 147.851 -8.509 1.00 36.25 92 VAL B CA 1
ATOM 5169 C C . VAL B 1 112 ? 16.041 148.850 -9.476 1.00 47.39 92 VAL B C 1
ATOM 5170 O O . VAL B 1 112 ? 16.749 149.366 -10.355 1.00 49.30 92 VAL B O 1
ATOM 5174 N N . ASP B 1 113 ? 14.771 149.179 -9.270 1.00 46.82 93 ASP B N 1
ATOM 5175 C CA . ASP B 1 113 ? 14.071 150.082 -10.182 1.00 51.24 93 ASP B CA 1
ATOM 5176 C C . ASP B 1 113 ? 14.358 151.573 -9.965 1.00 52.08 93 ASP B C 1
ATOM 5177 O O . ASP B 1 113 ? 14.622 152.277 -10.893 1.00 57.67 93 ASP B O 1
ATOM 5182 N N . VAL B 1 114 ? 14.201 152.035 -8.754 1.00 50.77 94 VAL B N 1
ATOM 5183 C CA . VAL B 1 114 ? 14.407 153.426 -8.413 1.00 57.89 94 VAL B CA 1
ATOM 5184 C C . VAL B 1 114 ? 15.320 153.497 -7.181 1.00 53.47 94 VAL B C 1
ATOM 5185 O O . VAL B 1 114 ? 15.125 152.789 -6.165 1.00 47.16 94 VAL B O 1
ATOM 5189 N N . LEU B 1 115 ? 16.342 154.328 -7.301 1.00 43.95 95 LEU B N 1
ATOM 5190 C CA . LEU B 1 115 ? 17.198 154.687 -6.195 1.00 45.27 95 LEU B CA 1
ATOM 5191 C C . LEU B 1 115 ? 17.452 156.194 -6.265 1.00 44.36 95 LEU B C 1
ATOM 5192 O O . LEU B 1 115 ? 18.236 156.655 -7.059 1.00 53.52 95 LEU B O 1
ATOM 5197 N N . ASP B 1 116 ? 16.732 156.912 -5.433 1.00 39.59 96 ASP B N 1
ATOM 5198 C CA . ASP B 1 116 ? 16.607 158.376 -5.406 1.00 45.76 96 ASP B CA 1
ATOM 5199 C C . ASP B 1 116 ? 17.298 158.907 -4.192 1.00 44.07 96 ASP B C 1
ATOM 5200 O O . ASP B 1 116 ? 17.173 158.313 -3.114 1.00 44.10 96 ASP B O 1
ATOM 5205 N N . GLY B 1 117 ? 17.990 160.028 -4.319 1.00 35.81 97 GLY B N 1
ATOM 5206 C CA . GLY B 1 117 ? 18.621 160.677 -3.192 1.00 31.74 97 GLY B CA 1
ATOM 5207 C C . GLY B 1 117 ? 19.870 160.067 -2.646 1.00 31.19 97 GLY B C 1
ATOM 5208 O O . GLY B 1 117 ? 20.304 160.465 -1.572 1.00 34.20 97 GLY B O 1
ATOM 5209 N N . LEU B 1 118 ? 20.531 159.221 -3.423 1.00 29.81 98 LEU B N 1
ATOM 5210 C CA . LEU B 1 118 ? 21.783 158.616 -3.079 1.00 31.71 98 LEU B CA 1
ATOM 5211 C C . LEU B 1 118 ? 22.909 159.678 -2.934 1.00 36.19 98 LEU B C 1
ATOM 5212 O O . LEU B 1 118 ? 22.883 160.638 -3.709 1.00 31.57 98 LEU B O 1
ATOM 5217 N N . THR B 1 119 ? 23.935 159.421 -2.086 1.00 31.22 99 THR B N 1
ATOM 5218 C CA . THR B 1 119 ? 25.123 160.290 -2.004 1.00 32.33 99 THR B CA 1
ATOM 5219 C C . THR B 1 119 ? 26.273 159.368 -2.244 1.00 34.17 99 THR B C 1
ATOM 5220 O O . THR B 1 119 ? 26.078 158.156 -2.380 1.00 34.51 99 THR B O 1
ATOM 5224 N N . THR B 1 120 ? 27.480 159.891 -2.238 1.00 32.16 100 THR B N 1
ATOM 5225 C CA . THR B 1 120 ? 28.696 159.049 -2.224 1.00 29.60 100 THR B CA 1
ATOM 5226 C C . THR B 1 120 ? 28.667 158.099 -1.036 1.00 28.44 100 THR B C 1
ATOM 5227 O O . THR B 1 120 ? 28.309 158.528 0.048 1.00 26.27 100 THR B O 1
ATOM 5231 N N . ALA B 1 121 ? 29.052 156.853 -1.252 1.00 31.05 101 ALA B N 1
ATOM 5232 C CA . ALA B 1 121 ? 29.050 155.808 -0.247 1.00 33.50 101 ALA B CA 1
ATOM 5233 C C . ALA B 1 121 ? 30.484 155.491 0.031 1.00 32.25 101 ALA B C 1
ATOM 5234 O O . ALA B 1 121 ? 31.256 155.296 -0.872 1.00 34.42 101 ALA B O 1
ATOM 5236 N N . ILE B 1 122 ? 30.879 155.496 1.304 1.00 28.04 102 ILE B N 1
ATOM 5237 C CA . ILE B 1 122 ? 32.180 154.970 1.612 1.00 25.75 102 ILE B CA 1
ATOM 5238 C C . ILE B 1 122 ? 31.988 153.789 2.494 1.00 26.35 102 ILE B C 1
ATOM 5239 O O . ILE B 1 122 ? 31.327 153.889 3.559 1.00 28.49 102 ILE B O 1
ATOM 5244 N N . LEU B 1 123 ? 32.643 152.705 2.129 1.00 28.52 103 LEU B N 1
ATOM 5245 C CA . LEU B 1 123 ? 32.417 151.422 2.785 1.00 30.56 103 LEU B CA 1
ATOM 5246 C C . LEU B 1 123 ? 33.391 151.364 3.911 1.00 35.95 103 LEU B C 1
ATOM 5247 O O . LEU B 1 123 ? 34.579 151.446 3.662 1.00 31.10 103 LEU B O 1
ATOM 5252 N N . VAL B 1 124 ? 32.921 151.223 5.146 1.00 31.03 104 VAL B N 1
ATOM 5253 C CA . VAL B 1 124 ? 33.815 150.972 6.260 1.00 31.89 104 VAL B CA 1
ATOM 5254 C C . VAL B 1 124 ? 33.630 149.501 6.723 1.00 34.40 104 VAL B C 1
ATOM 5255 O O . VAL B 1 124 ? 32.996 149.185 7.750 1.00 31.97 104 VAL B O 1
ATOM 5259 N N . ASP B 1 125 ? 34.214 148.632 5.977 1.00 34.40 105 ASP B N 1
ATOM 5260 C CA . ASP B 1 125 ? 33.990 147.224 6.179 1.00 37.32 105 ASP B CA 1
ATOM 5261 C C . ASP B 1 125 ? 35.153 146.553 6.862 1.00 37.23 105 ASP B C 1
ATOM 5262 O O . ASP B 1 125 ? 36.173 147.196 7.257 1.00 33.25 105 ASP B O 1
ATOM 5267 N N . GLN B 1 126 ? 35.010 145.249 6.997 1.00 35.73 106 GLN B N 1
ATOM 5268 C CA . GLN B 1 126 ? 35.989 144.413 7.658 1.00 40.74 106 GLN B CA 1
ATOM 5269 C C . GLN B 1 126 ? 37.000 143.803 6.741 1.00 49.13 106 GLN B C 1
ATOM 5270 O O . GLN B 1 126 ? 37.694 142.892 7.137 1.00 47.83 106 GLN B O 1
ATOM 5276 N N . GLN B 1 127 ? 37.094 144.279 5.510 1.00 54.44 107 GLN B N 1
ATOM 5277 C CA . GLN B 1 127 ? 38.196 143.862 4.641 1.00 59.58 107 GLN B CA 1
ATOM 5278 C C . GLN B 1 127 ? 39.501 144.579 4.958 1.00 50.73 107 GLN B C 1
ATOM 5279 O O . GLN B 1 127 ? 39.512 145.742 5.368 1.00 48.60 107 GLN B O 1
ATOM 5285 N N . PRO B 1 128 ? 40.638 143.911 4.695 1.00 72.44 108 PRO B N 1
ATOM 5286 C CA . PRO B 1 128 ? 41.954 144.548 4.987 1.00 70.09 108 PRO B CA 1
ATOM 5287 C C . PRO B 1 128 ? 42.237 145.763 4.076 1.00 75.18 108 PRO B C 1
ATOM 5288 O O . PRO B 1 128 ? 41.720 145.819 2.961 1.00 67.13 108 PRO B O 1
ATOM 5292 N N . MET B 1 129 ? 43.050 146.714 4.519 1.00 76.66 109 MET B N 1
ATOM 5293 C CA . MET B 1 129 ? 43.128 148.024 3.817 1.00 77.36 109 MET B CA 1
ATOM 5294 C C . MET B 1 129 ? 44.101 147.992 2.620 1.00 79.03 109 MET B C 1
ATOM 5295 O O . MET B 1 129 ? 43.866 148.584 1.528 1.00 63.96 109 MET B O 1
ATOM 5300 N N . GLY B 1 130 ? 45.216 147.326 2.870 1.00 71.62 110 GLY B N 1
ATOM 5301 C CA . GLY B 1 130 ? 46.122 146.858 1.824 1.00 74.27 110 GLY B CA 1
ATOM 5302 C C . GLY B 1 130 ? 46.518 145.512 2.349 1.00 71.60 110 GLY B C 1
ATOM 5303 O O . GLY B 1 130 ? 46.408 145.292 3.568 1.00 58.60 110 GLY B O 1
ATOM 5304 N N . THR B 1 131 ? 46.912 144.603 1.458 1.00 73.60 111 THR B N 1
ATOM 5305 C CA . THR B 1 131 ? 47.352 143.241 1.860 1.00 77.52 111 THR B CA 1
ATOM 5306 C C . THR B 1 131 ? 48.743 142.844 1.355 1.00 73.85 111 THR B C 1
ATOM 5307 O O . THR B 1 131 ? 49.206 141.684 1.597 1.00 66.48 111 THR B O 1
ATOM 5311 N N . S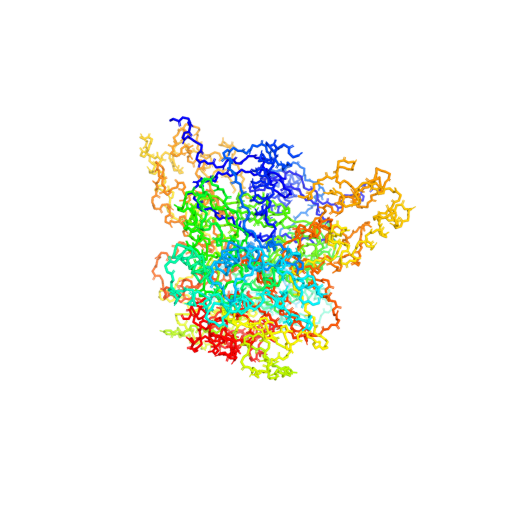ER B 1 132 ? 49.408 143.789 0.685 1.00 65.45 112 SER B N 1
ATOM 5312 C CA . SER B 1 132 ? 50.757 143.567 0.191 1.00 63.17 112 SER B CA 1
ATOM 5313 C C . SER B 1 132 ? 51.645 143.211 1.378 1.00 64.85 112 SER B C 1
ATOM 5314 O O . SER B 1 132 ? 51.323 143.529 2.535 1.00 61.28 112 SER B O 1
ATOM 5317 N N . LEU B 1 133 ? 52.764 142.569 1.073 1.00 62.34 113 LEU B N 1
ATOM 5318 C CA . LEU B 1 133 ? 53.808 142.293 2.038 1.00 64.37 113 LEU B CA 1
ATOM 5319 C C . LEU B 1 133 ? 54.486 143.584 2.552 1.00 58.53 113 LEU B C 1
ATOM 5320 O O . LEU B 1 133 ? 55.374 143.499 3.386 1.00 52.19 113 LEU B O 1
ATOM 5325 N N . ARG B 1 134 ? 54.102 144.745 2.009 1.00 55.35 114 ARG B N 1
ATOM 5326 C CA . ARG B 1 134 ? 54.602 146.050 2.416 1.00 57.66 114 ARG B CA 1
ATOM 5327 C C . ARG B 1 134 ? 53.543 146.989 3.022 1.00 55.93 114 ARG B C 1
ATOM 5328 O O . ARG B 1 134 ? 53.743 148.216 3.030 1.00 56.66 114 ARG B O 1
ATOM 5336 N N . SER B 1 135 ? 52.423 146.454 3.518 1.00 48.15 115 SER B N 1
ATOM 5337 C CA . SER B 1 135 ? 51.395 147.328 4.055 1.00 47.64 115 SER B CA 1
ATOM 5338 C C . SER B 1 135 ? 51.386 147.122 5.566 1.00 45.30 115 SER B C 1
ATOM 5339 O O . SER B 1 135 ? 51.304 145.975 6.056 1.00 40.99 115 SER B O 1
ATOM 5342 N N . THR B 1 136 ? 51.425 148.244 6.279 1.00 39.12 116 THR B N 1
ATOM 5343 C CA . THR B 1 136 ? 51.417 148.199 7.728 1.00 38.74 116 THR B CA 1
ATOM 5344 C C . THR B 1 136 ? 50.365 149.160 8.160 1.00 34.20 116 THR B C 1
ATOM 5345 O O . THR B 1 136 ? 49.867 149.962 7.347 1.00 38.52 116 THR B O 1
ATOM 5349 N N . VAL B 1 137 ? 50.072 149.183 9.461 1.00 34.64 117 VAL B N 1
ATOM 5350 C CA . VAL B 1 137 ? 49.197 150.216 9.989 1.00 30.86 117 VAL B CA 1
ATOM 5351 C C . VAL B 1 137 ? 49.729 151.635 9.630 1.00 32.11 117 VAL B C 1
ATOM 5352 O O . VAL B 1 137 ? 48.968 152.564 9.288 1.00 34.56 117 VAL B O 1
ATOM 5356 N N . GLY B 1 138 ? 51.033 151.816 9.753 1.00 37.77 118 GLY B N 1
ATOM 5357 C CA . GLY B 1 138 ? 51.636 153.115 9.458 1.00 36.24 118 GLY B CA 1
ATOM 5358 C C . GLY B 1 138 ? 51.558 153.535 7.963 1.00 39.93 118 GLY B C 1
ATOM 5359 O O . GLY B 1 138 ? 51.278 154.685 7.694 1.00 34.94 118 GLY B O 1
ATOM 5360 N N . THR B 1 139 ? 51.800 152.606 7.033 1.00 39.39 119 THR B N 1
ATOM 5361 C CA . THR B 1 139 ? 51.620 152.898 5.580 1.00 45.88 119 THR B CA 1
ATOM 5362 C C . THR B 1 139 ? 50.175 153.099 5.204 1.00 44.83 119 THR B C 1
ATOM 5363 O O . THR B 1 139 ? 49.933 153.781 4.259 1.00 47.91 119 THR B O 1
ATOM 5367 N N . ALA B 1 140 ? 49.220 152.543 5.953 1.00 43.86 120 ALA B N 1
ATOM 5368 C CA . ALA B 1 140 ? 47.794 152.739 5.632 1.00 43.36 120 ALA B CA 1
ATOM 5369 C C . ALA B 1 140 ? 47.216 153.971 6.196 1.00 42.10 120 ALA B C 1
ATOM 5370 O O . ALA B 1 140 ? 46.063 154.255 5.924 1.00 49.04 120 ALA B O 1
ATOM 5372 N N . THR B 1 141 ? 47.965 154.711 7.023 1.00 43.56 121 THR B N 1
ATOM 5373 C CA . THR B 1 141 ? 47.390 155.822 7.738 1.00 40.29 121 THR B CA 1
ATOM 5374 C C . THR B 1 141 ? 48.164 157.136 7.539 1.00 42.45 121 THR B C 1
ATOM 5375 O O . THR B 1 141 ? 49.347 157.144 7.233 1.00 48.93 121 THR B O 1
ATOM 5379 N N . ASP B 1 142 ? 47.504 158.245 7.831 1.00 38.98 122 ASP B N 1
ATOM 5380 C CA . ASP B 1 142 ? 48.205 159.529 7.910 1.00 47.45 122 ASP B CA 1
ATOM 5381 C C . ASP B 1 142 ? 49.377 159.492 8.951 1.00 48.41 122 ASP B C 1
ATOM 5382 O O . ASP B 1 142 ? 50.458 160.034 8.680 1.00 43.03 122 ASP B O 1
ATOM 5387 N N . ALA B 1 143 ? 49.145 158.837 10.096 1.00 42.50 123 ALA B N 1
ATOM 5388 C CA . ALA B 1 143 ? 50.185 158.645 11.127 1.00 44.77 123 ALA B CA 1
ATOM 5389 C C . ALA B 1 143 ? 51.541 158.313 10.542 1.00 41.73 123 ALA B C 1
ATOM 5390 O O . ALA B 1 143 ? 52.521 158.941 10.888 1.00 42.16 123 ALA B O 1
ATOM 5392 N N . GLY B 1 144 ? 51.618 157.309 9.694 1.00 40.50 124 GLY B N 1
ATOM 5393 C CA . GLY B 1 144 ? 52.921 156.822 9.236 1.00 41.37 124 GLY B CA 1
ATOM 5394 C C . GLY B 1 144 ? 53.646 157.824 8.370 1.00 45.46 124 GLY B C 1
ATOM 5395 O O . GLY B 1 144 ? 54.883 157.934 8.399 1.00 42.90 124 GLY B O 1
ATOM 5396 N N . THR B 1 145 ? 52.875 158.579 7.604 1.00 45.13 125 THR B N 1
ATOM 5397 C CA . THR B 1 145 ? 53.442 159.591 6.716 1.00 45.00 125 THR B CA 1
ATOM 5398 C C . THR B 1 145 ? 53.922 160.813 7.511 1.00 40.65 125 THR B C 1
ATOM 5399 O O . THR B 1 145 ? 55.005 161.323 7.256 1.00 43.17 125 THR B O 1
ATOM 5403 N N . LEU B 1 146 ? 53.084 161.280 8.430 1.00 39.28 126 LEU B N 1
ATOM 5404 C CA . LEU B 1 146 ? 53.416 162.331 9.367 1.00 42.22 126 LEU B CA 1
ATOM 5405 C C . LEU B 1 146 ? 54.689 162.000 10.204 1.00 43.13 126 LEU B C 1
ATOM 5406 O O . LEU B 1 146 ? 55.553 162.888 10.449 1.00 38.76 126 LEU B O 1
ATOM 5411 N N . LEU B 1 147 ? 54.848 160.732 10.562 1.00 40.41 127 LEU B N 1
ATOM 5412 C CA . LEU B 1 147 ? 55.969 160.306 11.334 1.00 38.71 127 LEU B CA 1
ATOM 5413 C C . LEU B 1 147 ? 57.230 160.379 10.461 1.00 44.42 127 LEU B C 1
ATOM 5414 O O . LEU B 1 147 ? 58.247 160.827 10.942 1.00 44.26 127 LEU B O 1
ATOM 5419 N N . ARG B 1 148 ? 57.162 159.925 9.215 1.00 37.93 128 ARG B N 1
ATOM 5420 C CA . ARG B 1 148 ? 58.268 160.068 8.287 1.00 39.11 128 ARG B CA 1
ATOM 5421 C C . ARG B 1 148 ? 58.638 161.511 8.053 1.00 41.17 128 ARG B C 1
ATOM 5422 O O . ARG B 1 148 ? 59.827 161.828 8.080 1.00 39.63 128 ARG B O 1
ATOM 5430 N N . ILE B 1 149 ? 57.657 162.390 7.915 1.00 37.71 129 ILE B N 1
ATOM 5431 C CA . ILE B 1 149 ? 57.967 163.814 7.835 1.00 43.76 129 ILE B CA 1
ATOM 5432 C C . ILE B 1 149 ? 58.640 164.378 9.075 1.00 47.80 129 ILE B C 1
ATOM 5433 O O . ILE B 1 149 ? 59.632 165.123 8.941 1.00 38.92 129 ILE B O 1
ATOM 5438 N N . LEU B 1 150 ? 58.103 164.073 10.259 1.00 46.40 130 LEU B N 1
ATOM 5439 C CA . LEU B 1 150 ? 58.727 164.516 11.501 1.00 46.81 130 LEU B CA 1
ATOM 5440 C C . LEU B 1 150 ? 60.214 164.136 11.541 1.00 40.94 130 LEU B C 1
ATOM 5441 O O . LEU B 1 150 ? 61.073 164.967 11.833 1.00 39.83 130 LEU B O 1
ATOM 5446 N N . PHE B 1 151 ? 60.491 162.881 11.293 1.00 37.30 131 PHE B N 1
ATOM 5447 C CA . PHE B 1 151 ? 61.849 162.377 11.220 1.00 42.78 131 PHE B CA 1
ATOM 5448 C C . PHE B 1 151 ? 62.765 163.036 10.157 1.00 51.30 131 PHE B C 1
ATOM 5449 O O . PHE B 1 151 ? 63.981 163.238 10.424 1.00 49.13 131 PHE B O 1
ATOM 5457 N N . SER B 1 152 ? 62.221 163.335 8.970 1.00 47.47 132 SER B N 1
ATOM 5458 C CA . SER B 1 152 ? 63.009 164.069 7.954 1.00 49.27 132 SER B CA 1
ATOM 5459 C C . SER B 1 152 ? 63.311 165.498 8.428 1.00 48.82 132 SER B C 1
ATOM 5460 O O . SER B 1 152 ? 64.274 166.052 8.004 1.00 58.61 132 SER B O 1
ATOM 5463 N N . ARG B 1 153 ? 62.469 166.085 9.279 1.00 47.13 133 ARG B N 1
ATOM 5464 C CA . ARG B 1 153 ? 62.679 167.433 9.789 1.00 42.70 133 ARG B CA 1
ATOM 5465 C C . ARG B 1 153 ? 63.403 167.583 11.127 1.00 46.92 133 ARG B C 1
ATOM 5466 O O . ARG B 1 153 ? 63.804 168.692 11.466 1.00 53.59 133 ARG B O 1
ATOM 5474 N N . LEU B 1 154 ? 63.624 166.492 11.859 1.00 45.23 134 LEU B N 1
ATOM 5475 C CA . LEU B 1 154 ? 64.132 166.554 13.225 1.00 45.77 134 LEU B CA 1
ATOM 5476 C C . LEU B 1 154 ? 65.223 165.506 13.581 1.00 46.84 134 LEU B C 1
ATOM 5477 O O . LEU B 1 154 ? 66.051 165.742 14.471 1.00 43.43 134 LEU B O 1
ATOM 5482 N N . ALA B 1 155 ? 65.251 164.354 12.925 1.00 39.94 135 ALA B N 1
ATOM 5483 C CA . ALA B 1 155 ? 66.244 163.357 13.273 1.00 41.76 135 ALA B CA 1
ATOM 5484 C C . ALA B 1 155 ? 67.661 163.801 12.872 1.00 49.28 135 ALA B C 1
ATOM 5485 O O . ALA B 1 155 ? 67.822 164.575 11.939 1.00 42.34 135 ALA B O 1
ATOM 5487 N N . LYS B 1 156 ? 68.653 163.301 13.609 1.00 47.41 136 LYS B N 1
ATOM 5488 C CA . LYS B 1 156 ? 70.061 163.661 13.420 1.00 54.82 136 LYS B CA 1
ATOM 5489 C C . LYS B 1 156 ? 70.808 162.362 13.409 1.00 53.19 136 LYS B C 1
ATOM 5490 O O . LYS B 1 156 ? 70.485 161.498 14.229 1.00 56.97 136 LYS B O 1
ATOM 5496 N N . PRO B 1 157 ? 71.741 162.165 12.468 1.00 61.54 137 PRO B N 1
ATOM 5497 C CA . PRO B 1 157 ? 72.041 163.097 11.354 1.00 57.74 137 PRO B CA 1
ATOM 5498 C C . PRO B 1 157 ? 70.919 163.202 10.314 1.00 63.22 137 PRO B C 1
ATOM 5499 O O . PRO B 1 157 ? 70.128 162.257 10.169 1.00 59.38 137 PRO B O 1
ATOM 5503 N N . TYR B 1 158 ? 70.856 164.342 9.612 1.00 53.56 138 TYR B N 1
ATOM 5504 C CA . TYR B 1 158 ? 70.078 164.463 8.388 1.00 57.11 138 TYR B CA 1
ATOM 5505 C C . TYR B 1 158 ? 70.436 163.351 7.412 1.00 59.52 138 TYR B C 1
ATOM 5506 O O . TYR B 1 158 ? 71.578 162.882 7.369 1.00 64.84 138 TYR B O 1
ATOM 5515 N N . ILE B 1 159 ? 69.413 162.830 6.737 1.00 54.87 139 ILE B N 1
ATOM 5516 C CA . ILE B 1 159 ? 69.608 161.821 5.688 1.00 52.64 139 ILE B CA 1
ATOM 5517 C C . ILE B 1 159 ? 68.724 162.046 4.476 1.00 47.35 139 ILE B C 1
ATOM 5518 O O . ILE B 1 159 ? 68.793 161.284 3.553 1.00 47.30 139 ILE B O 1
ATOM 5523 N N . GLY B 1 160 ? 67.833 163.023 4.495 1.00 48.51 140 GLY B N 1
ATOM 5524 C CA . GLY B 1 160 ? 66.951 163.214 3.375 1.00 51.20 140 GLY B CA 1
ATOM 5525 C C . GLY B 1 160 ? 65.555 163.592 3.776 1.00 52.67 140 GLY B C 1
ATOM 5526 O O . GLY B 1 160 ? 65.294 163.967 4.941 1.00 50.52 140 GLY B O 1
ATOM 5527 N N . THR B 1 161 ? 64.680 163.494 2.771 1.00 51.65 141 THR B N 1
ATOM 5528 C CA . THR B 1 161 ? 63.288 163.861 2.873 1.00 54.16 141 THR B CA 1
ATOM 5529 C C . THR B 1 161 ? 62.539 162.662 3.491 1.00 51.31 141 THR B C 1
ATOM 5530 O O . THR B 1 161 ? 63.148 161.621 3.872 1.00 45.24 141 THR B O 1
ATOM 5534 N N . GLN B 1 162 ? 61.217 162.803 3.558 1.00 52.16 142 GLN B N 1
ATOM 5535 C CA . GLN B 1 162 ? 60.392 161.800 4.197 1.00 48.48 142 GLN B CA 1
ATOM 5536 C C . GLN B 1 162 ? 60.634 160.441 3.596 1.00 51.30 142 GLN B C 1
ATOM 5537 O O . GLN B 1 162 ? 60.627 159.456 4.301 1.00 50.24 142 GLN B O 1
ATOM 5543 N N . LYS B 1 163 ? 60.949 160.377 2.309 1.00 53.26 143 LYS B N 1
ATOM 5544 C CA . LYS B 1 163 ? 61.175 159.090 1.649 1.00 53.33 143 LYS B CA 1
ATOM 5545 C C . LYS B 1 163 ? 62.419 158.358 2.098 1.00 46.91 143 LYS B C 1
ATOM 5546 O O . LYS B 1 163 ? 62.460 157.111 1.984 1.00 47.29 143 LYS B O 1
ATOM 5552 N N . ALA B 1 164 ? 63.423 159.043 2.648 1.00 43.62 144 ALA B N 1
ATOM 5553 C CA . ALA B 1 164 ? 64.544 158.261 3.278 1.00 44.79 144 ALA B CA 1
ATOM 5554 C C . ALA B 1 164 ? 64.130 157.461 4.523 1.00 51.37 144 ALA B C 1
ATOM 5555 O O . ALA B 1 164 ? 64.902 156.644 5.047 1.00 49.60 144 ALA B O 1
ATOM 5557 N N . PHE B 1 165 ? 62.922 157.704 5.027 1.00 49.12 145 PHE B N 1
ATOM 5558 C CA . PHE B 1 165 ? 62.459 156.941 6.162 1.00 50.44 145 PHE B CA 1
ATOM 5559 C C . PHE B 1 165 ? 61.416 155.906 5.759 1.00 54.02 145 PHE B C 1
ATOM 5560 O O . PHE B 1 165 ? 60.839 155.278 6.643 1.00 43.39 145 PHE B O 1
ATOM 5568 N N . ALA B 1 166 ? 61.204 155.695 4.440 1.00 48.23 146 ALA B N 1
ATOM 5569 C CA . ALA B 1 166 ? 60.165 154.749 3.941 1.00 45.85 146 ALA B CA 1
ATOM 5570 C C . ALA B 1 166 ? 60.751 153.444 3.417 1.00 51.75 146 ALA B C 1
ATOM 5571 O O . ALA B 1 166 ? 61.740 153.444 2.720 1.00 58.81 146 ALA B O 1
ATOM 5573 N N . PHE B 1 167 ? 60.136 152.314 3.762 1.00 56.23 147 PHE B N 1
ATOM 5574 C CA . PHE B 1 167 ? 60.623 151.001 3.268 1.00 54.13 147 PHE B CA 1
ATOM 5575 C C . PHE B 1 167 ? 59.944 150.581 1.962 1.00 53.93 147 PHE B C 1
ATOM 5576 O O . PHE B 1 167 ? 60.307 149.578 1.376 1.00 58.10 147 PHE B O 1
ATOM 5584 N N . ASN B 1 168 ? 58.960 151.331 1.509 1.00 54.35 148 ASN B N 1
ATOM 5585 C CA . ASN B 1 168 ? 58.346 151.035 0.204 1.00 71.45 148 ASN B CA 1
ATOM 5586 C C . ASN B 1 168 ? 58.888 151.995 -0.906 1.00 81.74 148 ASN B C 1
ATOM 5587 O O . ASN B 1 168 ? 58.132 152.395 -1.791 1.00 83.51 148 ASN B O 1
ATOM 5592 N N . VAL B 1 169 ? 60.183 152.380 -0.810 1.00 91.27 149 VAL B N 1
ATOM 5593 C CA . VAL B 1 169 ? 60.999 152.946 -1.936 1.00 90.45 149 VAL B CA 1
ATOM 5594 C C . VAL B 1 169 ? 62.543 152.997 -1.641 1.00 87.85 149 VAL B C 1
ATOM 5595 O O . VAL B 1 169 ? 62.986 153.295 -0.497 1.00 65.04 149 VAL B O 1
ATOM 5599 N N . ALA B 1 170 ? 63.331 152.704 -2.694 1.00 87.20 150 ALA B N 1
ATOM 5600 C CA . ALA B 1 170 ? 64.819 152.561 -2.658 1.00 94.67 150 ALA B CA 1
ATOM 5601 C C . ALA B 1 170 ? 65.581 153.691 -3.407 1.00 100.60 150 ALA B C 1
ATOM 5602 O O . ALA B 1 170 ? 64.956 154.576 -3.992 1.00 112.76 150 ALA B O 1
ATOM 5604 N N . SER B 1 171 ? 66.921 153.641 -3.389 1.00 102.39 151 SER B N 1
ATOM 5605 C CA . SER B 1 171 ? 67.804 154.669 -4.000 1.00 102.89 151 SER B CA 1
ATOM 5606 C C . SER B 1 171 ? 67.718 155.990 -3.225 1.00 103.38 151 SER B C 1
ATOM 5607 O O . SER B 1 171 ? 67.943 156.027 -2.012 1.00 94.15 151 SER B O 1
ATOM 5610 N N . GLY B 1 193 ? 65.960 156.878 -0.479 1.00 62.91 173 GLY B N 1
ATOM 5611 C CA . GLY B 1 193 ? 65.021 155.756 -0.158 1.00 64.79 173 GLY B CA 1
ATOM 5612 C C . GLY B 1 193 ? 65.328 154.852 1.052 1.00 64.65 173 GLY B C 1
ATOM 5613 O O . GLY B 1 193 ? 66.404 154.273 1.131 1.00 58.29 173 GLY B O 1
ATOM 5614 N N . GLY B 1 194 ? 64.370 154.680 1.975 1.00 58.71 174 GLY B N 1
ATOM 5615 C CA . GLY B 1 194 ? 64.628 153.911 3.209 1.00 54.67 174 GLY B CA 1
ATOM 5616 C C . GLY B 1 194 ? 64.732 152.393 3.152 1.00 57.77 174 GLY B C 1
ATOM 5617 O O . GLY B 1 194 ? 65.282 151.776 4.067 1.00 55.47 174 GLY B O 1
ATOM 5618 N N . MET B 1 195 ? 64.175 151.778 2.111 1.00 54.60 175 MET B N 1
ATOM 5619 C CA . MET B 1 195 ? 64.123 150.319 1.992 1.00 62.14 175 MET B CA 1
ATOM 5620 C C . MET B 1 195 ? 65.422 149.618 2.372 1.00 59.14 175 MET B C 1
ATOM 5621 O O . MET B 1 195 ? 66.476 149.998 1.913 1.00 63.68 175 MET B O 1
ATOM 5626 N N . CYS B 1 196 ? 65.345 148.575 3.191 1.00 58.91 176 CYS B N 1
ATOM 5627 C CA . CYS B 1 196 ? 66.499 147.665 3.369 1.00 59.24 176 CYS B CA 1
ATOM 5628 C C . CYS B 1 196 ? 66.724 146.831 2.073 1.00 67.62 176 CYS B C 1
ATOM 5629 O O . CYS B 1 196 ? 65.788 146.169 1.602 1.00 62.81 176 CYS B O 1
ATOM 5632 N N . LEU B 1 197 ? 67.947 146.851 1.524 1.00 67.78 177 LEU B N 1
ATOM 5633 C CA . LEU B 1 197 ? 68.223 146.295 0.175 1.00 69.24 177 LEU B CA 1
ATOM 5634 C C . LEU B 1 197 ? 68.190 144.760 0.123 1.00 70.43 177 LEU B C 1
ATOM 5635 O O . LEU B 1 197 ? 67.780 144.177 -0.873 1.00 75.77 177 LEU B O 1
ATOM 5640 N N . ALA B 1 198 ? 68.556 144.131 1.230 1.00 66.01 178 ALA B N 1
ATOM 5641 C CA . ALA B 1 198 ? 68.502 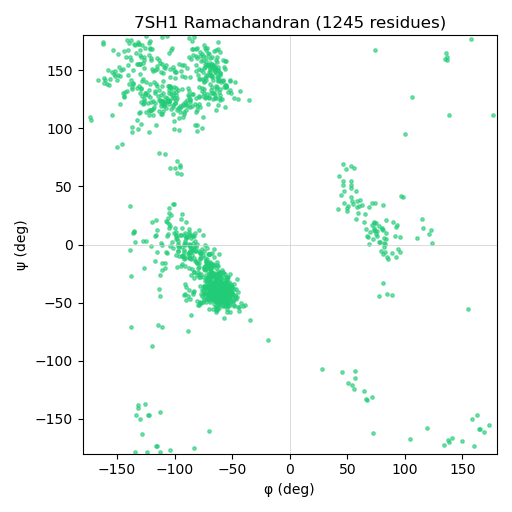142.684 1.405 1.00 68.37 178 ALA B CA 1
ATOM 5642 C C . ALA B 1 198 ? 67.105 142.038 1.304 1.00 74.04 178 ALA B C 1
ATOM 5643 O O . ALA B 1 198 ? 66.931 141.083 0.555 1.00 65.87 178 ALA B O 1
ATOM 5645 N N . CYS B 1 199 ? 66.137 142.517 2.092 1.00 67.47 179 CYS B N 1
ATOM 5646 C CA . CYS B 1 199 ? 64.766 141.997 2.041 1.00 63.38 179 CYS B CA 1
ATOM 5647 C C . CYS B 1 199 ? 63.818 142.815 1.179 1.00 60.61 179 CYS B C 1
ATOM 5648 O O . CYS B 1 199 ? 62.642 142.471 1.077 1.00 62.17 179 CYS B O 1
ATOM 5651 N N . GLU B 1 200 ? 64.301 143.905 0.588 1.00 63.85 180 GLU B N 1
ATOM 5652 C CA . GLU B 1 200 ? 63.440 144.846 -0.139 1.00 72.01 180 GLU B CA 1
ATOM 5653 C C . GLU B 1 200 ? 62.223 145.380 0.635 1.00 73.27 180 GLU B C 1
ATOM 5654 O O . GLU B 1 200 ? 61.098 145.408 0.132 1.00 66.98 180 GLU B O 1
ATOM 5660 N N . GLY B 1 201 ? 62.466 145.839 1.858 1.00 69.48 181 GLY B N 1
ATOM 5661 C CA . GLY B 1 201 ? 61.403 146.392 2.698 1.00 68.49 181 GLY B CA 1
ATOM 5662 C C . GLY B 1 201 ? 60.329 145.422 3.172 1.00 59.82 181 GLY B C 1
ATOM 5663 O O . GLY B 1 201 ? 59.348 145.848 3.746 1.00 61.78 181 GLY B O 1
ATOM 5664 N N . ILE B 1 202 ? 60.503 144.126 2.927 1.00 60.66 182 ILE B N 1
ATOM 5665 C CA . ILE B 1 202 ? 59.543 143.127 3.377 1.00 62.96 182 ILE B CA 1
ATOM 5666 C C . ILE B 1 202 ? 59.786 142.735 4.842 1.00 58.17 182 ILE B C 1
ATOM 5667 O O . ILE B 1 202 ? 58.846 142.523 5.578 1.00 57.34 182 ILE B O 1
ATOM 5672 N N . GLY B 1 203 ? 61.047 142.601 5.232 1.00 61.19 183 GLY B N 1
ATOM 5673 C CA . GLY B 1 203 ? 61.419 142.298 6.594 1.00 61.13 183 GLY B CA 1
ATOM 5674 C C . GLY B 1 203 ? 61.672 140.836 6.921 1.00 68.45 183 GLY B C 1
ATOM 5675 O O . GLY B 1 203 ? 62.124 140.561 8.042 1.00 68.78 183 GLY B O 1
ATOM 5676 N N . SER B 1 204 ? 61.396 139.926 5.964 1.00 70.09 184 SER B N 1
ATOM 5677 C CA . SER B 1 204 ? 61.706 138.459 6.036 1.00 75.08 184 SER B CA 1
ATOM 5678 C C . SER B 1 204 ? 62.384 137.978 4.756 1.00 66.72 184 SER B C 1
ATOM 5679 O O . SER B 1 204 ? 62.225 138.620 3.708 1.00 69.49 184 SER B O 1
ATOM 5682 N N . CYS B 1 316 ? 64.512 138.895 8.345 1.00 55.31 296 CYS B N 1
ATOM 5683 C CA . CYS B 1 316 ? 65.724 139.338 7.612 1.00 67.18 296 CYS B CA 1
ATOM 5684 C C . CYS B 1 316 ? 66.822 139.872 8.517 1.00 73.41 296 CYS B C 1
ATOM 5685 O O . CYS B 1 316 ? 66.683 140.966 9.069 1.00 78.94 296 CYS B O 1
ATOM 5688 N N . SER B 1 317 ? 67.932 139.146 8.627 1.00 80.95 297 SER B N 1
ATOM 5689 C CA . SER B 1 317 ? 68.987 139.483 9.609 1.00 81.27 297 SER B CA 1
ATOM 5690 C C . SER B 1 317 ? 69.579 140.908 9.471 1.00 83.36 297 SER B C 1
ATOM 5691 O O . SER B 1 317 ? 69.969 141.498 10.486 1.00 83.84 297 SER B O 1
ATOM 5694 N N . GLU B 1 318 ? 69.631 141.466 8.252 1.00 74.36 298 GLU B N 1
ATOM 5695 C CA . GLU B 1 318 ? 70.223 142.806 8.061 1.00 72.78 298 GLU B CA 1
ATOM 5696 C C . GLU B 1 318 ? 69.427 143.998 8.637 1.00 65.41 298 GLU B C 1
ATOM 5697 O O . GLU B 1 318 ? 70.024 144.956 9.113 1.00 66.82 298 GLU B O 1
ATOM 5703 N N . CYS B 1 319 ? 68.100 143.924 8.656 1.00 62.69 299 CYS B N 1
ATOM 5704 C CA . CYS B 1 319 ? 67.285 144.937 9.359 1.00 65.23 299 CYS B CA 1
ATOM 5705 C C . CYS B 1 319 ? 66.430 144.433 10.555 1.00 59.79 299 CYS B C 1
ATOM 5706 O O . CYS B 1 319 ? 65.588 145.171 11.049 1.00 57.65 299 CYS B O 1
ATOM 5709 N N . HIS B 1 320 ? 66.603 143.169 10.959 1.00 71.39 300 HIS B N 1
ATOM 5710 C CA . HIS B 1 320 ? 65.953 142.558 12.153 1.00 69.60 300 HIS B CA 1
ATOM 5711 C C . HIS B 1 320 ? 64.441 142.703 12.133 1.00 71.35 300 HIS B C 1
ATOM 5712 O O . HIS B 1 320 ? 63.797 142.875 13.165 1.00 76.11 300 HIS B O 1
ATOM 5719 N N . GLY B 1 321 ? 63.883 142.586 10.933 1.00 65.60 301 GLY B N 1
ATOM 5720 C CA . GLY B 1 321 ? 62.458 142.747 10.703 1.00 61.12 301 GLY B CA 1
ATOM 5721 C C . GLY B 1 321 ? 61.924 144.161 10.565 1.00 55.53 301 GLY B C 1
ATOM 5722 O O . GLY B 1 321 ? 60.751 144.336 10.300 1.00 51.33 301 GLY B O 1
ATOM 5723 N N . THR B 1 322 ? 62.762 145.181 10.706 1.00 56.63 302 THR B N 1
ATOM 5724 C CA . THR B 1 322 ? 62.241 146.575 10.675 1.00 47.71 302 THR B CA 1
ATOM 5725 C C . THR B 1 322 ? 61.962 147.097 9.300 1.00 43.98 302 THR B C 1
ATOM 5726 O O . THR B 1 322 ? 61.267 148.108 9.161 1.00 46.60 302 THR B O 1
ATOM 5730 N N . ARG B 1 323 ? 62.503 146.418 8.286 1.00 45.65 303 ARG B N 1
ATOM 5731 C CA . ARG B 1 323 ? 62.343 146.749 6.861 1.00 49.52 303 ARG B CA 1
ATOM 5732 C C . ARG B 1 323 ? 63.215 147.923 6.361 1.00 49.33 303 ARG B C 1
ATOM 5733 O O . ARG B 1 323 ? 63.114 148.295 5.208 1.00 51.36 303 ARG B O 1
ATOM 5741 N N . LEU B 1 324 ? 64.048 148.500 7.213 1.00 47.43 304 LEU B N 1
ATOM 5742 C CA . LEU B 1 324 ? 64.722 149.735 6.882 1.00 49.63 304 LEU B CA 1
ATOM 5743 C C . LEU B 1 324 ? 66.223 149.511 6.805 1.00 52.44 304 LEU B C 1
ATOM 5744 O O . LEU B 1 324 ? 66.764 148.625 7.473 1.00 46.97 304 LEU B O 1
ATOM 5749 N N . SER B 1 325 ? 66.873 150.316 5.977 1.00 55.10 305 SER B N 1
ATOM 5750 C CA . SER B 1 325 ? 68.355 150.294 5.839 1.00 58.18 305 SER B CA 1
ATOM 5751 C C . SER B 1 325 ? 69.030 150.861 7.086 1.00 56.07 305 SER B C 1
ATOM 5752 O O . SER B 1 325 ? 68.384 151.518 7.919 1.00 55.78 305 SER B O 1
ATOM 5755 N N . GLU B 1 326 ? 70.326 150.603 7.212 1.00 65.28 306 GLU B N 1
ATOM 5756 C CA . GLU B 1 326 ? 71.135 151.093 8.358 1.00 67.40 306 GLU B CA 1
ATOM 5757 C C . GLU B 1 326 ? 71.161 152.620 8.458 1.00 60.58 306 GLU B C 1
ATOM 5758 O O . GLU B 1 326 ? 71.062 153.172 9.545 1.00 61.65 306 GLU B O 1
ATOM 5764 N N . THR B 1 327 ? 71.281 153.270 7.305 1.00 54.45 307 THR B N 1
ATOM 5765 C CA . THR B 1 327 ? 71.107 154.696 7.137 1.00 57.22 307 THR B CA 1
ATOM 5766 C C . THR B 1 327 ? 69.750 155.217 7.604 1.00 53.37 307 THR B C 1
ATOM 5767 O O . THR B 1 327 ? 69.653 156.297 8.238 1.00 49.26 307 THR B O 1
ATOM 5771 N N . ALA B 1 328 ? 68.687 154.505 7.230 1.00 49.34 308 ALA B N 1
ATOM 5772 C CA . ALA B 1 328 ? 67.359 154.966 7.633 1.00 50.26 308 ALA B CA 1
ATOM 5773 C C . ALA B 1 328 ? 67.263 154.864 9.162 1.00 45.14 308 ALA B C 1
ATOM 5774 O O . ALA B 1 328 ? 66.775 155.777 9.808 1.00 46.64 308 ALA B O 1
ATOM 5776 N N . ARG B 1 329 ? 67.838 153.815 9.741 1.00 42.78 309 ARG B N 1
ATOM 5777 C CA . ARG B 1 329 ? 67.829 153.668 11.182 1.00 48.79 309 ARG B CA 1
ATOM 5778 C C . ARG B 1 329 ? 68.825 154.510 11.979 1.00 56.27 309 ARG B C 1
ATOM 5779 O O . ARG B 1 329 ? 68.708 154.587 13.201 1.00 51.00 309 ARG B O 1
ATOM 5787 N N . SER B 1 330 ? 69.790 155.143 11.302 1.00 57.75 310 SER B N 1
ATOM 5788 C CA . SER B 1 330 ? 70.848 155.912 11.967 1.00 49.96 310 SER B CA 1
ATOM 5789 C C . SER B 1 330 ? 70.333 157.263 12.388 1.00 49.42 310 SER B C 1
ATOM 5790 O O . SER B 1 330 ? 70.883 157.873 13.285 1.00 52.27 310 SER B O 1
ATOM 5793 N N . ALA B 1 331 ? 69.309 157.778 11.715 1.00 45.76 311 ALA B N 1
ATOM 5794 C CA . ALA B 1 331 ? 68.822 159.098 12.035 1.00 41.97 311 ALA B CA 1
ATOM 5795 C C . ALA B 1 331 ? 67.779 158.979 13.198 1.00 49.58 311 ALA B C 1
ATOM 5796 O O . ALA B 1 331 ? 66.741 158.253 13.101 1.00 40.17 311 ALA B O 1
ATOM 5798 N N . LYS B 1 332 ? 68.060 159.688 14.280 1.00 43.01 312 LYS B N 1
ATOM 5799 C CA . LYS B 1 332 ? 67.368 159.479 15.562 1.00 44.04 312 LYS B CA 1
ATOM 5800 C C . LYS B 1 332 ? 66.873 160.771 16.107 1.00 41.67 312 LYS B C 1
ATOM 5801 O O . LYS B 1 332 ? 67.481 161.811 15.870 1.00 38.83 312 LYS B O 1
ATOM 5807 N N . ILE B 1 333 ? 65.726 160.710 16.792 1.00 41.61 313 ILE B N 1
ATOM 5808 C CA . ILE B 1 333 ? 65.182 161.857 17.553 1.00 39.14 313 ILE B CA 1
ATOM 5809 C C . ILE B 1 333 ? 65.253 161.429 19.022 1.00 43.49 313 ILE B C 1
ATOM 5810 O O . ILE B 1 333 ? 64.591 160.402 19.457 1.00 38.90 313 ILE B O 1
ATOM 5815 N N . ASP B 1 334 ? 66.091 162.131 19.798 1.00 36.17 314 ASP B N 1
ATOM 5816 C CA . ASP B 1 334 ? 66.243 161.762 21.231 1.00 31.06 314 ASP B CA 1
ATOM 5817 C C . ASP B 1 334 ? 66.430 160.335 21.516 1.00 35.20 314 ASP B C 1
ATOM 5818 O O . ASP B 1 334 ? 65.817 159.782 22.434 1.00 37.73 314 ASP B O 1
ATOM 5823 N N . GLY B 1 335 ? 67.302 159.710 20.758 1.00 33.58 315 GLY B N 1
ATOM 5824 C CA . GLY B 1 335 ? 67.597 158.257 20.937 1.00 35.97 315 GLY B CA 1
ATOM 5825 C C . GLY B 1 335 ? 66.738 157.262 20.171 1.00 35.15 315 GLY B C 1
ATOM 5826 O O . GLY B 1 335 ? 67.050 156.075 20.161 1.00 38.43 315 GLY B O 1
ATOM 5827 N N . LEU B 1 336 ? 65.681 157.744 19.504 1.00 35.34 316 LEU B N 1
ATOM 5828 C CA . LEU B 1 336 ? 64.694 156.814 18.844 1.00 39.93 316 LEU B CA 1
ATOM 5829 C C . LEU B 1 336 ? 64.832 156.926 17.321 1.00 31.88 316 LEU B C 1
ATOM 5830 O O . LEU B 1 336 ? 64.674 158.038 16.774 1.00 38.94 316 LEU B O 1
ATOM 5835 N N . SER B 1 337 ? 65.151 155.814 16.651 1.00 37.68 317 SER B N 1
ATOM 5836 C CA . SER B 1 337 ? 64.952 155.685 15.171 1.00 41.08 317 SER B CA 1
ATOM 5837 C C . SER B 1 337 ? 63.455 155.529 14.860 1.00 41.56 317 SER B C 1
ATOM 5838 O O . SER B 1 337 ? 62.629 155.275 15.762 1.00 38.08 317 SER B O 1
ATOM 5841 N N . ILE B 1 338 ? 63.108 155.631 13.583 1.00 41.84 318 ILE B N 1
ATOM 5842 C CA . ILE B 1 338 ? 61.710 155.507 13.179 1.00 37.77 318 ILE B CA 1
ATOM 5843 C C . ILE B 1 338 ? 61.238 154.045 13.357 1.00 33.09 318 ILE B C 1
ATOM 5844 O O . ILE B 1 338 ? 60.069 153.813 13.622 1.00 38.56 318 ILE B O 1
ATOM 5849 N N . ALA B 1 339 ? 62.145 153.104 13.288 1.00 34.00 319 ALA B N 1
ATOM 5850 C CA . ALA B 1 339 ? 61.900 151.695 13.589 1.00 44.95 319 ALA B CA 1
ATOM 5851 C C . ALA B 1 339 ? 61.489 151.483 15.046 1.00 43.91 319 ALA B C 1
ATOM 5852 O O . ALA B 1 339 ? 60.539 150.773 15.311 1.00 37.45 319 ALA B O 1
ATOM 5854 N N . ASP B 1 340 ? 62.200 152.125 15.977 1.00 42.54 320 ASP B N 1
ATOM 5855 C CA . ASP B 1 340 ? 61.784 152.131 17.390 1.00 38.24 320 ASP B CA 1
ATOM 5856 C C . ASP B 1 340 ? 60.422 152.789 17.572 1.00 36.41 320 ASP B C 1
ATOM 5857 O O . ASP B 1 340 ? 59.547 152.223 18.286 1.00 36.59 320 ASP B O 1
ATOM 5862 N N . ALA B 1 341 ? 60.219 153.964 16.936 1.00 31.50 321 ALA B N 1
ATOM 5863 C CA . ALA B 1 341 ? 58.958 154.663 17.025 1.00 32.69 321 ALA B CA 1
ATOM 5864 C C . ALA B 1 341 ? 57.746 153.806 16.503 1.00 41.17 321 ALA B C 1
ATOM 5865 O O . ALA B 1 341 ? 56.637 153.798 17.111 1.00 38.19 321 ALA B O 1
ATOM 5867 N N . SER B 1 342 ? 58.018 153.003 15.494 1.00 33.84 322 SER B N 1
ATOM 5868 C CA . SER B 1 342 ? 56.989 152.270 14.791 1.00 41.36 322 SER B CA 1
ATOM 5869 C C . SER B 1 342 ? 56.741 151.003 15.565 1.00 43.11 322 SER B C 1
ATOM 5870 O O . SER B 1 342 ? 55.664 150.431 15.429 1.00 38.46 322 SER B O 1
ATOM 5873 N N . ALA B 1 343 ? 57.710 150.584 16.382 1.00 37.89 323 ALA B N 1
ATOM 5874 C CA . ALA B 1 343 ? 57.586 149.329 17.140 1.00 39.60 323 ALA B CA 1
ATOM 5875 C C . ALA B 1 343 ? 56.799 149.502 18.423 1.00 41.89 323 ALA B C 1
ATOM 5876 O O . ALA B 1 343 ? 56.299 148.564 18.946 1.00 39.01 323 ALA B O 1
ATOM 5878 N N . MET B 1 344 ? 56.716 150.691 18.974 1.00 37.11 324 MET B N 1
ATOM 5879 C CA . MET B 1 344 ? 56.000 150.819 20.224 1.00 46.26 324 MET B CA 1
ATOM 5880 C C . MET B 1 344 ? 54.458 150.829 20.053 1.00 41.59 324 MET B C 1
ATOM 5881 O O . MET B 1 344 ? 53.959 150.959 18.952 1.00 43.04 324 MET B O 1
ATOM 5886 N N . GLN B 1 345 ? 53.722 150.647 21.140 1.00 33.86 325 GLN B N 1
ATOM 5887 C CA . GLN B 1 345 ? 52.271 150.869 21.095 1.00 35.38 325 GLN B CA 1
ATOM 5888 C C . GLN B 1 345 ? 52.039 152.300 20.723 1.00 39.48 325 GLN B C 1
ATOM 5889 O O . GLN B 1 345 ? 52.769 153.171 21.158 1.00 40.45 325 GLN B O 1
ATOM 5895 N N . ILE B 1 346 ? 50.974 152.552 19.987 1.00 31.00 326 ILE B N 1
ATOM 5896 C CA . ILE B 1 346 ? 50.574 153.867 19.659 1.00 31.59 326 ILE B CA 1
ATOM 5897 C C . ILE B 1 346 ? 50.268 154.676 20.921 1.00 38.29 326 ILE B C 1
ATOM 5898 O O . ILE B 1 346 ? 50.507 155.902 20.959 1.00 34.54 326 ILE B O 1
ATOM 5903 N N . SER B 1 347 ? 49.725 154.032 21.982 1.00 33.48 327 SER B N 1
ATOM 5904 C CA . SER B 1 347 ? 49.540 154.796 23.236 1.00 33.48 327 SER B CA 1
ATOM 5905 C C . SER B 1 347 ? 50.920 155.364 23.733 1.00 30.39 327 SER B C 1
ATOM 5906 O O . SER B 1 347 ? 50.991 156.464 24.164 1.00 34.91 327 SER B O 1
ATOM 5909 N N . ASP B 1 348 ? 51.970 154.579 23.673 1.00 33.29 328 ASP B N 1
ATOM 5910 C CA . ASP B 1 348 ? 53.373 155.032 24.012 1.00 37.13 328 ASP B CA 1
ATOM 5911 C C . ASP B 1 348 ? 53.963 156.025 23.022 1.00 40.33 328 ASP B C 1
ATOM 5912 O O . ASP B 1 348 ? 54.513 157.029 23.450 1.00 34.48 328 ASP B O 1
ATOM 5917 N N . LEU B 1 349 ? 53.796 155.768 21.709 1.00 36.77 329 LEU B N 1
ATOM 5918 C CA . LEU B 1 349 ? 54.119 156.770 20.701 1.00 34.90 329 LEU B CA 1
ATOM 5919 C C . LEU B 1 349 ? 53.489 158.091 20.941 1.00 39.25 329 LEU B C 1
ATOM 5920 O O . LEU B 1 349 ? 54.165 159.141 20.825 1.00 37.56 329 LEU B O 1
ATOM 5925 N N . ALA B 1 350 ? 52.215 158.091 21.287 1.00 34.16 330 ALA B N 1
ATOM 5926 C CA . ALA B 1 350 ? 51.527 159.333 21.533 1.00 35.23 330 ALA B CA 1
ATOM 5927 C C . ALA B 1 350 ? 52.178 160.093 22.682 1.00 40.59 330 ALA B C 1
ATOM 5928 O O . ALA B 1 350 ? 52.237 161.321 22.654 1.00 35.95 330 ALA B O 1
ATOM 5930 N N . ALA B 1 351 ? 52.563 159.376 23.725 1.00 40.89 331 ALA B N 1
ATOM 5931 C CA . ALA B 1 351 ? 53.170 160.059 24.903 1.00 46.06 331 ALA B CA 1
ATOM 5932 C C . ALA B 1 351 ? 54.567 160.558 24.441 1.00 40.60 331 ALA B C 1
ATOM 5933 O O . ALA B 1 351 ? 54.907 161.676 24.726 1.00 38.46 331 ALA B O 1
ATOM 5935 N N . TRP B 1 352 ? 55.307 159.750 23.679 1.00 33.66 332 TRP B N 1
ATOM 5936 C CA . TRP B 1 352 ? 56.612 160.192 23.196 1.00 42.08 332 TRP B CA 1
ATOM 5937 C C . TRP B 1 352 ? 56.495 161.500 22.400 1.00 42.80 332 TRP B C 1
ATOM 5938 O O . TRP B 1 352 ? 57.224 162.480 22.650 1.00 37.25 332 TRP B O 1
ATOM 5949 N N . ILE B 1 353 ? 55.521 161.568 21.511 1.00 36.53 333 ILE B N 1
ATOM 5950 C CA . ILE B 1 353 ? 55.285 162.772 20.700 1.00 38.36 333 ILE B CA 1
ATOM 5951 C C . ILE B 1 353 ? 54.960 163.991 21.532 1.00 46.60 333 ILE B C 1
ATOM 5952 O O . ILE B 1 353 ? 55.456 165.086 21.226 1.00 41.77 333 ILE B O 1
ATOM 5957 N N . ARG B 1 354 ? 54.117 163.814 22.553 1.00 46.14 334 ARG B N 1
ATOM 5958 C CA . ARG B 1 354 ? 53.708 164.920 23.418 1.00 49.38 334 ARG B CA 1
ATOM 5959 C C . ARG B 1 354 ? 54.891 165.472 24.207 1.00 44.59 334 ARG B C 1
ATOM 5960 O O . ARG B 1 354 ? 54.856 166.606 24.592 1.00 49.04 334 ARG B O 1
ATOM 5968 N N . GLY B 1 355 ? 55.892 164.648 24.490 1.00 41.19 335 GLY B N 1
ATOM 5969 C CA . GLY B 1 355 ? 57.089 165.114 25.227 1.00 54.55 335 GLY B CA 1
ATOM 5970 C C . GLY B 1 355 ? 58.184 165.787 24.378 1.00 53.96 335 GLY B C 1
ATOM 5971 O O . GLY B 1 355 ? 59.240 166.152 24.913 1.00 49.77 335 GLY B O 1
ATOM 5972 N N . LEU B 1 356 ? 57.945 165.915 23.064 1.00 51.99 336 LEU B N 1
ATOM 5973 C CA . LEU B 1 356 ? 58.885 166.522 22.147 1.00 50.85 336 LEU B CA 1
ATOM 5974 C C . LEU B 1 356 ? 58.609 168.023 22.144 1.00 53.57 336 LEU B C 1
ATOM 5975 O O . LEU B 1 356 ? 57.460 168.487 22.056 1.00 59.01 336 LEU B O 1
ATOM 5980 N N . THR B 1 357 ? 59.699 168.770 22.286 1.00 66.04 337 THR B N 1
ATOM 5981 C CA . THR B 1 357 ? 59.700 170.238 22.317 1.00 68.04 337 THR B CA 1
ATOM 5982 C C . THR B 1 357 ? 60.707 170.587 21.242 1.00 65.66 337 THR B C 1
ATOM 5983 O O . THR B 1 357 ? 61.805 170.088 21.263 1.00 69.48 337 THR B O 1
ATOM 5987 N N . ASP B 1 358 ? 60.301 171.332 20.238 1.00 68.81 338 ASP B N 1
ATOM 5988 C CA . ASP B 1 358 ? 61.227 171.833 19.242 1.00 62.38 338 ASP B CA 1
ATOM 5989 C C . ASP B 1 358 ? 60.378 172.744 18.403 1.00 66.94 338 ASP B C 1
ATOM 5990 O O . ASP B 1 358 ? 59.474 172.274 17.726 1.00 72.95 338 ASP B O 1
ATOM 5995 N N . PRO B 1 359 ? 60.602 174.064 18.505 1.00 76.37 339 PRO B N 1
ATOM 5996 C CA . PRO B 1 359 ? 59.776 175.032 17.754 1.00 75.82 339 PRO B CA 1
ATOM 5997 C C . PRO B 1 359 ? 59.746 174.878 16.239 1.00 61.94 339 PRO B C 1
ATOM 5998 O O . PRO B 1 359 ? 58.783 175.322 15.633 1.00 61.70 339 PRO B O 1
ATOM 6002 N N . SER B 1 360 ? 60.752 174.256 15.621 1.00 56.46 340 SER B N 1
ATOM 6003 C CA . SER B 1 360 ? 60.652 174.044 14.161 1.00 61.51 340 SER B CA 1
ATOM 6004 C C . SER B 1 360 ? 59.426 173.183 13.735 1.00 67.03 340 SER B C 1
ATOM 6005 O O . SER B 1 360 ? 58.879 173.399 12.652 1.00 68.07 340 SER B O 1
ATOM 6008 N N . VAL B 1 361 ? 58.990 172.237 14.586 1.00 64.84 341 VAL B N 1
ATOM 6009 C CA . VAL B 1 361 ? 57.991 171.223 14.187 1.00 60.75 341 VAL B CA 1
ATOM 6010 C C . VAL B 1 361 ? 56.682 171.236 14.992 1.00 63.30 341 VAL B C 1
ATOM 6011 O O . VAL B 1 361 ? 55.910 170.294 14.937 1.00 65.22 341 VAL B O 1
ATOM 6015 N N . THR B 1 362 ? 56.404 172.336 15.663 1.00 61.89 342 THR B N 1
ATOM 6016 C CA . THR B 1 362 ? 55.233 172.492 16.519 1.00 68.14 342 THR B CA 1
ATOM 6017 C C . THR B 1 362 ? 53.875 172.055 15.919 1.00 67.36 342 THR B C 1
ATOM 6018 O O . THR B 1 362 ? 53.177 171.235 16.519 1.00 64.12 342 THR B O 1
ATOM 6022 N N . THR B 1 363 ? 53.530 172.558 14.744 1.00 59.34 343 THR B N 1
ATOM 6023 C CA . THR B 1 363 ? 52.276 172.211 14.103 1.00 59.67 343 THR B CA 1
ATOM 6024 C C . THR B 1 363 ? 52.249 170.736 13.702 1.00 59.55 343 THR B C 1
ATOM 6025 O O . THR B 1 363 ? 51.232 170.063 13.858 1.00 58.87 343 THR B O 1
ATOM 6029 N N . LEU B 1 364 ? 53.373 170.234 13.188 1.00 58.30 344 LEU B N 1
ATOM 6030 C CA . LEU B 1 364 ? 53.480 168.824 12.817 1.00 55.74 344 LEU B CA 1
ATOM 6031 C C . LEU B 1 364 ? 53.238 167.928 14.061 1.00 52.00 344 LEU B C 1
ATOM 6032 O O . LEU B 1 364 ? 52.518 166.945 13.983 1.00 53.39 344 LEU B O 1
ATOM 6037 N N . LEU B 1 365 ? 53.869 168.289 15.176 1.00 45.86 345 LEU B N 1
ATOM 6038 C CA . LEU B 1 365 ? 53.720 167.607 16.494 1.00 50.94 345 LEU B CA 1
ATOM 6039 C C . LEU B 1 365 ? 52.272 167.600 16.969 1.00 49.21 345 LEU B C 1
ATOM 6040 O O . LEU B 1 365 ? 51.776 166.552 17.394 1.00 42.04 345 LEU B O 1
ATOM 6045 N N . THR B 1 366 ? 51.603 168.738 16.840 1.00 49.96 346 THR B N 1
ATOM 6046 C CA . THR B 1 366 ? 50.175 168.847 17.159 1.00 55.87 346 THR B CA 1
ATOM 6047 C C . THR B 1 366 ? 49.347 167.935 16.262 1.00 56.99 346 THR B C 1
ATOM 6048 O O . THR B 1 366 ? 48.477 167.214 16.752 1.00 54.67 346 THR B O 1
ATOM 6052 N N . VAL B 1 367 ? 49.610 167.980 14.963 1.00 50.32 347 VAL B N 1
ATOM 6053 C CA . VAL B 1 367 ? 48.832 167.199 13.997 1.00 53.81 347 VAL B CA 1
ATOM 6054 C C . VAL B 1 367 ? 49.051 165.688 14.194 1.00 49.56 347 VAL B C 1
ATOM 6055 O O . VAL B 1 367 ? 48.086 164.975 14.275 1.00 47.44 347 VAL B O 1
ATOM 6059 N N . LEU B 1 368 ? 50.299 165.233 14.318 1.00 45.67 348 LEU B N 1
ATOM 6060 C CA . LEU B 1 368 ? 50.596 163.836 14.575 1.00 46.44 348 LEU B CA 1
ATOM 6061 C C . LEU B 1 368 ? 50.058 163.382 15.943 1.00 46.81 348 LEU B C 1
ATOM 6062 O O . LEU B 1 368 ? 49.456 162.313 16.059 1.00 44.07 348 LEU B O 1
ATOM 6067 N N . GLY B 1 369 ? 50.281 164.186 16.960 1.00 42.27 349 GLY B N 1
ATOM 6068 C CA . GLY B 1 369 ? 49.721 163.985 18.301 1.00 43.06 349 GLY B CA 1
ATOM 6069 C C . GLY B 1 369 ? 48.221 163.697 18.265 1.00 46.85 349 GLY B C 1
ATOM 6070 O O . GLY B 1 369 ? 47.775 162.704 18.850 1.00 46.11 349 GLY B O 1
ATOM 6071 N N . GLN B 1 370 ? 47.450 164.547 17.589 1.00 44.65 350 GLN B N 1
ATOM 6072 C CA . GLN B 1 370 ? 45.991 164.369 17.482 1.00 51.74 350 GLN B CA 1
ATOM 6073 C C . GLN B 1 370 ? 45.550 163.122 16.747 1.00 52.12 350 GLN B C 1
ATOM 6074 O O . GLN B 1 370 ? 44.500 162.578 17.114 1.00 49.67 350 GLN B O 1
ATOM 6080 N N . THR B 1 371 ? 46.260 162.703 15.684 1.00 50.52 351 THR B N 1
ATOM 6081 C CA . THR B 1 371 ? 45.878 161.449 15.014 1.00 46.77 351 THR B CA 1
ATOM 6082 C C . THR B 1 371 ? 46.128 160.284 15.934 1.00 42.86 351 THR B C 1
ATOM 6083 O O . THR B 1 371 ? 45.331 159.350 16.002 1.00 41.70 351 THR B O 1
ATOM 6087 N N . LEU B 1 372 ? 47.299 160.262 16.541 1.00 36.72 352 LEU B N 1
ATOM 6088 C CA . LEU B 1 372 ? 47.636 159.168 17.460 1.00 37.92 352 LEU B CA 1
ATOM 6089 C C . LEU B 1 372 ? 46.646 159.036 18.621 1.00 38.73 352 LEU B C 1
ATOM 6090 O O . LEU B 1 372 ? 46.207 157.920 18.953 1.00 40.41 352 LEU B O 1
ATOM 6095 N N . GLU B 1 373 ? 46.242 160.157 19.183 1.00 40.87 353 GLU B N 1
ATOM 6096 C CA . GLU B 1 373 ? 45.300 160.204 20.301 1.00 47.75 353 GLU B CA 1
ATOM 6097 C C . GLU B 1 373 ? 43.936 159.709 19.844 1.00 52.46 353 GLU B C 1
ATOM 6098 O O . GLU B 1 373 ? 43.202 159.063 20.602 1.00 43.80 353 GLU B O 1
ATOM 6104 N N . SER B 1 374 ? 43.623 159.932 18.577 1.00 48.44 354 SER B N 1
ATOM 6105 C CA . SER B 1 374 ? 42.408 159.402 18.034 1.00 44.40 354 SER B CA 1
ATOM 6106 C C . SER B 1 374 ? 42.414 157.880 17.923 1.00 44.39 354 SER B C 1
ATOM 6107 O O . SER B 1 374 ? 41.398 157.269 18.140 1.00 45.70 354 SER B O 1
ATOM 6110 N N . PHE B 1 375 ? 43.533 157.276 17.525 1.00 39.64 355 PHE B N 1
ATOM 6111 C CA . PHE B 1 375 ? 43.699 155.860 17.643 1.00 35.41 355 PHE B CA 1
ATOM 6112 C C . PHE B 1 375 ? 43.426 155.390 19.087 1.00 43.74 355 PHE B C 1
ATOM 6113 O O . PHE B 1 375 ? 42.646 154.439 19.322 1.00 41.50 355 PHE B O 1
ATOM 6121 N N . VAL B 1 376 ? 44.028 156.068 20.054 1.00 38.13 356 VAL B N 1
ATOM 6122 C CA . VAL B 1 376 ? 43.849 155.736 21.475 1.00 45.33 356 VAL B CA 1
ATOM 6123 C C . VAL B 1 376 ? 42.363 155.785 21.868 1.00 46.56 356 VAL B C 1
ATOM 6124 O O . VAL B 1 376 ? 41.882 154.822 22.431 1.00 44.42 356 VAL B O 1
ATOM 6128 N N . GLN B 1 377 ? 41.664 156.829 21.429 1.00 49.02 357 GLN B N 1
ATOM 6129 C CA . GLN B 1 377 ? 40.245 157.100 21.712 1.00 50.10 357 GLN B CA 1
ATOM 6130 C C . GLN B 1 377 ? 39.298 156.068 21.139 1.00 50.80 357 GLN B C 1
ATOM 6131 O O . GLN B 1 377 ? 38.294 155.751 21.758 1.00 54.32 357 GLN B O 1
ATOM 6137 N N . ILE B 1 378 ? 39.579 155.546 19.960 1.00 44.42 358 ILE B N 1
ATOM 6138 C CA . ILE B 1 378 ? 38.749 154.476 19.410 1.00 45.61 358 ILE B CA 1
ATOM 6139 C C . ILE B 1 378 ? 39.141 153.133 19.978 1.00 44.70 358 ILE B C 1
ATOM 6140 O O . ILE B 1 378 ? 38.637 152.106 19.536 1.00 39.01 358 ILE B O 1
ATOM 6145 N N . GLY B 1 379 ? 40.153 153.109 20.836 1.00 39.74 359 GLY B N 1
ATOM 6146 C CA . GLY B 1 379 ? 40.579 151.868 21.447 1.00 36.34 359 GLY B CA 1
ATOM 6147 C C . GLY B 1 379 ? 41.616 151.077 20.726 1.00 34.71 359 GLY B C 1
ATOM 6148 O O . GLY B 1 379 ? 41.812 149.912 21.045 1.00 36.27 359 GLY B O 1
ATOM 6149 N N . LEU B 1 380 ? 42.371 151.685 19.802 1.00 36.42 360 LEU B N 1
ATOM 6150 C CA . LEU B 1 380 ? 43.463 150.946 19.128 1.00 33.31 360 LEU B CA 1
ATOM 6151 C C . LEU B 1 380 ? 44.866 151.327 19.671 1.00 36.05 360 LEU B C 1
ATOM 6152 O O . LEU B 1 380 ? 45.867 151.069 18.987 1.00 32.35 360 LEU B O 1
ATOM 6157 N N . GLY B 1 381 ? 44.944 151.799 20.929 1.00 34.13 361 GLY B N 1
ATOM 6158 C CA . GLY B 1 381 ? 46.205 152.255 21.480 1.00 37.28 361 GLY B CA 1
ATOM 6159 C C . GLY B 1 381 ? 47.196 151.167 21.595 1.00 36.84 361 GLY B C 1
ATOM 6160 O O . GLY B 1 381 ? 48.385 151.434 21.657 1.00 40.09 361 GLY B O 1
ATOM 6161 N N . TYR B 1 382 ? 46.728 149.924 21.596 1.00 32.82 362 TYR B N 1
ATOM 6162 C CA . TYR B 1 382 ? 47.625 148.776 21.715 1.00 31.19 362 TYR B CA 1
ATOM 6163 C C . TYR B 1 382 ? 48.284 148.344 20.475 1.00 30.96 362 TYR B C 1
ATOM 6164 O O . TYR B 1 382 ? 49.215 147.493 20.535 1.00 31.25 362 TYR B O 1
ATOM 6173 N N . LEU B 1 383 ? 47.825 148.815 19.327 1.00 30.61 363 LEU B N 1
ATOM 6174 C CA . LEU B 1 383 ? 48.509 148.446 18.074 1.00 31.53 363 LEU B CA 1
ATOM 6175 C C . LEU B 1 383 ? 49.807 149.292 17.938 1.00 34.02 363 LEU B C 1
ATOM 6176 O O . LEU B 1 383 ? 49.853 150.370 18.508 1.00 36.61 363 LEU B O 1
ATOM 6181 N N . SER B 1 384 ? 50.765 148.807 17.154 1.00 31.45 364 SER B N 1
ATOM 6182 C CA . SER B 1 384 ? 51.970 149.564 16.755 1.00 36.59 364 SER B CA 1
ATOM 6183 C C . SER B 1 384 ? 51.828 149.941 15.249 1.00 43.13 364 SER B C 1
ATOM 6184 O O . SER B 1 384 ? 51.097 149.296 14.473 1.00 38.71 364 SER B O 1
ATOM 6187 N N . LEU B 1 385 ? 52.486 151.013 14.831 1.00 34.61 365 LEU B N 1
ATOM 6188 C CA . LEU B 1 385 ? 52.523 151.398 13.442 1.00 33.42 365 LEU B CA 1
ATOM 6189 C C . LEU B 1 385 ? 53.200 150.342 12.565 1.00 36.38 365 LEU B C 1
ATOM 6190 O O . LEU B 1 385 ? 52.842 150.193 11.384 1.00 36.63 365 LEU B O 1
ATOM 6195 N N . ASP B 1 386 ? 54.110 149.553 13.102 1.00 34.75 366 ASP B N 1
ATOM 6196 C CA . ASP B 1 386 ? 54.779 148.546 12.243 1.00 36.54 366 ASP B CA 1
ATOM 6197 C C . ASP B 1 386 ? 53.967 147.268 12.033 1.00 40.56 366 ASP B C 1
ATOM 6198 O O . ASP B 1 386 ? 54.425 146.418 11.356 1.00 34.74 366 ASP B O 1
ATOM 6203 N N . ARG B 1 387 ? 52.787 147.149 12.650 1.00 36.85 367 ARG B N 1
ATOM 6204 C CA . ARG B 1 387 ? 51.938 145.945 12.528 1.00 40.10 367 ARG B CA 1
ATOM 6205 C C . ARG B 1 387 ? 51.572 145.756 11.081 1.00 37.19 367 ARG B C 1
ATOM 6206 O O . ARG B 1 387 ? 51.091 146.675 10.438 1.00 34.80 367 ARG B O 1
ATOM 6214 N N . SER B 1 388 ? 51.805 144.566 10.588 1.00 37.16 368 SER B N 1
ATOM 6215 C CA . SER B 1 388 ? 51.486 144.213 9.230 1.00 42.14 368 SER B CA 1
ATOM 6216 C C . SER B 1 388 ? 49.937 144.213 9.050 1.00 38.38 368 SER B C 1
ATOM 6217 O O . SER B 1 388 ? 49.177 143.652 9.874 1.00 40.53 368 SER B O 1
ATOM 6220 N N . SER B 1 389 ? 49.492 144.893 8.006 1.00 40.82 369 SER B N 1
ATOM 6221 C CA . SER B 1 389 ? 48.070 145.061 7.696 1.00 42.19 369 SER B CA 1
ATOM 6222 C C . SER B 1 389 ? 47.275 143.739 7.572 1.00 42.88 369 SER B C 1
ATOM 6223 O O . SER B 1 389 ? 46.141 143.645 8.045 1.00 38.63 369 SER B O 1
ATOM 6226 N N . SER B 1 390 ? 47.904 142.703 7.067 1.00 44.72 370 SER B N 1
ATOM 6227 C CA . SER B 1 390 ? 47.229 141.385 6.962 1.00 48.82 370 SER B CA 1
ATOM 6228 C C . SER B 1 390 ? 47.081 140.601 8.263 1.00 48.53 370 SER B C 1
ATOM 6229 O O . SER B 1 390 ? 46.385 139.628 8.276 1.00 46.80 370 SER B O 1
ATOM 6232 N N . THR B 1 391 ? 47.696 141.018 9.358 1.00 41.75 371 THR B N 1
ATOM 6233 C CA . THR B 1 391 ? 47.522 140.350 10.624 1.00 38.50 371 THR B CA 1
ATOM 6234 C C . THR B 1 391 ? 46.501 141.046 11.484 1.00 35.27 371 THR B C 1
ATOM 6235 O O . THR B 1 391 ? 46.276 140.672 12.625 1.00 37.67 371 THR B O 1
ATOM 6239 N N . LEU B 1 392 ? 45.826 142.061 10.970 1.00 36.37 372 LEU B N 1
ATOM 6240 C CA . LEU B 1 392 ? 44.791 142.707 11.759 1.00 39.21 372 LEU B CA 1
ATOM 6241 C C . LEU B 1 392 ? 43.558 141.838 11.606 1.00 39.53 372 LEU B C 1
ATOM 6242 O O . LEU B 1 392 ? 43.391 141.228 10.558 1.00 36.57 372 LEU B O 1
ATOM 6247 N N . SER B 1 393 ? 42.728 141.824 12.641 1.00 36.89 373 SER B N 1
ATOM 6248 C CA . SER B 1 393 ? 41.408 141.219 12.552 1.00 41.91 373 SER B CA 1
ATOM 6249 C C . SER B 1 393 ? 40.520 142.102 11.684 1.00 43.62 373 SER B C 1
ATOM 6250 O O . SER B 1 393 ? 40.872 143.262 11.327 1.00 37.12 373 SER B O 1
ATOM 6253 N N . GLY B 1 394 ? 39.365 141.560 11.336 1.00 35.01 374 GLY B N 1
ATOM 6254 C CA . GLY B 1 394 ? 38.389 142.292 10.508 1.00 32.37 374 GLY B CA 1
ATOM 6255 C C . GLY B 1 394 ? 37.972 143.548 11.226 1.00 32.90 374 GLY B C 1
ATOM 6256 O O . GLY B 1 394 ? 37.974 144.643 10.655 1.00 33.82 374 GLY B O 1
ATOM 6257 N N . GLY B 1 395 ? 37.706 143.414 12.505 1.00 30.86 375 GLY B N 1
ATOM 6258 C CA . GLY B 1 395 ? 37.360 144.536 13.345 1.00 33.31 375 GLY B CA 1
ATOM 6259 C C . GLY B 1 395 ? 38.461 145.604 13.541 1.00 31.51 375 GLY B C 1
ATOM 6260 O O . GLY B 1 395 ? 38.183 146.824 13.517 1.00 30.76 375 GLY B O 1
ATOM 6261 N N . GLU B 1 396 ? 39.676 145.176 13.727 1.00 36.85 376 GLU B N 1
ATOM 6262 C CA . GLU B 1 396 ? 40.848 146.120 13.806 1.00 36.69 376 GLU B CA 1
ATOM 6263 C C . GLU B 1 396 ? 41.034 146.900 12.485 1.00 33.43 376 GLU B C 1
ATOM 6264 O O . GLU B 1 396 ? 41.222 148.116 12.523 1.00 33.55 376 GLU B O 1
ATOM 6270 N N . ALA B 1 397 ? 40.973 146.199 11.340 1.00 31.00 377 ALA B N 1
ATOM 6271 C CA . ALA B 1 397 ? 41.003 146.865 10.033 1.00 31.88 377 ALA B CA 1
ATOM 6272 C C . ALA B 1 397 ? 39.926 147.907 9.872 1.00 36.21 377 ALA B C 1
ATOM 6273 O O . ALA B 1 397 ? 40.173 149.036 9.452 1.00 36.60 377 ALA B O 1
ATOM 6275 N N . GLN B 1 398 ? 38.722 147.577 10.314 1.00 34.88 378 GLN B N 1
ATOM 6276 C CA . GLN B 1 398 ? 37.641 148.498 10.209 1.00 33.06 378 GLN B CA 1
ATOM 6277 C C . GLN B 1 398 ? 37.848 149.722 11.078 1.00 35.98 378 GLN B C 1
ATOM 6278 O O . GLN B 1 398 ? 37.483 150.843 10.678 1.00 29.31 378 GLN B O 1
ATOM 6284 N N . ARG B 1 399 ? 38.376 149.503 12.295 1.00 34.50 379 ARG B N 1
ATOM 6285 C CA . ARG B 1 399 ? 38.560 150.600 13.213 1.00 33.57 379 ARG B CA 1
ATOM 6286 C C . ARG B 1 399 ? 39.761 151.501 12.728 1.00 34.53 379 ARG B C 1
ATOM 6287 O O . ARG B 1 399 ? 39.688 152.677 12.907 1.00 28.66 379 ARG B O 1
ATOM 6295 N N . VAL B 1 400 ? 40.822 150.918 12.194 1.00 31.35 380 VAL B N 1
ATOM 6296 C CA . VAL B 1 400 ? 41.907 151.671 11.622 1.00 35.83 380 VAL B CA 1
ATOM 6297 C C . VAL B 1 400 ? 41.378 152.624 10.531 1.00 38.19 380 VAL B C 1
ATOM 6298 O O . VAL B 1 400 ? 41.719 153.813 10.557 1.00 37.11 380 VAL B O 1
ATOM 6302 N N . LYS B 1 401 ? 40.500 152.146 9.652 1.00 35.69 381 LYS B N 1
ATOM 6303 C CA . LYS B 1 401 ? 39.851 153.009 8.634 1.00 33.40 381 LYS B CA 1
ATOM 6304 C C . LYS B 1 401 ? 39.023 154.087 9.244 1.00 37.56 381 LYS B C 1
ATOM 6305 O O . LYS B 1 401 ? 38.907 155.222 8.703 1.00 32.31 381 LYS B O 1
ATOM 6311 N N . MET B 1 402 ? 38.358 153.762 10.341 1.00 35.61 382 MET B N 1
ATOM 6312 C CA . MET B 1 402 ? 37.558 154.766 10.968 1.00 35.06 382 MET B CA 1
ATOM 6313 C C . MET B 1 402 ? 38.317 155.959 11.488 1.00 35.04 382 MET B C 1
ATOM 6314 O O . MET B 1 402 ? 37.738 157.018 11.586 1.00 35.35 382 MET B O 1
ATOM 6319 N N . VAL B 1 403 ? 39.560 155.786 11.885 1.00 36.61 383 VAL B N 1
ATOM 6320 C CA . VAL B 1 403 ? 40.368 156.930 12.315 1.00 38.85 383 VAL B CA 1
ATOM 6321 C C . VAL B 1 403 ? 40.355 157.988 11.184 1.00 34.08 383 VAL B C 1
ATO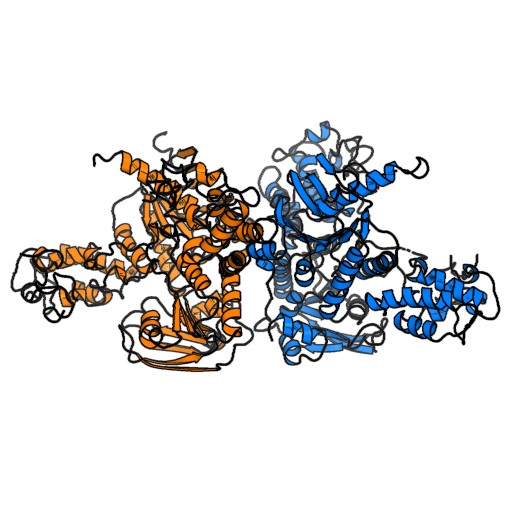M 6322 O O . VAL B 1 403 ? 40.105 159.158 11.438 1.00 36.55 383 VAL B O 1
ATOM 6326 N N . ARG B 1 404 ? 40.620 157.581 9.967 1.00 35.73 384 ARG B N 1
ATOM 6327 C CA . ARG B 1 404 ? 40.591 158.523 8.827 1.00 34.93 384 ARG B CA 1
ATOM 6328 C C . ARG B 1 404 ? 39.248 159.186 8.645 1.00 37.45 384 ARG B C 1
ATOM 6329 O O . ARG B 1 404 ? 39.182 160.394 8.470 1.00 33.90 384 ARG B O 1
ATOM 6337 N N . HIS B 1 405 ? 38.141 158.443 8.752 1.00 31.70 385 HIS B N 1
ATOM 6338 C CA . HIS B 1 405 ? 36.854 159.074 8.545 1.00 30.94 385 HIS B CA 1
ATOM 6339 C C . HIS B 1 405 ? 36.519 160.030 9.607 1.00 31.76 385 HIS B C 1
ATOM 6340 O O . HIS B 1 405 ? 35.901 161.118 9.356 1.00 30.49 385 HIS B O 1
ATOM 6347 N N . LEU B 1 406 ? 36.874 159.682 10.847 1.00 32.95 386 LEU B N 1
ATOM 6348 C CA . LEU B 1 406 ? 36.543 160.580 11.940 1.00 36.06 386 LEU B CA 1
ATOM 6349 C C . LEU B 1 406 ? 37.319 161.927 11.798 1.00 34.50 386 LEU B C 1
ATOM 6350 O O . LEU B 1 406 ? 36.826 162.934 12.239 1.00 36.64 386 LEU B O 1
ATOM 6355 N N . GLY B 1 407 ? 38.513 161.875 11.237 1.00 31.20 387 GLY B N 1
ATOM 6356 C CA . GLY B 1 407 ? 39.325 163.091 11.025 1.00 41.06 387 GLY B CA 1
ATOM 6357 C C . GLY B 1 407 ? 39.045 163.807 9.703 1.00 45.47 387 GLY B C 1
ATOM 6358 O O . GLY B 1 407 ? 39.540 164.895 9.486 1.00 44.77 387 GLY B O 1
ATOM 6359 N N . SER B 1 408 ? 38.221 163.230 8.821 1.00 39.71 388 SER B N 1
ATOM 6360 C CA . SER B 1 408 ? 38.013 163.810 7.502 1.00 35.38 388 SER B CA 1
ATOM 6361 C C . SER B 1 408 ? 37.068 164.996 7.535 1.00 36.17 388 SER B C 1
ATOM 6362 O O . SER B 1 408 ? 36.021 164.989 8.186 1.00 37.01 388 SER B O 1
ATOM 6365 N N . ALA B 1 409 ? 37.387 165.983 6.724 1.00 31.65 389 ALA B N 1
ATOM 6366 C CA . ALA B 1 409 ? 36.473 167.101 6.496 1.00 35.35 389 ALA B CA 1
ATOM 6367 C C . ALA B 1 409 ? 35.274 166.839 5.541 1.00 35.05 389 ALA B C 1
ATOM 6368 O O . ALA B 1 409 ? 34.393 167.713 5.419 1.00 35.61 389 ALA B O 1
ATOM 6370 N N . LEU B 1 410 ? 35.207 165.695 4.876 1.00 35.36 390 LEU B N 1
ATOM 6371 C CA . LEU B 1 410 ? 33.986 165.371 4.098 1.00 31.32 390 LEU B CA 1
ATOM 6372 C C . LEU B 1 410 ? 32.753 165.345 4.860 1.00 31.09 390 LEU B C 1
ATOM 6373 O O . LEU B 1 410 ? 32.716 164.908 5.997 1.00 40.29 390 LEU B O 1
ATOM 6378 N N . THR B 1 411 ? 31.698 165.848 4.230 1.00 29.10 391 THR B N 1
ATOM 6379 C CA . THR B 1 411 ? 30.373 165.854 4.740 1.00 28.93 391 THR B CA 1
ATOM 6380 C C . THR B 1 411 ? 29.417 165.386 3.615 1.00 28.45 391 THR B C 1
ATOM 6381 O O . THR B 1 411 ? 29.828 165.224 2.444 1.00 29.86 391 THR B O 1
ATOM 6385 N N . ASP B 1 412 ? 28.160 165.182 3.998 1.00 31.02 392 ASP B N 1
ATOM 6386 C CA . ASP B 1 412 ? 27.094 164.612 3.160 1.00 32.07 392 ASP B CA 1
ATOM 6387 C C . ASP B 1 412 ? 27.526 163.334 2.413 1.00 31.46 392 ASP B C 1
ATOM 6388 O O . ASP B 1 412 ? 27.216 163.152 1.255 1.00 36.23 392 ASP B O 1
ATOM 6393 N N . VAL B 1 413 ? 28.338 162.517 3.028 1.00 31.20 393 VAL B N 1
ATOM 6394 C CA . VAL B 1 413 ? 28.617 161.222 2.474 1.00 34.38 393 VAL B CA 1
ATOM 6395 C C . VAL B 1 413 ? 27.861 160.150 3.273 1.00 32.84 393 VAL B C 1
ATOM 6396 O O . VAL B 1 413 ? 27.311 160.418 4.353 1.00 33.25 393 VAL B O 1
ATOM 6400 N N . THR B 1 414 ? 27.779 158.966 2.696 1.00 29.70 394 THR B N 1
ATOM 6401 C CA . THR B 1 414 ? 27.081 157.857 3.364 1.00 31.87 394 THR B CA 1
ATOM 6402 C C . THR B 1 414 ? 28.181 156.902 3.748 1.00 29.37 394 THR B C 1
ATOM 6403 O O . THR B 1 414 ? 28.828 156.329 2.899 1.00 29.70 394 THR B O 1
ATOM 6407 N N . TYR B 1 415 ? 28.378 156.724 5.045 1.00 26.24 395 TYR B N 1
ATOM 6408 C CA . TYR B 1 415 ? 29.342 155.799 5.518 1.00 29.10 395 TYR B CA 1
ATOM 6409 C C . TYR B 1 415 ? 28.536 154.486 5.849 1.00 27.77 395 TYR B C 1
ATOM 6410 O O . TYR B 1 415 ? 27.600 154.529 6.596 1.00 27.56 395 TYR B O 1
ATOM 6419 N N . VAL B 1 416 ? 29.051 153.350 5.399 1.00 29.21 396 VAL B N 1
ATOM 6420 C CA . VAL B 1 416 ? 28.402 152.067 5.470 1.00 28.08 396 VAL B CA 1
ATOM 6421 C C . VAL B 1 416 ? 29.233 151.059 6.253 1.00 26.67 396 VAL B C 1
ATOM 6422 O O . VAL B 1 416 ? 30.306 150.719 5.833 1.00 29.80 396 VAL B O 1
ATOM 6426 N N . PHE B 1 417 ? 28.716 150.606 7.401 1.00 26.64 397 PHE B N 1
ATOM 6427 C CA . PHE B 1 417 ? 29.407 149.699 8.309 1.00 27.34 397 PHE B CA 1
ATOM 6428 C C . PHE B 1 417 ? 28.800 148.289 8.364 1.00 30.02 397 PHE B C 1
ATOM 6429 O O . PHE B 1 417 ? 27.595 148.126 8.554 1.00 30.90 397 PHE B O 1
ATOM 6437 N N . ASP B 1 418 ? 29.664 147.318 8.340 1.00 26.89 398 ASP B N 1
ATOM 6438 C CA . ASP B 1 418 ? 29.361 145.894 8.492 1.00 29.93 398 ASP B CA 1
ATOM 6439 C C . ASP B 1 418 ? 29.685 145.457 9.926 1.00 27.89 398 ASP B C 1
ATOM 6440 O O . ASP B 1 418 ? 30.852 145.255 10.275 1.00 31.00 398 ASP B O 1
ATOM 6445 N N . GLU B 1 419 ? 28.672 145.378 10.778 1.00 26.41 399 GLU B N 1
ATOM 6446 C CA . GLU B 1 419 ? 28.815 144.876 12.128 1.00 29.17 399 GLU B CA 1
ATOM 6447 C C . GLU B 1 419 ? 30.007 145.515 12.900 1.00 25.85 399 GLU B C 1
ATOM 6448 O O . GLU B 1 419 ? 30.985 144.842 13.196 1.00 29.54 399 GLU B O 1
ATOM 6454 N N . PRO B 1 420 ? 29.943 146.824 13.168 1.00 28.76 400 PRO B N 1
ATOM 6455 C CA . PRO B 1 420 ? 31.108 147.513 13.809 1.00 32.63 400 PRO B CA 1
ATOM 6456 C C . PRO B 1 420 ? 31.379 147.130 15.301 1.00 35.43 400 PRO B C 1
ATOM 6457 O O . PRO B 1 420 ? 32.414 147.530 15.840 1.00 34.74 400 PRO B O 1
ATOM 6461 N N . THR B 1 421 ? 30.476 146.356 15.941 1.00 34.71 401 THR B N 1
ATOM 6462 C CA . THR B 1 421 ? 30.788 145.715 17.230 1.00 31.66 401 THR B CA 1
ATOM 6463 C C . THR B 1 421 ? 31.670 144.498 17.164 1.00 34.45 401 THR B C 1
ATOM 6464 O O . THR B 1 421 ? 32.070 143.990 18.231 1.00 34.51 401 THR B O 1
ATOM 6468 N N . VAL B 1 422 ? 32.047 144.025 15.972 1.00 30.19 402 VAL B N 1
ATOM 6469 C CA . VAL B 1 422 ? 32.873 142.811 15.880 1.00 30.44 402 VAL B CA 1
ATOM 6470 C C . VAL B 1 422 ? 34.222 143.038 16.572 1.00 35.54 402 VAL B C 1
ATOM 6471 O O . VAL B 1 422 ? 34.777 144.147 16.459 1.00 32.09 402 VAL B O 1
ATOM 6475 N N . GLY B 1 423 ? 34.731 142.032 17.285 1.00 28.99 403 GLY B N 1
ATOM 6476 C CA . GLY B 1 423 ? 36.030 142.115 18.039 1.00 29.55 403 GLY B CA 1
ATOM 6477 C C . GLY B 1 423 ? 36.018 143.103 19.211 1.00 28.52 403 GLY B C 1
ATOM 6478 O O . GLY B 1 423 ? 37.048 143.351 19.750 1.00 31.91 403 GLY B O 1
ATOM 6479 N N . LEU B 1 424 ? 34.861 143.600 19.651 1.00 29.26 404 LEU B N 1
ATOM 6480 C CA . LEU B 1 424 ? 34.786 144.436 20.823 1.00 30.82 404 LEU B CA 1
ATOM 6481 C C . LEU B 1 424 ? 34.217 143.748 22.069 1.00 36.05 404 LEU B C 1
ATOM 6482 O O . LEU B 1 424 ? 33.152 143.101 22.021 1.00 30.33 404 LEU B O 1
ATOM 6487 N N . HIS B 1 425 ? 34.914 143.928 23.198 1.00 31.70 405 HIS B N 1
ATOM 6488 C CA . HIS B 1 425 ? 34.473 143.419 24.502 1.00 31.30 405 HIS B CA 1
ATOM 6489 C C . HIS B 1 425 ? 33.199 144.134 24.872 1.00 29.91 405 HIS B C 1
ATOM 6490 O O . HIS B 1 425 ? 32.969 145.301 24.466 1.00 29.81 405 HIS B O 1
ATOM 6497 N N . PRO B 1 426 ? 32.342 143.490 25.686 1.00 27.63 406 PRO B N 1
ATOM 6498 C CA . PRO B 1 426 ? 31.171 144.231 26.171 1.00 29.94 406 PRO B CA 1
ATOM 6499 C C . PRO B 1 426 ? 31.434 145.640 26.811 1.00 27.28 406 PRO B C 1
ATOM 6500 O O . PRO B 1 426 ? 30.586 146.555 26.763 1.00 31.15 406 PRO B O 1
ATOM 6504 N N . HIS B 1 427 ? 32.521 145.740 27.534 1.00 30.89 407 HIS B N 1
ATOM 6505 C CA . HIS B 1 427 ? 32.973 147.013 28.151 1.00 33.69 407 HIS B CA 1
ATOM 6506 C C . HIS B 1 427 ? 33.135 148.171 27.091 1.00 33.81 407 HIS B C 1
ATOM 6507 O O . HIS B 1 427 ? 32.891 149.317 27.389 1.00 36.68 407 HIS B O 1
ATOM 6514 N N . ASP B 1 428 ? 33.507 147.807 25.874 1.00 30.60 408 ASP B N 1
ATOM 6515 C CA . ASP B 1 428 ? 33.843 148.745 24.785 1.00 34.46 408 ASP B CA 1
ATOM 6516 C C . ASP B 1 428 ? 32.771 149.056 23.716 1.00 36.36 408 ASP B C 1
ATOM 6517 O O . ASP B 1 428 ? 32.983 149.845 22.786 1.00 35.06 408 ASP B O 1
ATOM 6522 N N . ILE B 1 429 ? 31.565 148.539 23.883 1.00 36.06 409 ILE B N 1
ATOM 6523 C CA . ILE B 1 429 ? 30.539 148.826 22.914 1.00 34.19 409 ILE B CA 1
ATOM 6524 C C . ILE B 1 429 ? 30.039 150.298 22.976 1.00 32.67 409 ILE B C 1
ATOM 6525 O O . ILE B 1 429 ? 29.825 150.889 21.939 1.00 33.18 409 ILE B O 1
ATOM 6530 N N . GLN B 1 430 ? 29.817 150.902 24.129 1.00 30.21 410 GLN B N 1
ATOM 6531 C CA . GLN B 1 430 ? 29.298 152.260 24.180 1.00 34.45 410 GLN B CA 1
ATOM 6532 C C . GLN B 1 430 ? 30.238 153.267 23.490 1.00 31.61 410 GLN B C 1
ATOM 6533 O O . GLN B 1 430 ? 29.767 154.204 22.884 1.00 30.69 410 GLN B O 1
ATOM 6539 N N . ARG B 1 431 ? 31.526 153.024 23.595 1.00 30.01 411 ARG B N 1
ATOM 6540 C CA . ARG B 1 431 ? 32.557 153.855 23.009 1.00 35.50 411 ARG B CA 1
ATOM 6541 C C . ARG B 1 431 ? 32.423 153.820 21.454 1.00 37.75 411 ARG B C 1
ATOM 6542 O O . ARG B 1 431 ? 32.398 154.899 20.802 1.00 32.33 411 ARG B O 1
ATOM 6550 N N . MET B 1 432 ? 32.273 152.608 20.892 1.00 35.53 412 MET B N 1
ATOM 6551 C CA . MET B 1 432 ? 31.952 152.444 19.410 1.00 31.89 412 MET B CA 1
ATOM 6552 C C . MET B 1 432 ? 30.691 153.162 19.047 1.00 29.49 412 MET B C 1
ATOM 6553 O O . MET B 1 432 ? 30.662 153.958 18.072 1.00 30.93 412 MET B O 1
ATOM 6558 N N . ASN B 1 433 ? 29.608 152.951 19.799 1.00 26.84 413 ASN B N 1
ATOM 6559 C CA . ASN B 1 433 ? 28.409 153.673 19.538 1.00 27.15 413 ASN B CA 1
ATOM 6560 C C . ASN B 1 433 ? 28.602 155.233 19.399 1.00 32.93 413 ASN B C 1
ATOM 6561 O O . ASN B 1 433 ? 28.010 155.893 18.514 1.00 29.51 413 ASN B O 1
ATOM 6566 N N . GLU B 1 434 ? 29.304 155.806 20.357 1.00 33.72 414 GLU B N 1
ATOM 6567 C CA . GLU B 1 434 ? 29.512 157.289 20.368 1.00 36.11 414 GLU B CA 1
ATOM 6568 C C . GLU B 1 434 ? 30.303 157.714 19.104 1.00 29.62 414 GLU B C 1
ATOM 6569 O O . GLU B 1 434 ? 29.968 158.722 18.550 1.00 32.73 414 GLU B O 1
ATOM 6575 N N . LEU B 1 435 ? 31.262 156.897 18.666 1.00 31.29 415 LEU B N 1
ATOM 6576 C CA . LEU B 1 435 ? 31.978 157.068 17.393 1.00 34.46 415 LEU B CA 1
ATOM 6577 C C . LEU B 1 435 ? 31.090 157.090 16.166 1.00 36.84 415 LEU B C 1
ATOM 6578 O O . LEU B 1 435 ? 31.235 157.987 15.271 1.00 29.63 415 LEU B O 1
ATOM 6583 N N . LEU B 1 436 ? 30.102 156.193 16.129 1.00 32.06 416 LEU B N 1
ATOM 6584 C CA . LEU B 1 436 ? 29.161 156.158 15.041 1.00 31.34 416 LEU B CA 1
ATOM 6585 C C . LEU B 1 436 ? 28.302 157.413 15.048 1.00 28.88 416 LEU B C 1
ATOM 6586 O O . LEU B 1 436 ? 28.020 157.975 13.996 1.00 28.64 416 LEU B O 1
ATOM 6591 N N . LEU B 1 437 ? 27.831 157.849 16.203 1.00 25.82 417 LEU B N 1
ATOM 6592 C CA . LEU B 1 437 ? 26.970 159.033 16.260 1.00 28.69 417 LEU B CA 1
ATOM 6593 C C . LEU B 1 437 ? 27.822 160.345 15.992 1.00 27.26 417 LEU B C 1
ATOM 6594 O O . LEU B 1 437 ? 27.321 161.299 15.491 1.00 31.31 417 LEU B O 1
ATOM 6599 N N . ARG B 1 438 ? 29.087 160.301 16.278 1.00 31.47 418 ARG B N 1
ATOM 6600 C CA . ARG B 1 438 ? 29.967 161.438 16.035 1.00 33.52 418 ARG B CA 1
ATOM 6601 C C . ARG B 1 438 ? 30.139 161.574 14.526 1.00 37.49 418 ARG B C 1
ATOM 6602 O O . ARG B 1 438 ? 30.016 162.696 13.968 1.00 33.47 418 ARG B O 1
ATOM 6610 N N . LEU B 1 439 ? 30.355 160.440 13.831 1.00 32.68 419 LEU B N 1
ATOM 6611 C CA . LEU B 1 439 ? 30.379 160.454 12.376 1.00 32.94 419 LEU B CA 1
ATOM 6612 C C . LEU B 1 439 ? 29.132 161.046 11.767 1.00 32.04 419 LEU B C 1
ATOM 6613 O O . LEU B 1 439 ? 29.216 161.862 10.848 1.00 32.28 419 LEU B O 1
ATOM 6618 N N . ARG B 1 440 ? 27.981 160.655 12.267 1.00 28.16 420 ARG B N 1
ATOM 6619 C CA . ARG B 1 440 ? 26.725 161.232 11.820 1.00 29.55 420 ARG B CA 1
ATOM 6620 C C . ARG B 1 440 ? 26.596 162.741 12.046 1.00 30.60 420 ARG B C 1
ATOM 6621 O O . ARG B 1 440 ? 26.075 163.520 11.200 1.00 28.69 420 ARG B O 1
ATOM 6629 N N . ASP B 1 441 ? 27.005 163.131 13.237 1.00 32.69 421 ASP B N 1
ATOM 6630 C CA . ASP B 1 441 ? 26.870 164.540 13.650 1.00 38.00 421 ASP B CA 1
ATOM 6631 C C . ASP B 1 441 ? 27.848 165.498 12.907 1.00 35.76 421 ASP B C 1
ATOM 6632 O O . ASP B 1 441 ? 27.591 166.683 12.910 1.00 34.27 421 ASP B O 1
ATOM 6637 N N . LYS B 1 442 ? 28.901 164.960 12.289 1.00 32.45 422 LYS B N 1
ATOM 6638 C CA . LYS B 1 442 ? 29.653 165.639 11.261 1.00 36.58 422 LYS B CA 1
ATOM 6639 C C . LYS B 1 442 ? 28.890 166.022 10.008 1.00 36.52 422 LYS B C 1
ATOM 6640 O O . LYS B 1 442 ? 29.441 166.689 9.151 1.00 37.42 422 LYS B O 1
ATOM 6646 N N . GLY B 1 443 ? 27.654 165.558 9.876 1.00 33.10 423 GLY B N 1
ATOM 6647 C CA . GLY B 1 443 ? 26.783 165.842 8.760 1.00 31.29 423 GLY B CA 1
ATOM 6648 C C . GLY B 1 443 ? 26.764 164.730 7.720 1.00 33.16 423 GLY B C 1
ATOM 6649 O O . GLY B 1 443 ? 26.704 165.002 6.519 1.00 30.74 423 GLY B O 1
ATOM 6650 N N . ASN B 1 444 ? 26.750 163.456 8.167 1.00 31.10 424 ASN B N 1
ATOM 6651 C CA . ASN B 1 444 ? 26.816 162.328 7.281 1.00 28.90 424 ASN B CA 1
ATOM 6652 C C . ASN B 1 444 ? 25.714 161.298 7.599 1.00 31.39 424 ASN B C 1
ATOM 6653 O O . ASN B 1 444 ? 25.286 161.147 8.774 1.00 30.48 424 ASN B O 1
ATOM 6658 N N . THR B 1 445 ? 25.381 160.539 6.564 1.00 29.44 425 THR B N 1
ATOM 6659 C CA . THR B 1 445 ? 24.457 159.397 6.668 1.00 28.18 425 THR B CA 1
ATOM 6660 C C . THR B 1 445 ? 25.292 158.255 7.098 1.00 28.28 425 THR B C 1
ATOM 6661 O O . THR B 1 445 ? 26.372 158.071 6.580 1.00 28.94 425 THR B O 1
ATOM 6665 N N . VAL B 1 446 ? 24.855 157.553 8.148 1.00 29.01 426 VAL B N 1
ATOM 6666 C CA . VAL B 1 446 ? 25.533 156.391 8.694 1.00 27.87 426 VAL B CA 1
ATOM 6667 C C . VAL B 1 446 ? 24.588 155.133 8.649 1.00 27.47 426 VAL B C 1
ATOM 6668 O O . VAL B 1 446 ? 23.503 155.156 9.196 1.00 28.79 426 VAL B O 1
ATOM 6672 N N . LEU B 1 447 ? 24.996 154.145 7.873 1.00 26.42 427 LEU B N 1
ATOM 6673 C CA . LEU B 1 447 ? 24.218 152.875 7.642 1.00 25.90 427 LEU B CA 1
ATOM 6674 C C . LEU B 1 447 ? 24.998 151.799 8.297 1.00 26.17 427 LEU B C 1
ATOM 6675 O O . LEU B 1 447 ? 26.167 151.637 7.987 1.00 27.53 427 LEU B O 1
ATOM 6680 N N . VAL B 1 448 ? 24.394 151.114 9.287 1.00 25.39 428 VAL B N 1
ATOM 6681 C CA . VAL B 1 448 ? 25.070 150.094 10.049 1.00 25.41 428 VAL B CA 1
ATOM 6682 C C . VAL B 1 448 ? 24.258 148.752 9.978 1.00 24.10 428 VAL B C 1
ATOM 6683 O O . VAL B 1 448 ? 23.032 148.727 10.182 1.00 26.51 428 VAL B O 1
ATOM 6687 N N . VAL B 1 449 ? 24.934 147.684 9.666 1.00 24.41 429 VAL B N 1
ATOM 6688 C CA . VAL B 1 449 ? 24.325 146.345 9.722 1.00 26.15 429 VAL B CA 1
ATOM 6689 C C . VAL B 1 449 ? 24.745 145.751 11.060 1.00 25.93 429 VAL B C 1
ATOM 6690 O O . VAL B 1 449 ? 25.954 145.611 11.309 1.00 27.74 429 VAL B O 1
ATOM 6694 N N . GLU B 1 450 ? 23.779 145.502 11.933 1.00 24.08 430 GLU B N 1
ATOM 6695 C CA . GLU B 1 450 ? 24.053 145.007 13.263 1.00 28.92 430 GLU B CA 1
ATOM 6696 C C . GLU B 1 450 ? 23.003 144.027 13.792 1.00 29.85 430 GLU B C 1
ATOM 6697 O O . GLU B 1 450 ? 21.837 144.060 13.402 1.00 29.62 430 GLU B O 1
ATOM 6703 N N . HIS B 1 451 ? 23.500 143.151 14.647 1.00 28.61 431 HIS B N 1
ATOM 6704 C CA . HIS B 1 451 ? 22.710 142.243 15.463 1.00 30.86 431 HIS B CA 1
ATOM 6705 C C . HIS B 1 451 ? 22.686 142.611 16.939 1.00 35.30 431 HIS B C 1
ATOM 6706 O O . HIS B 1 451 ? 21.819 142.154 17.643 1.00 32.58 431 HIS B O 1
ATOM 6713 N N . LYS B 1 452 ? 23.589 143.475 17.410 1.00 34.15 432 LYS B N 1
ATOM 6714 C CA . LYS B 1 452 ? 23.691 143.695 18.878 1.00 35.03 432 LYS B CA 1
ATOM 6715 C C . LYS B 1 452 ? 22.703 144.649 19.358 1.00 33.52 432 LYS B C 1
ATOM 6716 O O . LYS B 1 452 ? 22.753 145.812 18.941 1.00 32.52 432 LYS B O 1
ATOM 6722 N N . PRO B 1 453 ? 21.832 144.241 20.287 1.00 33.99 433 PRO B N 1
ATOM 6723 C CA . PRO B 1 453 ? 20.852 145.247 20.740 1.00 36.37 433 PRO B CA 1
ATOM 6724 C C . PRO B 1 453 ? 21.430 146.583 21.314 1.00 31.50 433 PRO B C 1
ATOM 6725 O O . PRO B 1 453 ? 20.755 147.591 21.217 1.00 30.62 433 PRO B O 1
ATOM 6729 N N . GLU B 1 454 ? 22.573 146.530 21.957 1.00 30.92 434 GLU B N 1
ATOM 6730 C CA . GLU B 1 454 ? 23.163 147.699 22.570 1.00 34.90 434 GLU B CA 1
ATOM 6731 C C . GLU B 1 454 ? 23.526 148.789 21.456 1.00 34.84 434 GLU B C 1
ATOM 6732 O O . GLU B 1 454 ? 23.521 149.962 21.727 1.00 34.24 434 GLU B O 1
ATOM 6738 N N . THR B 1 455 ? 23.796 148.359 20.219 1.00 31.73 435 THR B N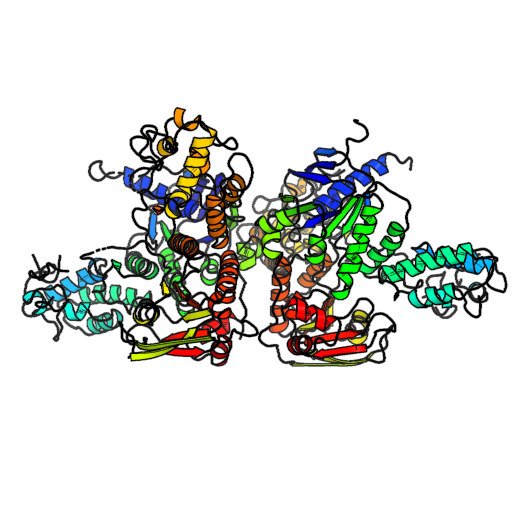 1
ATOM 6739 C CA . THR B 1 455 ? 23.996 149.262 19.056 1.00 32.19 435 THR B CA 1
ATOM 6740 C C . THR B 1 455 ? 22.697 149.520 18.335 1.00 33.90 435 THR B C 1
ATOM 6741 O O . THR B 1 455 ? 22.386 150.680 18.018 1.00 39.50 435 THR B O 1
ATOM 6745 N N . ILE B 1 456 ? 21.855 148.493 18.131 1.00 32.10 436 ILE B N 1
ATOM 6746 C CA . ILE B 1 456 ? 20.533 148.737 17.526 1.00 31.88 436 ILE B CA 1
ATOM 6747 C C . ILE B 1 456 ? 19.801 149.889 18.159 1.00 30.51 436 ILE B C 1
ATOM 6748 O O . ILE B 1 456 ? 19.190 150.682 17.429 1.00 32.99 436 ILE B O 1
ATOM 6753 N N . VAL B 1 457 ? 19.832 149.971 19.502 1.00 32.20 437 VAL B N 1
ATOM 6754 C CA . VAL B 1 457 ? 18.963 150.905 20.214 1.00 34.60 437 VAL B CA 1
ATOM 6755 C C . VAL B 1 457 ? 19.410 152.347 20.073 1.00 36.23 437 VAL B C 1
ATOM 6756 O O . VAL B 1 457 ? 18.627 153.185 20.372 1.00 36.03 437 VAL B O 1
ATOM 6760 N N . ILE B 1 458 ? 20.616 152.626 19.548 1.00 38.05 438 ILE B N 1
ATOM 6761 C CA . ILE B 1 458 ? 21.055 154.032 19.290 1.00 37.85 438 ILE B CA 1
ATOM 6762 C C . ILE B 1 458 ? 20.529 154.571 18.011 1.00 39.87 438 ILE B C 1
ATOM 6763 O O . ILE B 1 458 ? 20.680 155.741 17.771 1.00 35.01 438 ILE B O 1
ATOM 6768 N N . ALA B 1 459 ? 19.847 153.755 17.203 1.00 36.34 439 ALA B N 1
ATOM 6769 C CA . ALA B 1 459 ? 19.432 154.176 15.876 1.00 32.77 439 ALA B CA 1
ATOM 6770 C C . ALA B 1 459 ? 18.346 155.236 15.789 1.00 36.83 439 ALA B C 1
ATOM 6771 O O . ALA B 1 459 ? 17.398 155.271 16.610 1.00 35.30 439 ALA B O 1
ATOM 6773 N N . ASP B 1 460 ? 18.443 156.092 14.759 1.00 34.71 440 ASP B N 1
ATOM 6774 C CA . ASP B 1 460 ? 17.327 157.020 14.450 1.00 34.90 440 ASP B CA 1
ATOM 6775 C C . ASP B 1 460 ? 16.283 156.304 13.696 1.00 35.04 440 ASP B C 1
ATOM 6776 O O . ASP B 1 460 ? 15.150 156.757 13.635 1.00 32.77 440 ASP B O 1
ATOM 6781 N N . HIS B 1 461 ? 16.703 155.250 12.988 1.00 33.21 441 HIS B N 1
ATOM 6782 C CA . HIS B 1 461 ? 15.820 154.532 12.083 1.00 33.61 441 HIS B CA 1
ATOM 6783 C C . HIS B 1 461 ? 16.279 153.083 11.989 1.00 30.06 441 HIS B C 1
ATOM 6784 O O . HIS B 1 461 ? 17.484 152.797 12.024 1.00 30.16 441 HIS B O 1
ATOM 6791 N N . VAL B 1 462 ? 15.299 152.180 11.764 1.00 33.58 442 VAL B N 1
ATOM 6792 C CA . VAL B 1 462 ? 15.521 150.721 11.721 1.00 30.10 442 VAL B CA 1
ATOM 6793 C C . VAL B 1 462 ? 14.937 150.173 10.504 1.00 29.37 442 VAL B C 1
ATOM 6794 O O . VAL B 1 462 ? 13.799 150.466 10.182 1.00 34.99 442 VAL B O 1
ATOM 6798 N N . VAL B 1 463 ? 15.683 149.330 9.811 1.00 30.10 443 VAL B N 1
ATOM 6799 C CA . VAL B 1 463 ? 15.159 148.567 8.685 1.00 27.53 443 VAL B CA 1
ATOM 6800 C C . VAL B 1 463 ? 15.388 147.083 9.034 1.00 36.40 443 VAL B C 1
ATOM 6801 O O . VAL B 1 463 ? 16.514 146.673 9.200 1.00 28.98 443 VAL B O 1
ATOM 6805 N N . ASP B 1 464 ? 14.317 146.309 9.203 1.00 35.23 444 ASP B N 1
ATOM 6806 C CA . ASP B 1 464 ? 14.427 144.879 9.611 1.00 33.60 444 ASP B CA 1
ATOM 6807 C C . ASP B 1 464 ? 14.064 143.954 8.466 1.00 31.87 444 ASP B C 1
ATOM 6808 O O . ASP B 1 464 ? 12.968 144.069 7.902 1.00 30.84 444 ASP B O 1
ATOM 6813 N N . LEU B 1 465 ? 14.992 143.077 8.096 1.00 30.07 445 LEU B N 1
ATOM 6814 C CA . LEU B 1 465 ? 14.868 142.203 6.978 1.00 29.37 445 LEU B CA 1
ATOM 6815 C C . LEU B 1 465 ? 14.446 140.817 7.507 1.00 33.21 445 LEU B C 1
ATOM 6816 O O . LEU B 1 465 ? 14.869 140.416 8.601 1.00 27.05 445 LEU B O 1
ATOM 6821 N N . GLY B 1 466 ? 13.599 140.155 6.735 1.00 30.66 446 GLY B N 1
ATOM 6822 C CA . GLY B 1 466 ? 13.062 138.841 7.192 1.00 34.20 446 GLY B CA 1
ATOM 6823 C C . GLY B 1 466 ? 11.982 138.310 6.269 1.00 36.33 446 GLY B C 1
ATOM 6824 O O . GLY B 1 466 ? 11.969 138.693 5.084 1.00 29.07 446 GLY B O 1
ATOM 6825 N N . PRO B 1 467 ? 11.083 137.448 6.778 1.00 32.79 447 PRO B N 1
ATOM 6826 C CA . PRO B 1 467 ? 11.057 137.004 8.159 1.00 31.32 447 PRO B CA 1
ATOM 6827 C C . PRO B 1 467 ? 12.304 136.291 8.644 1.00 24.17 447 PRO B C 1
ATOM 6828 O O . PRO B 1 467 ? 12.798 136.506 9.767 1.00 28.36 447 PRO B O 1
ATOM 6832 N N . LEU B 1 468 ? 12.842 135.465 7.814 1.00 27.13 448 LEU B N 1
ATOM 6833 C CA . LEU B 1 468 ? 13.972 134.612 8.166 1.00 30.54 448 LEU B CA 1
ATOM 6834 C C . LEU B 1 468 ? 14.983 134.760 7.035 1.00 29.73 448 LEU B C 1
ATOM 6835 O O . LEU B 1 468 ? 15.197 135.925 6.592 1.00 29.38 448 LEU B O 1
ATOM 6840 N N . ALA B 1 469 ? 15.609 133.680 6.588 1.00 26.31 449 ALA B N 1
ATOM 6841 C CA . ALA B 1 469 ? 16.758 133.712 5.722 1.00 28.37 449 ALA B CA 1
ATOM 6842 C C . ALA B 1 469 ? 16.489 133.171 4.314 1.00 39.04 449 ALA B C 1
ATOM 6843 O O . ALA B 1 469 ? 15.565 132.388 4.078 1.00 33.68 449 ALA B O 1
ATOM 6845 N N . GLY B 1 470 ? 17.319 133.615 3.377 1.00 32.94 450 GLY B N 1
ATOM 6846 C CA . GLY B 1 470 ? 17.263 133.179 1.996 1.00 36.76 450 GLY B CA 1
ATOM 6847 C C . GLY B 1 470 ? 15.916 133.365 1.297 1.00 33.33 450 GLY B C 1
ATOM 6848 O O . GLY B 1 470 ? 15.289 134.400 1.349 1.00 31.32 450 GLY B O 1
ATOM 6849 N N . THR B 1 471 ? 15.356 132.292 0.759 1.00 34.13 451 THR B N 1
ATOM 6850 C CA . THR B 1 471 ? 14.032 132.413 0.113 1.00 36.33 451 THR B CA 1
ATOM 6851 C C . THR B 1 471 ? 13.009 132.647 1.162 1.00 38.32 451 THR B C 1
ATOM 6852 O O . THR B 1 471 ? 11.965 133.178 0.876 1.00 43.94 451 THR B O 1
ATOM 6856 N N . LYS B 1 472 ? 13.309 132.328 2.419 1.00 32.97 452 LYS B N 1
ATOM 6857 C CA . LYS B 1 472 ? 12.377 132.704 3.532 1.00 32.40 452 LYS B CA 1
ATOM 6858 C C . LYS B 1 472 ? 12.640 134.060 4.139 1.00 34.60 452 LYS B C 1
ATOM 6859 O O . LYS B 1 472 ? 12.030 134.413 5.172 1.00 31.14 452 LYS B O 1
ATOM 6865 N N . GLY B 1 473 ? 13.551 134.846 3.567 1.00 34.71 453 GLY B N 1
ATOM 6866 C CA . GLY B 1 473 ? 13.573 136.278 3.968 1.00 34.30 453 GLY B CA 1
ATOM 6867 C C . GLY B 1 473 ? 13.467 137.251 2.801 1.00 40.51 453 GLY B C 1
ATOM 6868 O O . GLY B 1 473 ? 12.684 137.034 1.884 1.00 30.68 453 GLY B O 1
ATOM 6869 N N . GLY B 1 474 ? 14.272 138.333 2.804 1.00 31.28 454 GLY B N 1
ATOM 6870 C CA . GLY B 1 474 ? 14.262 139.245 1.698 1.00 29.04 454 GLY B CA 1
ATOM 6871 C C . GLY B 1 474 ? 13.150 140.230 1.671 1.00 28.51 454 GLY B C 1
ATOM 6872 O O . GLY B 1 474 ? 12.972 140.980 0.682 1.00 38.36 454 GLY B O 1
ATOM 6873 N N . GLU B 1 475 ? 12.458 140.361 2.766 1.00 29.57 455 GLU B N 1
ATOM 6874 C CA . GLU B 1 475 ? 11.391 141.284 2.856 1.00 29.72 455 GLU B CA 1
ATOM 6875 C C . GLU B 1 475 ? 11.750 142.255 3.929 1.00 31.79 455 GLU B C 1
ATOM 6876 O O . GLU B 1 475 ? 12.408 141.915 4.900 1.00 33.28 455 GLU B O 1
ATOM 6882 N N . VAL B 1 476 ? 11.283 143.469 3.789 1.00 31.53 456 VAL B N 1
ATOM 6883 C CA . VAL B 1 476 ? 11.305 144.430 4.864 1.00 33.18 456 VAL B CA 1
ATOM 6884 C C . VAL B 1 476 ? 10.139 144.179 5.797 1.00 43.05 456 VAL B C 1
ATOM 6885 O O . VAL B 1 476 ? 9.043 144.548 5.499 1.00 37.23 456 VAL B O 1
ATOM 6889 N N . VAL B 1 477 ? 10.375 143.574 6.953 1.00 45.05 457 VAL B N 1
ATOM 6890 C CA . VAL B 1 477 ? 9.266 143.179 7.819 1.00 39.00 457 VAL B CA 1
ATOM 6891 C C . VAL B 1 477 ? 8.947 144.188 8.848 1.00 43.62 457 VAL B C 1
ATOM 6892 O O . VAL B 1 477 ? 7.895 144.128 9.431 1.00 37.29 457 VAL B O 1
ATOM 6896 N N . PHE B 1 478 ? 9.878 145.112 9.131 1.00 35.25 458 PHE B N 1
ATOM 6897 C CA . PHE B 1 478 ? 9.591 146.253 9.865 1.00 36.29 458 PHE B CA 1
ATOM 6898 C C . PHE B 1 478 ? 10.484 147.431 9.371 1.00 44.39 458 PHE B C 1
ATOM 6899 O O . PHE B 1 478 ? 11.650 147.218 9.058 1.00 35.61 458 PHE B O 1
ATOM 6907 N N . GLU B 1 479 ? 9.949 148.651 9.384 1.00 37.78 459 GLU B N 1
ATOM 6908 C CA . GLU B 1 479 ? 10.770 149.885 9.161 1.00 37.90 459 GLU B CA 1
ATOM 6909 C C . GLU B 1 479 ? 10.194 150.963 10.049 1.00 39.37 459 GLU B C 1
ATOM 6910 O O . GLU B 1 479 ? 9.018 151.196 10.001 1.00 38.49 459 GLU B O 1
ATOM 6916 N N . GLY B 1 480 ? 11.001 151.595 10.869 1.00 37.83 460 GLY B N 1
ATOM 6917 C CA . GLY B 1 480 ? 10.532 152.665 11.704 1.00 37.14 460 GLY B CA 1
ATOM 6918 C C . GLY B 1 480 ? 11.541 152.896 12.798 1.00 38.10 460 GLY B C 1
ATOM 6919 O O . GLY B 1 480 ? 12.761 152.693 12.637 1.00 40.74 460 GLY B O 1
ATOM 6920 N N . THR B 1 481 ? 11.042 153.285 13.943 1.00 37.29 461 THR B N 1
ATOM 6921 C CA . THR B 1 481 ? 11.864 153.580 15.078 1.00 36.07 461 THR B CA 1
ATOM 6922 C C . THR B 1 481 ? 12.165 152.306 15.836 1.00 38.33 461 THR B C 1
ATOM 6923 O O . THR B 1 481 ? 11.548 151.248 15.589 1.00 39.33 461 THR B O 1
ATOM 6927 N N . VAL B 1 482 ? 13.116 152.440 16.744 1.00 35.08 462 VAL B N 1
ATOM 6928 C CA . VAL B 1 482 ? 13.545 151.412 17.654 1.00 40.99 462 VAL B CA 1
ATOM 6929 C C . VAL B 1 482 ? 12.373 150.980 18.568 1.00 47.23 462 VAL B C 1
ATOM 6930 O O . VAL B 1 482 ? 12.201 149.786 18.823 1.00 44.53 462 VAL B O 1
ATOM 6934 N N . GLU B 1 483 ? 11.530 151.921 18.979 1.00 43.11 463 GLU B N 1
ATOM 6935 C CA . GLU B 1 483 ? 10.355 151.595 19.804 1.00 48.97 463 GLU B CA 1
ATOM 6936 C C . GLU B 1 483 ? 9.362 150.827 18.939 1.00 48.56 463 GLU B C 1
ATOM 6937 O O . GLU B 1 483 ? 8.835 149.820 19.363 1.00 49.56 463 GLU B O 1
ATOM 6943 N N . GLY B 1 484 ? 9.209 151.214 17.680 1.00 43.81 464 GLY B N 1
ATOM 6944 C CA . GLY B 1 484 ? 8.392 150.465 16.749 1.00 45.02 464 GLY B CA 1
ATOM 6945 C C . GLY B 1 484 ? 8.899 149.043 16.542 1.00 49.81 464 GLY B C 1
ATOM 6946 O O . GLY B 1 484 ? 8.086 148.102 16.402 1.00 45.53 464 GLY B O 1
ATOM 6947 N N . LEU B 1 485 ? 10.225 148.872 16.504 1.00 41.73 465 LEU B N 1
ATOM 6948 C CA . LEU B 1 485 ? 10.827 147.541 16.327 1.00 44.21 465 LEU B CA 1
ATOM 6949 C C . LEU B 1 485 ? 10.442 146.559 17.464 1.00 40.85 465 LEU B C 1
ATOM 6950 O O . LEU B 1 485 ? 10.132 145.365 17.207 1.00 48.16 465 LEU B O 1
ATOM 6955 N N . ARG B 1 486 ? 10.563 147.052 18.680 1.00 40.52 466 ARG B N 1
ATOM 6956 C CA . ARG B 1 486 ? 10.216 146.307 19.912 1.00 53.84 466 ARG B CA 1
ATOM 6957 C C . ARG B 1 486 ? 8.810 145.761 19.907 1.00 51.82 466 ARG B C 1
ATOM 6958 O O . ARG B 1 486 ? 8.615 144.629 20.279 1.00 55.41 466 ARG B O 1
ATOM 6966 N N . ALA B 1 487 ? 7.879 146.583 19.431 1.00 46.30 467 ALA B N 1
ATOM 6967 C CA . ALA B 1 487 ? 6.471 146.275 19.367 1.00 49.67 467 ALA B CA 1
ATOM 6968 C C . ALA B 1 487 ? 6.076 145.557 18.135 1.00 51.98 467 ALA B C 1
ATOM 6969 O O . ALA B 1 487 ? 4.911 145.229 18.008 1.00 51.28 467 ALA B O 1
ATOM 6971 N N . SER B 1 488 ? 6.994 145.305 17.207 1.00 44.18 468 SER B N 1
ATOM 6972 C CA . SER B 1 488 ? 6.578 144.833 15.873 1.00 43.93 468 SER B CA 1
ATOM 6973 C C . SER B 1 488 ? 6.166 143.330 15.750 1.00 39.91 468 SER B C 1
ATOM 6974 O O . SER B 1 488 ? 5.448 142.977 14.798 1.00 43.49 468 SER B O 1
ATOM 6977 N N . GLY B 1 489 ? 6.660 142.479 16.621 1.00 40.56 469 GLY B N 1
ATOM 6978 C CA . GLY B 1 489 ? 6.492 141.013 16.478 1.00 48.96 469 GLY B CA 1
ATOM 6979 C C . GLY B 1 489 ? 7.310 140.309 15.396 1.00 53.40 469 GLY B C 1
ATOM 6980 O O . GLY B 1 489 ? 6.967 139.194 14.953 1.00 49.92 469 GLY B O 1
ATOM 6981 N N . THR B 1 490 ? 8.391 140.942 14.911 1.00 45.47 470 THR B N 1
ATOM 6982 C CA . THR B 1 490 ? 9.270 140.271 13.953 1.00 34.64 470 THR B CA 1
ATOM 6983 C C . THR B 1 490 ? 10.118 139.410 14.751 1.00 29.84 470 THR B C 1
ATOM 6984 O O . THR B 1 490 ? 10.240 139.566 15.976 1.00 39.40 470 THR B O 1
ATOM 6988 N N . VAL B 1 491 ? 10.840 138.545 14.060 1.00 41.31 471 VAL B N 1
ATOM 6989 C CA . VAL B 1 491 ? 11.856 137.695 14.707 1.00 39.61 471 VAL B CA 1
ATOM 6990 C C . VAL B 1 491 ? 12.847 138.534 15.433 1.00 40.06 471 VAL B C 1
ATOM 6991 O O . VAL B 1 491 ? 13.140 138.245 16.542 1.00 42.61 471 VAL B O 1
ATOM 6995 N N . THR B 1 492 ? 13.334 139.656 14.851 1.00 40.31 472 THR B N 1
ATOM 6996 C CA . THR B 1 492 ? 14.264 140.527 15.597 1.00 31.89 472 THR B CA 1
ATOM 6997 C C . THR B 1 492 ? 13.580 141.186 16.774 1.00 34.57 472 THR B C 1
ATOM 6998 O O . THR B 1 492 ? 14.137 141.354 17.894 1.00 29.77 472 THR B O 1
ATOM 7002 N N . GLY B 1 493 ? 12.388 141.737 16.521 1.00 36.79 473 GLY B N 1
ATOM 7003 C CA . GLY B 1 493 ? 11.702 142.374 17.668 1.00 39.22 473 GLY B CA 1
ATOM 7004 C C . GLY B 1 493 ? 11.474 141.427 18.851 1.00 43.14 473 GLY B C 1
ATOM 7005 O O . GLY B 1 493 ? 11.695 141.808 19.945 1.00 46.79 473 GLY B O 1
ATOM 7006 N N . ARG B 1 494 ? 11.106 140.170 18.573 1.00 53.22 474 ARG B N 1
ATOM 7007 C CA . ARG B 1 494 ? 10.816 139.139 19.613 1.00 60.92 474 ARG B CA 1
ATOM 7008 C C . ARG B 1 494 ? 12.053 138.694 20.382 1.00 52.95 474 ARG B C 1
ATOM 7009 O O . ARG B 1 494 ? 11.926 138.305 21.488 1.00 59.25 474 ARG B O 1
ATOM 7017 N N . HIS B 1 495 ? 13.244 138.731 19.791 1.00 52.29 475 HIS B N 1
ATOM 7018 C CA . HIS B 1 495 ? 14.507 138.399 20.488 1.00 46.90 475 HIS B CA 1
ATOM 7019 C C . HIS B 1 495 ? 15.283 139.537 21.044 1.00 43.17 475 HIS B C 1
ATOM 7020 O O . HIS B 1 495 ? 16.382 139.331 21.605 1.00 46.94 475 HIS B O 1
ATOM 7027 N N . LEU B 1 496 ? 14.807 140.773 20.845 1.00 45.76 476 LEU B N 1
ATOM 7028 C CA . LEU B 1 496 ? 15.663 141.950 21.186 1.00 47.04 476 LEU B CA 1
ATOM 7029 C C . LEU B 1 496 ? 16.096 141.966 22.661 1.00 54.35 476 LEU B C 1
ATOM 7030 O O . LEU B 1 496 ? 17.205 142.396 22.989 1.00 51.30 476 LEU B O 1
ATOM 7035 N N . ASP B 1 497 ? 15.202 141.521 23.550 1.00 49.72 477 ASP B N 1
ATOM 7036 C CA . ASP B 1 497 ? 15.538 141.420 24.978 1.00 62.92 477 ASP B CA 1
ATOM 7037 C C . ASP B 1 497 ? 16.057 140.048 25.462 1.00 53.54 477 ASP B C 1
ATOM 7038 O O . ASP B 1 497 ? 16.382 139.927 26.627 1.00 60.41 477 ASP B O 1
ATOM 7043 N N . ASP B 1 498 ? 16.132 139.036 24.583 1.00 54.53 478 ASP B N 1
ATOM 7044 C CA . ASP B 1 498 ? 16.758 137.710 24.883 1.00 54.49 478 ASP B CA 1
ATOM 7045 C C . ASP B 1 498 ? 18.113 137.892 25.527 1.00 58.74 478 ASP B C 1
ATOM 7046 O O . ASP B 1 498 ? 18.954 138.554 24.966 1.00 52.03 478 ASP B O 1
ATOM 7051 N N . ARG B 1 499 ? 18.322 137.276 26.680 1.00 68.83 479 ARG B N 1
ATOM 7052 C CA . ARG B 1 499 ? 19.596 137.328 27.401 1.00 69.38 479 ARG B CA 1
ATOM 7053 C C . ARG B 1 499 ? 19.757 135.983 28.114 1.00 67.54 479 ARG B C 1
ATOM 7054 O O . ARG B 1 499 ? 18.895 135.552 28.892 1.00 62.69 479 ARG B O 1
ATOM 7062 N N . ALA B 1 500 ? 20.836 135.290 27.787 1.00 57.30 480 ALA B N 1
ATOM 7063 C CA . ALA B 1 500 ? 21.010 133.929 28.197 1.00 52.40 480 ALA B CA 1
ATOM 7064 C C . ALA B 1 500 ? 21.111 133.815 29.715 1.00 50.08 480 ALA B C 1
ATOM 7065 O O . ALA B 1 500 ? 21.198 134.790 30.405 1.00 55.96 480 ALA B O 1
ATOM 7067 N N . SER B 1 501 ? 21.021 132.599 30.220 1.00 42.79 481 SER B N 1
ATOM 7068 C CA . SER B 1 501 ? 21.308 132.294 31.590 1.00 39.07 481 SER B CA 1
ATOM 7069 C C . SER B 1 501 ? 22.500 131.395 31.554 1.00 30.04 481 SER B C 1
ATOM 7070 O O . SER B 1 501 ? 22.757 130.712 30.549 1.00 32.79 481 SER B O 1
ATOM 7073 N N . LEU B 1 502 ? 23.182 131.308 32.696 1.00 35.55 482 LEU B N 1
ATOM 7074 C CA . LEU B 1 502 ? 24.261 130.327 32.864 1.00 35.22 482 LEU B CA 1
ATOM 7075 C C . LEU B 1 502 ? 23.679 128.924 32.874 1.00 37.19 482 LEU B C 1
ATOM 7076 O O . LEU B 1 502 ? 22.516 128.739 33.215 1.00 31.88 482 LEU B O 1
ATOM 7081 N N . LYS B 1 503 ? 24.506 127.960 32.521 1.00 36.17 483 LYS B N 1
ATOM 7082 C CA . LYS B 1 503 ? 24.125 126.552 32.602 1.00 38.13 483 LYS B CA 1
ATOM 7083 C C . LYS B 1 503 ? 23.881 126.197 34.042 1.00 42.82 483 LYS B C 1
ATOM 7084 O O . LYS B 1 503 ? 24.496 126.787 34.893 1.00 37.50 483 LYS B O 1
ATOM 7090 N N . PRO B 1 504 ? 22.941 125.257 34.330 1.00 42.04 484 PRO B N 1
ATOM 7091 C CA . PRO B 1 504 ? 22.753 124.817 35.722 1.00 44.74 484 PRO B CA 1
ATOM 7092 C C . PRO B 1 504 ? 23.961 124.018 36.247 1.00 42.11 484 PRO B C 1
ATOM 7093 O O . PRO B 1 504 ? 24.207 124.026 37.430 1.00 45.97 484 PRO B O 1
ATOM 7097 N N . SER B 1 505 ? 24.760 123.413 35.370 1.00 37.19 485 SER B N 1
ATOM 7098 C CA . SER B 1 505 ? 25.957 122.725 35.796 1.00 38.30 485 SER B CA 1
ATOM 7099 C C . SER B 1 505 ? 26.904 122.759 34.619 1.00 39.77 485 SER B C 1
ATOM 7100 O O . SER B 1 505 ? 26.486 123.083 33.502 1.00 38.61 485 SER B O 1
ATOM 7103 N N . VAL B 1 506 ? 28.177 122.420 34.862 1.00 37.83 486 VAL B N 1
ATOM 7104 C CA . VAL B 1 506 ? 29.195 122.358 33.802 1.00 36.76 486 VAL B CA 1
ATOM 7105 C C . VAL B 1 506 ? 29.800 120.989 33.693 1.00 36.74 486 VAL B C 1
ATOM 7106 O O . VAL B 1 506 ? 29.774 120.250 34.642 1.00 42.64 486 VAL B O 1
ATOM 7110 N N . ARG B 1 507 ? 30.372 120.682 32.550 1.00 36.81 487 ARG B N 1
ATOM 7111 C CA . ARG B 1 507 ? 30.989 119.414 32.309 1.00 42.49 487 ARG B CA 1
ATOM 7112 C C . ARG B 1 507 ? 32.307 119.319 33.013 1.00 48.79 487 ARG B C 1
ATOM 7113 O O . ARG B 1 507 ? 32.911 120.336 33.351 1.00 49.71 487 ARG B O 1
ATOM 7121 N N . GLN B 1 508 ? 32.748 118.084 33.236 1.00 49.68 488 GLN B N 1
ATOM 7122 C CA . GLN B 1 508 ? 33.971 117.809 33.983 1.00 48.65 488 GLN B CA 1
ATOM 7123 C C . GLN B 1 508 ? 35.015 117.430 32.977 1.00 45.69 488 GLN B C 1
ATOM 7124 O O . GLN B 1 508 ? 34.741 116.681 32.053 1.00 48.65 488 GLN B O 1
ATOM 7130 N N . ARG B 1 509 ? 36.205 117.983 33.152 1.00 46.87 489 ARG B N 1
ATOM 7131 C CA . ARG B 1 509 ? 37.323 117.812 32.209 1.00 55.56 489 ARG B CA 1
ATOM 7132 C C . ARG B 1 509 ? 37.784 116.369 32.085 1.00 54.52 489 ARG B C 1
ATOM 7133 O O . ARG B 1 509 ? 37.764 115.657 33.058 1.00 53.38 489 ARG B O 1
ATOM 7141 N N . THR B 1 510 ? 38.180 115.962 30.894 1.00 55.12 490 THR B N 1
ATOM 7142 C CA . THR B 1 510 ? 38.698 114.620 30.637 1.00 63.31 490 THR B CA 1
ATOM 7143 C C . THR B 1 510 ? 40.219 114.662 30.474 1.00 68.32 490 THR B C 1
ATOM 7144 O O . THR B 1 510 ? 40.784 113.834 29.741 1.00 73.65 490 THR B O 1
ATOM 7148 N N . GLY B 1 511 ? 40.871 115.608 31.179 1.00 62.20 491 GLY B N 1
ATOM 7149 C CA . GLY B 1 511 ? 42.261 115.967 30.925 1.00 62.68 491 GLY B CA 1
ATOM 7150 C C . GLY B 1 511 ? 42.583 117.467 30.952 1.00 66.13 491 GLY B C 1
ATOM 7151 O O . GLY B 1 511 ? 41.770 118.316 31.385 1.00 57.18 491 GLY B O 1
ATOM 7152 N N . VAL B 1 512 ? 43.791 117.777 30.478 1.00 61.33 492 VAL B N 1
ATOM 7153 C CA . VAL B 1 512 ? 44.370 119.118 30.550 1.00 61.47 492 VAL B CA 1
ATOM 7154 C C . VAL B 1 512 ? 45.310 119.313 29.358 1.00 70.01 492 VAL B C 1
ATOM 7155 O O . VAL B 1 512 ? 45.959 118.357 28.933 1.00 65.95 492 VAL B O 1
ATOM 7159 N N . VAL B 1 513 ? 45.314 120.523 28.783 1.00 67.39 493 VAL B N 1
ATOM 7160 C CA . VAL B 1 513 ? 46.377 120.997 27.880 1.00 59.29 493 VAL B CA 1
ATOM 7161 C C . VAL B 1 513 ? 47.169 121.962 28.731 1.00 59.13 493 VAL B C 1
ATOM 7162 O O . VAL B 1 513 ? 46.620 122.919 29.292 1.00 54.30 493 VAL B O 1
ATOM 7166 N N . GLU B 1 514 ? 48.450 121.670 28.881 1.00 62.77 494 GLU B N 1
ATOM 7167 C CA . GLU B 1 514 ? 49.316 122.462 29.730 1.00 67.63 494 GLU B CA 1
ATOM 7168 C C . GLU B 1 514 ? 50.002 123.471 28.857 1.00 62.30 494 GLU B C 1
ATOM 7169 O O . GLU B 1 514 ? 50.735 123.103 27.933 1.00 61.95 494 GLU B O 1
ATOM 7175 N N . VAL B 1 515 ? 49.751 124.738 29.171 1.00 56.20 495 VAL B N 1
ATOM 7176 C CA . VAL B 1 515 ? 50.378 125.821 28.496 1.00 53.27 495 VAL B CA 1
ATOM 7177 C C . VAL B 1 515 ? 51.404 126.347 29.467 1.00 45.08 495 VAL B C 1
ATOM 7178 O O . VAL B 1 515 ? 51.051 126.726 30.603 1.00 47.40 495 VAL B O 1
ATOM 7182 N N . ARG B 1 516 ? 52.661 126.385 29.001 1.00 48.98 496 ARG B N 1
ATOM 7183 C CA . ARG B 1 516 ? 53.805 126.786 29.853 1.00 56.68 496 ARG B CA 1
ATOM 7184 C C . ARG B 1 516 ? 54.743 127.892 29.273 1.00 49.25 496 ARG B C 1
ATOM 7185 O O . ARG B 1 516 ? 55.349 127.736 28.194 1.00 51.12 496 ARG B O 1
ATOM 7193 N N . GLY B 1 517 ? 54.883 128.976 30.038 1.00 50.07 497 GLY B N 1
ATOM 7194 C CA . GLY B 1 517 ? 55.717 130.115 29.660 1.00 50.68 497 GLY B CA 1
ATOM 7195 C C . GLY B 1 517 ? 55.306 130.826 28.379 1.00 56.87 497 GLY B C 1
ATOM 7196 O O . GLY B 1 517 ? 56.163 131.259 27.623 1.00 53.14 497 GLY B O 1
ATOM 7197 N N . ALA B 1 518 ? 53.997 130.963 28.131 1.00 52.41 498 ALA B N 1
ATOM 7198 C CA . ALA B 1 518 ? 53.513 131.650 26.931 1.00 49.67 498 ALA B CA 1
ATOM 7199 C C . ALA B 1 518 ? 53.971 133.108 26.968 1.00 46.44 498 ALA B C 1
ATOM 7200 O O . ALA B 1 518 ? 53.666 133.888 27.915 1.00 44.41 498 ALA B O 1
ATOM 7202 N N . ASP B 1 519 ? 54.738 133.468 25.951 1.00 51.27 499 ASP B N 1
ATOM 7203 C CA . ASP B 1 519 ? 55.355 134.800 25.900 1.00 50.63 499 ASP B CA 1
ATOM 7204 C C . ASP B 1 519 ? 55.243 135.536 24.555 1.00 49.01 499 ASP B C 1
ATOM 7205 O O . ASP B 1 519 ? 55.780 136.628 24.449 1.00 53.98 499 ASP B O 1
ATOM 7210 N N . ALA B 1 520 ? 54.572 134.970 23.538 1.00 53.37 500 ALA B N 1
ATOM 7211 C CA . ALA B 1 520 ? 54.233 135.736 22.307 1.00 47.29 500 ALA B CA 1
ATOM 7212 C C . ALA B 1 520 ? 53.611 137.117 22.656 1.00 51.38 500 ALA B C 1
ATOM 7213 O O . ALA B 1 520 ? 52.887 137.249 23.676 1.00 47.88 500 ALA B O 1
ATOM 7215 N N . HIS B 1 521 ? 54.019 138.141 21.884 1.00 42.10 501 HIS B N 1
ATOM 7216 C CA . HIS B 1 521 ? 53.456 139.456 21.946 1.00 42.26 501 HIS B CA 1
ATOM 7217 C C . HIS B 1 521 ? 53.482 139.992 23.354 1.00 43.23 501 HIS B C 1
ATOM 7218 O O . HIS B 1 521 ? 54.539 140.093 23.916 1.00 44.24 501 HIS B O 1
ATOM 7225 N N . ASN B 1 522 ? 52.342 140.335 23.944 1.00 37.98 502 ASN B N 1
ATOM 7226 C CA . ASN B 1 522 ? 52.322 140.942 25.233 1.00 36.29 502 ASN B CA 1
ATOM 7227 C C . ASN B 1 522 ? 52.239 139.899 26.356 1.00 35.27 502 ASN B C 1
ATOM 7228 O O . ASN B 1 522 ? 52.090 140.268 27.502 1.00 36.89 502 ASN B O 1
ATOM 7233 N N . LEU B 1 523 ? 52.307 138.615 26.054 1.00 38.94 503 LEU B N 1
ATOM 7234 C CA . LEU B 1 523 ? 51.935 137.610 27.089 1.00 43.79 503 LEU B CA 1
ATOM 7235 C C . LEU B 1 523 ? 53.003 137.522 28.197 1.00 47.87 503 LEU B C 1
ATOM 7236 O O . LEU B 1 523 ? 54.162 137.395 27.876 1.00 45.72 503 LEU B O 1
ATOM 7241 N N . ARG B 1 524 ? 52.604 137.597 29.471 1.00 43.78 504 ARG B N 1
ATOM 7242 C CA . ARG B 1 524 ? 53.563 137.788 30.573 1.00 43.71 504 ARG B CA 1
ATOM 7243 C C . ARG B 1 524 ? 53.928 136.441 31.168 1.00 48.48 504 ARG B C 1
ATOM 7244 O O . ARG B 1 524 ? 53.568 136.134 32.306 1.00 50.04 504 ARG B O 1
ATOM 7252 N N . ASP B 1 525 ? 54.624 135.639 30.349 1.00 49.26 505 ASP B N 1
ATOM 7253 C CA . ASP B 1 525 ? 55.091 134.289 30.709 1.00 56.20 505 ASP B CA 1
ATOM 7254 C C . ASP B 1 525 ? 53.955 133.533 31.375 1.00 55.67 505 ASP B C 1
ATOM 7255 O O . ASP B 1 525 ? 53.957 133.286 32.591 1.00 51.50 505 ASP B O 1
ATOM 7260 N N . VAL B 1 526 ? 52.957 133.215 30.562 1.00 52.24 506 VAL B N 1
ATOM 7261 C CA . VAL B 1 526 ? 51.684 132.702 31.078 1.00 48.34 506 VAL B CA 1
ATOM 7262 C C . VAL B 1 526 ? 51.728 131.178 31.227 1.00 42.82 506 VAL B C 1
ATOM 7263 O O . VAL B 1 526 ? 52.085 130.446 30.296 1.00 44.81 506 VAL B O 1
ATOM 7267 N N . ASP B 1 527 ? 51.378 130.705 32.427 1.00 53.56 507 ASP B N 1
ATOM 7268 C CA . ASP B 1 527 ? 51.097 129.272 32.660 1.00 52.71 507 ASP B CA 1
ATOM 7269 C C . ASP B 1 527 ? 49.600 129.098 32.819 1.00 48.09 507 ASP B C 1
ATOM 7270 O O . ASP B 1 527 ? 49.009 129.753 33.657 1.00 43.35 507 ASP B O 1
ATOM 7275 N N . VAL B 1 528 ? 48.997 128.209 32.048 1.00 50.25 508 VAL B N 1
ATOM 7276 C CA . VAL B 1 528 ? 47.610 127.904 32.258 1.00 49.74 508 VAL B CA 1
ATOM 7277 C C . VAL B 1 528 ? 47.296 126.501 31.763 1.00 51.92 508 VAL B C 1
ATOM 7278 O O . VAL B 1 528 ? 47.907 126.013 30.803 1.00 45.53 508 VAL B O 1
ATOM 7282 N N . ASP B 1 529 ? 46.332 125.862 32.443 1.00 48.62 509 ASP B N 1
ATOM 7283 C CA . ASP B 1 529 ? 45.825 124.575 31.993 1.00 49.56 509 ASP B CA 1
ATOM 7284 C C . ASP B 1 529 ? 44.486 124.790 31.292 1.00 45.77 509 ASP B C 1
ATOM 7285 O O . ASP B 1 529 ? 43.602 125.440 31.860 1.00 48.08 509 ASP B O 1
ATOM 7290 N N . ILE B 1 530 ? 44.329 124.258 30.089 1.00 46.47 510 ILE B N 1
ATOM 7291 C CA . ILE B 1 530 ? 43.044 124.353 29.384 1.00 45.98 510 ILE B CA 1
ATOM 7292 C C . ILE B 1 530 ? 42.377 122.978 29.464 1.00 49.86 510 ILE B C 1
ATOM 7293 O O . ILE B 1 530 ? 42.962 122.003 28.992 1.00 49.66 510 ILE B O 1
ATOM 7298 N N . PRO B 1 531 ? 41.148 122.912 30.011 1.00 47.63 511 PRO B N 1
ATOM 7299 C CA . PRO B 1 531 ? 40.483 121.608 30.156 1.00 48.78 511 PRO B CA 1
ATOM 7300 C C . PRO B 1 531 ? 40.095 120.966 28.842 1.00 49.74 511 PRO B C 1
ATOM 7301 O O . PRO B 1 531 ? 39.611 121.644 27.943 1.00 54.55 511 PRO B O 1
ATOM 7305 N N . LEU B 1 532 ? 40.361 119.670 28.716 1.00 45.27 512 LEU B N 1
ATOM 7306 C CA . LEU B 1 532 ? 39.907 118.871 27.591 1.00 48.91 512 LEU B CA 1
ATOM 7307 C C . LEU B 1 532 ? 38.530 118.315 27.866 1.00 46.53 512 LEU B C 1
ATOM 7308 O O . LEU B 1 532 ? 38.088 118.288 29.019 1.00 53.67 512 LEU B O 1
ATOM 7313 N N . GLY B 1 533 ? 37.867 117.898 26.782 1.00 45.12 513 GLY B N 1
ATOM 7314 C CA . GLY B 1 533 ? 36.465 117.455 26.750 1.00 48.67 513 GLY B CA 1
ATOM 7315 C C . GLY B 1 533 ? 35.416 118.448 27.242 1.00 52.92 513 GLY B C 1
ATOM 7316 O O . GLY B 1 533 ? 34.321 118.043 27.687 1.00 48.27 513 GLY B O 1
ATOM 7317 N N . VAL B 1 534 ? 35.728 119.749 27.233 1.00 45.60 514 VAL B N 1
ATOM 7318 C CA . VAL B 1 534 ? 34.735 120.733 27.639 1.00 45.25 514 VAL B CA 1
ATOM 7319 C C . VAL B 1 534 ? 34.726 121.892 26.660 1.00 42.35 514 VAL B C 1
ATOM 7320 O O . VAL B 1 534 ? 35.491 121.898 25.712 1.00 41.39 514 VAL B O 1
ATOM 7324 N N . LEU B 1 535 ? 33.764 122.779 26.841 1.00 39.48 515 LEU B N 1
ATOM 7325 C CA . LEU B 1 535 ? 33.679 123.995 26.088 1.00 40.29 515 LEU B CA 1
ATOM 7326 C C . LEU B 1 535 ? 34.347 125.067 26.947 1.00 37.73 515 LEU B C 1
ATOM 7327 O O . LEU B 1 535 ? 33.812 125.437 27.999 1.00 39.07 515 LEU B O 1
ATOM 7332 N N . THR B 1 536 ? 35.529 125.508 26.513 1.00 37.56 516 THR B N 1
ATOM 7333 C CA . THR B 1 536 ? 36.225 126.642 27.147 1.00 36.03 516 THR B CA 1
ATOM 7334 C C . THR B 1 536 ? 36.007 127.891 26.281 1.00 33.85 516 THR B C 1
ATOM 7335 O O . THR B 1 536 ? 36.160 127.818 25.091 1.00 35.43 516 THR B O 1
ATOM 7339 N N . VAL B 1 537 ? 35.610 129.006 26.919 1.00 34.34 517 VAL B N 1
ATOM 7340 C CA . VAL B 1 537 ? 35.491 130.308 26.247 1.00 36.78 517 VAL B CA 1
ATOM 7341 C C . VAL B 1 537 ? 36.598 131.224 26.774 1.00 37.33 517 VAL B C 1
ATOM 7342 O O . VAL B 1 537 ? 36.690 131.463 27.963 1.00 42.01 517 VAL B O 1
ATOM 7346 N N . VAL B 1 538 ? 37.445 131.703 25.867 1.00 37.08 518 VAL B N 1
ATOM 7347 C CA . VAL B 1 538 ? 38.566 132.616 26.202 1.00 33.64 518 VAL B CA 1
ATOM 7348 C C . VAL B 1 538 ? 38.122 134.036 25.993 1.00 32.01 518 VAL B C 1
ATOM 7349 O O . VAL B 1 538 ? 37.731 134.400 24.859 1.00 30.76 518 VAL B O 1
ATOM 7353 N N . THR B 1 539 ? 38.108 134.821 27.050 1.00 30.75 519 THR B N 1
ATOM 7354 C CA . THR B 1 539 ? 37.525 136.136 27.009 1.00 31.15 519 THR B CA 1
ATOM 7355 C C . THR B 1 539 ? 38.586 137.204 27.383 1.00 32.52 519 THR B C 1
ATOM 7356 O O . THR B 1 539 ? 39.675 136.856 27.756 1.00 35.73 519 THR B O 1
ATOM 7360 N N . GLY B 1 540 ? 38.215 138.471 27.282 1.00 29.74 520 GLY B N 1
ATOM 7361 C CA . GLY B 1 540 ? 39.071 139.630 27.651 1.00 32.34 520 GLY B CA 1
ATOM 7362 C C . GLY B 1 540 ? 38.991 140.750 26.598 1.00 32.76 520 GLY B C 1
ATOM 7363 O O . GLY B 1 540 ? 38.676 140.493 25.426 1.00 30.74 520 GLY B O 1
ATOM 7364 N N . VAL B 1 541 ? 39.331 141.988 26.979 1.00 32.12 521 VAL B N 1
ATOM 7365 C CA . VAL B 1 541 ? 39.319 143.080 26.046 1.00 33.83 521 VAL B CA 1
ATOM 7366 C C . VAL B 1 541 ? 40.207 142.829 24.805 1.00 28.94 521 VAL B C 1
ATOM 7367 O O . VAL B 1 541 ? 41.079 141.933 24.768 1.00 29.82 521 VAL B O 1
ATOM 7371 N N . ALA B 1 542 ? 39.900 143.547 23.724 1.00 31.72 522 ALA B N 1
ATOM 7372 C CA . ALA B 1 542 ? 40.692 143.477 22.512 1.00 31.02 522 ALA B CA 1
ATOM 7373 C C . ALA B 1 542 ? 42.115 143.919 22.914 1.00 31.91 522 ALA B C 1
ATOM 7374 O O . ALA B 1 542 ? 42.247 144.906 23.646 1.00 31.67 522 ALA B O 1
ATOM 7376 N N . GLY B 1 543 ? 43.092 143.233 22.374 1.00 29.33 523 GLY B N 1
ATOM 7377 C CA . GLY B 1 543 ? 44.467 143.495 22.658 1.00 37.08 523 GLY B CA 1
ATOM 7378 C C . GLY B 1 543 ? 44.941 142.864 23.949 1.00 41.69 523 GLY B C 1
ATOM 7379 O O . GLY B 1 543 ? 46.080 143.090 24.329 1.00 36.86 523 GLY B O 1
ATOM 7380 N N . SER B 1 544 ? 44.099 142.051 24.611 1.00 37.45 524 SER B N 1
ATOM 7381 C CA . SER B 1 544 ? 44.436 141.518 25.928 1.00 32.96 524 SER B CA 1
ATOM 7382 C C . SER B 1 544 ? 45.367 140.359 25.771 1.00 33.55 524 SER B C 1
ATOM 7383 O O . SER B 1 544 ? 46.201 140.090 26.666 1.00 35.43 524 SER B O 1
ATOM 7386 N N . GLY B 1 545 ? 45.330 139.730 24.612 1.00 29.32 525 GLY B N 1
ATOM 7387 C CA . GLY B 1 545 ? 46.187 138.610 24.335 1.00 33.95 525 GLY B CA 1
ATOM 7388 C C . GLY B 1 545 ? 45.541 137.241 24.091 1.00 39.09 525 GLY B C 1
ATOM 7389 O O . GLY B 1 545 ? 46.248 136.203 24.087 1.00 39.17 525 GLY B O 1
ATOM 7390 N N . LYS B 1 546 ? 44.218 137.219 23.869 1.00 36.68 526 LYS B N 1
ATOM 7391 C CA . LYS B 1 546 ? 43.469 135.949 23.686 1.00 35.19 526 LYS B CA 1
ATOM 7392 C C . LYS B 1 546 ? 44.041 135.136 22.531 1.00 32.78 526 LYS B C 1
ATOM 7393 O O . LYS B 1 546 ? 44.378 133.963 22.678 1.00 36.93 526 LYS B O 1
ATOM 7399 N N . SER B 1 547 ? 44.174 135.734 21.366 1.00 38.13 527 SER B N 1
ATOM 7400 C CA . SER B 1 547 ? 44.655 134.984 20.185 1.00 42.47 527 SER B CA 1
ATOM 7401 C C . SER B 1 547 ? 46.139 134.650 20.288 1.00 42.47 527 SER B C 1
ATOM 7402 O O . SER B 1 547 ? 46.582 133.648 19.747 1.00 43.87 527 SER B O 1
ATOM 7405 N N . SER B 1 548 ? 46.890 135.525 20.948 1.00 42.79 528 SER B N 1
ATOM 7406 C CA . SER B 1 548 ? 48.321 135.336 21.161 1.00 44.46 528 SER B CA 1
ATOM 7407 C C . SER B 1 548 ? 48.455 134.103 22.026 1.00 46.97 528 SER B C 1
ATOM 7408 O O . SER B 1 548 ? 49.305 133.245 21.766 1.00 47.30 528 SER B O 1
ATOM 7411 N N . LEU B 1 549 ? 47.601 133.984 23.041 1.00 42.57 529 LEU B N 1
ATOM 7412 C CA . LEU B 1 549 ? 47.700 132.806 23.895 1.00 43.54 529 LEU B CA 1
ATOM 7413 C C . LEU B 1 549 ? 47.337 131.580 23.104 1.00 47.72 529 LEU B C 1
ATOM 7414 O O . LEU B 1 549 ? 48.119 130.633 23.004 1.00 45.85 529 LEU B O 1
ATOM 7419 N N . ILE B 1 550 ? 46.157 131.593 22.509 1.00 48.44 530 ILE B N 1
ATOM 7420 C CA . ILE B 1 550 ? 45.576 130.349 21.938 1.00 49.76 530 ILE B CA 1
ATOM 7421 C C . ILE B 1 550 ? 46.247 129.915 20.647 1.00 47.27 530 ILE B C 1
ATOM 7422 O O . ILE B 1 550 ? 46.572 128.737 20.477 1.00 55.36 530 ILE B O 1
ATOM 7427 N N . HIS B 1 551 ? 46.432 130.834 19.718 1.00 48.66 531 HIS B N 1
ATOM 7428 C CA . HIS B 1 551 ? 47.184 130.537 18.501 1.00 46.04 531 HIS B CA 1
ATOM 7429 C C . HIS B 1 551 ? 48.634 130.153 18.822 1.00 54.69 531 HIS B C 1
ATOM 7430 O O . HIS B 1 551 ? 49.174 129.221 18.213 1.00 52.04 531 HIS B O 1
ATOM 7437 N N . GLY B 1 552 ? 49.258 130.889 19.746 1.00 57.61 532 GLY B N 1
ATOM 7438 C CA . GLY B 1 552 ? 50.688 130.674 20.083 1.00 62.49 532 GLY B CA 1
ATOM 7439 C C . GLY B 1 552 ? 51.016 129.345 20.757 1.00 66.55 532 GLY B C 1
ATOM 7440 O O . GLY B 1 552 ? 52.004 128.716 20.433 1.00 66.47 532 GLY B O 1
ATOM 7441 N N . SER B 1 553 ? 50.154 128.906 21.672 1.00 61.48 533 SER B N 1
ATOM 7442 C CA . SER B 1 553 ? 50.442 127.797 22.559 1.00 49.30 533 SER B CA 1
ATOM 7443 C C . SER B 1 553 ? 49.615 126.548 22.271 1.00 53.21 533 SER B C 1
ATOM 7444 O O . SER B 1 553 ? 50.027 125.479 22.696 1.00 55.11 533 SER B O 1
ATOM 7447 N N . VAL B 1 554 ? 48.448 126.652 21.600 1.00 47.07 534 VAL B N 1
ATOM 7448 C CA . VAL B 1 554 ? 47.570 125.466 21.363 1.00 47.25 534 VAL B CA 1
ATOM 7449 C C . VAL B 1 554 ? 47.449 125.062 19.918 1.00 44.60 534 VAL B C 1
ATOM 7450 O O . VAL B 1 554 ? 47.366 123.889 19.609 1.00 55.80 534 VAL B O 1
ATOM 7454 N N . ALA B 1 555 ? 47.382 126.038 19.029 1.00 48.12 535 ALA B N 1
ATOM 7455 C CA . ALA B 1 555 ? 47.123 125.808 17.612 1.00 52.95 535 ALA B CA 1
ATOM 7456 C C . ALA B 1 555 ? 48.113 124.860 16.890 1.00 58.05 535 ALA B C 1
ATOM 7457 O O . ALA B 1 555 ? 47.721 124.069 16.043 1.00 58.73 535 ALA B O 1
ATOM 7459 N N . GLY B 1 556 ? 49.386 124.935 17.230 1.00 62.77 536 GLY B N 1
ATOM 7460 C CA . GLY B 1 556 ? 50.382 124.053 16.603 1.00 75.33 536 GLY B CA 1
ATOM 7461 C C . GLY B 1 556 ? 50.298 122.566 16.947 1.00 70.92 536 GLY B C 1
ATOM 7462 O O . GLY B 1 556 ? 50.841 121.757 16.227 1.00 77.29 536 GLY B O 1
ATOM 7463 N N . ARG B 1 557 ? 49.612 122.205 18.027 1.00 70.43 537 ARG B N 1
ATOM 7464 C CA . ARG B 1 557 ? 49.678 120.841 18.570 1.00 61.04 537 ARG B CA 1
ATOM 7465 C C . ARG B 1 557 ? 48.856 119.867 17.737 1.00 60.56 537 ARG B C 1
ATOM 7466 O O . ARG B 1 557 ? 48.019 120.277 16.931 1.00 61.62 537 ARG B O 1
ATOM 7474 N N . ASP B 1 558 ? 49.124 118.576 17.944 1.00 66.25 538 ASP B N 1
ATOM 7475 C CA . ASP B 1 558 ? 48.539 117.471 17.158 1.00 66.86 538 ASP B CA 1
ATOM 7476 C C . ASP B 1 558 ? 47.065 117.221 17.518 1.00 65.63 538 ASP B C 1
ATOM 7477 O O . ASP B 1 558 ? 46.672 117.281 18.680 1.00 66.42 538 ASP B O 1
ATOM 7482 N N . GLY B 1 559 ? 46.258 116.936 16.510 1.00 64.93 539 GLY B N 1
ATOM 7483 C CA . GLY B 1 559 ? 44.827 116.776 16.693 1.00 72.10 539 GLY B CA 1
ATOM 7484 C C . GLY B 1 559 ? 44.019 118.077 16.758 1.00 76.17 539 GLY B C 1
ATOM 7485 O O . GLY B 1 559 ? 42.772 118.001 16.727 1.00 64.28 539 GLY B O 1
ATOM 7486 N N . VAL B 1 560 ? 44.707 119.241 16.804 1.00 64.93 540 VAL B N 1
ATOM 7487 C CA . VAL B 1 560 ? 44.084 120.552 16.948 1.00 61.31 540 VAL B CA 1
ATOM 7488 C C . VAL B 1 560 ? 43.674 121.118 15.603 1.00 65.13 540 VAL B C 1
ATOM 7489 O O . VAL B 1 560 ? 44.539 121.369 14.765 1.00 62.32 540 VAL B O 1
ATOM 7493 N N . VAL B 1 561 ? 42.366 121.339 15.430 1.00 55.62 541 VAL B N 1
ATOM 7494 C CA . VAL B 1 561 ? 41.762 121.901 14.223 1.00 56.35 541 VAL B CA 1
ATOM 7495 C C . VAL B 1 561 ? 41.466 123.364 14.485 1.00 54.18 541 VAL B C 1
ATOM 7496 O O . VAL B 1 561 ? 40.614 123.689 15.342 1.00 56.91 541 VAL B O 1
ATOM 7500 N N . THR B 1 562 ? 42.183 124.251 13.800 1.00 51.36 542 THR B N 1
ATOM 7501 C CA . THR B 1 562 ? 41.913 125.671 13.858 1.00 49.32 542 THR B CA 1
ATOM 7502 C C . THR B 1 562 ? 40.936 125.991 12.732 1.00 52.50 542 THR B C 1
ATOM 7503 O O . THR B 1 562 ? 41.242 125.777 11.578 1.00 48.42 542 THR B O 1
ATOM 7507 N N . VAL B 1 563 ? 39.765 126.515 13.073 1.00 47.23 543 VAL B N 1
ATOM 7508 C CA . VAL B 1 563 ? 38.796 126.917 12.048 1.00 49.69 543 VAL B CA 1
ATOM 7509 C C . VAL B 1 563 ? 38.592 128.401 12.139 1.00 43.00 543 VAL B C 1
ATOM 7510 O O . VAL B 1 563 ? 37.886 128.877 13.028 1.00 44.66 543 VAL B O 1
ATOM 7514 N N . ASP B 1 564 ? 39.192 129.171 11.238 1.00 47.34 544 ASP B N 1
ATOM 7515 C CA . ASP B 1 564 ? 39.132 130.658 11.392 1.00 47.34 544 ASP B CA 1
ATOM 7516 C C . ASP B 1 564 ? 38.394 131.337 10.251 1.00 43.24 544 ASP B C 1
ATOM 7517 O O . ASP B 1 564 ? 37.861 130.671 9.369 1.00 45.83 544 ASP B O 1
ATOM 7522 N N . GLN B 1 565 ? 38.405 132.664 10.242 1.00 47.72 545 GLN B N 1
ATOM 7523 C CA . GLN B 1 565 ? 37.715 133.503 9.246 1.00 47.48 545 GLN B CA 1
ATOM 7524 C C . GLN B 1 565 ? 38.517 133.900 7.999 1.00 48.35 545 GLN B C 1
ATOM 7525 O O . GLN B 1 565 ? 38.017 134.632 7.185 1.00 47.36 545 GLN B O 1
ATOM 7531 N N . SER B 1 566 ? 39.694 133.307 7.797 1.00 55.17 546 SER B N 1
ATOM 7532 C CA . SER B 1 566 ? 40.618 133.744 6.751 1.00 51.94 546 SER B CA 1
ATOM 7533 C C . SER B 1 566 ? 40.083 133.352 5.371 1.00 52.92 546 SER B C 1
ATOM 7534 O O . SER B 1 566 ? 39.314 132.403 5.295 1.00 55.62 546 SER B O 1
ATOM 7537 N N . PRO B 1 567 ? 40.475 134.082 4.279 1.00 52.10 547 PRO B N 1
ATOM 7538 C CA . PRO B 1 567 ? 39.973 133.736 2.949 1.00 52.75 547 PRO B CA 1
ATOM 7539 C C . PRO B 1 567 ? 40.272 132.290 2.562 1.00 55.29 547 PRO B C 1
ATOM 7540 O O . PRO B 1 567 ? 41.225 131.718 3.047 1.00 54.31 547 PRO B O 1
ATOM 7544 N N . ILE B 1 568 ? 39.425 131.692 1.734 1.00 55.55 548 ILE B N 1
ATOM 7545 C CA . ILE B 1 568 ? 39.648 130.327 1.236 1.00 61.66 548 ILE B CA 1
ATOM 7546 C C . ILE B 1 568 ? 40.368 130.438 -0.115 1.00 67.50 548 ILE B C 1
ATOM 7547 O O . ILE B 1 568 ? 40.088 131.360 -0.894 1.00 68.95 548 ILE B O 1
ATOM 7552 N N . LYS B 1 569 ? 41.257 129.494 -0.407 1.00 69.83 549 LYS B N 1
ATOM 7553 C CA . LYS B 1 569 ? 42.067 129.560 -1.649 1.00 76.75 549 LYS B CA 1
ATOM 7554 C C . LYS B 1 569 ? 41.249 129.245 -2.907 1.00 74.41 549 LYS B C 1
ATOM 7555 O O . LYS B 1 569 ? 40.327 128.429 -2.874 1.00 67.40 549 LYS B O 1
ATOM 7561 N N . GLY B 1 570 ? 41.602 129.905 -4.007 1.00 72.30 550 GLY B N 1
ATOM 7562 C CA . GLY B 1 570 ? 40.867 129.789 -5.265 1.00 68.46 550 GLY B CA 1
ATOM 7563 C C . GLY B 1 570 ? 39.392 130.193 -5.225 1.00 64.15 550 GLY B C 1
ATOM 7564 O O . GLY B 1 570 ? 38.606 129.713 -6.046 1.00 61.01 550 GLY B O 1
ATOM 7565 N N . SER B 1 571 ? 39.034 131.097 -4.312 1.00 54.16 551 SER B N 1
ATOM 7566 C CA . SER B 1 571 ? 37.629 131.468 -4.061 1.00 58.59 551 SER B CA 1
ATOM 7567 C C . SER B 1 571 ? 36.863 131.947 -5.304 1.00 65.18 551 SER B C 1
ATOM 7568 O O . SER B 1 571 ? 35.608 131.766 -5.412 1.00 53.81 551 SER B O 1
ATOM 7571 N N . ARG B 1 572 ? 37.603 132.590 -6.221 1.00 65.52 552 ARG B N 1
ATOM 7572 C CA . ARG B 1 572 ? 37.036 133.032 -7.502 1.00 65.44 552 ARG B CA 1
ATOM 7573 C C . ARG B 1 572 ? 36.542 131.846 -8.309 1.00 58.87 552 ARG B C 1
ATOM 7574 O O . ARG B 1 572 ? 35.536 131.956 -8.986 1.00 56.64 552 ARG B O 1
ATOM 7582 N N . ARG B 1 573 ? 37.212 130.701 -8.182 1.00 62.17 553 ARG B N 1
ATOM 7583 C CA . ARG B 1 573 ? 36.883 129.514 -8.963 1.00 64.97 553 ARG B CA 1
ATOM 7584 C C . ARG B 1 573 ? 35.981 128.516 -8.210 1.00 65.33 553 ARG B C 1
ATOM 7585 O O . ARG B 1 573 ? 35.696 127.443 -8.730 1.00 59.58 553 ARG B O 1
ATOM 7593 N N . SER B 1 574 ? 35.552 128.839 -6.993 1.00 57.10 554 SER B N 1
ATOM 7594 C CA . SER B 1 574 ? 34.908 127.838 -6.132 1.00 49.51 554 SER B CA 1
ATOM 7595 C C . SER B 1 574 ? 33.617 128.380 -5.542 1.00 40.91 554 SER B C 1
ATOM 7596 O O . SER B 1 574 ? 33.209 129.517 -5.770 1.00 40.19 554 SER B O 1
ATOM 7599 N N . ASN B 1 575 ? 32.921 127.506 -4.854 1.00 43.18 555 ASN B N 1
ATOM 7600 C CA . ASN B 1 575 ? 31.599 127.783 -4.315 1.00 38.94 555 ASN B CA 1
ATOM 7601 C C . ASN B 1 575 ? 31.357 126.713 -3.230 1.00 36.73 555 ASN B C 1
ATOM 7602 O O . ASN B 1 575 ? 32.208 125.849 -3.022 1.00 37.71 555 ASN B O 1
ATOM 7607 N N . PRO B 1 576 ? 30.257 126.820 -2.489 1.00 34.16 556 PRO B N 1
ATOM 7608 C CA . PRO B 1 576 ? 30.114 125.880 -1.341 1.00 38.83 556 PRO B CA 1
ATOM 7609 C C . PRO B 1 576 ? 30.024 124.402 -1.776 1.00 36.44 556 PRO B C 1
ATOM 7610 O O . PRO B 1 576 ? 30.616 123.555 -1.139 1.00 41.25 556 PRO B O 1
ATOM 7614 N N . ALA B 1 577 ? 29.376 124.141 -2.907 1.00 36.59 557 ALA B N 1
ATOM 7615 C CA . ALA B 1 577 ? 29.266 122.787 -3.494 1.00 41.66 557 ALA B CA 1
ATOM 7616 C C . ALA B 1 577 ? 30.620 122.151 -3.849 1.00 45.94 557 ALA B C 1
ATOM 7617 O O . ALA B 1 577 ? 30.845 120.936 -3.606 1.00 42.19 557 ALA B O 1
ATOM 7619 N N . THR B 1 578 ? 31.532 122.982 -4.359 1.00 42.42 558 THR B N 1
ATOM 7620 C CA . THR B 1 578 ? 32.865 122.534 -4.744 1.00 42.56 558 THR B CA 1
ATOM 7621 C C . THR B 1 578 ? 33.719 122.408 -3.518 1.00 43.60 558 THR B C 1
ATOM 7622 O O . THR B 1 578 ? 34.370 121.354 -3.277 1.00 42.80 558 THR B O 1
ATOM 7626 N N . TYR B 1 579 ? 33.757 123.466 -2.718 1.00 39.17 559 TYR B N 1
ATOM 7627 C CA . TYR B 1 579 ? 34.558 123.414 -1.486 1.00 45.11 559 TYR B CA 1
ATOM 7628 C C . TYR B 1 579 ? 34.250 122.198 -0.571 1.00 50.35 559 TYR B C 1
ATOM 7629 O O . TYR B 1 579 ? 35.139 121.662 0.060 1.00 47.10 559 TYR B O 1
ATOM 7638 N N . THR B 1 580 ? 32.995 121.755 -0.502 1.00 52.32 560 THR B N 1
ATOM 7639 C CA . THR B 1 580 ? 32.623 120.649 0.399 1.00 47.47 560 THR B CA 1
ATOM 7640 C C . THR B 1 580 ? 32.686 119.251 -0.250 1.00 51.04 560 THR B C 1
ATOM 7641 O O . THR B 1 580 ? 32.549 118.254 0.433 1.00 54.97 560 THR B O 1
ATOM 7645 N N . GLY B 1 581 ? 32.803 119.172 -1.571 1.00 45.27 561 GLY B N 1
ATOM 7646 C CA . GLY B 1 581 ? 32.866 117.891 -2.245 1.00 40.72 561 GLY B CA 1
ATOM 7647 C C . GLY B 1 581 ? 31.544 117.368 -2.746 1.00 48.50 561 GLY B C 1
ATOM 7648 O O . GLY B 1 581 ? 31.531 116.322 -3.413 1.00 43.89 561 GLY B O 1
ATOM 7649 N N . MET B 1 582 ? 30.424 118.069 -2.468 1.00 42.35 562 MET B N 1
ATOM 7650 C CA . MET B 1 582 ? 29.128 117.534 -2.867 1.00 47.65 562 MET B CA 1
ATOM 7651 C C . MET B 1 582 ? 28.910 117.585 -4.354 1.00 42.97 562 MET B C 1
ATOM 7652 O O . MET B 1 582 ? 28.043 116.893 -4.865 1.00 41.97 562 MET B O 1
ATOM 7657 N N . LEU B 1 583 ? 29.634 118.485 -5.040 1.00 47.96 563 LEU B N 1
ATOM 7658 C CA . LEU B 1 583 ? 29.399 118.685 -6.465 1.00 44.68 563 LEU B CA 1
ATOM 7659 C C . LEU B 1 583 ? 29.629 117.400 -7.287 1.00 41.54 563 LEU B C 1
ATOM 7660 O O . LEU B 1 583 ? 28.824 117.057 -8.218 1.00 42.19 563 LEU B O 1
ATOM 7665 N N . GLU B 1 584 ? 30.668 116.652 -6.912 1.00 47.60 564 GLU B N 1
ATOM 7666 C CA . GLU B 1 584 ? 30.943 115.397 -7.625 1.00 52.01 564 GLU B CA 1
ATOM 7667 C C . GLU B 1 584 ? 29.738 114.412 -7.681 1.00 47.43 564 GLU B C 1
ATOM 7668 O O . GLU B 1 584 ? 29.253 114.083 -8.774 1.00 46.23 564 GLU B O 1
ATOM 7674 N N . PRO B 1 585 ? 29.189 113.991 -6.515 1.00 46.39 565 PRO B N 1
ATOM 7675 C CA . PRO B 1 585 ? 27.984 113.149 -6.578 1.00 39.62 565 PRO B CA 1
ATOM 7676 C C . PRO B 1 585 ? 26.851 113.744 -7.307 1.00 41.62 565 PRO B C 1
ATOM 7677 O O . PRO B 1 585 ? 26.088 113.025 -7.971 1.00 43.27 565 PRO B O 1
ATOM 7681 N N . ILE B 1 586 ? 26.707 115.069 -7.229 1.00 38.00 566 ILE B N 1
ATOM 7682 C CA . ILE B 1 586 ? 25.631 115.701 -8.003 1.00 35.44 566 ILE B CA 1
ATOM 7683 C C . ILE B 1 586 ? 25.874 115.492 -9.508 1.00 33.80 566 ILE B C 1
ATOM 7684 O O . ILE B 1 586 ? 24.908 115.246 -10.248 1.00 37.99 566 ILE B O 1
ATOM 7689 N N . ARG B 1 587 ? 27.102 115.717 -9.959 1.00 37.01 567 ARG B N 1
ATOM 7690 C CA . ARG B 1 587 ? 27.447 115.550 -11.378 1.00 43.80 567 ARG B CA 1
ATOM 7691 C C . ARG B 1 587 ? 27.164 114.059 -11.815 1.00 41.70 567 ARG B C 1
ATOM 7692 O O . ARG B 1 587 ? 26.535 113.814 -12.837 1.00 40.07 567 ARG B O 1
ATOM 7700 N N . LYS B 1 588 ? 27.528 113.116 -10.945 1.00 45.59 568 LYS B N 1
ATOM 7701 C CA . LYS B 1 588 ? 27.247 111.672 -11.193 1.00 43.03 568 LYS B CA 1
ATOM 7702 C C . LYS B 1 588 ? 25.786 111.424 -11.305 1.00 48.13 568 LYS B C 1
ATOM 7703 O O . LYS B 1 588 ? 25.337 110.798 -12.291 1.00 46.15 568 LYS B O 1
ATOM 7709 N N . THR B 1 589 ? 24.981 112.036 -10.430 1.00 42.81 569 THR B N 1
ATOM 7710 C CA . THR B 1 589 ? 23.523 111.874 -10.593 1.00 38.73 569 THR B CA 1
ATOM 7711 C C . THR B 1 589 ? 22.991 112.458 -11.871 1.00 42.75 569 THR B C 1
ATOM 7712 O O . THR B 1 589 ? 22.061 111.889 -12.498 1.00 42.82 569 THR B O 1
ATOM 7716 N N . PHE B 1 590 ? 23.481 113.633 -12.264 1.00 42.41 570 PHE B N 1
ATOM 7717 C CA . PHE B 1 590 ? 23.046 114.190 -13.556 1.00 40.59 570 PHE B CA 1
ATOM 7718 C C . PHE B 1 590 ? 23.420 113.243 -14.781 1.00 35.37 570 PHE B C 1
ATOM 7719 O O . PHE B 1 590 ? 22.622 113.065 -15.698 1.00 40.87 570 PHE B O 1
ATOM 7727 N N . ALA B 1 591 ? 24.643 112.771 -14.736 1.00 36.60 571 ALA B N 1
ATOM 7728 C CA . ALA B 1 591 ? 25.275 111.979 -15.802 1.00 50.66 571 ALA B CA 1
ATOM 7729 C C . ALA B 1 591 ? 24.507 110.619 -15.963 1.00 52.20 571 ALA B C 1
ATOM 7730 O O . ALA B 1 591 ? 23.831 110.395 -16.987 1.00 49.62 571 ALA B O 1
ATOM 7732 N N . LYS B 1 592 ? 24.446 109.845 -14.872 1.00 52.00 572 LYS B N 1
ATOM 7733 C CA . LYS B 1 592 ? 23.664 108.610 -14.851 1.00 51.78 572 LYS B CA 1
ATOM 7734 C C . LYS B 1 592 ? 22.244 108.773 -15.334 1.00 50.98 572 LYS B C 1
ATOM 7735 O O . LYS B 1 592 ? 21.743 107.937 -16.053 1.00 50.34 572 LYS B O 1
ATOM 7741 N N . ALA B 1 593 ? 21.558 109.833 -14.937 1.00 40.22 573 ALA B N 1
ATOM 7742 C CA . ALA B 1 593 ? 20.202 109.979 -15.361 1.00 42.17 573 ALA B CA 1
ATOM 7743 C C . ALA B 1 593 ? 20.062 110.279 -16.854 1.00 38.90 573 ALA B C 1
ATOM 7744 O O . ALA B 1 593 ? 19.031 110.004 -17.440 1.00 38.58 573 ALA B O 1
ATOM 7746 N N . ASN B 1 594 ? 21.032 110.969 -17.421 1.00 43.03 574 ASN B N 1
ATOM 7747 C CA . ASN B 1 594 ? 20.849 111.552 -18.750 1.00 49.66 574 ASN B CA 1
ATOM 7748 C C . ASN B 1 594 ? 21.697 110.900 -19.826 1.00 56.48 574 ASN B C 1
ATOM 7749 O O . ASN B 1 594 ? 21.575 111.302 -21.004 1.00 45.79 574 ASN B O 1
ATOM 7754 N N . GLY B 1 595 ? 22.490 109.899 -19.416 1.00 56.43 575 GLY B N 1
ATOM 7755 C CA . GLY B 1 595 ? 23.219 109.026 -20.310 1.00 65.01 575 GLY B CA 1
ATOM 7756 C C . GLY B 1 595 ? 24.506 109.646 -20.816 1.00 68.03 575 GLY B C 1
ATOM 7757 O O . GLY B 1 595 ? 24.901 109.388 -21.972 1.00 61.19 575 GLY B O 1
ATOM 7758 N N . VAL B 1 596 ? 25.163 110.451 -19.977 1.00 53.59 576 VAL B N 1
ATOM 7759 C CA . VAL B 1 596 ? 26.296 111.221 -20.449 1.00 52.00 576 VAL B CA 1
ATOM 7760 C C . VAL B 1 596 ? 27.352 111.045 -19.412 1.00 48.84 576 VAL B C 1
ATOM 7761 O O . VAL B 1 596 ? 27.140 110.314 -18.459 1.00 52.28 576 VAL B O 1
ATOM 7765 N N . LYS B 1 597 ? 28.492 111.685 -19.590 1.00 43.08 577 LYS B N 1
ATOM 7766 C CA . LYS B 1 597 ? 29.602 111.559 -18.638 1.00 54.20 577 LYS B CA 1
ATOM 7767 C C . LYS B 1 597 ? 29.559 112.625 -17.538 1.00 61.95 577 LYS B C 1
ATOM 7768 O O . LYS B 1 597 ? 29.216 113.772 -17.827 1.00 58.41 577 LYS B O 1
ATOM 7774 N N . PRO B 1 598 ? 29.958 112.261 -16.299 1.00 63.20 578 PRO B N 1
ATOM 7775 C CA . PRO B 1 598 ? 30.101 113.202 -15.198 1.00 64.71 578 PRO B CA 1
ATOM 7776 C C . PRO B 1 598 ? 30.699 114.563 -15.615 1.00 70.53 578 PRO B C 1
ATOM 7777 O O . PRO B 1 598 ? 30.065 115.609 -15.345 1.00 56.67 578 PRO B O 1
ATOM 7781 N N . ALA B 1 599 ? 31.851 114.521 -16.316 1.00 63.08 579 ALA B N 1
ATOM 7782 C CA . ALA B 1 599 ? 32.735 115.699 -16.582 1.00 59.88 579 ALA B CA 1
ATOM 7783 C C . ALA B 1 599 ? 32.047 116.785 -17.430 1.00 51.38 579 ALA B C 1
ATOM 7784 O O . ALA B 1 599 ? 32.486 117.914 -17.478 1.00 60.09 579 ALA B O 1
ATOM 7786 N N . LEU B 1 600 ? 30.970 116.417 -18.107 1.00 54.07 580 LEU B N 1
ATOM 7787 C CA . LEU B 1 600 ? 30.161 117.333 -18.865 1.00 53.43 580 LEU B CA 1
ATOM 7788 C C . LEU B 1 600 ? 29.547 118.453 -18.006 1.00 59.58 580 LEU B C 1
ATOM 7789 O O . LEU B 1 600 ? 29.137 119.486 -18.554 1.00 53.88 580 LEU B O 1
ATOM 7794 N N . PHE B 1 601 ? 29.400 118.202 -16.692 1.00 61.97 581 PHE B N 1
ATOM 7795 C CA . PHE B 1 601 ? 28.817 119.170 -15.766 1.00 53.36 581 PHE B CA 1
ATOM 7796 C C . PHE B 1 601 ? 29.880 119.817 -14.894 1.00 52.22 581 PHE B C 1
ATOM 7797 O O . PHE B 1 601 ? 29.550 120.400 -13.887 1.00 59.07 581 PHE B O 1
ATOM 7805 N N . SER B 1 602 ? 31.152 119.747 -15.277 1.00 54.40 582 SER B N 1
ATOM 7806 C CA . SER B 1 602 ? 32.269 120.351 -14.524 1.00 56.20 582 SER B CA 1
ATOM 7807 C C . SER B 1 602 ? 32.792 121.691 -15.123 1.00 59.19 582 SER B C 1
ATOM 7808 O O . SER B 1 602 ? 32.470 122.032 -16.247 1.00 52.30 582 SER B O 1
ATOM 7811 N N . PRO B 1 603 ? 33.650 122.420 -14.387 1.00 62.44 583 PRO B N 1
ATOM 7812 C CA . PRO B 1 603 ? 34.371 123.579 -14.953 1.00 68.00 583 PRO B CA 1
ATOM 7813 C C . PRO B 1 603 ? 35.190 123.311 -16.236 1.00 73.52 583 PRO B C 1
ATOM 7814 O O . PRO B 1 603 ? 35.333 124.200 -17.067 1.00 74.02 583 PRO B O 1
ATOM 7818 N N . ASN B 1 604 ? 35.687 122.097 -16.420 1.00 75.50 584 ASN B N 1
ATOM 7819 C CA . ASN B 1 604 ? 36.434 121.745 -17.627 1.00 76.16 584 ASN B CA 1
ATOM 7820 C C . ASN B 1 604 ? 35.546 121.115 -18.699 1.00 72.89 584 ASN B C 1
ATOM 7821 O O . ASN B 1 604 ? 36.045 120.411 -19.567 1.00 80.27 584 ASN B O 1
ATOM 7826 N N . SER B 1 605 ? 34.241 121.330 -18.667 1.00 63.85 585 SER B N 1
ATOM 7827 C CA . SER B 1 605 ? 33.389 120.699 -19.675 1.00 57.71 585 SER B CA 1
ATOM 7828 C C . SER B 1 605 ? 33.645 121.335 -21.038 1.00 68.77 585 SER B C 1
ATOM 7829 O O . SER B 1 605 ? 33.969 122.509 -21.130 1.00 69.83 585 SER B O 1
ATOM 7832 N N . GLU B 1 606 ? 33.505 120.536 -22.088 1.00 79.12 586 GLU B N 1
ATOM 7833 C CA . GLU B 1 606 ? 33.276 121.049 -23.442 1.00 80.67 586 GLU B CA 1
ATOM 7834 C C . GLU B 1 606 ? 32.203 122.136 -23.413 1.00 75.21 586 GLU B C 1
ATOM 7835 O O . GLU B 1 606 ? 32.379 123.197 -24.011 1.00 70.79 586 GLU B O 1
ATOM 7841 N N . GLY B 1 607 ? 31.108 121.872 -22.693 1.00 62.90 587 GLY B N 1
ATOM 7842 C CA . GLY B 1 607 ? 29.924 122.733 -22.696 1.00 52.88 587 GLY B CA 1
ATOM 7843 C C . GLY B 1 607 ? 29.944 123.880 -21.687 1.00 53.18 587 GLY B C 1
ATOM 7844 O O . GLY B 1 607 ? 28.994 124.685 -21.628 1.00 58.23 587 GLY B O 1
ATOM 7845 N N . ALA B 1 608 ? 31.029 123.983 -20.923 1.00 51.20 588 ALA B N 1
ATOM 7846 C CA . ALA B 1 608 ? 31.215 125.077 -20.004 1.00 55.04 588 ALA B CA 1
ATOM 7847 C C . ALA B 1 608 ? 31.276 126.380 -20.785 1.00 64.63 588 ALA B C 1
ATOM 7848 O O . ALA B 1 608 ? 31.685 126.386 -21.939 1.00 59.29 588 ALA B O 1
ATOM 7850 N N . CYS B 1 609 ? 30.844 127.470 -20.157 1.00 66.37 589 CYS B N 1
ATOM 7851 C CA . CYS B 1 609 ? 30.972 128.791 -20.767 1.00 62.15 589 CYS B CA 1
ATOM 7852 C C . CYS B 1 609 ? 32.458 129.099 -20.899 1.00 65.74 589 CYS B C 1
ATOM 7853 O O . CYS B 1 609 ? 33.209 129.001 -19.897 1.00 58.61 589 CYS B O 1
ATOM 7856 N N . PRO B 1 610 ? 32.899 129.439 -22.139 1.00 65.28 590 PRO B N 1
ATOM 7857 C CA . PRO B 1 610 ? 34.308 129.817 -22.412 1.00 63.77 590 PRO B CA 1
ATOM 7858 C C . PRO B 1 610 ? 34.884 130.902 -21.477 1.00 61.60 590 PRO B C 1
ATOM 7859 O O . PRO B 1 610 ? 36.036 130.825 -21.068 1.00 63.78 590 PRO B O 1
ATOM 7863 N N . THR B 1 611 ? 34.064 131.868 -21.090 1.00 61.62 591 THR B N 1
ATOM 7864 C CA . THR B 1 611 ? 34.558 133.052 -20.399 1.00 68.07 591 THR B CA 1
ATOM 7865 C C . THR B 1 611 ? 34.463 132.997 -18.848 1.00 72.45 591 THR B C 1
ATOM 7866 O O . THR B 1 611 ? 35.063 133.827 -18.185 1.00 75.12 591 THR B O 1
ATOM 7870 N N . CYS B 1 612 ? 33.774 132.006 -18.270 1.00 70.47 592 CYS B N 1
ATOM 7871 C CA . CYS B 1 612 ? 33.694 131.905 -16.815 1.00 66.82 592 CYS B CA 1
ATOM 7872 C C . CYS B 1 612 ? 33.834 130.477 -16.246 1.00 76.93 592 CYS B C 1
ATOM 7873 O O . CYS B 1 612 ? 34.880 130.176 -15.703 1.00 89.04 592 CYS B O 1
ATOM 7876 N N . LYS B 1 613 ? 32.825 129.598 -16.437 1.00 89.44 593 LYS B N 1
ATOM 7877 C CA . LYS B 1 613 ? 32.444 128.422 -15.536 1.00 72.64 593 LYS B CA 1
ATOM 7878 C C . LYS B 1 613 ? 31.670 128.802 -14.245 1.00 69.51 593 LYS B C 1
ATOM 7879 O O . LYS B 1 613 ? 30.694 128.146 -13.864 1.00 66.21 593 LYS B O 1
ATOM 7885 N N . GLY B 1 614 ? 32.131 129.858 -13.572 1.00 57.13 594 GLY B N 1
ATOM 7886 C CA . GLY B 1 614 ? 31.541 130.352 -12.349 1.00 47.84 594 GLY B CA 1
ATOM 7887 C C . GLY B 1 614 ? 30.304 131.161 -12.487 1.00 52.06 594 GLY B C 1
ATOM 7888 O O . GLY B 1 614 ? 29.696 131.535 -11.476 1.00 55.28 594 GLY B O 1
ATOM 7889 N N . ALA B 1 615 ? 29.931 131.482 -13.725 1.00 53.01 595 ALA B N 1
ATOM 7890 C CA . ALA B 1 615 ? 28.833 132.399 -14.038 1.00 47.44 595 ALA B CA 1
ATOM 7891 C C . ALA B 1 615 ? 28.955 133.921 -13.699 1.00 46.61 595 ALA B C 1
ATOM 7892 O O . ALA B 1 615 ? 27.979 134.663 -13.871 1.00 39.36 595 ALA B O 1
ATOM 7894 N N . GLY B 1 616 ? 30.112 134.376 -13.242 1.00 45.87 596 GLY B N 1
ATOM 7895 C CA . GLY B 1 616 ? 30.319 135.790 -12.867 1.00 52.92 596 GLY B CA 1
ATOM 7896 C C . GLY B 1 616 ? 31.685 136.035 -13.438 1.00 48.71 596 GLY B C 1
ATOM 7897 O O . GLY B 1 616 ? 32.336 135.047 -13.710 1.00 43.95 596 GLY B O 1
ATOM 7898 N N . VAL B 1 617 ? 32.122 137.291 -13.650 1.00 55.89 597 VAL B N 1
ATOM 7899 C CA . VAL B 1 617 ? 33.569 137.562 -14.063 1.00 55.75 597 VAL B CA 1
ATOM 7900 C C . VAL B 1 617 ? 34.299 138.580 -13.158 1.00 46.82 597 VAL B C 1
ATOM 7901 O O . VAL B 1 617 ? 33.605 139.379 -12.534 1.00 51.68 597 VAL B O 1
ATOM 7905 N N . VAL B 1 628 ? 33.573 144.287 -8.099 1.00 67.27 608 VAL B N 1
ATOM 7906 C CA . VAL B 1 628 ? 34.367 143.258 -8.733 1.00 76.17 608 VAL B CA 1
ATOM 7907 C C . VAL B 1 628 ? 33.464 142.182 -9.433 1.00 79.01 608 VAL B C 1
ATOM 7908 O O . VAL B 1 628 ? 33.229 142.309 -10.645 1.00 74.64 608 VAL B O 1
ATOM 7912 N N . ALA B 1 629 ? 32.931 141.180 -8.714 1.00 81.10 609 ALA B N 1
ATOM 7913 C CA . ALA B 1 629 ? 32.109 140.090 -9.335 1.00 73.55 609 ALA B CA 1
ATOM 7914 C C . ALA B 1 629 ? 30.777 140.562 -9.970 1.00 69.33 609 ALA B C 1
ATOM 7915 O O . ALA B 1 629 ? 29.892 141.068 -9.261 1.00 65.14 609 ALA B O 1
ATOM 7917 N N . THR B 1 630 ? 30.653 140.413 -11.305 1.00 63.59 610 THR B N 1
ATOM 7918 C CA . THR B 1 630 ? 29.406 140.716 -12.043 1.00 55.75 610 THR B CA 1
ATOM 7919 C C . THR B 1 630 ? 28.971 139.525 -12.930 1.00 43.99 610 THR B C 1
ATOM 7920 O O . THR B 1 630 ? 29.786 138.736 -13.387 1.00 42.17 610 THR B O 1
ATOM 7924 N N . THR B 1 631 ? 27.687 139.470 -13.233 1.00 52.74 611 THR B N 1
ATOM 7925 C CA . THR B 1 631 ? 27.191 138.275 -13.917 1.00 57.58 611 THR B CA 1
ATOM 7926 C C . THR B 1 631 ? 27.773 138.228 -15.362 1.00 56.75 611 THR B C 1
ATOM 7927 O O . THR B 1 631 ? 27.808 139.229 -16.046 1.00 52.62 611 THR B O 1
ATOM 7931 N N . CYS B 1 632 ? 28.336 137.084 -15.737 1.00 55.43 612 CYS B N 1
ATOM 7932 C CA . CYS B 1 632 ? 28.911 136.845 -17.061 1.00 51.88 612 CYS B CA 1
ATOM 7933 C C . CYS B 1 632 ? 27.872 136.993 -18.138 1.00 47.93 612 CYS B C 1
ATOM 7934 O O . CYS B 1 632 ? 26.800 136.383 -18.056 1.00 46.09 612 CYS B O 1
ATOM 7937 N N . GLU B 1 633 ? 28.152 137.859 -19.109 1.00 44.82 613 GLU B N 1
ATOM 7938 C CA . GLU B 1 633 ? 27.193 138.163 -20.154 1.00 46.92 613 GLU B CA 1
ATOM 7939 C C . GLU B 1 633 ? 27.061 137.025 -21.195 1.00 39.94 613 GLU B C 1
ATOM 7940 O O . GLU B 1 633 ? 25.960 136.811 -21.754 1.00 45.42 613 GLU B O 1
ATOM 7946 N N . ASP B 1 634 ? 28.147 136.364 -21.515 1.00 44.18 614 ASP B N 1
ATOM 7947 C CA . ASP B 1 634 ? 28.081 135.242 -22.487 1.00 47.20 614 ASP B CA 1
ATOM 7948 C C . ASP B 1 634 ? 27.060 134.134 -22.090 1.00 55.07 614 ASP B C 1
ATOM 7949 O O . ASP B 1 634 ? 26.235 133.748 -22.904 1.00 57.34 614 ASP B O 1
ATOM 7954 N N . CYS B 1 635 ? 27.046 133.680 -20.834 1.00 54.83 615 CYS B N 1
ATOM 7955 C CA . CYS B 1 635 ? 26.069 132.643 -20.409 1.00 52.04 615 CYS B CA 1
ATOM 7956 C C . CYS B 1 635 ? 24.904 133.173 -19.575 1.00 48.51 615 CYS B C 1
ATOM 7957 O O . CYS B 1 635 ? 23.968 132.444 -19.204 1.00 49.72 615 CYS B O 1
ATOM 7960 N N . GLY B 1 636 ? 24.903 134.456 -19.303 1.00 49.55 616 GLY B N 1
ATOM 7961 C CA . GLY B 1 636 ? 23.832 135.033 -18.477 1.00 41.87 616 GLY B CA 1
ATOM 7962 C C . GLY B 1 636 ? 23.826 134.537 -17.037 1.00 40.22 616 GLY B C 1
ATOM 7963 O O . GLY B 1 636 ? 22.824 134.581 -16.400 1.00 46.04 616 GLY B O 1
ATOM 7964 N N . GLY B 1 637 ? 24.956 134.114 -16.507 1.00 41.78 617 GLY B N 1
ATOM 7965 C CA . GLY B 1 637 ? 24.967 133.419 -15.237 1.00 48.52 617 GLY B CA 1
ATOM 7966 C C . GLY B 1 637 ? 24.725 131.894 -15.306 1.00 50.01 617 GLY B C 1
ATOM 7967 O O . GLY B 1 637 ? 25.019 131.209 -14.345 1.00 47.47 617 GLY B O 1
ATOM 7968 N N . LYS B 1 638 ? 24.274 131.335 -16.437 1.00 53.32 618 LYS B N 1
ATOM 7969 C CA . LYS B 1 638 ? 23.899 129.896 -16.505 1.00 46.95 618 LYS B CA 1
ATOM 7970 C C . LYS B 1 638 ? 25.055 128.931 -16.461 1.00 48.18 618 LYS B C 1
ATOM 7971 O O . LYS B 1 638 ? 24.850 127.697 -16.273 1.00 49.26 618 LYS B O 1
ATOM 7977 N N . ARG B 1 639 ? 26.267 129.437 -16.688 1.00 43.08 619 ARG B N 1
ATOM 7978 C CA . ARG B 1 639 ? 27.532 128.684 -16.486 1.00 42.00 619 ARG B CA 1
ATOM 7979 C C . ARG B 1 639 ? 27.947 127.724 -17.608 1.00 38.84 619 ARG B C 1
ATOM 7980 O O . ARG B 1 639 ? 29.151 127.468 -17.804 1.00 41.11 619 ARG B O 1
ATOM 7988 N N . PHE B 1 640 ? 26.958 127.127 -18.260 1.00 43.43 620 PHE B N 1
ATOM 7989 C CA . PHE B 1 640 ? 27.156 126.113 -19.287 1.00 48.30 620 PHE B CA 1
ATOM 7990 C C . PHE B 1 640 ? 26.390 126.578 -20.510 1.00 51.37 620 PHE B C 1
ATOM 7991 O O . PHE B 1 640 ? 25.432 127.337 -20.399 1.00 46.31 620 PHE B O 1
ATOM 7999 N N . GLN B 1 641 ? 26.775 126.052 -21.664 1.00 57.24 621 GLN B N 1
ATOM 8000 C CA . GLN B 1 641 ? 26.091 126.325 -22.929 1.00 58.53 621 GLN B CA 1
ATOM 8001 C C . GLN B 1 641 ? 24.841 125.505 -22.978 1.00 57.44 621 GLN B C 1
ATOM 8002 O O . GLN B 1 641 ? 24.717 124.554 -22.223 1.00 53.26 621 GLN B O 1
ATOM 8008 N N . PRO B 1 642 ? 23.895 125.860 -23.857 1.00 56.66 622 PRO B N 1
ATOM 8009 C CA . PRO B 1 642 ? 22.617 125.165 -23.779 1.00 55.39 622 PRO B CA 1
ATOM 8010 C C . PRO B 1 642 ? 22.667 123.649 -24.063 1.00 63.58 622 PRO B C 1
ATOM 8011 O O . PRO B 1 642 ? 21.698 122.944 -23.748 1.00 64.07 622 PRO B O 1
ATOM 8015 N N . SER B 1 643 ? 23.759 123.147 -24.644 1.00 64.67 623 SER B N 1
ATOM 8016 C CA . SER B 1 643 ? 23.880 121.695 -24.876 1.00 63.59 623 SER B CA 1
ATOM 8017 C C . SER B 1 643 ? 23.809 120.913 -23.543 1.00 68.41 623 SER B C 1
ATOM 8018 O O . SER B 1 643 ? 23.130 119.878 -23.458 1.00 64.02 623 SER B O 1
ATOM 8021 N N . VAL B 1 644 ? 24.483 121.439 -22.515 1.00 65.53 624 VAL B N 1
ATOM 8022 C CA . VAL B 1 644 ? 24.506 120.829 -21.186 1.00 57.81 624 VAL B CA 1
ATOM 8023 C C . VAL B 1 644 ? 23.225 121.088 -20.393 1.00 55.27 624 VAL B C 1
ATOM 8024 O O . VAL B 1 644 ? 22.746 120.244 -19.665 1.00 52.07 624 VAL B O 1
ATOM 8028 N N . LEU B 1 645 ? 22.652 122.258 -20.563 1.00 55.47 625 LEU B N 1
ATOM 8029 C CA . LEU B 1 645 ? 21.458 122.624 -19.844 1.00 51.00 625 LEU B CA 1
ATOM 8030 C C . LEU B 1 645 ? 20.225 121.915 -20.278 1.00 51.53 625 LEU B C 1
ATOM 8031 O O . LEU B 1 645 ? 19.228 122.038 -19.614 1.00 46.70 625 LEU B O 1
ATOM 8036 N N . GLN B 1 646 ? 20.243 121.219 -21.417 1.00 57.87 626 GLN B N 1
ATOM 8037 C CA . GLN B 1 646 ? 19.086 120.399 -21.830 1.00 56.08 626 GLN B CA 1
ATOM 8038 C C . GLN B 1 646 ? 18.887 119.190 -20.865 1.00 46.69 626 GLN B C 1
ATOM 8039 O O . GLN B 1 646 ? 17.773 118.679 -20.761 1.00 56.34 626 GLN B O 1
ATOM 8045 N N . TYR B 1 647 ? 19.974 118.738 -20.231 1.00 44.72 627 TYR B N 1
ATOM 8046 C CA . TYR B 1 647 ? 20.002 117.590 -19.313 1.00 51.22 627 TYR B CA 1
ATOM 8047 C C . TYR B 1 647 ? 19.503 117.962 -17.872 1.00 61.99 627 TYR B C 1
ATOM 8048 O O . TYR B 1 647 ? 20.085 118.832 -17.150 1.00 49.37 627 TYR B O 1
ATOM 8057 N N . ARG B 1 648 ? 18.435 117.287 -17.476 1.00 54.21 628 ARG B N 1
ATOM 8058 C CA . ARG B 1 648 ? 17.676 117.626 -16.287 1.00 55.80 628 ARG B CA 1
ATOM 8059 C C . ARG B 1 648 ? 17.533 116.449 -15.380 1.00 55.84 628 ARG B C 1
ATOM 8060 O O . ARG B 1 648 ? 17.657 115.307 -15.834 1.00 56.80 628 ARG B O 1
ATOM 8068 N N . VAL B 1 649 ? 17.408 116.735 -14.087 1.00 43.13 629 VAL B N 1
ATOM 8069 C CA . VAL B 1 649 ? 17.101 115.748 -13.037 1.00 48.02 629 VAL B CA 1
ATOM 8070 C C . VAL B 1 649 ? 16.053 116.407 -12.152 1.00 52.52 629 VAL B C 1
ATOM 8071 O O . VAL B 1 649 ? 16.126 117.617 -11.856 1.00 45.40 629 VAL B O 1
ATOM 8075 N N . GLY B 1 650 ? 15.066 115.638 -11.744 1.00 46.74 630 GLY B N 1
ATOM 8076 C CA . GLY B 1 650 ? 13.955 116.169 -10.981 1.00 48.08 630 GLY B CA 1
ATOM 8077 C C . GLY B 1 650 ? 13.303 117.405 -11.576 1.00 53.93 630 GLY B C 1
ATOM 8078 O O . GLY B 1 650 ? 12.757 118.211 -10.848 1.00 48.86 630 GLY B O 1
ATOM 8079 N N . GLY B 1 651 ? 13.341 117.556 -12.895 1.00 51.52 631 GLY B N 1
ATOM 8080 C CA . GLY B 1 651 ? 12.839 118.757 -13.531 1.00 49.29 631 GLY B CA 1
ATOM 8081 C C . GLY B 1 651 ? 13.761 119.967 -13.459 1.00 45.06 631 GLY B C 1
ATOM 8082 O O . GLY B 1 651 ? 13.319 121.066 -13.765 1.00 48.28 631 GLY B O 1
ATOM 8083 N N . ARG B 1 652 ? 15.036 119.774 -13.127 1.00 44.71 632 ARG B N 1
ATOM 8084 C CA . ARG B 1 652 ? 15.983 120.905 -12.920 1.00 47.53 632 ARG B CA 1
ATOM 8085 C C . ARG B 1 652 ? 17.236 120.637 -13.698 1.00 42.29 632 ARG B C 1
ATOM 8086 O O . ARG B 1 652 ? 17.747 119.543 -13.630 1.00 39.89 632 ARG B O 1
ATOM 8094 N N . ASP B 1 653 ? 17.751 121.666 -14.371 1.00 38.82 633 ASP B N 1
ATOM 8095 C CA . ASP B 1 653 ? 19.116 121.650 -14.957 1.00 39.04 633 ASP B CA 1
ATOM 8096 C C . ASP B 1 653 ? 20.198 122.026 -13.944 1.00 36.82 633 ASP B C 1
ATOM 8097 O O . ASP B 1 653 ? 19.879 122.440 -12.804 1.00 35.90 633 ASP B O 1
ATOM 8102 N N . ILE B 1 654 ? 21.467 121.817 -14.301 1.00 35.32 634 ILE B N 1
ATOM 8103 C CA . ILE B 1 654 ? 22.572 122.018 -13.405 1.00 33.73 634 ILE B CA 1
ATOM 8104 C C . ILE B 1 654 ? 22.737 123.502 -12.915 1.00 36.82 634 ILE B C 1
ATOM 8105 O O . ILE B 1 654 ? 23.231 123.712 -11.804 1.00 37.92 634 ILE B O 1
ATOM 8110 N N . SER B 1 655 ? 22.316 124.475 -13.718 1.00 37.89 635 SER B N 1
ATOM 8111 C CA . SER B 1 655 ? 22.404 125.904 -13.349 1.00 41.65 635 SER B CA 1
ATOM 8112 C C . SER B 1 655 ? 21.355 126.209 -12.293 1.00 37.58 635 SER B C 1
ATOM 8113 O O . SER B 1 655 ? 21.646 126.934 -11.359 1.00 36.58 635 SER B O 1
ATOM 8116 N N . GLU B 1 656 ? 20.150 125.647 -12.447 1.00 35.63 636 GLU B N 1
ATOM 8117 C CA . GLU B 1 656 ? 19.120 125.684 -11.422 1.00 37.73 636 GLU B CA 1
ATOM 8118 C C . GLU B 1 656 ? 19.501 125.078 -10.085 1.00 36.45 636 GLU B C 1
ATOM 8119 O O . GLU B 1 656 ? 19.087 125.594 -9.035 1.00 37.88 636 GLU B O 1
ATOM 8125 N N . VAL B 1 657 ? 20.310 124.034 -10.113 1.00 35.44 637 VAL B N 1
ATOM 8126 C CA . VAL B 1 657 ? 20.824 123.430 -8.925 1.00 35.88 637 VAL B CA 1
ATOM 8127 C C . VAL B 1 657 ? 21.855 124.341 -8.204 1.00 35.79 637 VAL B C 1
ATOM 8128 O O . VAL B 1 657 ? 21.822 124.487 -6.970 1.00 30.71 637 VAL B O 1
ATOM 8132 N N . PHE B 1 658 ? 22.802 124.881 -8.965 1.00 33.89 638 PHE B N 1
ATOM 8133 C CA . PHE B 1 658 ? 23.792 125.803 -8.426 1.00 35.91 638 PHE B CA 1
ATOM 8134 C C . PHE B 1 658 ? 23.107 127.028 -7.816 1.00 29.67 638 PHE B C 1
ATOM 8135 O O . PHE B 1 658 ? 23.655 127.584 -6.904 1.00 33.64 638 PHE B O 1
ATOM 8143 N N . ALA B 1 659 ? 21.970 127.459 -8.373 1.00 30.78 639 ALA B N 1
ATOM 8144 C CA . ALA B 1 659 ? 21.186 128.562 -7.878 1.00 32.64 639 ALA B CA 1
ATOM 8145 C C . ALA B 1 659 ? 20.328 128.215 -6.622 1.00 35.62 639 ALA B C 1
ATOM 8146 O O . ALA B 1 659 ? 19.817 129.121 -5.991 1.00 32.05 639 ALA B O 1
ATOM 8148 N N . MET B 1 660 ? 20.212 126.937 -6.254 1.00 30.35 640 MET B N 1
ATOM 8149 C CA . MET B 1 660 ? 19.467 126.541 -5.072 1.00 31.07 640 MET B CA 1
ATOM 8150 C C . MET B 1 660 ? 20.182 126.848 -3.813 1.00 27.41 640 MET B C 1
ATOM 8151 O O . MET B 1 660 ? 21.361 126.493 -3.629 1.00 28.41 640 MET B O 1
ATOM 8156 N N . PRO B 1 661 ? 19.472 127.416 -2.874 1.00 25.19 641 PRO B N 1
ATOM 8157 C CA . PRO B 1 661 ? 19.992 127.335 -1.462 1.00 27.40 641 PRO B CA 1
ATOM 8158 C C . PRO B 1 661 ? 20.167 125.939 -0.868 1.00 25.41 641 PRO B C 1
ATOM 8159 O O . PRO B 1 661 ? 19.417 125.023 -1.253 1.00 28.44 641 PRO B O 1
ATOM 8163 N N . VAL B 1 662 ? 21.153 125.780 -0.012 1.00 28.25 642 VAL B N 1
ATOM 8164 C CA . VAL B 1 662 ? 21.460 124.571 0.689 1.00 31.06 642 VAL B CA 1
ATOM 8165 C C . VAL B 1 662 ? 20.134 124.005 1.230 1.00 36.81 642 VAL B C 1
ATOM 8166 O O . VAL B 1 662 ? 19.904 122.764 1.130 1.00 32.81 642 VAL B O 1
ATOM 8170 N N . ALA B 1 663 ? 19.227 124.865 1.746 1.00 31.88 643 ALA B N 1
ATOM 8171 C CA . ALA B 1 663 ? 18.050 124.328 2.411 1.00 31.91 643 ALA B CA 1
ATOM 8172 C C . ALA B 1 663 ? 17.134 123.587 1.366 1.00 36.90 643 ALA B C 1
ATOM 8173 O O . ALA B 1 663 ? 16.554 122.537 1.642 1.00 33.79 643 ALA B O 1
ATOM 8175 N N . GLU B 1 664 ? 16.967 124.204 0.204 1.00 33.66 644 GLU B N 1
ATOM 8176 C CA . GLU B 1 664 ? 16.132 123.676 -0.870 1.00 37.62 644 GLU B CA 1
ATOM 8177 C C . GLU B 1 664 ? 16.798 122.421 -1.470 1.00 33.74 644 GLU B C 1
ATOM 8178 O O . GLU B 1 664 ? 16.091 121.436 -1.744 1.00 29.36 644 GLU B O 1
ATOM 8184 N N . ALA B 1 665 ? 18.111 122.456 -1.636 1.00 29.92 645 ALA B N 1
ATOM 8185 C CA . ALA B 1 665 ? 18.848 121.334 -2.154 1.00 32.42 645 ALA B CA 1
ATOM 8186 C C . ALA B 1 665 ? 18.737 120.081 -1.203 1.00 36.53 645 ALA B C 1
ATOM 8187 O O . ALA B 1 665 ? 18.742 118.941 -1.660 1.00 37.57 645 ALA B O 1
ATOM 8189 N N . ALA B 1 666 ? 18.758 120.325 0.105 1.00 31.10 646 ALA B N 1
ATOM 8190 C CA . ALA B 1 666 ? 18.548 119.334 1.154 1.00 31.57 646 ALA B CA 1
ATOM 8191 C C . ALA B 1 666 ? 17.253 118.460 0.939 1.00 30.68 646 ALA B C 1
ATOM 8192 O O . ALA B 1 666 ? 17.321 117.298 1.168 1.00 33.65 646 ALA B O 1
ATOM 8194 N N . GLU B 1 667 ? 16.190 119.065 0.429 1.00 30.27 647 GLU B N 1
ATOM 8195 C CA . GLU B 1 667 ? 14.983 118.441 0.066 1.00 30.79 647 GLU B CA 1
ATOM 8196 C C . GLU B 1 667 ? 15.059 117.896 -1.373 1.00 37.61 647 GLU B C 1
ATOM 8197 O O . GLU B 1 667 ? 14.680 116.775 -1.593 1.00 34.13 647 GLU B O 1
ATOM 8203 N N . PHE B 1 668 ? 15.538 118.688 -2.326 1.00 37.44 648 PHE B N 1
ATOM 8204 C CA . PHE B 1 668 ? 15.637 118.278 -3.724 1.00 36.80 648 PHE B CA 1
ATOM 8205 C C . PHE B 1 668 ? 16.356 116.917 -3.916 1.00 34.89 648 PHE B C 1
ATOM 8206 O O . PHE B 1 668 ? 15.838 116.043 -4.618 1.00 35.63 648 PHE B O 1
ATOM 8214 N N . PHE B 1 669 ? 17.504 116.762 -3.282 1.00 32.16 649 PHE B N 1
ATOM 8215 C CA . PHE B 1 669 ? 18.317 115.578 -3.419 1.00 36.99 649 PHE B CA 1
ATOM 8216 C C . PHE B 1 669 ? 17.948 114.418 -2.428 1.00 40.44 649 PHE B C 1
ATOM 8217 O O . PHE B 1 669 ? 18.740 113.494 -2.265 1.00 34.34 649 PHE B O 1
ATOM 8225 N N . ARG B 1 670 ? 16.791 114.510 -1.761 1.00 38.66 650 ARG B N 1
ATOM 8226 C CA . ARG B 1 670 ? 16.421 113.528 -0.733 1.00 43.97 650 ARG B CA 1
ATOM 8227 C C . ARG B 1 670 ? 15.656 112.375 -1.355 1.00 42.31 650 ARG B C 1
ATOM 8228 O O . ARG B 1 670 ? 15.748 111.268 -0.856 1.00 50.40 650 ARG B O 1
ATOM 8236 N N . THR B 1 671 ? 14.818 112.634 -2.348 1.00 41.59 651 THR B N 1
ATOM 8237 C CA . THR B 1 671 ? 14.001 111.547 -2.880 1.00 54.12 651 THR B CA 1
ATOM 8238 C C . THR B 1 671 ? 13.853 111.631 -4.413 1.00 54.35 651 THR B C 1
ATOM 8239 O O . THR B 1 671 ? 14.344 112.559 -5.036 1.00 51.64 651 THR B O 1
ATOM 8243 N N . GLY B 1 672 ? 13.196 110.627 -5.009 1.00 49.96 652 GLY B N 1
ATOM 8244 C CA . GLY B 1 672 ? 12.883 110.645 -6.427 1.00 42.19 652 GLY B CA 1
ATOM 8245 C C . GLY B 1 672 ? 14.104 110.439 -7.292 1.00 34.40 652 GLY B C 1
ATOM 8246 O O . GLY B 1 672 ? 15.167 110.017 -6.809 1.00 41.30 652 GLY B O 1
ATOM 8247 N N . GLU B 1 673 ? 13.967 110.805 -8.570 1.00 40.62 653 GLU B N 1
ATOM 8248 C CA . GLU B 1 673 ? 15.072 110.736 -9.541 1.00 50.33 653 GLU B CA 1
ATOM 8249 C C . GLU B 1 673 ? 16.424 111.369 -9.043 1.00 52.31 653 GLU B C 1
ATOM 8250 O O . GLU B 1 673 ? 17.508 110.816 -9.237 1.00 43.78 653 GLU B O 1
ATOM 8256 N N . ALA B 1 674 ? 16.344 112.485 -8.311 1.00 49.46 654 ALA B N 1
ATOM 8257 C CA . ALA B 1 674 ? 17.554 113.222 -7.918 1.00 46.29 654 ALA B CA 1
ATOM 8258 C C . ALA B 1 674 ? 18.188 112.725 -6.673 1.00 45.07 654 ALA B C 1
ATOM 8259 O O . ALA B 1 674 ? 19.297 113.152 -6.289 1.00 41.62 654 ALA B O 1
ATOM 8261 N N . ARG B 1 675 ? 17.562 111.746 -6.043 1.00 44.94 655 ARG B N 1
ATOM 8262 C CA . ARG B 1 675 ? 18.083 111.247 -4.806 1.00 42.25 655 ARG B CA 1
ATOM 8263 C C . ARG B 1 675 ? 19.575 111.030 -4.879 1.00 42.29 655 ARG B C 1
ATOM 8264 O O . ARG B 1 675 ? 20.040 110.334 -5.738 1.00 44.34 655 ARG B O 1
ATOM 8272 N N . THR B 1 676 ? 20.325 111.635 -3.953 1.00 39.45 656 THR B N 1
ATOM 8273 C CA . THR B 1 676 ? 21.756 111.663 -3.966 1.00 37.51 656 THR B CA 1
ATOM 8274 C C . THR B 1 676 ? 22.268 111.728 -2.533 1.00 43.65 656 THR B C 1
ATOM 8275 O O . THR B 1 676 ? 22.519 112.833 -1.974 1.00 46.91 656 THR B O 1
ATOM 8279 N N . PRO B 1 677 ? 22.376 110.552 -1.890 1.00 47.36 657 PRO B N 1
ATOM 8280 C CA . PRO B 1 677 ? 22.680 110.506 -0.477 1.00 42.28 657 PRO B CA 1
ATOM 8281 C C . PRO B 1 677 ? 23.959 111.231 -0.020 1.00 40.30 657 PRO B C 1
ATOM 8282 O O . PRO B 1 677 ? 23.969 111.831 1.063 1.00 42.21 657 PRO B O 1
ATOM 8286 N N . ALA B 1 678 ? 25.042 111.156 -0.785 1.00 41.12 658 ALA B N 1
ATOM 8287 C CA . ALA B 1 678 ? 26.329 111.778 -0.342 1.00 38.49 658 ALA B CA 1
ATOM 8288 C C . ALA B 1 678 ? 26.208 113.330 -0.414 1.00 40.08 658 ALA B C 1
ATOM 8289 O O . ALA B 1 678 ? 26.841 114.027 0.364 1.00 42.76 658 ALA B O 1
ATOM 8291 N N . ALA B 1 679 ? 25.369 113.852 -1.308 1.00 37.31 659 ALA B N 1
ATOM 8292 C CA . ALA B 1 679 ? 25.076 115.301 -1.271 1.00 40.12 659 ALA B CA 1
ATOM 8293 C C . ALA B 1 679 ? 24.289 115.641 0.001 1.00 39.41 659 ALA B C 1
ATOM 8294 O O . ALA B 1 679 ? 24.601 116.620 0.704 1.00 36.83 659 ALA B O 1
ATOM 8296 N N . CYS B 1 680 ? 23.290 114.812 0.326 1.00 39.73 660 CYS B N 1
ATOM 8297 C CA . CYS B 1 680 ? 22.457 115.027 1.480 1.00 38.03 660 CYS B CA 1
ATOM 8298 C C . CYS B 1 680 ? 23.231 115.125 2.759 1.00 37.94 660 CYS B C 1
ATOM 8299 O O . CYS B 1 680 ? 22.991 115.996 3.622 1.00 35.45 660 CYS B O 1
ATOM 8302 N N . THR B 1 681 ? 24.221 114.277 2.868 1.00 39.33 661 THR B N 1
ATOM 8303 C CA . THR B 1 681 ? 25.129 114.325 3.973 1.00 43.49 661 THR B CA 1
ATOM 8304 C C . THR B 1 681 ? 25.838 115.684 4.233 1.00 42.56 661 THR B C 1
ATOM 8305 O O . THR B 1 681 ? 25.937 116.143 5.390 1.00 39.21 661 THR B O 1
ATOM 8309 N N . VAL B 1 682 ? 26.366 116.281 3.188 1.00 41.86 662 VAL B N 1
ATOM 8310 C CA . VAL B 1 682 ? 27.051 117.587 3.299 1.00 38.02 662 VAL B CA 1
ATOM 8311 C C . VAL B 1 682 ? 26.010 118.673 3.539 1.00 32.64 662 VAL B C 1
ATOM 8312 O O . VAL B 1 682 ? 26.247 119.555 4.341 1.00 37.81 662 VAL B O 1
ATOM 8316 N N . LEU B 1 683 ? 24.925 118.634 2.767 1.00 32.13 663 LEU B N 1
ATOM 8317 C CA . LEU B 1 683 ? 23.836 119.599 2.869 1.00 34.12 663 LEU B CA 1
ATOM 8318 C C . LEU B 1 683 ? 23.251 119.714 4.279 1.00 37.23 663 LEU B C 1
ATOM 8319 O O . LEU B 1 683 ? 23.015 120.828 4.776 1.00 32.15 663 LEU B O 1
ATOM 8324 N N . ASP B 1 684 ? 23.049 118.584 4.941 1.00 34.90 664 ASP B N 1
ATOM 8325 C CA . ASP B 1 684 ? 22.595 118.576 6.364 1.00 37.07 664 ASP B CA 1
ATOM 8326 C C . ASP B 1 684 ? 23.618 119.207 7.261 1.00 33.57 664 ASP B C 1
ATOM 8327 O O . ASP B 1 684 ? 23.264 119.893 8.167 1.00 33.24 664 ASP B O 1
ATOM 8332 N N . ARG B 1 685 ? 24.895 118.967 7.029 1.00 36.91 665 ARG B N 1
ATOM 8333 C CA . ARG B 1 685 ? 25.887 119.667 7.803 1.00 39.17 665 ARG B CA 1
ATOM 8334 C C . ARG B 1 685 ? 25.942 121.180 7.587 1.00 35.91 665 ARG B C 1
ATOM 8335 O O . ARG B 1 685 ? 26.110 121.900 8.542 1.00 37.85 665 ARG B O 1
ATOM 8343 N N . LEU B 1 686 ? 25.792 121.636 6.346 1.00 33.59 666 LEU B N 1
ATOM 8344 C CA . LEU B 1 686 ? 25.717 123.063 6.077 1.00 35.89 666 LEU B CA 1
ATOM 8345 C C . LEU B 1 686 ? 24.487 123.662 6.735 1.00 33.13 666 LEU B C 1
ATOM 8346 O O . LEU B 1 686 ? 24.513 124.784 7.279 1.00 32.77 666 LEU B O 1
ATOM 8351 N N . ALA B 1 687 ? 23.374 122.938 6.721 1.00 31.51 667 ALA B N 1
ATOM 8352 C CA . ALA B 1 687 ? 22.194 123.431 7.401 1.00 30.48 667 ALA B CA 1
ATOM 8353 C C . ALA B 1 687 ? 22.442 123.541 8.913 1.00 30.66 667 ALA B C 1
ATOM 8354 O O . ALA B 1 687 ? 22.052 124.493 9.553 1.00 31.43 667 ALA B O 1
ATOM 8356 N N . GLU B 1 688 ? 23.077 122.534 9.458 1.00 35.17 668 GLU B N 1
ATOM 8357 C CA . GLU B 1 688 ? 23.309 122.467 10.892 1.00 38.61 668 GLU B CA 1
ATOM 8358 C C . GLU B 1 688 ? 24.247 123.623 11.415 1.00 38.61 668 GLU B C 1
ATOM 8359 O O . GLU B 1 688 ? 24.040 124.107 12.501 1.00 34.80 668 GLU B O 1
ATOM 8365 N N . VAL B 1 689 ? 25.221 124.077 10.616 1.00 34.74 669 VAL B N 1
ATOM 8366 C CA . VAL B 1 689 ? 26.070 125.215 10.995 1.00 35.49 669 VAL B CA 1
ATOM 8367 C C . VAL B 1 689 ? 25.427 126.578 10.722 1.00 38.85 669 VAL B C 1
ATOM 8368 O O . VAL B 1 689 ? 26.084 127.581 10.908 1.00 40.64 669 VAL B O 1
ATOM 8372 N N . GLY B 1 690 ? 24.177 126.602 10.242 1.00 31.37 670 GLY B N 1
ATOM 8373 C CA . GLY B 1 690 ? 23.440 127.800 9.970 1.00 28.15 670 GLY B CA 1
ATOM 8374 C C . GLY B 1 690 ? 23.547 128.361 8.552 1.00 31.65 670 GLY B C 1
ATOM 8375 O O . GLY B 1 690 ? 22.976 129.424 8.271 1.00 32.63 670 GLY B O 1
ATOM 8376 N N . LEU B 1 691 ? 24.179 127.637 7.630 1.00 31.89 671 LEU B N 1
ATOM 8377 C CA . LEU B 1 691 ? 24.304 128.083 6.206 1.00 29.11 671 LEU B CA 1
ATOM 8378 C C . LEU B 1 691 ? 23.249 127.607 5.200 1.00 33.16 671 LEU B C 1
ATOM 8379 O O . LEU B 1 691 ? 23.516 127.539 3.996 1.00 32.08 671 LEU B O 1
ATOM 8384 N N . GLY B 1 692 ? 22.044 127.311 5.680 1.00 32.44 672 GLY B N 1
ATOM 8385 C CA . GLY B 1 692 ? 20.985 126.789 4.844 1.00 32.92 672 GLY B CA 1
ATOM 8386 C C . GLY B 1 692 ? 20.574 127.733 3.758 1.00 35.37 672 GLY B C 1
ATOM 8387 O O . GLY B 1 692 ? 20.039 127.323 2.723 1.00 26.15 672 GLY B O 1
ATOM 8388 N N . TYR B 1 693 ? 20.852 129.016 3.967 1.00 29.48 673 TYR B N 1
ATOM 8389 C CA . TYR B 1 693 ? 20.545 130.012 2.963 1.00 26.48 673 TYR B CA 1
ATOM 8390 C C . TYR B 1 693 ? 21.507 130.165 1.787 1.00 26.42 673 TYR B C 1
ATOM 8391 O O . TYR B 1 693 ? 21.159 130.867 0.848 1.00 29.44 673 TYR B O 1
ATOM 8400 N N . LEU B 1 694 ? 22.745 129.711 1.911 1.00 31.08 674 LEU B N 1
ATOM 8401 C CA . LEU B 1 694 ? 23.700 129.880 0.846 1.00 34.34 674 LEU B CA 1
ATOM 8402 C C . LEU B 1 694 ? 23.329 129.072 -0.398 1.00 36.40 674 LEU B C 1
ATOM 8403 O O . LEU B 1 694 ? 22.908 127.943 -0.295 1.00 29.76 674 LEU B O 1
ATOM 8408 N N . SER B 1 695 ? 23.545 129.635 -1.575 1.00 32.32 675 SER B N 1
ATOM 8409 C CA . SER B 1 695 ? 23.388 128.844 -2.807 1.00 32.08 675 SER B CA 1
ATOM 8410 C C . SER B 1 695 ? 24.591 127.981 -3.062 1.00 29.45 675 SER B C 1
ATOM 8411 O O . SER B 1 695 ? 25.734 128.299 -2.632 1.00 30.79 675 SER B O 1
ATOM 8414 N N . LEU B 1 696 ? 24.335 126.796 -3.640 1.00 33.18 676 LEU B N 1
ATOM 8415 C CA . LEU B 1 696 ? 25.398 125.835 -3.899 1.00 30.55 676 LEU B CA 1
ATOM 8416 C C . LEU B 1 696 ? 26.476 126.409 -4.822 1.00 31.01 676 LEU B C 1
ATOM 8417 O O . LEU B 1 696 ? 27.631 126.039 -4.698 1.00 31.24 676 LEU B O 1
ATOM 8422 N N . GLY B 1 697 ? 26.064 127.311 -5.725 1.00 32.29 677 GLY B N 1
ATOM 8423 C CA . GLY B 1 697 ? 26.979 127.985 -6.637 1.00 36.91 677 GLY B CA 1
ATOM 8424 C C . GLY B 1 697 ? 27.494 129.370 -6.194 1.00 41.50 677 GLY B C 1
ATOM 8425 O O . GLY B 1 697 ? 28.175 130.023 -6.956 1.00 36.24 677 GLY B O 1
ATOM 8426 N N . GLN B 1 698 ? 27.218 129.798 -4.969 1.00 34.49 678 GLN B N 1
ATOM 8427 C CA . GLN B 1 698 ? 27.547 131.129 -4.573 1.00 36.27 678 GLN B CA 1
ATOM 8428 C C . GLN B 1 698 ? 29.076 131.356 -4.581 1.00 34.01 678 GLN B C 1
ATOM 8429 O O . GLN B 1 698 ? 29.841 130.639 -3.935 1.00 35.46 678 GLN B O 1
ATOM 8435 N N . PRO B 1 699 ? 29.537 132.379 -5.286 1.00 37.34 679 PRO B N 1
ATOM 8436 C CA . PRO B 1 699 ? 31.040 132.452 -5.277 1.00 38.34 679 PRO B CA 1
ATOM 8437 C C . PRO B 1 699 ? 31.602 132.689 -3.858 1.00 32.78 679 PRO B C 1
ATOM 8438 O O . PRO B 1 699 ? 31.031 133.448 -3.067 1.00 36.09 679 PRO B O 1
ATOM 8442 N N . LEU B 1 700 ? 32.640 131.963 -3.505 1.00 37.48 680 LEU B N 1
ATOM 8443 C CA . LEU B 1 700 ? 33.171 132.048 -2.155 1.00 41.61 680 LEU B CA 1
ATOM 8444 C C . LEU B 1 700 ? 33.690 133.375 -1.719 1.00 44.87 680 LEU B C 1
ATOM 8445 O O . LEU B 1 700 ? 33.656 133.655 -0.520 1.00 43.50 680 LEU B O 1
ATOM 8450 N N . THR B 1 701 ? 34.097 134.225 -2.682 1.00 47.35 681 THR B N 1
ATOM 8451 C CA . THR B 1 701 ? 34.498 135.621 -2.407 1.00 43.44 681 THR B CA 1
ATOM 8452 C C . THR B 1 701 ? 33.353 136.492 -1.916 1.00 45.43 681 THR B C 1
ATOM 8453 O O . THR B 1 701 ? 33.581 137.555 -1.396 1.00 43.52 681 THR B O 1
ATOM 8457 N N . THR B 1 702 ? 32.102 136.080 -2.112 1.00 40.32 682 THR B N 1
ATOM 8458 C CA . THR B 1 702 ? 30.965 136.869 -1.579 1.00 39.75 682 THR B CA 1
ATOM 8459 C C . THR B 1 702 ? 30.713 136.527 -0.103 1.00 36.47 682 THR B C 1
ATOM 8460 O O . THR B 1 702 ? 29.914 137.192 0.516 1.00 38.99 682 THR B O 1
ATOM 8464 N N . LEU B 1 703 ? 31.323 135.468 0.440 1.00 43.48 683 LEU B N 1
ATOM 8465 C CA . LEU B 1 703 ? 31.047 135.100 1.828 1.00 42.61 683 LEU B CA 1
ATOM 8466 C C . LEU B 1 703 ? 31.719 136.080 2.810 1.00 46.47 683 LEU B C 1
ATOM 8467 O O . LEU B 1 703 ? 32.848 136.510 2.588 1.00 45.40 683 LEU B O 1
ATOM 8472 N N . SER B 1 704 ? 31.048 136.369 3.914 1.00 39.79 684 SER B N 1
ATOM 8473 C CA . SER B 1 704 ? 31.665 137.103 5.043 1.00 42.55 684 SER B CA 1
ATOM 8474 C C . SER B 1 704 ? 32.614 136.209 5.735 1.00 41.30 684 SER B C 1
ATOM 8475 O O . SER B 1 704 ? 32.648 135.018 5.478 1.00 40.13 684 SER B O 1
ATOM 8478 N N . GLY B 1 705 ? 33.443 136.783 6.599 1.00 41.40 685 GLY B N 1
ATOM 8479 C CA . GLY B 1 705 ? 34.341 135.985 7.410 1.00 39.76 685 GLY B CA 1
ATOM 8480 C C . GLY B 1 705 ? 33.630 134.947 8.289 1.00 35.37 685 GLY B C 1
ATOM 8481 O O . GLY B 1 705 ? 34.124 133.869 8.427 1.00 42.32 685 GLY B O 1
ATOM 8482 N N . GLY B 1 706 ? 32.509 135.278 8.930 1.00 34.66 686 GLY B N 1
ATOM 8483 C CA . GLY B 1 706 ? 31.822 134.291 9.770 1.00 36.52 686 GLY B CA 1
ATOM 8484 C C . GLY B 1 706 ? 31.253 133.160 8.897 1.00 34.98 686 GLY B C 1
ATOM 8485 O O . GLY B 1 706 ? 31.347 131.995 9.264 1.00 34.43 686 GLY B O 1
ATOM 8486 N N . GLU B 1 707 ? 30.741 133.527 7.704 1.00 35.56 687 GLU B N 1
ATOM 8487 C CA . GLU B 1 707 ? 30.312 132.533 6.704 1.00 38.04 687 GLU B CA 1
ATOM 8488 C C . GLU B 1 707 ? 31.382 131.646 6.294 1.00 38.26 687 GLU B C 1
ATOM 8489 O O . GLU B 1 707 ? 31.195 130.417 6.268 1.00 35.90 687 GLU B O 1
ATOM 8495 N N . ARG B 1 708 ? 32.564 132.200 6.023 1.00 37.28 688 ARG B N 1
ATOM 8496 C CA . ARG B 1 708 ? 33.686 131.342 5.628 1.00 36.01 688 ARG B CA 1
ATOM 8497 C C . ARG B 1 708 ? 34.029 130.392 6.716 1.00 31.87 688 ARG B C 1
ATOM 8498 O O . ARG B 1 708 ? 34.246 129.204 6.472 1.00 38.03 688 ARG B O 1
ATOM 8506 N N . GLN B 1 709 ? 34.081 130.894 7.932 1.00 34.15 689 GLN B N 1
ATOM 8507 C CA . GLN B 1 709 ? 34.389 130.042 9.070 1.00 36.72 689 GLN B CA 1
ATOM 8508 C C . GLN B 1 709 ? 33.369 128.895 9.277 1.00 37.73 689 GLN B C 1
ATOM 8509 O O . GLN B 1 709 ? 33.751 127.744 9.506 1.00 37.98 689 GLN B O 1
ATOM 8515 N N . ARG B 1 710 ? 32.085 129.216 9.187 1.00 39.70 690 ARG B N 1
ATOM 8516 C CA . ARG B 1 710 ? 31.038 128.149 9.319 1.00 39.18 690 ARG B CA 1
ATOM 8517 C C . ARG B 1 710 ? 31.081 127.132 8.161 1.00 38.21 690 ARG B C 1
ATOM 8518 O O . ARG B 1 710 ? 30.906 125.943 8.381 1.00 40.64 690 ARG B O 1
ATOM 8526 N N . LEU B 1 711 ? 31.386 127.586 6.948 1.00 39.01 691 LEU B N 1
ATOM 8527 C CA . LEU B 1 711 ? 31.642 126.679 5.825 1.00 37.83 691 LEU B CA 1
ATOM 8528 C C . LEU B 1 711 ? 32.769 125.728 6.126 1.00 42.57 691 LEU B C 1
ATOM 8529 O O . LEU B 1 711 ? 32.679 124.521 5.864 1.00 40.90 691 LEU B O 1
ATOM 8534 N N . LYS B 1 712 ? 33.837 126.239 6.718 1.00 43.80 692 LYS B N 1
ATOM 8535 C CA . LYS B 1 712 ? 34.989 125.391 7.029 1.00 44.24 692 LYS B CA 1
ATOM 8536 C C . LYS B 1 712 ? 34.608 124.462 8.153 1.00 45.55 692 LYS B C 1
ATOM 8537 O O . LYS B 1 712 ? 34.983 123.291 8.158 1.00 45.76 692 LYS B O 1
ATOM 8543 N N . LEU B 1 713 ? 33.894 124.991 9.142 1.00 41.06 693 LEU B N 1
ATOM 8544 C CA . LEU B 1 713 ? 33.457 124.146 10.235 1.00 37.54 693 LEU B CA 1
ATOM 8545 C C . LEU B 1 713 ? 32.692 122.970 9.688 1.00 42.07 693 LEU B C 1
ATOM 8546 O O . LEU B 1 713 ? 32.988 121.838 10.021 1.00 46.28 693 LEU B O 1
ATOM 8551 N N . ALA B 1 714 ? 31.707 123.230 8.838 1.00 43.38 694 ALA B N 1
ATOM 8552 C CA . ALA B 1 714 ? 30.925 122.158 8.238 1.00 48.47 694 ALA B CA 1
ATOM 8553 C C . ALA B 1 714 ? 31.761 121.128 7.488 1.00 56.06 694 ALA B C 1
ATOM 8554 O O . ALA B 1 714 ? 31.520 119.923 7.624 1.00 55.54 694 ALA B O 1
ATOM 8556 N N . GLY B 1 715 ? 32.715 121.622 6.698 1.00 62.70 695 GLY B N 1
ATOM 8557 C CA . GLY B 1 715 ? 33.675 120.787 5.969 1.00 57.43 695 GLY B CA 1
ATOM 8558 C C . GLY B 1 715 ? 34.564 119.926 6.841 1.00 54.00 695 GLY B C 1
ATOM 8559 O O . GLY B 1 715 ? 34.937 118.856 6.428 1.00 58.47 695 GLY B O 1
ATOM 8560 N N . HIS B 1 716 ? 34.930 120.369 8.044 1.00 61.14 696 HIS B N 1
ATOM 8561 C CA . HIS B 1 716 ? 35.718 119.503 8.959 1.00 59.41 696 HIS B CA 1
ATOM 8562 C C . HIS B 1 716 ? 34.863 118.529 9.747 1.00 66.04 696 HIS B C 1
ATOM 8563 O O . HIS B 1 716 ? 35.352 117.493 10.170 1.00 75.57 696 HIS B O 1
ATOM 8570 N N . MET B 1 717 ? 33.610 118.882 10.015 1.00 70.29 697 MET B N 1
ATOM 8571 C CA . MET B 1 717 ? 32.669 117.926 10.634 1.00 75.19 697 MET B CA 1
ATOM 8572 C C . MET B 1 717 ? 32.571 116.642 9.792 1.00 73.26 697 MET B C 1
ATOM 8573 O O . MET B 1 717 ? 32.405 116.657 8.563 1.00 63.84 697 MET B O 1
ATOM 8578 N N . GLY B 1 718 ? 32.614 115.532 10.490 1.00 78.42 698 GLY B N 1
ATOM 8579 C CA . GLY B 1 718 ? 32.880 114.247 9.869 1.00 82.35 698 GLY B CA 1
ATOM 8580 C C . GLY B 1 718 ? 34.085 113.604 10.495 1.00 87.89 698 GLY B C 1
ATOM 8581 O O . GLY B 1 718 ? 34.569 112.629 9.950 1.00 95.69 698 GLY B O 1
ATOM 8582 N N . GLY B 1 719 ? 34.564 114.131 11.636 1.00 87.80 699 GLY B N 1
ATOM 8583 C CA . GLY B 1 719 ? 35.736 113.603 12.343 1.00 75.99 699 GLY B CA 1
ATOM 8584 C C . GLY B 1 719 ? 37.020 113.964 11.621 1.00 73.87 699 GLY B C 1
ATOM 8585 O O . GLY B 1 719 ? 36.970 114.412 10.482 1.00 71.64 699 GLY B O 1
ATOM 8586 N N . ALA B 1 720 ? 38.153 113.758 12.301 1.00 72.97 700 ALA B N 1
ATOM 8587 C CA . ALA B 1 720 ? 39.529 113.966 11.798 1.00 73.13 700 ALA B CA 1
ATOM 8588 C C . ALA B 1 720 ? 40.409 114.221 13.018 1.00 84.91 700 ALA B C 1
ATOM 8589 O O . ALA B 1 720 ? 41.399 113.524 13.229 1.00 96.50 700 ALA B O 1
ATOM 8591 N N . GLY B 1 721 ? 40.028 115.217 13.817 1.00 74.09 701 GLY B N 1
ATOM 8592 C CA . GLY B 1 721 ? 40.735 115.570 15.040 1.00 67.96 701 GLY B CA 1
ATOM 8593 C C . GLY B 1 721 ? 39.765 115.864 16.175 1.00 69.32 701 GLY B C 1
ATOM 8594 O O . GLY B 1 721 ? 38.548 115.884 15.977 1.00 66.58 701 GLY B O 1
ATOM 8595 N N . SER B 1 722 ? 40.336 116.107 17.350 1.00 60.41 702 SER B N 1
ATOM 8596 C CA . SER B 1 722 ? 39.630 116.142 18.616 1.00 68.31 702 SER B CA 1
ATOM 8597 C C . SER B 1 722 ? 39.690 117.490 19.426 1.00 66.92 702 SER B C 1
ATOM 8598 O O . SER B 1 722 ? 39.129 117.549 20.526 1.00 64.15 702 SER B O 1
ATOM 8601 N N . VAL B 1 723 ? 40.400 118.521 18.932 1.00 60.01 703 VAL B N 1
ATOM 8602 C CA . VAL B 1 723 ? 40.439 119.859 19.580 1.00 62.05 703 VAL B CA 1
ATOM 8603 C C . VAL B 1 723 ? 40.165 120.924 18.524 1.00 62.35 703 VAL B C 1
ATOM 8604 O O . VAL B 1 723 ? 40.958 121.065 17.585 1.00 53.78 703 VAL B O 1
ATOM 8608 N N . TYR B 1 724 ? 39.013 121.598 18.665 1.00 52.36 704 TYR B N 1
ATOM 8609 C CA . TYR B 1 724 ? 38.550 122.636 17.762 1.00 51.54 704 TYR B CA 1
ATOM 8610 C C . TYR B 1 724 ? 38.788 123.993 18.407 1.00 51.67 704 TYR B C 1
ATOM 8611 O O . TYR B 1 724 ? 38.394 124.229 19.596 1.00 50.94 704 TYR B O 1
ATOM 8620 N N . ILE B 1 725 ? 39.426 124.876 17.628 1.00 44.69 705 ILE B N 1
ATOM 8621 C CA . ILE B 1 725 ? 39.616 126.265 18.010 1.00 45.63 705 ILE B CA 1
ATOM 8622 C C . ILE B 1 725 ? 38.814 127.152 17.071 1.00 41.04 705 ILE B C 1
ATOM 8623 O O . ILE B 1 725 ? 38.990 127.104 15.867 1.00 41.93 705 ILE B O 1
ATOM 8628 N N . LEU B 1 726 ? 37.948 127.984 17.647 1.00 42.65 706 LEU B N 1
ATOM 8629 C CA . LEU B 1 726 ? 37.114 128.873 16.874 1.00 39.55 706 LEU B CA 1
ATOM 8630 C C . LEU B 1 726 ? 37.310 130.272 17.416 1.00 40.58 706 LEU B C 1
ATOM 8631 O O . LEU B 1 726 ? 36.968 130.566 18.579 1.00 39.55 706 LEU B O 1
ATOM 8636 N N . ASP B 1 727 ? 37.756 131.161 16.548 1.00 43.68 707 ASP B N 1
ATOM 8637 C CA . ASP B 1 727 ? 37.907 132.573 16.883 1.00 43.69 707 ASP B CA 1
ATOM 8638 C C . ASP B 1 727 ? 36.628 133.352 16.535 1.00 36.82 707 ASP B C 1
ATOM 8639 O O . ASP B 1 727 ? 36.278 133.449 15.404 1.00 37.38 707 ASP B O 1
ATOM 8644 N N . GLU B 1 728 ? 35.914 133.883 17.517 1.00 34.71 708 GLU B N 1
ATOM 8645 C CA . GLU B 1 728 ? 34.701 134.669 17.265 1.00 38.07 708 GLU B CA 1
ATOM 8646 C C . GLU B 1 728 ? 33.676 134.047 16.233 1.00 38.87 708 GLU B C 1
ATOM 8647 O O . GLU B 1 728 ? 33.228 134.727 15.305 1.00 33.58 708 GLU B O 1
ATOM 8653 N N . PRO B 1 729 ? 33.234 132.802 16.473 1.00 38.64 709 PRO B N 1
ATOM 8654 C CA . PRO B 1 729 ? 32.327 132.123 15.556 1.00 39.10 709 PRO B CA 1
ATOM 8655 C C . PRO B 1 729 ? 30.937 132.712 15.547 1.00 38.03 709 PRO B C 1
ATOM 8656 O O . PRO B 1 729 ? 30.181 132.384 14.636 1.00 39.40 709 PRO B O 1
ATOM 8660 N N . THR B 1 730 ? 30.602 133.652 16.448 1.00 34.18 710 THR B N 1
ATOM 8661 C CA . THR B 1 730 ? 29.287 134.299 16.388 1.00 33.73 710 THR B CA 1
ATOM 8662 C C . THR B 1 730 ? 29.220 135.467 15.412 1.00 35.50 710 THR B C 1
ATOM 8663 O O . THR B 1 730 ? 28.179 136.140 15.352 1.00 31.55 710 THR B O 1
ATOM 8667 N N . SER B 1 731 ? 30.325 135.832 14.755 1.00 36.45 711 SER B N 1
ATOM 8668 C CA . SER B 1 731 ? 30.291 137.077 13.919 1.00 34.77 711 SER B CA 1
ATOM 8669 C C . SER B 1 731 ? 29.286 136.874 12.759 1.00 31.65 711 SER B C 1
ATOM 8670 O O . SER B 1 731 ? 29.235 135.836 12.136 1.00 29.92 711 SER B O 1
ATOM 8673 N N . GLY B 1 732 ? 28.447 137.860 12.531 1.00 31.64 712 GLY B N 1
ATOM 8674 C CA . GLY B 1 732 ? 27.410 137.809 11.535 1.00 30.75 712 GLY B CA 1
ATOM 8675 C C . GLY B 1 732 ? 26.129 137.073 12.034 1.00 31.92 712 GLY B C 1
ATOM 8676 O O . GLY B 1 732 ? 25.161 136.965 11.254 1.00 33.20 712 GLY B O 1
ATOM 8677 N N . LEU B 1 733 ? 26.090 136.584 13.298 1.00 29.31 713 LEU B N 1
ATOM 8678 C CA . LEU B 1 733 ? 24.906 135.864 13.799 1.00 28.19 713 LEU B CA 1
ATOM 8679 C C . LEU B 1 733 ? 23.946 136.649 14.639 1.00 31.76 713 LEU B C 1
ATOM 8680 O O . LEU B 1 733 ? 24.313 137.222 15.637 1.00 28.39 713 LEU B O 1
ATOM 8685 N N . HIS B 1 734 ? 22.663 136.596 14.285 1.00 25.11 714 HIS B N 1
ATOM 8686 C CA . HIS B 1 734 ? 21.582 137.162 15.091 1.00 30.18 714 HIS B CA 1
ATOM 8687 C C . HIS B 1 734 ? 21.403 136.250 16.321 1.00 29.92 714 HIS B C 1
ATOM 8688 O O . HIS B 1 734 ? 21.920 135.097 16.382 1.00 28.26 714 HIS B O 1
ATOM 8695 N N . LEU B 1 735 ? 20.763 136.763 17.348 1.00 35.65 715 LEU B N 1
ATOM 8696 C CA . LEU B 1 735 ? 20.631 135.997 18.577 1.00 39.95 715 LEU B CA 1
ATOM 8697 C C . LEU B 1 735 ? 19.833 134.693 18.300 1.00 39.67 715 LEU B C 1
ATOM 8698 O O . LEU B 1 735 ? 20.224 133.655 18.775 1.00 41.76 715 LEU B O 1
ATOM 8703 N N . ALA B 1 736 ? 18.803 134.745 17.463 1.00 46.01 716 ALA B 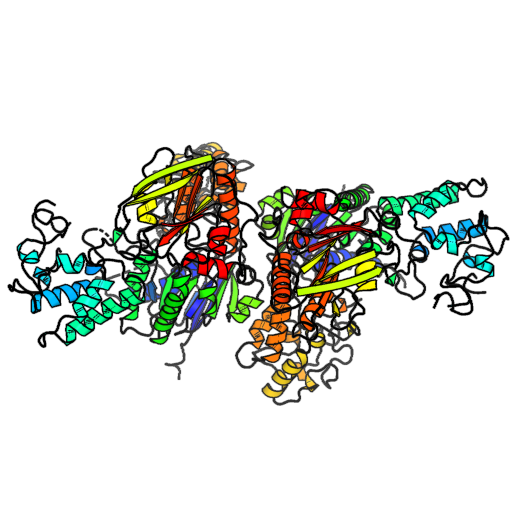N 1
ATOM 8704 C CA . ALA B 1 736 ? 18.203 133.466 16.897 1.00 55.37 716 ALA B CA 1
ATOM 8705 C C . ALA B 1 736 ? 19.287 132.422 16.459 1.00 55.28 716 ALA B C 1
ATOM 8706 O O . ALA B 1 736 ? 19.304 131.291 16.971 1.00 71.46 716 ALA B O 1
ATOM 8708 N N . ASP B 1 737 ? 20.279 132.849 15.669 1.00 37.75 717 ASP B N 1
ATOM 8709 C CA . ASP B 1 737 ? 21.227 131.945 15.073 1.00 32.80 717 ASP B CA 1
ATOM 8710 C C . ASP B 1 737 ? 22.231 131.373 16.118 1.00 36.12 717 ASP B C 1
ATOM 8711 O O . ASP B 1 737 ? 22.901 130.394 15.843 1.00 37.99 717 ASP B O 1
ATOM 8716 N N . VAL B 1 738 ? 22.526 132.138 17.170 1.00 39.60 718 VAL B N 1
ATOM 8717 C CA . VAL B 1 738 ? 23.560 131.776 18.142 1.00 43.08 718 VAL B CA 1
ATOM 8718 C C . VAL B 1 738 ? 23.135 130.515 18.947 1.00 36.18 718 VAL B C 1
ATOM 8719 O O . VAL B 1 738 ? 23.971 129.651 19.194 1.00 35.69 718 VAL B O 1
ATOM 8723 N N . GLU B 1 739 ? 21.855 130.387 19.236 1.00 39.88 719 GLU B N 1
ATOM 8724 C CA . GLU B 1 739 ? 21.293 129.194 19.895 1.00 44.97 719 GLU B CA 1
ATOM 8725 C C . GLU B 1 739 ? 21.601 127.948 19.086 1.00 40.10 719 GLU B C 1
ATOM 8726 O O . GLU B 1 739 ? 22.112 126.951 19.609 1.00 37.95 719 GLU B O 1
ATOM 8732 N N . GLN B 1 740 ? 21.457 128.051 17.771 1.00 38.45 720 GLN B N 1
ATOM 8733 C CA . GLN B 1 740 ? 21.784 126.951 16.900 1.00 36.35 720 GLN B CA 1
ATOM 8734 C C . GLN B 1 740 ? 23.257 126.630 16.869 1.00 35.16 720 GLN B C 1
ATOM 8735 O O . GLN B 1 740 ? 23.660 125.459 16.803 1.00 33.36 720 GLN B O 1
ATOM 8741 N N . LEU B 1 741 ? 24.112 127.644 16.889 1.00 31.45 721 LEU B N 1
ATOM 8742 C CA . LEU B 1 741 ? 25.547 127.351 16.945 1.00 35.56 721 LEU B CA 1
ATOM 8743 C C . LEU B 1 741 ? 25.873 126.657 18.304 1.00 28.74 721 LEU B C 1
ATOM 8744 O O . LEU B 1 741 ? 26.719 125.803 18.383 1.00 34.18 721 LEU B O 1
ATOM 8749 N N . LEU B 1 742 ? 25.251 127.118 19.361 1.00 32.43 722 LEU B N 1
ATOM 8750 C CA . LEU B 1 742 ? 25.502 126.587 20.723 1.00 38.71 722 LEU B CA 1
ATOM 8751 C C . LEU B 1 742 ? 25.049 125.108 20.830 1.00 36.87 722 LEU B C 1
ATOM 8752 O O . LEU B 1 742 ? 25.739 124.300 21.415 1.00 40.33 722 LEU B O 1
ATOM 8757 N N . ARG B 1 743 ? 23.929 124.771 20.197 1.00 36.93 723 ARG B N 1
ATOM 8758 C CA . ARG B 1 743 ? 23.549 123.333 20.043 1.00 35.70 723 ARG B CA 1
ATOM 8759 C C . ARG B 1 743 ? 24.585 122.556 19.280 1.00 40.22 723 ARG B C 1
ATOM 8760 O O . ARG B 1 743 ? 24.950 121.434 19.689 1.00 41.71 723 ARG B O 1
ATOM 8768 N N . LEU B 1 744 ? 25.104 123.133 18.190 1.00 35.69 724 LEU B N 1
ATOM 8769 C CA . LEU B 1 744 ? 26.109 122.470 17.443 1.00 36.32 724 LEU B CA 1
ATOM 8770 C C . LEU B 1 744 ? 27.383 122.247 18.255 1.00 40.84 724 LEU B C 1
ATOM 8771 O O . LEU B 1 744 ? 27.951 121.134 18.262 1.00 42.79 724 LEU B O 1
ATOM 8776 N N . LEU B 1 745 ? 27.854 123.271 18.937 1.00 40.17 725 LEU B N 1
ATOM 8777 C CA . LEU B 1 745 ? 29.025 123.114 19.808 1.00 39.25 725 LEU B CA 1
ATOM 8778 C C . LEU B 1 745 ? 28.788 122.086 20.953 1.00 38.92 725 LEU B C 1
ATOM 8779 O O . LEU B 1 745 ? 29.700 121.367 21.338 1.00 36.33 725 LEU B O 1
ATOM 8784 N N . ASP B 1 746 ? 27.607 122.070 21.537 1.00 38.63 726 ASP B N 1
ATOM 8785 C CA . ASP B 1 746 ? 27.296 121.049 22.522 1.00 39.92 726 ASP B CA 1
ATOM 8786 C C . ASP B 1 746 ? 27.399 119.623 21.915 1.00 40.91 726 ASP B C 1
ATOM 8787 O O . ASP B 1 746 ? 27.980 118.742 22.526 1.00 45.54 726 ASP B O 1
ATOM 8792 N N . ARG B 1 747 ? 26.925 119.415 20.699 1.00 40.88 727 ARG B N 1
ATOM 8793 C CA . ARG B 1 747 ? 27.021 118.085 20.081 1.00 48.01 727 ARG B CA 1
ATOM 8794 C C . ARG B 1 747 ? 28.446 117.751 19.832 1.00 50.41 727 ARG B C 1
ATOM 8795 O O . ARG B 1 747 ? 28.888 116.608 20.068 1.00 50.52 727 ARG B O 1
ATOM 8803 N N . LEU B 1 748 ? 29.204 118.719 19.356 1.00 51.77 728 LEU B N 1
ATOM 8804 C CA . LEU B 1 748 ? 30.647 118.493 19.210 1.00 51.34 728 LEU B CA 1
ATOM 8805 C C . LEU B 1 748 ? 31.269 118.037 20.540 1.00 47.80 728 LEU B C 1
ATOM 8806 O O . LEU B 1 748 ? 31.882 117.005 20.591 1.00 51.35 728 LEU B O 1
ATOM 8811 N N . VAL B 1 749 ? 31.107 118.799 21.616 1.00 49.32 729 VAL B N 1
ATOM 8812 C CA . VAL B 1 749 ? 31.764 118.443 22.886 1.00 49.60 729 VAL B CA 1
ATOM 8813 C C . VAL B 1 749 ? 31.280 117.052 23.347 1.00 51.39 729 VAL B C 1
ATOM 8814 O O . VAL B 1 749 ? 32.064 116.215 23.690 1.00 53.12 729 VAL B O 1
ATOM 8818 N N . ASP B 1 750 ? 29.991 116.799 23.248 1.00 55.65 730 ASP B N 1
ATOM 8819 C CA . ASP B 1 750 ? 29.409 115.566 23.766 1.00 56.30 730 ASP B CA 1
ATOM 8820 C C . ASP B 1 750 ? 29.834 114.314 23.003 1.00 53.07 730 ASP B C 1
ATOM 8821 O O . ASP B 1 750 ? 29.829 113.232 23.561 1.00 59.36 730 ASP B O 1
ATOM 8826 N N . SER B 1 751 ? 30.228 114.451 21.748 1.00 55.81 731 SER B N 1
ATOM 8827 C CA . SER B 1 751 ? 30.738 113.319 20.987 1.00 53.89 731 SER B CA 1
ATOM 8828 C C . SER B 1 751 ? 32.226 113.083 21.286 1.00 59.82 731 SER B C 1
ATOM 8829 O O . SER B 1 751 ? 32.862 112.286 20.593 1.00 59.45 731 SER B O 1
ATOM 8832 N N . GLY B 1 752 ? 32.781 113.813 22.271 1.00 61.48 732 GLY B N 1
ATOM 8833 C CA . GLY B 1 752 ? 34.093 113.537 22.879 1.00 64.53 732 GLY B CA 1
ATOM 8834 C C . GLY B 1 752 ? 35.202 114.537 22.568 1.00 66.75 732 GLY B C 1
ATOM 8835 O O . GLY B 1 752 ? 36.347 114.341 22.965 1.00 75.50 732 GLY B O 1
ATOM 8836 N N . LYS B 1 753 ? 34.868 115.627 21.885 1.00 68.21 733 LYS B N 1
ATOM 8837 C CA . LYS B 1 753 ? 35.855 116.610 21.457 1.00 57.21 733 LYS B CA 1
ATOM 8838 C C . LYS B 1 753 ? 36.001 117.748 22.458 1.00 57.11 733 LYS B C 1
ATOM 8839 O O . LYS B 1 753 ? 35.112 117.969 23.300 1.00 52.28 733 LYS B O 1
ATOM 8845 N N . THR B 1 754 ? 37.186 118.378 22.451 1.00 54.42 734 THR B N 1
ATOM 8846 C CA . THR B 1 754 ? 37.431 119.638 23.160 1.00 54.97 734 THR B CA 1
ATOM 8847 C C . THR B 1 754 ? 37.074 120.835 22.235 1.00 50.31 734 THR B C 1
ATOM 8848 O O . THR B 1 754 ? 37.426 120.842 21.049 1.00 46.94 734 THR B O 1
ATOM 8852 N N . VAL B 1 755 ? 36.365 121.826 22.769 1.00 46.42 735 VAL B N 1
ATOM 8853 C CA . VAL B 1 755 ? 36.075 123.020 21.984 1.00 42.68 735 VAL B CA 1
ATOM 8854 C C . VAL B 1 755 ? 36.511 124.269 22.752 1.00 41.75 735 VAL B C 1
ATOM 8855 O O . VAL B 1 755 ? 36.116 124.498 23.889 1.00 41.91 735 VAL B O 1
ATOM 8859 N N . ILE B 1 756 ? 37.375 125.045 22.099 1.00 44.00 736 ILE B N 1
ATOM 8860 C CA . ILE B 1 756 ? 37.953 126.262 22.643 1.00 43.75 736 ILE B CA 1
ATOM 8861 C C . ILE B 1 756 ? 37.504 127.427 21.751 1.00 38.42 736 ILE B C 1
ATOM 8862 O O . ILE B 1 756 ? 37.778 127.454 20.544 1.00 37.96 736 ILE B O 1
ATOM 8867 N N . VAL B 1 757 ? 36.780 128.364 22.329 1.00 38.55 737 VAL B N 1
ATOM 8868 C CA . VAL B 1 757 ? 36.200 129.431 21.545 1.00 37.82 737 VAL B CA 1
ATOM 8869 C C . VAL B 1 757 ? 36.715 130.763 22.141 1.00 38.74 737 VAL B C 1
ATOM 8870 O O . VAL B 1 757 ? 36.551 130.980 23.341 1.00 38.03 737 VAL B O 1
ATOM 8874 N N . VAL B 1 758 ? 37.261 131.644 21.292 1.00 36.29 738 VAL B N 1
ATOM 8875 C CA . VAL B 1 758 ? 37.551 133.009 21.684 1.00 32.04 738 VAL B CA 1
ATOM 8876 C C . VAL B 1 758 ? 36.361 133.856 21.312 1.00 30.88 738 VAL B C 1
ATOM 8877 O O . VAL B 1 758 ? 36.051 133.979 20.132 1.00 39.42 738 VAL B O 1
ATOM 8881 N N . GLU B 1 759 ? 35.762 134.511 22.294 1.00 30.96 739 GLU B N 1
ATOM 8882 C CA . GLU B 1 759 ? 34.566 135.298 22.115 1.00 33.44 739 GLU B CA 1
ATOM 8883 C C . GLU B 1 759 ? 34.409 136.504 23.013 1.00 30.46 739 GLU B C 1
ATOM 8884 O O . GLU B 1 759 ? 34.856 136.529 24.156 1.00 33.66 739 GLU B O 1
ATOM 8890 N N . HIS B 1 760 ? 33.678 137.463 22.499 1.00 26.42 740 HIS B N 1
ATOM 8891 C CA . HIS B 1 760 ? 33.102 138.558 23.260 1.00 30.18 740 HIS B CA 1
ATOM 8892 C C . HIS B 1 760 ? 31.606 138.405 23.416 1.00 31.02 740 HIS B C 1
ATOM 8893 O O . HIS B 1 760 ? 30.970 139.244 24.055 1.00 31.00 740 HIS B O 1
ATOM 8900 N N . HIS B 1 761 ? 31.003 137.409 22.748 1.00 30.37 741 HIS B N 1
ATOM 8901 C CA . HIS B 1 761 ? 29.520 137.302 22.774 1.00 30.18 741 HIS B CA 1
ATOM 8902 C C . HIS B 1 761 ? 29.125 136.678 24.130 1.00 26.31 741 HIS B C 1
ATOM 8903 O O . HIS B 1 761 ? 29.547 135.576 24.453 1.00 29.86 741 HIS B O 1
ATOM 8910 N N . GLN B 1 762 ? 28.378 137.391 24.928 1.00 25.80 742 GLN B N 1
ATOM 8911 C CA . GLN B 1 762 ? 28.097 136.946 26.298 1.00 29.42 742 GLN B CA 1
ATOM 8912 C C . GLN B 1 762 ? 27.166 135.696 26.402 1.00 34.48 742 GLN B C 1
ATOM 8913 O O . GLN B 1 762 ? 27.144 135.013 27.444 1.00 33.51 742 GLN B O 1
ATOM 8919 N N . ALA B 1 763 ? 26.409 135.430 25.340 1.00 33.37 743 ALA B N 1
ATOM 8920 C CA . ALA B 1 763 ? 25.606 134.183 25.224 1.00 34.91 743 ALA B CA 1
ATOM 8921 C C . ALA B 1 763 ? 26.511 132.986 25.152 1.00 33.36 743 ALA B C 1
ATOM 8922 O O . ALA B 1 763 ? 26.241 131.960 25.752 1.00 34.64 743 ALA B O 1
ATOM 8924 N N . VAL B 1 764 ? 27.665 133.120 24.518 1.00 30.94 744 VAL B N 1
ATOM 8925 C CA . VAL B 1 764 ? 28.524 132.024 24.401 1.00 29.37 744 VAL B CA 1
ATOM 8926 C C . VAL B 1 764 ? 29.236 131.829 25.766 1.00 37.78 744 VAL B C 1
ATOM 8927 O O . VAL B 1 764 ? 29.434 130.673 26.248 1.00 34.96 744 VAL B O 1
ATOM 8931 N N . MET B 1 765 ? 29.664 132.960 26.354 1.00 33.12 745 MET B N 1
ATOM 8932 C CA . MET B 1 765 ? 30.304 132.950 27.680 1.00 34.22 745 MET B CA 1
ATOM 8933 C C . MET B 1 765 ? 29.395 132.223 28.662 1.00 31.82 745 MET B C 1
ATOM 8934 O O . MET B 1 765 ? 29.881 131.409 29.413 1.00 33.34 745 MET B O 1
ATOM 8939 N N . ALA B 1 766 ? 28.104 132.591 28.656 1.00 33.52 746 ALA B N 1
ATOM 8940 C CA . ALA B 1 766 ? 27.114 132.063 29.598 1.00 31.85 746 ALA B CA 1
ATOM 8941 C C . ALA B 1 766 ? 26.938 130.563 29.448 1.00 32.51 746 ALA B C 1
ATOM 8942 O O . ALA B 1 766 ? 26.622 129.915 30.405 1.00 36.06 746 ALA B O 1
ATOM 8944 N N . HIS B 1 767 ? 27.229 130.031 28.274 1.00 34.12 747 HIS B N 1
ATOM 8945 C CA . HIS B 1 767 ? 27.143 128.621 27.965 1.00 38.16 747 HIS B CA 1
ATOM 8946 C C . HIS B 1 767 ? 28.389 127.772 28.177 1.00 37.74 747 HIS B C 1
ATOM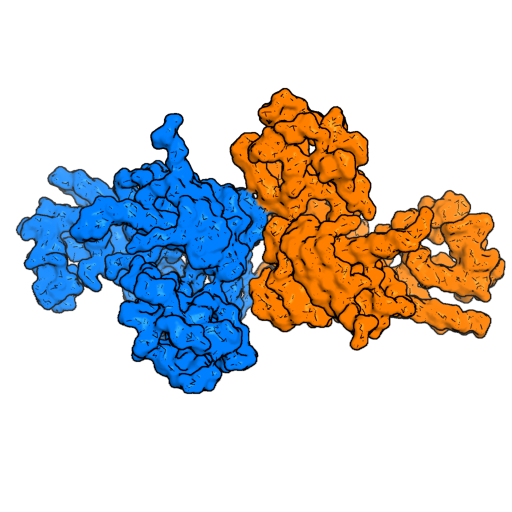 8947 O O . HIS B 1 767 ? 28.393 126.544 27.976 1.00 32.85 747 HIS B O 1
ATOM 8954 N N . ALA B 1 768 ? 29.458 128.404 28.620 1.00 34.04 748 ALA B N 1
ATOM 8955 C CA . ALA B 1 768 ? 30.669 127.740 28.790 1.00 33.83 748 ALA B CA 1
ATOM 8956 C C . ALA B 1 768 ? 30.705 126.794 30.044 1.00 32.85 748 ALA B C 1
ATOM 8957 O O . ALA B 1 768 ? 30.020 126.986 31.078 1.00 33.13 748 ALA B O 1
ATOM 8959 N N . ASP B 1 769 ? 31.531 125.778 29.887 1.00 31.10 749 ASP B N 1
ATOM 8960 C CA . ASP B 1 769 ? 32.014 124.957 31.034 1.00 36.79 749 ASP B CA 1
ATOM 8961 C C . ASP B 1 769 ? 33.156 125.627 31.838 1.00 45.19 749 ASP B C 1
ATOM 8962 O O . ASP B 1 769 ? 33.338 125.311 33.028 1.00 41.53 749 ASP B O 1
ATOM 8967 N N . TRP B 1 770 ? 33.953 126.482 31.159 1.00 35.36 750 TRP B N 1
ATOM 8968 C CA . TRP B 1 770 ? 35.152 127.071 31.752 1.00 36.95 750 TRP B CA 1
ATOM 8969 C C . TRP B 1 770 ? 35.454 128.349 30.979 1.00 38.11 750 TRP B C 1
ATOM 8970 O O . TRP B 1 770 ? 35.378 128.340 29.737 1.00 36.45 750 TRP B O 1
ATOM 8981 N N . ILE B 1 771 ? 35.806 129.399 31.715 1.00 37.80 751 ILE B N 1
ATOM 8982 C CA . ILE B 1 771 ? 36.276 130.648 31.141 1.00 35.56 751 ILE B CA 1
ATOM 8983 C C . ILE B 1 771 ? 37.715 130.925 31.560 1.00 41.45 751 ILE B C 1
ATOM 8984 O O . ILE B 1 771 ? 38.069 130.716 32.735 1.00 35.54 751 ILE B O 1
ATOM 8989 N N . ILE B 1 772 ? 38.541 131.283 30.571 1.00 37.38 752 ILE B N 1
ATOM 8990 C CA . ILE B 1 772 ? 39.878 131.923 30.767 1.00 37.76 752 ILE B CA 1
ATOM 8991 C C . ILE B 1 772 ? 39.853 133.380 30.280 1.00 37.87 752 ILE B C 1
ATOM 8992 O O . ILE B 1 772 ? 39.645 133.644 29.085 1.00 37.56 752 ILE B O 1
ATOM 8997 N N . ASP B 1 773 ? 39.968 134.316 31.205 1.00 33.24 753 ASP B N 1
ATOM 8998 C CA . ASP B 1 773 ? 39.809 135.718 30.942 1.00 35.14 753 ASP B CA 1
ATOM 8999 C C . ASP B 1 773 ? 41.178 136.340 30.945 1.00 40.71 753 ASP B C 1
ATOM 9000 O O . ASP B 1 773 ? 41.864 136.295 31.978 1.00 37.65 753 ASP B O 1
ATOM 9005 N N . LEU B 1 774 ? 41.522 136.989 29.836 1.00 38.40 754 LEU B N 1
ATOM 9006 C CA . LEU B 1 774 ? 42.759 137.790 29.692 1.00 32.21 754 LEU B CA 1
ATOM 9007 C C . LEU B 1 774 ? 42.594 139.256 29.975 1.00 36.34 754 LEU B C 1
ATOM 9008 O O . LEU B 1 774 ? 41.526 139.907 29.778 1.00 33.13 754 LEU B O 1
ATOM 9013 N N . GLY B 1 775 ? 43.704 139.809 30.480 1.00 35.99 755 GLY B N 1
ATOM 9014 C CA . GLY B 1 775 ? 43.722 141.146 30.990 1.00 36.26 755 GLY B CA 1
ATOM 9015 C C . GLY B 1 775 ? 44.956 141.481 31.874 1.00 32.31 755 GLY B C 1
ATOM 9016 O O . GLY B 1 775 ? 46.033 140.819 31.765 1.00 33.28 755 GLY B O 1
ATOM 9017 N N . PRO B 1 776 ? 44.788 142.507 32.702 1.00 36.51 756 PRO B N 1
ATOM 9018 C CA . PRO B 1 776 ? 43.514 143.234 32.883 1.00 38.12 756 PRO B CA 1
ATOM 9019 C C . PRO B 1 776 ? 42.991 144.012 31.678 1.00 45.50 756 PRO B C 1
ATOM 9020 O O . PRO B 1 776 ? 41.765 143.977 31.373 1.00 43.38 756 PRO B O 1
ATOM 9024 N N . GLY B 1 777 ? 43.885 144.769 31.042 1.00 34.66 757 GLY B N 1
ATOM 9025 C CA . GLY B 1 777 ? 43.525 145.536 29.799 1.00 36.22 757 GLY B CA 1
ATOM 9026 C C . GLY B 1 777 ? 44.215 145.037 28.543 1.00 31.02 757 GLY B C 1
ATOM 9027 O O . GLY B 1 777 ? 44.530 143.848 28.381 1.00 30.67 757 GLY B O 1
ATOM 9028 N N . ALA B 1 778 ? 44.554 145.979 27.677 1.00 34.20 758 ALA B N 1
ATOM 9029 C CA . ALA B 1 778 ? 45.104 145.672 26.371 1.00 34.86 758 ALA B CA 1
ATOM 9030 C C . ALA B 1 778 ? 46.612 145.931 26.340 1.00 41.13 758 ALA B C 1
ATOM 9031 O O . ALA B 1 778 ? 47.085 146.857 27.013 1.00 36.39 758 ALA B O 1
ATOM 9033 N N . GLY B 1 779 ? 47.351 145.197 25.510 1.00 37.82 759 GLY B N 1
ATOM 9034 C CA . GLY B 1 779 ? 48.766 145.516 25.309 1.00 39.46 759 GLY B CA 1
ATOM 9035 C C . GLY B 1 779 ? 49.509 145.248 26.607 1.00 45.13 759 GLY B C 1
ATOM 9036 O O . GLY B 1 779 ? 49.327 144.185 27.214 1.00 44.62 759 GLY B O 1
ATOM 9037 N N . HIS B 1 780 ? 50.375 146.176 27.046 1.00 44.65 760 HIS B N 1
ATOM 9038 C CA . HIS B 1 780 ? 51.183 145.910 28.284 1.00 44.33 760 HIS B CA 1
ATOM 9039 C C . HIS B 1 780 ? 50.357 146.110 29.554 1.00 39.08 760 HIS B C 1
ATOM 9040 O O . HIS B 1 780 ? 50.819 145.752 30.641 1.00 42.06 760 HIS B O 1
ATOM 9047 N N . ASP B 1 781 ? 49.167 146.722 29.442 1.00 41.89 761 ASP B N 1
ATOM 9048 C CA . ASP B 1 781 ? 48.115 146.648 30.489 1.00 38.62 761 ASP B CA 1
ATOM 9049 C C . ASP B 1 781 ? 47.404 145.261 30.597 1.00 37.55 761 ASP B C 1
ATOM 9050 O O . ASP B 1 781 ? 46.585 145.069 31.512 1.00 38.16 761 ASP B O 1
ATOM 9055 N N . GLY B 1 782 ? 47.748 144.315 29.729 1.00 36.71 762 GLY B N 1
ATOM 9056 C CA . GLY B 1 782 ? 47.195 143.003 29.702 1.00 41.47 762 GLY B CA 1
ATOM 9057 C C . GLY B 1 782 ? 48.224 141.916 29.610 1.00 43.51 762 GLY B C 1
ATOM 9058 O O . GLY B 1 782 ? 49.229 142.006 30.296 1.00 49.14 762 GLY B O 1
ATOM 9059 N N . GLY B 1 783 ? 47.929 140.859 28.820 1.00 35.68 763 GLY B N 1
ATOM 9060 C CA . GLY B 1 783 ? 48.789 139.726 28.648 1.00 41.37 763 GLY B CA 1
ATOM 9061 C C . GLY B 1 783 ? 48.855 138.721 29.835 1.00 44.09 763 GLY B C 1
ATOM 9062 O O . GLY B 1 783 ? 49.722 137.826 29.823 1.00 42.88 763 GLY B O 1
ATOM 9063 N N . ARG B 1 784 ? 47.982 138.885 30.838 1.00 38.22 764 ARG B N 1
ATOM 9064 C CA . ARG B 1 784 ? 47.932 137.978 32.027 1.00 48.64 764 ARG B CA 1
ATOM 9065 C C . ARG B 1 784 ? 46.560 137.241 32.094 1.00 47.37 764 ARG B C 1
ATOM 9066 O O . ARG B 1 784 ? 45.549 137.828 31.682 1.00 40.13 764 ARG B O 1
ATOM 9074 N N . VAL B 1 785 ? 46.512 136.018 32.641 1.00 42.72 765 VAL B N 1
ATOM 9075 C CA . VAL B 1 785 ? 45.211 135.399 32.986 1.00 39.95 765 VAL B CA 1
ATOM 9076 C C . VAL B 1 785 ? 44.706 136.045 34.217 1.00 40.55 765 VAL B C 1
ATOM 9077 O O . VAL B 1 785 ? 45.347 135.880 35.236 1.00 43.29 765 VAL B O 1
ATOM 9081 N N . VAL B 1 786 ? 43.624 136.859 34.142 1.00 37.41 766 VAL B N 1
ATOM 9082 C CA . VAL B 1 786 ? 43.049 137.518 35.317 1.00 36.25 766 VAL B CA 1
ATOM 9083 C C . VAL B 1 786 ? 41.907 136.673 35.982 1.00 40.03 766 VAL B C 1
ATOM 9084 O O . VAL B 1 786 ? 41.439 137.001 37.046 1.00 38.15 766 VAL B O 1
ATOM 9088 N N . PHE B 1 787 ? 41.441 135.617 35.325 1.00 45.17 767 PHE B N 1
ATOM 9089 C CA . PHE B 1 787 ? 40.419 134.730 35.904 1.00 43.14 767 PHE B CA 1
ATOM 9090 C C . PHE B 1 787 ? 40.462 133.448 35.154 1.00 42.77 767 PHE B C 1
ATOM 9091 O O . PHE B 1 787 ? 40.581 133.424 33.906 1.00 38.15 767 PHE B O 1
ATOM 9099 N N . GLU B 1 788 ? 40.338 132.359 35.890 1.00 38.62 768 GLU B N 1
ATOM 9100 C CA . GLU B 1 788 ? 40.141 131.075 35.255 1.00 43.02 768 GLU B CA 1
ATOM 9101 C C . GLU B 1 788 ? 39.212 130.282 36.163 1.00 48.89 768 GLU B C 1
ATOM 9102 O O . GLU B 1 788 ? 39.411 130.278 37.367 1.00 39.85 768 GLU B O 1
ATOM 9108 N N . GLY B 1 789 ? 38.150 129.696 35.600 1.00 42.38 769 GLY B N 1
ATOM 9109 C CA . GLY B 1 789 ? 37.052 129.206 36.438 1.00 45.53 769 GLY B CA 1
ATOM 9110 C C . GLY B 1 789 ? 35.754 129.019 35.692 1.00 47.18 769 GLY B C 1
ATOM 9111 O O . GLY B 1 789 ? 35.667 129.249 34.485 1.00 39.07 769 GLY B O 1
ATOM 9112 N N . THR B 1 790 ? 34.711 128.703 36.437 1.00 41.54 770 THR B N 1
ATOM 9113 C CA . THR B 1 790 ? 33.449 128.397 35.819 1.00 42.03 770 THR B CA 1
ATOM 9114 C C . THR B 1 790 ? 32.757 129.735 35.623 1.00 38.01 770 THR B C 1
ATOM 9115 O O . THR B 1 790 ? 33.041 130.753 36.356 1.00 37.58 770 THR B O 1
ATOM 9119 N N . PRO B 1 791 ? 31.789 129.749 34.703 1.00 35.69 771 PRO B N 1
ATOM 9120 C CA . PRO B 1 791 ? 31.067 130.991 34.570 1.00 35.47 771 PRO B CA 1
ATOM 9121 C C . PRO B 1 791 ? 30.396 131.439 35.831 1.00 35.89 771 PRO B C 1
ATOM 9122 O O . PRO B 1 791 ? 30.366 132.647 36.144 1.00 39.25 771 PRO B O 1
ATOM 9126 N N . ALA B 1 792 ? 29.892 130.483 36.616 1.00 40.73 772 ALA B N 1
ATOM 9127 C CA . ALA B 1 792 ? 29.223 130.855 37.859 1.00 37.73 772 ALA B CA 1
ATOM 9128 C C . ALA B 1 792 ? 30.210 131.539 38.814 1.00 32.71 772 ALA B C 1
ATOM 9129 O O . ALA B 1 792 ? 29.853 132.551 39.477 1.00 38.34 772 ALA B O 1
ATOM 9131 N N . ASP B 1 793 ? 31.415 131.010 38.902 1.00 32.39 773 ASP B N 1
ATOM 9132 C CA . ASP B 1 793 ? 32.423 131.685 39.808 1.00 39.78 773 ASP B CA 1
ATOM 9133 C C . ASP B 1 793 ? 32.836 133.080 39.284 1.00 35.64 773 ASP B C 1
ATOM 9134 O O . ASP B 1 793 ? 32.943 134.039 40.065 1.00 36.94 773 ASP B O 1
ATOM 9139 N N . LEU B 1 794 ? 32.926 133.205 37.945 1.00 37.88 774 LEU B N 1
ATOM 9140 C CA . LEU B 1 794 ? 33.168 134.511 37.327 1.00 34.67 774 LEU B CA 1
ATOM 9141 C C . LEU B 1 794 ? 32.142 135.505 37.712 1.00 39.63 774 LEU B C 1
ATOM 9142 O O . LEU B 1 794 ? 32.429 136.641 38.157 1.00 35.51 774 LEU B O 1
ATOM 9147 N N . VAL B 1 795 ? 30.890 135.090 37.585 1.00 38.32 775 VAL B N 1
ATOM 9148 C CA . VAL B 1 795 ? 29.774 135.981 37.867 1.00 37.67 775 VAL B CA 1
ATOM 9149 C C . VAL B 1 795 ? 29.644 136.314 39.344 1.00 38.94 775 VAL B C 1
ATOM 9150 O O . VAL B 1 795 ? 29.324 137.441 39.704 1.00 37.45 775 VAL B O 1
ATOM 9154 N N . ALA B 1 796 ? 29.898 135.319 40.185 1.00 39.95 776 ALA B N 1
ATOM 9155 C CA . ALA B 1 796 ? 29.844 135.517 41.647 1.00 50.24 776 ALA B CA 1
ATOM 9156 C C . ALA B 1 796 ? 30.917 136.585 42.077 1.00 44.27 776 ALA B C 1
ATOM 9157 O O . ALA B 1 796 ? 30.620 137.526 42.812 1.00 39.91 776 ALA B O 1
ATOM 9159 N N . ALA B 1 797 ? 32.139 136.435 41.579 1.00 44.94 777 ALA B N 1
ATOM 9160 C CA . ALA B 1 797 ? 33.210 137.466 41.814 1.00 46.98 777 ALA B CA 1
ATOM 9161 C C . ALA B 1 797 ? 32.939 138.918 41.299 1.00 46.88 777 ALA B C 1
ATOM 9162 O O . ALA B 1 797 ? 33.178 139.893 42.019 1.00 42.03 777 ALA B O 1
ATOM 9164 N N . ARG B 1 798 ? 32.480 139.076 40.052 1.00 49.47 778 ARG B N 1
ATOM 9165 C CA . ARG B 1 798 ? 32.382 140.396 39.381 1.00 45.32 778 ARG B CA 1
ATOM 9166 C C . ARG B 1 798 ? 33.658 141.228 39.465 1.00 44.27 778 ARG B C 1
ATOM 9167 O O . ARG B 1 798 ? 33.586 142.458 39.433 1.00 51.69 778 ARG B O 1
ATOM 9175 N N . SER B 1 799 ? 34.796 140.515 39.485 1.00 40.22 779 SER B N 1
ATOM 9176 C CA . SER B 1 799 ? 36.139 140.990 39.802 1.00 47.13 779 SER B CA 1
ATOM 9177 C C . SER B 1 799 ? 36.926 141.553 38.581 1.00 51.20 779 SER B C 1
ATOM 9178 O O . SER B 1 799 ? 37.974 142.228 38.765 1.00 45.25 779 SER B O 1
ATOM 9181 N N . THR B 1 800 ? 36.491 141.157 37.380 1.00 42.23 780 THR B N 1
ATOM 9182 C CA . THR B 1 800 ? 37.133 141.496 36.104 1.00 39.20 780 THR B CA 1
ATOM 9183 C C . THR B 1 800 ? 36.130 142.196 35.250 1.00 39.76 780 THR B C 1
ATOM 9184 O O . THR B 1 800 ? 34.924 142.211 35.525 1.00 39.39 780 THR B O 1
ATOM 9188 N N . LEU B 1 801 ? 36.641 142.864 34.220 1.00 41.20 781 LEU B N 1
ATOM 9189 C CA . LEU B 1 801 ? 35.759 143.547 33.289 1.00 32.80 781 LEU B CA 1
ATOM 9190 C C . LEU B 1 801 ? 34.766 142.498 32.698 1.00 29.28 781 LEU B C 1
ATOM 9191 O O . LEU B 1 801 ? 33.567 142.790 32.608 1.00 34.75 781 LEU B O 1
ATOM 9196 N N . THR B 1 802 ? 35.294 141.355 32.288 1.00 29.54 782 THR B N 1
ATOM 9197 C CA . THR B 1 802 ? 34.416 140.272 31.727 1.00 36.98 782 THR B CA 1
ATOM 9198 C C . THR B 1 802 ? 33.365 139.873 32.758 1.00 35.59 782 THR B C 1
ATOM 9199 O O . THR B 1 802 ? 32.156 139.908 32.472 1.00 37.99 782 THR B O 1
ATOM 9203 N N . GLY B 1 803 ? 33.818 139.534 33.982 1.00 39.62 783 GLY B N 1
ATOM 9204 C CA . GLY B 1 803 ? 32.895 139.112 35.053 1.00 32.28 783 GLY B CA 1
ATOM 9205 C C . GLY B 1 803 ? 31.847 140.148 35.357 1.00 35.56 783 GLY B C 1
ATOM 9206 O O . GLY B 1 803 ? 30.674 139.820 35.519 1.00 38.05 783 GLY B O 1
ATOM 9207 N N . GLU B 1 804 ? 32.205 141.417 35.369 1.00 33.16 784 GLU B N 1
ATOM 9208 C CA . GLU B 1 804 ? 31.221 142.445 35.658 1.00 39.04 784 GLU B CA 1
ATOM 9209 C C . GLU B 1 804 ? 30.124 142.549 34.606 1.00 38.46 784 GLU B C 1
ATOM 9210 O O . GLU B 1 804 ? 28.916 142.709 34.903 1.00 33.70 784 GLU B O 1
ATOM 9216 N N . HIS B 1 805 ? 30.542 142.530 33.358 1.00 34.04 785 HIS B N 1
ATOM 9217 C CA . HIS B 1 805 ? 29.583 142.621 32.281 1.00 34.52 785 HIS B CA 1
ATOM 9218 C C . HIS B 1 805 ? 28.678 141.364 32.208 1.00 30.03 785 HIS B C 1
ATOM 9219 O O . HIS B 1 805 ? 27.481 141.501 31.971 1.00 32.24 785 HIS B O 1
ATOM 9226 N N . LEU B 1 806 ? 29.284 140.220 32.376 1.00 29.94 786 LEU B N 1
ATOM 9227 C CA . LEU B 1 806 ? 28.601 138.935 32.259 1.00 37.65 786 LEU B CA 1
ATOM 9228 C C . LEU B 1 806 ? 27.591 138.841 33.396 1.00 40.76 786 LEU B C 1
ATOM 9229 O O . LEU B 1 806 ? 26.458 138.403 33.176 1.00 40.46 786 LEU B O 1
ATOM 9234 N N . ALA B 1 807 ? 27.964 139.334 34.588 1.00 37.48 787 ALA B N 1
ATOM 9235 C CA . ALA B 1 807 ? 27.029 139.334 35.681 1.00 36.87 787 ALA B CA 1
ATOM 9236 C C . ALA B 1 807 ? 25.820 140.229 35.372 1.00 43.93 787 ALA B C 1
ATOM 9237 O O . ALA B 1 807 ? 24.677 139.876 35.678 1.00 37.46 787 ALA B O 1
ATOM 9239 N N . GLN B 1 808 ? 26.026 141.397 34.778 1.00 37.18 788 GLN B N 1
ATOM 9240 C CA . GLN B 1 808 ? 24.895 142.204 34.416 1.00 41.77 788 GLN B CA 1
ATOM 9241 C C . GLN B 1 808 ? 24.064 141.548 33.314 1.00 43.02 788 GLN B C 1
ATOM 9242 O O . GLN B 1 808 ? 22.837 141.677 33.296 1.00 41.17 788 GLN B O 1
ATOM 9248 N N . TYR B 1 809 ? 24.740 140.920 32.375 1.00 38.13 789 TYR B N 1
ATOM 9249 C CA . TYR B 1 809 ? 24.088 140.309 31.240 1.00 43.50 789 TYR B CA 1
ATOM 9250 C C . TYR B 1 809 ? 23.081 139.183 31.660 1.00 44.21 789 TYR B C 1
ATOM 9251 O O . TYR B 1 809 ? 21.941 139.137 31.175 1.00 43.21 789 TYR B O 1
ATOM 9260 N N . VAL B 1 810 ? 23.539 138.295 32.523 1.00 41.27 790 VAL B N 1
ATOM 9261 C CA . VAL B 1 810 ? 22.640 137.263 33.130 1.00 46.54 790 VAL B CA 1
ATOM 9262 C C . VAL B 1 810 ? 21.674 137.764 34.237 1.00 47.31 790 VAL B C 1
ATOM 9263 O O . VAL B 1 810 ? 21.002 136.990 34.834 1.00 54.16 790 VAL B O 1
ATOM 9267 N N . GLY B 1 811 ? 21.574 139.064 34.470 1.00 63.09 791 GLY B N 1
ATOM 9268 C CA . GLY B 1 811 ? 20.546 139.645 35.329 1.00 68.02 791 GLY B CA 1
ATOM 9269 C C . GLY B 1 811 ? 20.914 139.545 36.792 1.00 82.65 791 GLY B C 1
ATOM 9270 O O . GLY B 1 811 ? 20.063 139.795 37.655 1.00 86.86 791 GLY B O 1
ATOM 9271 N N . ALA B 1 812 ? 22.179 139.198 37.080 1.00 85.08 792 ALA B N 1
ATOM 9272 C CA . ALA B 1 812 ? 22.686 139.075 38.465 1.00 84.06 792 ALA B CA 1
ATOM 9273 C C . ALA B 1 812 ? 22.975 140.454 39.114 1.00 86.02 792 ALA B C 1
ATOM 9274 O O . ALA B 1 812 ? 22.775 141.558 38.552 1.00 78.69 792 ALA B O 1
#

Secondary structure (DSSP, 8-state):
-GGG---EEEEEEE-STT--SEEEEEETTSEEEEE-STTSSHHHHIIIIIIHHHHHHHHTTS-TTT--PPPS-SEEES--EEEEE-S-------BHHHHSHHHHHHHHHHHHH-BS---SGGGG----TTB-TTTTT--TTTTTS-B-HHHHH-BBTTB-HHHHHHSBHHHHHHHHHH---GGGHHHHHHHHHHHHHHHHTT-TT-BTTSBGGGS-HHHHHHHHHHHHHH----SEEEEEE-TTTT--GGGHHHHHHHHHHHHHTT-EEEEE---HHHHTT-SEEEEEESSSGGG--EEEEEE-HHHHHHS-SHHHHHTT------SS-PPPS-EEEEEEE-STT--SEEEEEESSSEEEEE-STTSSHHHHHHHHTTTSTTEEEE--PPPTTGGG--HHHHTT-HHHHHHHHHHHHTS-GGGGSTT-TTB-SS-SSSEE---EE-TTTTT--B-TTGGG-EETTEEHHHHHHSBHHHHHHHTTSSTT--HHHHHHHHHHHHTT-TT-BTT--GGGS-HHHHHHHHHHHHHSSS-SEEEEESTTTT--HHHHHHHHHHHHHHHHTT-EEEEE---HHHHHT-SEEEEEESSSGGG--EEEEEE-HHHHHHH--SHHHHHHHHHTT-/-GGG---EEEEEEE-STT--SEEEEEETTSEEEEE-STTSSHHHHIIIIIIHHHHHHHHTT-----S-SEEES---EEEE-SS-S--STT-BTTTTSHHHHHHHHHHHHH-BS---SGGGG-TT-----B-TTTTTS---TTTTTS-B-HHHHH-BBTTB-HHHHHHSBHHHHHHHHHT---GGGHHHHHHHHHHHHHHHHTT-TT-BTTSBGGGS-HHHHHHHHHHHHHH----S-EEEEE-TTTT--GGGHHHHHHHHHHHHHTT-EEEEE---HHHHTT-SEEEEEESSSGGG--EEEEEE-HHHHHTS-SHHHHHTT------SS----S-EEEEEEE-STT--SEEEEEESSSEEEEEE-TTSSHHHHHHHHTTTSTTEEEE--PPPTTGGG--HHHHHTTHHHHHHHHHHHHTS-GGGGSTT-TTB-TT-SSSB----B-TTTTT--B-HHHHT-EETTEEHHHHHTSBHHHHHHHTTSGGG--HHHHHHHHHHHHTT-TTSBTT--GGGS-HHHHHHHHHHHH-SSS-SEEEEESTTTT--HHHHHHHHHHHHHHHHTT-EEEEE---HHHHHT-SEEEEEESSSGGG--EEEEEE-HHHHHHH--SHHHHHHHHHTT-

Sequence (1252 aa):
CAADSHDMIRVHGARENNLKNVQVEIPKRRLTVFTGVSGSGKSSLVFDTIAAESQRLINETYSAFIQLARPEVDVLDGLTTAILVDQQPMGLRSTVGTATDAGTLLRILFSRLAKPYIGTQKAFAFNVGGMCLACEGICSECHGTRLSETARSAKIDGLSIADASAMQISDLAAWIRGLTDPSVTTLLTVLGQTLESFVQIGLGYLSLDRSSSTLSGGEAQRVKMVRHLGSALTDVTYVFDEPTVGLHPHDIQRMNELLLRLRDKGNTVLVVEHKPETIVIADHVVDLGPLAGTKGGEVVFEGTVEGLRASGTVTGRHLDDRASLKPSVRQRTGVVEVRGADAHNLRDVDVDIPLGVLTVVTGVAGSGKSSLIHGSVAGRDGVVTVDQSPIKGSRRSNPATYTGMLEPIRKTFAKANGVKPALFSPNSEGACPTCKGAGVIVATTCEDCGGKRFQPSVLQYRVGGRDISEVFAMPVAEAAEFFRTGEARTPAACTVLDRLAEVGLGYLSLGQPLTTLSGGERQRLKLAGHMGGAGSVYILDEPTSGLHLADVEQLLRLLDRLVDSGKTVIVVEHHQAVMAHADWIIDLGPGAGHDGGRRVVFEGTPADLVAARSTLTGEHLAQYVGACAADSHDMIRVHGARENNLKNVQVEIPKRRLTVFTGVSGSGKSSLVFDTIAAESQRLINETYSARPEVDVLDGLTTAILVDQQPMGTSLRSTVGTATDAGTLLRILFSRLAKPYIGTQKAFAFNVASGGMCLACEGIGSCSECHGTRLSETARSAKIDGLSIADASAMQISDLAAWIRGLTDPSVTTLLTVLGQTLESFVQIGLGYLSLDRSSSTLSGGEAQRVKMVRHLGSALTDVTYVFDEPTVGLHPHDIQRMNELLLRLRDKGNTVLVVEHKPETIVIADHVVDLGPLAGTKGGEVVFEGTVEGLRASGTVTGRHLDDRASLKPSVRQRTGVVEVRGADAHNLRDVDVDIPLGVLTVVTGVAGSGKSSLIHGSVAGRDGVVTVDQSPIKGSRRSNPATYTGMLEPIRKTFAKANGVKPALFSPNSEGACPTCKGAGVVATTCEDCGGKRFQPSVLQYRVGGRDISEVFAMPVAEAAEFFRTGEARTPAACTVLDRLAEVGLGYLSLGQPLTTLSGGERQRLKLAGHMGGAGSVYILDEPTSGLHLADVEQLLRLLDRLVDSGKTVIVVEHHQAVMAHADWIIDLGPGAGHDGGRVVFEGTPADLVAARSTLTGEHLAQYVGA

Radius of gyration: 36.0 Å; Cα contacts (8 Å, |Δi|>4): 2759; chains: 2; bounding box: 110×97×78 Å

Solvent-accessible surface area: 51348 Å² total; per-residue (Å²): 126,81,90,119,59,113,71,55,0,79,0,60,6,0,79,40,110,32,7,97,86,8,115,2,72,0,25,29,95,114,1,0,0,0,0,0,6,11,22,0,7,16,62,10,0,0,34,59,0,1,4,24,5,4,73,35,77,55,41,106,104,108,70,93,186,111,147,117,68,103,8,93,6,79,53,19,76,23,35,29,56,12,44,85,0,24,41,109,86,53,50,127,96,19,3,1,6,50,26,13,80,0,6,56,30,1,37,40,0,0,19,139,25,6,148,75,153,36,14,88,60,131,16,5,14,26,82,126,43,1,25,6,131,68,29,105,0,120,71,75,110,0,140,51,49,26,8,24,114,82,1,34,44,0,86,12,120,53,50,5,6,10,58,0,22,63,44,30,0,37,56,0,1,52,45,1,148,58,18,130,49,132,79,4,90,110,17,20,74,72,0,10,112,25,0,70,17,0,49,63,3,17,1,10,32,2,20,3,64,77,34,2,62,80,19,59,28,2,21,2,0,5,2,35,0,10,114,19,19,68,25,98,100,76,81,4,2,0,0,0,43,21,0,7,15,12,8,0,11,86,16,2,100,79,3,3,107,4,0,45,110,0,45,104,65,21,0,3,0,0,0,10,1,17,47,33,63,2,2,65,40,14,55,27,0,0,1,3,0,22,13,29,9,98,88,0,0,75,39,29,23,56,6,22,12,80,0,0,103,5,3,21,3,13,6,7,55,26,8,62,35,146,37,71,15,42,66,83,38,55,139,101,110,29,48,15,98,1,130,38,10,96,39,164,32,9,143,99,10,91,4,45,0,1,48,16,2,0,0,0,0,0,1,13,21,24,0,7,17,74,16,0,4,130,51,21,0,24,75,104,149,39,24,24,55,0,48,35,56,82,21,177,40,15,154,191,17,12,0,0,60,85,28,50,2,8,64,37,0,30,118,20,0,4,177,52,40,76,41,162,41,64,53,1,14,60,148,18,183,14,9,7,120,84,9,70,34,14,32,58,154,132,60,38,97,2,164,93,24,54,24,107,24,6,99,102,58,3,16,115,70,112,1,38,58,88,14,0,13,70,1,11,71,7,26,0,61,76,0,5,98,31,0,86,106,56,130,3,140,8,76,57,0,12,73,25,0,60,70,0,48,70,7,43,0,18,37,1,29,1,2,44,45,1,60,71,6,52,19,2,24,40,2,9,0,25,3,4,53,70,30,51,47,112,12,60,12,0,9,2,56,31,2,10,9,20,11,6,25,3,28,3,65,58,11,19,85,1,0,32,114,9,6,102,78,60,37,5,0,0,0,9,1,10,17,30,10,0,0,1,41,1,2,56,0,0,2,3,0,67,18,31,7,91,90,2,0,125,36,35,33,84,4,28,3,47,81,0,14,88,53,95,80,20,67,2,0,56,37,0,0,95,29,39,72,82,129,80,91,120,66,106,71,31,0,81,0,68,9,0,81,40,105,31,7,94,89,8,113,2,69,0,29,28,94,113,0,0,0,0,0,0,1,9,23,0,7,16,61,10,0,0,34,60,0,2,0,29,6,4,80,64,80,68,99,113,108,145,122,141,149,12,90,8,87,66,29,65,21,34,30,53,11,41,54,0,12,43,112,69,57,28,87,66,132,72,13,4,0,6,45,32,12,73,0,7,55,32,1,39,50,0,1,16,135,24,9,148,87,155,40,14,82,60,114,12,5,5,27,69,75,49,140,33,0,26,6,145,61,11,99,0,56,8,114,46,99,115,0,140,41,48,23,8,26,109,84,1,33,49,0,87,5,118,58,28,5,7,10,63,0,22,61,47,29,0,36,53,0,1,50,49,3,148,60,19,127,42,127,80,0,79,103,15,18,72,66,0,5,114,26,0,54,22,0,60,106,4,17,1,10,33,2,19,4,65,74,33,1,67,78,19,56,26,2,22,2,1,5,4,36,0,8,111,21,16,69,28,102,96,75,82,8,2,1,0,0,42,17,0,7,14,10,8,0,16,89,17,2,96,82,5,3,110,6,0,43,109,0,44,101,57,21,0,3,0,0,0,10,0,15,51,35,65,0,2,64,37,14,55,26,0,0,0,2,0,19,6,11,8,77,46,0,0,74,40,42,35,59,17,74,8,124,25,0,107,86,25,32,4,12,7,9,69,20,10,104,26,134,37,69,22,40,58,83,42,57,142,98,109,32,57,16,94,0,136,36,9,98,41,161,35,10,141,105,8,90,5,51,0,1,46,11,2,0,0,0,0,0,1,12,20,22,0,7,16,66,14,0,3,130,52,25,1,19,79,104,148,39,26,18,57,0,50,41,55,105,14,160,48,16,171,155,17,12,0,0,63,63,26,43,1,14,82,23,0,42,80,22,0,1,168,47,46,72,40,159,45,60,25,0,13,64,140,14,139,1,7,2,106,74,6,71,23,10,21,105,175,61,80,104,2,167,101,19,54,22,109,24,8,69,111,60,1,27,120,49,137,0,37,40,104,18,0,13,77,1,12,72,7,17,0,8,83,0,0,39,38,0,35,76,61,118,2,143,6,69,57,0,9,68,20,0,54,68,0,14,54,5,22,0,13,37,1,26,0,2,44,43,0,66,71,7,52,17,2,25,46,1,4,0,24,2,3,43,70,18,63,37,105,15,59,13,2,11,1,54,29,1,9,10,25,11,7,26,19,11,3,77,40,4,16,56,0,1,31,105,18,5,101,83,59,39,4,0,0,0,8,2,13,15,28,10,0,1,0,39,1,2,52,0,0,2,3,0,66,17,28,7,108,96,0,0,96,33,41,31,84,5,28,3,58,85,0,16,84,57,91,83,18,64,2,0,55,40,0,0,87,30,35,59,84

Foldseek 3Di:
DVVPPLFWWWFAQAPQAQADRAIDTHGWLFEEEEAAFFQQCRCVPQPVAQQQQLVVVVQVPDDVVSHHDHHRTDDTGSHHAADELELDFPDPLAFLLNVDVLVQLLLQCLCVAWPPRDDHSQLLGLCVRFADPDVSQPDDQPVPLRGHPSQQPTDDPRGGSSRLQVDFLLVNLVVLVPDDDVVCPPSSVVSNVLSVLCVLLPRRQDGRGHGRVPDGSLRRSSSVLSVLLPDLDAAYEYEYEANCPQFFPVNVVSVLVSQNSSSVSHGHYYYHHQQLVNLQVGQKYFYWALHRANRTNYRQDIGHPVCLCPRPRPSNVCSLDFAAFDPAFDDAPDWQWFALQPQAQADRATDTDGWLWEEEEEEGRQQCRCSRCVVTPCPDPLEDEQFLDDDPPLQQDFLCRVLVNLQLQLVLLCVVQVHHSLCLQPPHPQFQPQHLLQFDVVTDGDPRCRSQGGHVVQQVGDWPNGGSSVQQADFLLVNLVQCPDDSSPRVVSNLLSVLCVQLPRRNGGRSHRRVPDGSLSSSSSVVSSPVPDDGQEYEYEANCRSGHPVSVVSVLVVVVVSSVVRHYYYYYDSDLSSLSHTNKYFYWALHRHNRTNYRPDIGHLVVLCVPCPGPNNVSSVVSNPD/DVVPPLQWWWFAQAPQAQADRAIDTHGWLFEEEEEAFFQLCRCVPQPVAQQVPLVVVVVVPDPVHGGTDDTGSHHHEDELFLDFQDQDLQDFLLNSDPLVQLLLQVLCVAWPPHDDHSQCLGLQDPCGFADPQVSQNQPDDQVNSLRGHPSQQVTDHPNGHVSNLQPAFLLVNLVVLVPDDDVVCVVSSVVSNVLSVLCVLLPRRQHGRGHRRVPDGSLRSSVSVLSDLLPDLDAAYEYEYEANCPQFFPVNPVSVLVSQVSSSVSHGHYYYYHQQLVNLQSGPKYFYWALHHANRINYRQDIGHPVCLCVRPRPSNVCSLPFDAFDPAFDDAPDWDWFAQQDFFQAPGATDIDGWLFEEEEEEGRQQCRCSRCVVGPCPDPLEDEQFLDADPPLLQAFLCRVQVVLQLQLVLLCVVQVHDSCCLQCPHPFFDPQGLLQWVVTHGDPSCRSQGGHVVQQVGDFPNGGPSRQQSDFLQVVLVVCCDDSNPGVVSNLLSVLCVLLPRRNGGRSDRRVVDGSLRSSSSVVSSCPPDDGAEYEYEANCRSGHPVNVVSNLVVVVVSSVVPHHYYYYDSPLNSLSHTSKYFYWAQHRRNNTNYRPDIGGLVVLCVPCPGPNNVVSVVSNVD

B-factor: mean 47.13, std 15.49, range [21.67, 127.58]

Nearest PDB structures (foldseek):
  7sh1-assembly1_B-2  TM=1.002E+00  e=0.000E+00  Streptomyces lasalocidi
  7sh1-assembly1_A  TM=9.875E-01  e=0.000E+00  Streptomyces lasalocidi
  2vf7-assembly1_B  TM=9.212E-01  e=2.039E-59  Deinococcus radiodurans
  3zqj-assembly2_B  TM=9.266E-01  e=1.274E-57  Mycobacterium tuberculosis
  2vf8-assembly3_B  TM=9.068E-01  e=9.109E-58  Deinococcus radiodurans

InterPro domains:
  IPR003439 ABC transporter-like, ATP-binding domain [PF00005] (503-711)
  IPR003439 ABC transporter-like, ATP-binding domain [PS50893] (487-781)
  IPR027417 P-loop containing nucleoside triphosphate hydrolase [G3DSA:3.40.50.300] (24-476)
  IPR027417 P-loop containing nucleoside triphosphate hydrolase [G3DSA:3.40.50.300] (495-786)
  IPR027417 P-loop containing nucleoside triphosphate hydrolase [SSF52540] (25-463)
  IPR027417 P-loop containing nucleoside triphosphate hydrolase [SSF52540] (495-763)

Organism: Streptomyces lasalocidi (NCBI:txid324833)